Protein AF-A0A3D1A3W7-F1 (afdb_monomer_lite)

Structure (mmCIF, N/CA/C/O backbone):
data_AF-A0A3D1A3W7-F1
#
_entry.id   AF-A0A3D1A3W7-F1
#
loop_
_atom_site.group_PDB
_atom_site.id
_atom_site.type_symbol
_atom_site.label_atom_id
_atom_site.label_alt_id
_atom_site.label_comp_id
_atom_site.label_asym_id
_atom_site.label_entity_id
_atom_site.label_seq_id
_atom_site.pdbx_PDB_ins_code
_atom_site.Cartn_x
_atom_site.Cartn_y
_atom_site.Cartn_z
_atom_site.occupancy
_atom_site.B_iso_or_equiv
_atom_site.auth_seq_id
_atom_site.auth_comp_id
_atom_site.auth_asym_id
_atom_site.auth_atom_id
_atom_site.pdbx_PDB_model_num
ATOM 1 N N . MET A 1 1 ? -29.292 -8.487 38.617 1.00 45.62 1 MET A N 1
ATOM 2 C CA . MET A 1 1 ? -29.182 -8.178 37.173 1.00 45.62 1 MET A CA 1
ATOM 3 C C . MET A 1 1 ? -28.691 -6.746 37.045 1.00 45.62 1 MET A C 1
ATOM 5 O O . MET A 1 1 ? -29.175 -5.911 37.796 1.00 45.62 1 MET A O 1
ATOM 9 N N . ARG A 1 2 ? -27.687 -6.460 36.203 1.00 53.75 2 ARG A N 1
ATOM 10 C CA . ARG A 1 2 ? -27.307 -5.060 35.931 1.00 53.75 2 ARG A CA 1
ATOM 11 C C . ARG A 1 2 ? -28.446 -4.388 35.153 1.00 53.75 2 ARG A C 1
ATOM 13 O O . ARG A 1 2 ? -29.064 -5.085 34.349 1.00 53.75 2 ARG A O 1
ATOM 20 N N . PRO A 1 3 ? -28.736 -3.098 35.390 1.00 68.44 3 PRO A N 1
ATOM 21 C CA . PRO A 1 3 ? -29.755 -2.396 34.622 1.00 68.44 3 PRO A CA 1
ATOM 22 C C . PRO A 1 3 ? -29.398 -2.433 33.125 1.00 68.44 3 PRO A C 1
ATOM 24 O O . PRO A 1 3 ? -28.207 -2.368 32.791 1.00 68.44 3 PRO A O 1
ATOM 27 N N . PRO A 1 4 ? -30.391 -2.574 32.228 1.00 83.69 4 PRO A N 1
ATOM 28 C CA . PRO A 1 4 ? -30.160 -2.491 30.792 1.00 83.69 4 PRO A CA 1
ATOM 29 C C . PRO A 1 4 ? -29.521 -1.138 30.464 1.00 83.69 4 PRO A C 1
ATOM 31 O O . PRO A 1 4 ? -29.971 -0.103 30.952 1.00 83.69 4 PRO A O 1
ATOM 34 N N . PHE A 1 5 ? -28.453 -1.150 29.667 1.00 94.88 5 PHE A N 1
ATOM 35 C CA . PHE A 1 5 ? -27.706 0.052 29.291 1.00 94.88 5 PHE A CA 1
ATOM 36 C C . PHE A 1 5 ? -27.663 0.220 27.771 1.00 94.88 5 PHE A C 1
ATOM 38 O O . PHE A 1 5 ? -27.820 -0.753 27.030 1.00 94.88 5 PHE A O 1
ATOM 45 N N . VAL A 1 6 ? -27.420 1.445 27.316 1.00 97.31 6 VAL A N 1
ATOM 46 C CA . VAL A 1 6 ? -27.205 1.788 25.906 1.00 97.31 6 VAL A CA 1
ATOM 47 C C . VAL A 1 6 ? -25.708 1.948 25.663 1.00 97.31 6 VAL A C 1
ATOM 49 O O . VAL A 1 6 ? -25.030 2.659 26.403 1.00 97.31 6 VAL A O 1
ATOM 52 N N . LEU A 1 7 ? -25.183 1.281 24.636 1.00 97.88 7 LEU A N 1
ATOM 53 C CA . LEU A 1 7 ? -23.804 1.453 24.189 1.00 97.88 7 LEU A CA 1
ATOM 54 C C . LEU A 1 7 ? -23.763 2.481 23.057 1.00 97.88 7 LEU A C 1
ATOM 56 O O . LEU A 1 7 ? -24.290 2.225 21.980 1.00 97.88 7 LEU A O 1
ATOM 60 N N . LEU A 1 8 ? -23.121 3.620 23.284 1.00 98.19 8 LEU A N 1
ATOM 61 C CA . LEU A 1 8 ? -22.932 4.668 22.288 1.00 98.19 8 LEU A CA 1
ATOM 62 C C . LEU A 1 8 ? -21.545 4.546 21.647 1.00 98.19 8 LEU A C 1
ATOM 64 O O . LEU A 1 8 ? -20.527 4.555 22.338 1.00 98.19 8 LEU A O 1
ATOM 68 N N . VAL A 1 9 ? -21.517 4.418 20.324 1.00 97.56 9 VAL A N 1
ATOM 69 C CA . VAL A 1 9 ? -20.336 4.132 19.511 1.00 97.56 9 VAL A CA 1
ATOM 70 C C . VAL A 1 9 ? -19.989 5.339 18.645 1.00 97.56 9 VAL A C 1
ATOM 72 O O . VAL A 1 9 ? -20.822 5.807 17.866 1.00 97.56 9 VAL A O 1
ATOM 75 N N . ASN A 1 10 ? -18.740 5.797 18.750 1.00 94.69 10 ASN A N 1
ATOM 76 C CA . ASN A 1 10 ? -18.104 6.691 17.789 1.00 94.69 10 ASN A CA 1
ATOM 77 C C . ASN A 1 10 ? -17.223 5.861 16.834 1.00 94.69 10 ASN A C 1
ATOM 79 O O . ASN A 1 10 ? -16.144 5.424 17.250 1.00 94.69 10 ASN A O 1
ATOM 83 N N . PRO A 1 11 ? -17.671 5.597 15.594 1.00 93.19 11 PRO A N 1
ATOM 84 C CA . PRO A 1 11 ? -16.840 4.962 14.577 1.00 93.19 11 PRO A CA 1
ATOM 85 C C . PRO A 1 11 ? -15.696 5.892 14.150 1.00 93.19 11 PRO A C 1
ATOM 87 O O . PRO A 1 11 ? -15.826 7.117 14.220 1.00 93.19 11 PRO A O 1
ATOM 90 N N . ASP A 1 12 ? -14.598 5.308 13.676 1.00 86.12 12 ASP A N 1
ATOM 91 C CA . ASP A 1 12 ? -13.406 6.009 13.199 1.00 86.12 12 ASP A CA 1
ATOM 92 C C . ASP A 1 12 ? -13.745 6.935 12.015 1.00 86.12 12 ASP A C 1
ATOM 94 O O . ASP A 1 12 ? -14.153 6.498 10.936 1.00 86.12 12 ASP A O 1
ATOM 98 N N . ASP A 1 13 ? -13.571 8.237 12.231 1.00 76.12 13 ASP A N 1
ATOM 99 C CA . ASP A 1 13 ? -13.888 9.319 11.302 1.00 76.12 13 ASP A CA 1
ATOM 100 C C . ASP A 1 13 ? -12.657 9.881 10.574 1.00 76.12 13 ASP A C 1
ATOM 102 O O . ASP A 1 13 ? -12.803 10.669 9.637 1.00 76.12 13 ASP A O 1
ATOM 106 N N . SER A 1 14 ? -11.437 9.482 10.953 1.00 66.88 14 SER A N 1
ATOM 107 C CA . SER A 1 14 ? -10.219 10.149 10.494 1.00 66.88 14 SER A CA 1
ATOM 108 C C . SER A 1 14 ? -8.990 9.233 10.505 1.00 66.88 14 SER A C 1
ATOM 110 O O . SER A 1 14 ? -8.729 8.538 11.479 1.00 66.88 14 SER A O 1
ATOM 112 N N . PRO A 1 15 ? -8.128 9.279 9.469 1.00 51.25 15 PRO A N 1
ATOM 113 C CA . PRO A 1 15 ? -6.834 8.595 9.511 1.00 51.25 15 PRO A CA 1
ATOM 114 C C . PRO A 1 15 ? -5.845 9.231 10.510 1.00 51.25 15 PRO A C 1
ATOM 116 O O . PRO A 1 15 ? -4.759 8.688 10.725 1.00 51.25 15 PRO A O 1
ATOM 119 N N . TYR A 1 16 ? -6.186 10.386 11.090 1.00 53.81 16 TYR A N 1
ATOM 120 C CA . TYR A 1 16 ? -5.387 11.086 12.092 1.00 53.81 16 TYR A CA 1
ATOM 121 C C . TYR A 1 16 ? -5.948 10.849 13.496 1.00 53.81 16 TYR A C 1
ATOM 123 O O . TYR A 1 16 ? -7.168 10.831 13.651 1.00 53.81 16 TYR A O 1
ATOM 131 N N . PRO A 1 17 ? -5.094 10.763 14.532 1.00 53.38 17 PRO A N 1
ATOM 132 C CA . PRO A 1 17 ? -5.560 10.762 15.912 1.00 53.38 17 PRO A CA 1
ATOM 133 C C . PRO A 1 17 ? -6.207 12.121 16.208 1.00 53.38 17 PRO A C 1
ATOM 135 O O . PRO A 1 17 ? -5.521 13.121 16.406 1.00 53.38 17 PRO A O 1
ATOM 138 N N . TYR A 1 18 ? -7.535 12.181 16.150 1.00 58.88 18 TYR A N 1
ATOM 139 C CA . TYR A 1 18 ? -8.290 13.343 16.595 1.00 58.88 18 TYR A CA 1
ATOM 140 C C . TYR A 1 18 ? -8.572 13.183 18.089 1.00 58.88 18 TYR A C 1
ATOM 142 O O . TYR A 1 18 ? -9.146 12.181 18.510 1.00 58.88 18 TYR A O 1
ATOM 150 N N . GLU A 1 19 ? -8.126 14.149 18.889 1.00 64.81 19 GLU A N 1
ATOM 151 C CA . GLU A 1 19 ? -8.041 14.015 20.350 1.00 64.81 19 GLU A CA 1
ATOM 152 C C . GLU A 1 19 ? -9.227 14.648 21.100 1.00 64.81 19 GLU A C 1
ATOM 154 O O . GLU A 1 19 ? -9.263 14.582 22.326 1.00 64.81 19 GLU A O 1
ATOM 159 N N . SER A 1 20 ? -10.210 15.243 20.406 1.00 81.44 20 SER A N 1
ATOM 160 C CA . SER A 1 20 ? -11.393 15.810 21.074 1.00 81.44 20 SER A CA 1
ATOM 161 C C . SER A 1 20 ? -12.521 14.772 21.216 1.00 81.44 20 SER A C 1
ATOM 163 O O . SER A 1 20 ? -12.801 14.022 20.265 1.00 81.44 20 SER A O 1
ATOM 165 N N . PRO A 1 21 ? -13.222 14.738 22.364 1.00 89.38 21 PRO A N 1
ATOM 166 C CA . PRO A 1 21 ? -14.390 13.889 22.542 1.00 89.38 21 PRO A CA 1
ATOM 167 C C . PRO A 1 21 ? -15.551 14.245 21.599 1.00 89.38 21 PRO A C 1
ATOM 169 O O . PRO A 1 21 ? -15.756 15.426 21.306 1.00 89.38 21 PRO A O 1
ATOM 172 N N . PRO A 1 22 ? -16.333 13.253 21.129 1.00 90.75 22 PRO A N 1
ATOM 173 C CA . PRO A 1 22 ? -17.440 13.472 20.205 1.00 90.75 22 PRO A CA 1
ATOM 174 C C . PRO A 1 22 ? -18.627 14.120 20.933 1.00 90.75 22 PRO A C 1
ATOM 176 O O . PRO A 1 22 ? -19.439 13.426 21.547 1.00 90.75 22 PRO A O 1
ATOM 179 N N . LEU A 1 23 ? -18.737 15.453 20.843 1.00 93.62 23 LEU A N 1
ATOM 180 C CA . LEU A 1 23 ? -19.766 16.251 21.528 1.00 93.62 23 LEU A CA 1
ATOM 181 C C . LEU A 1 23 ? -21.175 15.674 21.345 1.00 93.62 23 LEU A C 1
ATOM 183 O O . LEU A 1 23 ? -21.872 15.459 22.331 1.00 93.62 23 LEU A O 1
ATOM 187 N N . GLY A 1 24 ? -21.574 15.384 20.102 1.00 91.94 24 GLY A N 1
ATOM 188 C CA . GLY A 1 24 ? -22.912 14.867 19.804 1.00 91.94 24 GLY A CA 1
ATOM 189 C C . GLY A 1 24 ? -23.211 13.543 20.514 1.00 91.94 24 GLY A C 1
ATOM 190 O O . GLY A 1 24 ? -24.288 13.372 21.074 1.00 91.94 24 GLY A O 1
ATOM 191 N N . LEU A 1 25 ? -22.239 12.628 20.581 1.00 93.69 25 LEU A N 1
ATOM 192 C CA . LEU A 1 25 ? -22.411 11.344 21.265 1.00 93.69 25 LEU A CA 1
ATOM 193 C C . LEU A 1 25 ? -22.562 11.523 22.784 1.00 93.69 25 LEU A C 1
ATOM 195 O O . LEU A 1 25 ? -23.358 10.837 23.421 1.00 93.69 25 LEU A O 1
ATOM 199 N N . PHE A 1 26 ? -21.803 12.448 23.369 1.00 95.38 26 PHE A N 1
ATOM 200 C CA . PHE A 1 26 ? -21.844 12.734 24.804 1.00 95.38 26 PHE A CA 1
ATOM 201 C C . PHE A 1 26 ? -23.084 13.536 25.212 1.00 95.38 26 PHE A C 1
ATOM 203 O O . PHE A 1 26 ? -23.627 13.313 26.295 1.00 95.38 26 PHE A O 1
ATOM 210 N N . ALA A 1 27 ? -23.588 14.399 24.326 1.00 95.00 27 ALA A N 1
ATOM 211 C CA . ALA A 1 27 ? -24.878 15.063 24.488 1.00 95.00 27 ALA A CA 1
ATOM 212 C C . ALA A 1 27 ? -26.022 14.035 24.525 1.00 95.00 27 ALA A C 1
ATOM 214 O O . ALA A 1 27 ? -26.826 14.056 25.457 1.00 95.00 27 ALA A O 1
ATOM 215 N N . LEU A 1 28 ? -26.033 13.073 23.589 1.00 95.44 28 LEU A N 1
ATOM 216 C CA . LEU A 1 28 ? -26.990 11.959 23.592 1.00 95.44 28 LEU A CA 1
ATOM 217 C C . LEU A 1 28 ? -26.920 11.153 24.891 1.00 95.44 28 LEU A C 1
ATOM 219 O O . LEU A 1 28 ? -27.946 10.880 25.511 1.00 95.44 28 LEU A O 1
ATOM 223 N N . GLY A 1 29 ? -25.715 10.776 25.317 1.00 96.00 29 GLY A N 1
ATOM 224 C CA . GLY A 1 29 ? -25.553 9.978 26.525 1.00 96.00 29 GLY A CA 1
ATOM 225 C C . GLY A 1 29 ? -25.975 10.725 27.790 1.00 96.00 29 GLY A C 1
ATOM 226 O O . GLY A 1 29 ? -26.711 10.163 28.594 1.00 96.00 29 GLY A O 1
ATOM 227 N N . SER A 1 30 ? -25.628 12.008 27.923 1.00 95.38 30 SER A N 1
ATOM 228 C CA . SER A 1 30 ? -26.079 12.837 29.051 1.00 95.38 30 SER A CA 1
ATOM 229 C C . SER A 1 30 ? -27.606 12.994 29.080 1.00 95.38 30 SER A C 1
ATOM 231 O O . SER A 1 30 ? -28.207 12.945 30.153 1.00 95.38 30 SER A O 1
ATOM 233 N N . ALA A 1 31 ? -28.257 13.136 27.919 1.00 94.94 31 ALA A N 1
ATOM 234 C CA . ALA A 1 31 ? -29.718 13.196 27.812 1.00 94.94 31 ALA A CA 1
ATOM 235 C C . ALA A 1 31 ? -30.400 11.871 28.195 1.00 94.94 31 ALA A C 1
ATOM 237 O O . ALA A 1 31 ? -31.436 11.871 28.863 1.00 94.94 31 ALA A O 1
ATOM 238 N N . LEU A 1 32 ? -29.811 10.731 27.824 1.00 95.25 32 LEU A N 1
ATOM 239 C CA . LEU A 1 32 ? -30.284 9.413 28.251 1.00 95.25 32 LEU A CA 1
ATOM 240 C C . LEU A 1 32 ? -30.136 9.223 29.767 1.00 95.25 32 LEU A C 1
ATOM 242 O O . LEU A 1 32 ? -31.083 8.791 30.425 1.00 95.25 32 LEU A O 1
ATOM 246 N N . GLU A 1 33 ? -28.986 9.594 30.333 1.00 95.12 33 GLU A N 1
ATOM 247 C CA . GLU A 1 33 ? -28.732 9.489 31.774 1.00 95.12 33 GLU A CA 1
ATOM 248 C C . GLU A 1 33 ? -29.672 10.378 32.595 1.00 95.12 33 GLU A C 1
ATOM 250 O O . GLU A 1 33 ? -30.198 9.927 33.614 1.00 95.12 33 GLU A O 1
ATOM 255 N N . ALA A 1 34 ? -29.957 11.600 32.128 1.00 92.50 34 ALA A N 1
ATOM 256 C CA . ALA A 1 34 ? -30.937 12.494 32.751 1.00 92.50 34 ALA A CA 1
ATOM 257 C C . ALA A 1 34 ? -32.353 11.885 32.799 1.00 92.50 34 ALA A C 1
ATOM 259 O O . ALA A 1 34 ? -33.122 12.176 33.711 1.00 92.50 34 ALA A O 1
ATOM 260 N N . ASN A 1 35 ? -32.669 10.987 31.861 1.00 89.75 35 ASN A N 1
ATOM 261 C CA . ASN A 1 35 ? -33.919 10.229 31.807 1.00 89.75 35 ASN A CA 1
ATOM 262 C C . ASN A 1 35 ? -33.842 8.860 32.517 1.00 89.75 35 ASN A C 1
ATOM 264 O O . ASN A 1 35 ? -34.727 8.022 32.344 1.00 89.75 35 ASN A O 1
ATOM 268 N N . GLY A 1 36 ? -32.789 8.606 33.303 1.00 90.81 36 GLY A N 1
ATOM 269 C CA . GLY A 1 36 ? -32.609 7.373 34.076 1.00 90.81 36 GLY A CA 1
ATOM 270 C C . GLY A 1 36 ? -32.085 6.171 33.279 1.00 90.81 36 GLY A C 1
ATOM 271 O O . GLY A 1 36 ? -32.013 5.068 33.823 1.00 90.81 36 GLY A O 1
ATOM 272 N N . GLN A 1 37 ? -31.700 6.350 32.011 1.00 93.12 37 GLN A N 1
ATOM 273 C CA . GLN A 1 37 ? -31.154 5.284 31.170 1.00 93.12 37 GLN A CA 1
ATOM 274 C C . GLN A 1 37 ? -29.634 5.180 31.359 1.00 93.12 37 GLN A C 1
ATOM 276 O O . GLN A 1 37 ? -28.900 6.139 31.140 1.00 93.12 37 GLN A O 1
ATOM 281 N N . ALA A 1 38 ? -29.134 3.999 31.733 1.00 94.69 38 ALA A N 1
ATOM 282 C CA . ALA A 1 38 ? -27.694 3.774 31.874 1.00 94.69 38 ALA A CA 1
ATOM 283 C C . ALA A 1 38 ? -26.984 3.799 30.507 1.00 94.69 38 ALA A C 1
ATOM 285 O O . ALA A 1 38 ? -27.501 3.232 29.538 1.00 94.69 38 ALA A O 1
ATOM 286 N N . VAL A 1 39 ? -25.784 4.392 30.447 1.00 96.62 39 VAL A N 1
ATOM 287 C CA . VAL A 1 39 ? -24.996 4.565 29.212 1.00 96.62 39 VAL A CA 1
ATOM 288 C C . VAL A 1 39 ? -23.550 4.076 29.377 1.00 96.62 39 VAL A C 1
ATOM 290 O O . VAL A 1 39 ? -22.914 4.244 30.420 1.00 96.62 39 VAL A O 1
ATOM 293 N N . GLU A 1 40 ? -23.016 3.481 28.312 1.00 96.69 40 GLU A N 1
ATOM 294 C CA . GLU A 1 40 ? -21.591 3.202 28.114 1.00 96.69 40 GLU A CA 1
ATOM 295 C C . GLU A 1 40 ? -21.132 3.802 26.781 1.00 96.69 40 GLU A C 1
ATOM 297 O O . GLU A 1 40 ? -21.890 3.811 25.814 1.00 96.69 40 GLU A O 1
ATOM 302 N N . TYR A 1 41 ? -19.878 4.245 26.705 1.00 96.56 41 TYR A N 1
ATOM 303 C CA . TYR A 1 41 ? -19.287 4.795 25.480 1.00 96.56 41 TYR A CA 1
ATOM 304 C C . TYR A 1 41 ? -18.225 3.861 24.908 1.00 96.56 41 TYR A C 1
ATOM 306 O O . TYR A 1 41 ? -17.514 3.190 25.660 1.00 96.56 41 TYR A O 1
ATOM 314 N N . PHE A 1 42 ? -18.083 3.850 23.590 1.00 95.06 42 PHE A N 1
ATOM 315 C CA . PHE A 1 42 ? -16.978 3.232 22.870 1.00 95.06 42 PHE A CA 1
ATOM 316 C C . PHE A 1 42 ? -16.545 4.160 21.733 1.00 95.06 42 PHE A C 1
ATOM 318 O O . PHE A 1 42 ? -17.370 4.576 20.926 1.00 95.06 42 PHE A O 1
ATOM 325 N N . ASP A 1 43 ? -15.259 4.484 21.669 1.00 92.06 43 ASP A N 1
ATOM 326 C CA . ASP A 1 43 ? -14.676 5.323 20.631 1.00 92.06 43 ASP A CA 1
ATOM 327 C C . ASP A 1 43 ? -13.572 4.553 19.908 1.00 92.06 43 ASP A C 1
ATOM 329 O O . ASP A 1 43 ? -12.490 4.319 20.452 1.00 92.06 43 ASP A O 1
ATOM 333 N N . GLU A 1 44 ? -13.842 4.147 18.668 1.00 89.19 44 GLU A N 1
ATOM 334 C CA . GLU A 1 44 ? -12.940 3.290 17.896 1.00 89.19 44 GLU A CA 1
ATOM 335 C C . GLU A 1 44 ? -11.550 3.913 17.692 1.00 89.19 44 GLU A C 1
ATOM 337 O O . GLU A 1 44 ? -10.561 3.194 17.527 1.00 89.19 44 GLU A O 1
ATOM 342 N N . ARG A 1 45 ? -11.440 5.246 17.764 1.00 82.75 45 ARG A N 1
ATOM 343 C CA . ARG A 1 45 ? -10.179 5.964 17.536 1.00 82.75 45 ARG A CA 1
ATOM 344 C C . ARG A 1 45 ? -9.096 5.562 18.543 1.00 82.75 45 ARG A C 1
ATOM 346 O O . ARG A 1 45 ? -7.908 5.615 18.214 1.00 82.75 45 ARG A O 1
ATOM 353 N N . PHE A 1 46 ? -9.470 5.135 19.753 1.00 81.06 46 PHE A N 1
ATOM 354 C CA . PHE A 1 46 ? -8.507 4.732 20.786 1.00 81.06 46 PHE A CA 1
ATOM 355 C C . PHE A 1 46 ? -8.937 3.563 21.678 1.00 81.06 46 PHE A C 1
ATOM 357 O O . PHE A 1 46 ? -8.065 2.941 22.296 1.00 81.06 46 PHE A O 1
ATOM 364 N N . ASP A 1 47 ? -10.223 3.227 21.769 1.00 85.19 47 ASP A N 1
ATOM 365 C CA . ASP A 1 47 ? -10.645 2.043 22.505 1.00 85.19 47 ASP A CA 1
ATOM 366 C C . ASP A 1 47 ? -10.234 0.758 21.795 1.00 85.19 47 ASP A C 1
ATOM 368 O O . ASP A 1 47 ? -10.217 0.644 20.569 1.00 85.19 47 ASP A O 1
ATOM 372 N N . SER A 1 48 ? -9.931 -0.270 22.588 1.00 83.19 48 SER A N 1
ATOM 373 C CA . SER A 1 48 ? -9.688 -1.589 22.028 1.00 83.19 48 SER A CA 1
ATOM 374 C C . SER A 1 48 ? -11.003 -2.222 21.584 1.00 83.19 48 SER A C 1
ATOM 376 O O . SER A 1 48 ? -12.009 -2.203 22.296 1.00 83.19 48 SER A O 1
ATOM 378 N N . LEU A 1 49 ? -10.977 -2.903 20.444 1.00 83.56 49 LEU A N 1
ATOM 379 C CA . LEU A 1 49 ? -12.119 -3.704 20.019 1.00 83.56 49 LEU A CA 1
ATOM 380 C C . LEU A 1 49 ? -12.399 -4.888 20.974 1.00 83.56 49 LEU A C 1
ATOM 382 O O . LEU A 1 49 ? -13.512 -5.405 21.037 1.00 83.56 49 LEU A O 1
ATOM 386 N N . GLU A 1 50 ? -11.424 -5.274 21.807 1.00 80.56 50 GLU A N 1
ATOM 387 C CA . GLU A 1 50 ? -11.650 -6.173 22.945 1.00 80.56 50 GLU A CA 1
ATOM 388 C C . GLU A 1 50 ? -12.646 -5.574 23.946 1.00 80.56 50 GLU A C 1
ATOM 390 O O . GLU A 1 50 ? -13.571 -6.267 24.379 1.00 80.56 50 GLU A O 1
ATOM 395 N N . ARG A 1 51 ? -12.497 -4.284 24.281 1.00 90.12 51 ARG A N 1
ATOM 396 C CA . ARG A 1 51 ? -13.455 -3.560 25.120 1.00 90.12 51 ARG A CA 1
ATOM 397 C C . ARG A 1 51 ? -14.818 -3.487 24.438 1.00 90.12 51 ARG A C 1
ATOM 399 O O . ARG A 1 51 ? -15.815 -3.731 25.112 1.00 90.12 51 ARG A O 1
ATOM 406 N N . PHE A 1 52 ? -14.862 -3.241 23.126 1.00 94.31 52 PHE A N 1
ATOM 407 C CA . PHE A 1 52 ? -16.109 -3.275 22.354 1.00 94.31 52 PHE A CA 1
ATOM 408 C C . PHE A 1 52 ? -16.823 -4.624 22.489 1.00 94.31 52 PHE A C 1
ATOM 410 O O . PHE A 1 52 ? -17.952 -4.683 22.970 1.00 94.31 52 PHE A O 1
ATOM 417 N N . GLY A 1 53 ? -16.132 -5.729 22.191 1.00 90.31 53 GLY A N 1
ATOM 418 C CA . GLY A 1 53 ? -16.679 -7.078 22.341 1.00 90.31 53 GLY A CA 1
ATOM 419 C C . GLY A 1 53 ? -17.078 -7.406 23.785 1.00 90.31 53 GLY A C 1
ATOM 420 O O . GLY A 1 53 ? -18.098 -8.050 24.017 1.00 90.31 53 GLY A O 1
ATOM 421 N N . ALA A 1 54 ? -16.321 -6.940 24.781 1.00 91.44 54 ALA A N 1
ATOM 422 C CA . ALA A 1 54 ? -16.664 -7.118 26.191 1.00 91.44 54 ALA A CA 1
ATOM 423 C C . ALA A 1 54 ? -17.914 -6.328 26.613 1.00 91.44 54 ALA A C 1
ATOM 425 O O . ALA A 1 54 ? -18.650 -6.792 27.483 1.00 91.44 54 ALA A O 1
ATOM 426 N N . LEU A 1 55 ? -18.161 -5.155 26.024 1.00 94.56 55 LEU A N 1
ATOM 427 C CA . LEU A 1 55 ? -19.391 -4.387 26.229 1.00 94.56 55 LEU A CA 1
ATOM 428 C C . LEU A 1 55 ? -20.578 -5.067 25.537 1.00 94.56 55 LEU A C 1
ATOM 430 O O . LEU A 1 55 ? -21.613 -5.241 26.172 1.00 94.56 55 LEU A O 1
ATOM 434 N N . LEU A 1 56 ? -20.405 -5.544 24.302 1.00 95.06 56 LEU A N 1
ATOM 435 C CA . LEU A 1 56 ? -21.443 -6.262 23.554 1.00 95.06 56 LEU A CA 1
ATOM 436 C C . LEU A 1 56 ? -21.880 -7.562 24.242 1.00 95.06 56 LEU A C 1
ATOM 438 O O . LEU A 1 56 ? -23.072 -7.818 24.363 1.00 95.06 56 LEU A O 1
ATOM 442 N N . ARG A 1 57 ? -20.944 -8.347 24.797 1.00 93.00 57 ARG A N 1
ATOM 443 C CA . ARG A 1 57 ? -21.271 -9.575 25.554 1.00 93.00 57 ARG A CA 1
ATOM 444 C C . ARG A 1 57 ? -22.099 -9.327 26.818 1.00 93.00 57 ARG A C 1
ATOM 446 O O . ARG A 1 57 ? -22.664 -10.270 27.361 1.00 93.00 57 ARG A O 1
ATOM 453 N N . LYS A 1 58 ? -22.178 -8.081 27.301 1.00 93.25 58 LYS A N 1
ATOM 454 C CA . LYS A 1 58 ? -23.080 -7.701 28.401 1.00 93.25 58 LYS A CA 1
ATOM 455 C C . LYS A 1 58 ? -24.520 -7.470 27.929 1.00 93.25 58 LYS A C 1
ATOM 457 O O . LYS A 1 58 ? -25.334 -7.086 28.760 1.00 93.25 58 LYS A O 1
ATOM 462 N N . ALA A 1 59 ? -24.810 -7.704 26.646 1.00 92.56 59 ALA A N 1
ATOM 463 C CA . ALA A 1 59 ? -26.119 -7.569 26.018 1.00 92.56 59 ALA A CA 1
ATOM 464 C C . ALA A 1 59 ? -26.761 -6.193 26.286 1.00 92.56 59 ALA A C 1
ATOM 466 O O . ALA A 1 59 ? -27.747 -6.113 27.022 1.00 92.56 59 ALA A O 1
ATOM 467 N N . PRO A 1 60 ? -26.196 -5.096 25.738 1.00 96.00 60 PRO A N 1
ATOM 468 C CA . PRO A 1 60 ? -26.819 -3.779 25.847 1.00 96.00 60 PRO A CA 1
ATOM 469 C C . PRO A 1 60 ? -28.239 -3.796 25.266 1.00 96.00 60 PRO A C 1
ATOM 471 O O . PRO A 1 60 ? -28.528 -4.560 24.343 1.00 96.00 60 PRO A O 1
ATOM 474 N N . LEU A 1 61 ? -29.112 -2.923 25.770 1.00 95.50 61 LEU A N 1
ATOM 475 C CA . LEU A 1 61 ? -30.462 -2.730 25.229 1.00 95.50 61 LEU A CA 1
ATOM 476 C C . LEU A 1 61 ? -30.393 -2.296 23.760 1.00 95.50 61 LEU A C 1
ATOM 478 O O . LEU A 1 61 ? -31.056 -2.865 22.895 1.00 95.50 61 LEU A O 1
ATOM 482 N N . ALA A 1 62 ? -29.529 -1.319 23.488 1.00 96.88 62 ALA A N 1
ATOM 483 C CA . ALA A 1 62 ? -29.270 -0.796 22.159 1.00 96.88 62 ALA A CA 1
ATOM 484 C C . ALA A 1 62 ? -27.785 -0.451 21.981 1.00 96.88 62 ALA A C 1
ATOM 486 O O . ALA A 1 62 ? -27.098 -0.090 22.942 1.00 96.88 62 ALA A O 1
ATOM 487 N N . VAL A 1 63 ? -27.306 -0.544 20.742 1.00 98.25 63 VAL A N 1
ATOM 488 C CA . VAL A 1 63 ? -25.986 -0.081 20.306 1.00 98.25 63 VAL A CA 1
ATOM 489 C C . VAL A 1 63 ? -26.195 1.044 19.294 1.00 98.25 63 VAL A C 1
ATOM 491 O O . VAL A 1 63 ? -26.624 0.795 18.168 1.00 98.25 63 VAL A O 1
ATOM 494 N N . GLY A 1 64 ? -25.943 2.280 19.720 1.00 97.81 64 GLY A N 1
ATOM 495 C CA . GLY A 1 64 ? -26.147 3.495 18.936 1.00 97.81 64 GLY A CA 1
ATOM 496 C C . GLY A 1 64 ? -24.869 3.953 18.243 1.00 97.81 64 GLY A C 1
ATOM 497 O O . GLY A 1 64 ? -23.877 4.212 18.914 1.00 97.81 64 GLY A O 1
ATOM 498 N N . PHE A 1 65 ? -24.893 4.094 16.922 1.00 97.81 65 PHE A N 1
ATOM 499 C CA . PHE A 1 65 ? -23.775 4.560 16.103 1.00 97.81 65 PHE A CA 1
ATOM 500 C C . PHE A 1 65 ? -24.025 5.995 15.634 1.00 97.81 65 PHE A C 1
ATOM 502 O O . PHE A 1 65 ? -25.048 6.267 15.003 1.00 97.81 65 PHE A O 1
ATOM 509 N N . SER A 1 66 ? -23.082 6.902 15.897 1.00 94.12 66 SER A N 1
ATOM 510 C CA . SER A 1 66 ? -23.071 8.240 15.290 1.00 94.12 66 SER A CA 1
ATOM 511 C C . SER A 1 66 ? -22.345 8.186 13.947 1.00 94.12 66 SER A C 1
ATOM 513 O O . SER A 1 66 ? -21.162 7.862 13.912 1.00 94.12 66 SER A O 1
ATOM 515 N N . VAL A 1 67 ? -23.036 8.476 12.842 1.00 94.50 67 VAL A N 1
ATOM 516 C CA . VAL A 1 67 ? -22.528 8.218 11.486 1.00 94.50 67 VAL A CA 1
ATOM 517 C C . VAL A 1 67 ? -22.584 9.464 10.596 1.00 94.50 67 VAL A C 1
ATOM 519 O O . VAL A 1 67 ? -23.649 10.021 10.309 1.00 94.50 67 VAL A O 1
ATOM 522 N N . LEU A 1 68 ? -21.414 9.858 10.096 1.00 90.06 68 LEU A N 1
ATOM 523 C CA . LEU A 1 68 ? -21.216 10.756 8.957 1.00 90.06 68 LEU A CA 1
ATOM 524 C C . LEU A 1 68 ? -20.897 9.954 7.682 1.00 90.06 68 LEU A C 1
ATOM 526 O O . LEU A 1 68 ? -20.657 8.750 7.735 1.00 90.06 68 LEU A O 1
ATOM 530 N N . GLY A 1 69 ? -20.904 10.620 6.523 1.00 86.94 69 GLY A N 1
ATOM 531 C CA . GLY A 1 69 ? -20.483 10.014 5.252 1.00 86.94 69 GLY A CA 1
ATOM 532 C C . GLY A 1 69 ? -18.987 9.656 5.218 1.00 86.94 69 GLY A C 1
ATOM 533 O O . GLY A 1 69 ? -18.242 9.915 6.164 1.00 86.94 69 GLY A O 1
ATOM 534 N N . GLY A 1 70 ? -18.524 9.067 4.112 1.00 86.44 70 GLY A N 1
ATOM 535 C CA . GLY A 1 70 ? -17.107 8.736 3.930 1.00 86.44 70 GLY A CA 1
ATOM 536 C C . GLY A 1 70 ? -16.600 7.650 4.892 1.00 86.44 70 GLY A C 1
ATOM 537 O O . GLY A 1 70 ? -17.242 6.617 5.091 1.00 86.44 70 GLY A O 1
ATOM 538 N N . ARG A 1 71 ? -15.432 7.879 5.503 1.00 83.38 71 ARG A N 1
ATOM 539 C CA . ARG A 1 71 ? -14.733 6.898 6.355 1.00 83.38 71 ARG A CA 1
ATOM 540 C C . ARG A 1 71 ? -15.559 6.411 7.548 1.00 83.38 71 ARG A C 1
ATOM 542 O O . ARG A 1 71 ? -15.579 5.209 7.808 1.00 83.38 71 ARG A O 1
ATOM 549 N N . GLN A 1 72 ? -16.268 7.313 8.225 1.00 89.12 72 GLN A N 1
ATOM 550 C CA . GLN A 1 72 ? -17.067 6.950 9.396 1.00 89.12 72 GLN A CA 1
ATOM 551 C C . GLN A 1 72 ? -18.212 5.998 9.028 1.00 89.12 72 GLN A C 1
ATOM 553 O O . GLN A 1 72 ? -18.510 5.069 9.777 1.00 89.12 72 GLN A O 1
ATOM 558 N N . LEU A 1 73 ? -18.795 6.162 7.834 1.00 92.81 73 LEU A N 1
ATOM 559 C CA . LEU A 1 73 ? -19.777 5.230 7.282 1.00 92.81 73 LEU A CA 1
ATOM 560 C C . LEU A 1 73 ? -19.167 3.846 7.022 1.00 92.81 73 LEU A C 1
ATOM 562 O O . LEU A 1 73 ? -19.802 2.841 7.338 1.00 92.81 73 LEU A O 1
ATOM 566 N N . ALA A 1 74 ? -17.944 3.775 6.481 1.00 89.69 74 ALA A N 1
ATOM 567 C CA . ALA A 1 74 ? -17.253 2.498 6.270 1.00 89.69 74 ALA A CA 1
ATOM 568 C C . ALA A 1 74 ? -17.066 1.736 7.590 1.00 89.69 74 ALA A C 1
ATOM 570 O O . ALA A 1 74 ? -17.415 0.560 7.669 1.00 89.69 74 ALA A O 1
ATOM 571 N N . SER A 1 75 ? -16.571 2.416 8.628 1.00 90.06 75 SER A N 1
ATOM 572 C CA . SER A 1 75 ? -16.399 1.806 9.948 1.00 90.06 75 SER A CA 1
ATOM 573 C C . SER A 1 75 ? -17.742 1.402 10.574 1.00 90.06 75 SER A C 1
ATOM 575 O O . SER A 1 75 ? -17.892 0.277 11.055 1.00 90.06 75 SER A O 1
ATOM 577 N N . ALA A 1 76 ? -18.759 2.268 10.513 1.00 95.12 76 ALA A N 1
ATOM 578 C CA . ALA A 1 76 ? -20.079 1.962 11.057 1.00 95.12 76 ALA A CA 1
ATOM 579 C C . ALA A 1 76 ? -20.674 0.684 10.440 1.00 95.12 76 ALA A C 1
ATOM 581 O O . ALA A 1 76 ? -21.258 -0.126 11.162 1.00 95.12 76 ALA A O 1
ATOM 582 N N . LEU A 1 77 ? -20.489 0.457 9.131 1.00 94.19 77 LEU A N 1
ATOM 583 C CA . LEU A 1 77 ? -20.900 -0.785 8.462 1.00 94.19 77 LEU A CA 1
ATOM 584 C C . LEU A 1 77 ? -20.219 -2.020 9.070 1.00 94.19 77 LEU A C 1
ATOM 586 O O . LEU A 1 77 ? -20.894 -3.011 9.340 1.00 94.19 77 LEU A O 1
ATOM 590 N N . GLU A 1 78 ? -18.907 -1.957 9.306 1.00 91.94 78 GLU A N 1
ATOM 591 C CA . GLU A 1 78 ? -18.125 -3.065 9.869 1.00 91.94 78 GLU A CA 1
ATOM 592 C C . GLU A 1 78 ? -18.494 -3.332 11.340 1.00 91.94 78 GLU A C 1
ATOM 594 O O . GLU A 1 78 ? -18.838 -4.460 11.708 1.00 91.94 78 GLU A O 1
ATOM 599 N N . LEU A 1 79 ? -18.491 -2.295 12.183 1.00 94.19 79 LEU A N 1
ATOM 600 C CA . LEU A 1 79 ? -18.758 -2.425 13.618 1.00 94.19 79 LEU A CA 1
ATOM 601 C C . LEU A 1 79 ? -20.209 -2.808 13.923 1.00 94.19 79 LEU A C 1
ATOM 603 O O . LEU A 1 79 ? -20.450 -3.580 14.852 1.00 94.19 79 LEU A O 1
ATOM 607 N N . SER A 1 80 ? -21.180 -2.292 13.166 1.00 96.25 80 SER A N 1
ATOM 608 C CA . SER A 1 80 ? -22.592 -2.639 13.371 1.00 96.25 80 SER A CA 1
ATOM 609 C C . SER A 1 80 ? -22.898 -4.084 12.981 1.00 96.25 80 SER A C 1
ATOM 611 O O . SER A 1 80 ? -23.651 -4.750 13.691 1.00 96.25 80 SER A O 1
ATOM 613 N N . ALA A 1 81 ? -22.270 -4.605 11.921 1.00 93.88 81 ALA A N 1
ATOM 614 C CA . ALA A 1 81 ? -22.369 -6.017 11.560 1.00 93.88 81 ALA A CA 1
ATOM 615 C C . ALA A 1 81 ? -21.782 -6.913 12.664 1.00 93.88 81 ALA A C 1
ATOM 617 O O . ALA A 1 81 ? -22.446 -7.848 13.114 1.00 93.88 81 ALA A O 1
ATOM 618 N N . ALA A 1 82 ? -20.594 -6.572 13.176 1.00 90.50 82 ALA A N 1
ATOM 619 C CA . ALA A 1 82 ? -19.976 -7.291 14.291 1.00 90.50 82 ALA A CA 1
ATOM 620 C C . ALA A 1 82 ? -20.815 -7.211 15.580 1.00 90.50 82 ALA A C 1
ATOM 622 O O . ALA A 1 82 ? -20.936 -8.193 16.312 1.00 90.50 82 ALA A O 1
ATOM 623 N N . ALA A 1 83 ? -21.432 -6.058 15.860 1.00 94.56 83 ALA A N 1
ATOM 624 C CA . ALA A 1 83 ? -22.340 -5.895 16.991 1.00 94.56 83 ALA A CA 1
ATOM 625 C C . ALA A 1 83 ? -23.577 -6.792 16.867 1.00 94.56 83 ALA A C 1
ATOM 627 O O . ALA A 1 83 ? -23.957 -7.431 17.849 1.00 94.56 83 ALA A O 1
ATOM 628 N N . LYS A 1 84 ? -24.161 -6.888 15.665 1.00 93.31 84 LYS A N 1
ATOM 629 C CA . LYS A 1 84 ? -25.313 -7.755 15.392 1.00 93.31 84 LYS A CA 1
ATOM 630 C C . LYS A 1 84 ? -24.970 -9.237 15.551 1.00 93.31 84 LYS A C 1
ATOM 632 O O . LYS A 1 84 ? -25.785 -9.994 16.066 1.00 93.31 84 LYS A O 1
ATOM 637 N N . GLU A 1 85 ? -23.767 -9.644 15.157 1.00 91.88 85 GLU A N 1
ATOM 638 C CA . GLU A 1 85 ? -23.290 -11.021 15.323 1.00 91.88 85 GLU A CA 1
ATOM 639 C C . GLU A 1 85 ? -23.026 -11.371 16.798 1.00 91.88 85 GLU A C 1
ATOM 641 O O . GLU A 1 85 ? -23.475 -12.406 17.289 1.00 91.88 85 GLU A O 1
ATOM 646 N N . LEU A 1 86 ? -22.325 -10.498 17.530 1.00 90.44 86 LEU A N 1
ATOM 647 C CA . LEU A 1 86 ? -21.905 -10.754 18.913 1.00 90.44 86 LEU A CA 1
ATOM 648 C C . LEU A 1 86 ? -23.012 -10.528 19.951 1.00 90.44 86 LEU A C 1
ATOM 650 O O . LEU A 1 86 ? -22.950 -11.101 21.041 1.00 90.44 86 LEU A O 1
ATOM 654 N N . SER A 1 87 ? -23.994 -9.679 19.647 1.00 94.12 87 SER A N 1
ATOM 655 C CA . SER A 1 87 ? -25.134 -9.380 20.516 1.00 94.12 87 SER A CA 1
ATOM 656 C C . SER A 1 87 ? -26.430 -9.282 19.699 1.00 94.12 87 SER A C 1
ATOM 658 O O . SER A 1 87 ? -27.003 -8.200 19.559 1.00 94.12 87 SER A O 1
ATOM 660 N N . PRO A 1 88 ? -26.951 -10.409 19.177 1.00 93.06 88 PRO A N 1
ATOM 661 C CA . PRO A 1 88 ? -28.084 -10.418 18.242 1.00 93.06 88 PRO A CA 1
ATOM 662 C C . PRO A 1 88 ? -29.400 -9.901 18.836 1.00 93.06 88 PRO A C 1
ATOM 664 O O . PRO A 1 88 ? -30.326 -9.586 18.092 1.00 93.06 88 PRO A O 1
ATOM 667 N N . ARG A 1 89 ? -29.494 -9.817 20.171 1.00 91.38 89 ARG A N 1
ATOM 668 C CA . ARG A 1 89 ? -30.660 -9.281 20.892 1.00 91.38 89 ARG A CA 1
ATOM 669 C C . ARG A 1 89 ? -30.621 -7.764 21.078 1.00 91.38 89 ARG A C 1
ATOM 671 O O . ARG A 1 89 ? -31.647 -7.189 21.419 1.00 91.38 89 ARG A O 1
ATOM 678 N N . SER A 1 90 ? -29.462 -7.133 20.908 1.00 95.44 90 SER A N 1
ATOM 679 C CA . SER A 1 90 ? -29.342 -5.681 21.024 1.00 95.44 90 SER A CA 1
ATOM 680 C C . SER A 1 90 ? -29.916 -5.011 19.781 1.00 95.44 90 SER A C 1
ATOM 682 O O . SER A 1 90 ? -29.618 -5.429 18.661 1.00 95.44 90 SER A O 1
ATOM 684 N N . ALA A 1 91 ? -30.694 -3.947 19.974 1.00 95.75 91 ALA A N 1
ATOM 685 C CA . ALA A 1 91 ? -31.142 -3.113 18.866 1.00 95.75 91 ALA A CA 1
ATOM 686 C C . ALA A 1 91 ? -29.958 -2.316 18.301 1.00 95.75 91 ALA A C 1
ATOM 688 O O . ALA A 1 91 ? -29.274 -1.604 19.040 1.00 95.75 91 ALA A O 1
ATOM 689 N N . ILE A 1 92 ? -29.707 -2.415 16.999 1.00 98.12 92 ILE A N 1
ATOM 690 C CA . ILE A 1 92 ? -28.686 -1.619 16.319 1.00 98.12 92 ILE A CA 1
ATOM 691 C C . ILE A 1 92 ? -29.331 -0.328 15.826 1.00 98.12 92 ILE A C 1
ATOM 693 O O . ILE A 1 92 ? -30.233 -0.354 14.989 1.00 98.12 92 ILE A O 1
ATOM 697 N N . VAL A 1 93 ? -28.865 0.809 16.336 1.00 98.25 93 VAL A N 1
ATOM 698 C CA . VAL A 1 93 ? -29.440 2.125 16.045 1.00 98.25 93 VAL A CA 1
ATOM 699 C C . VAL A 1 93 ? -28.391 2.985 15.360 1.00 98.25 93 VAL A C 1
ATOM 701 O O . VAL A 1 93 ? -27.279 3.117 15.860 1.00 98.25 93 VAL A O 1
ATOM 704 N N . TRP A 1 94 ? -28.716 3.574 14.217 1.00 98.25 94 TRP A N 1
ATOM 705 C CA . TRP A 1 94 ? -27.850 4.546 13.546 1.00 98.25 94 TRP A CA 1
ATOM 706 C C . TRP A 1 94 ? -28.444 5.949 13.659 1.00 98.25 94 TRP A C 1
ATOM 708 O O . TRP A 1 94 ? -29.649 6.133 13.519 1.00 98.25 94 TRP A O 1
ATOM 718 N N . GLY A 1 95 ? -27.603 6.951 13.889 1.00 95.75 95 GLY A N 1
ATOM 719 C CA . GLY A 1 95 ? -27.995 8.358 13.948 1.00 95.75 95 GLY A CA 1
ATOM 720 C C . GLY A 1 95 ? -26.907 9.266 13.383 1.00 95.75 95 GLY A C 1
ATOM 721 O O . GLY A 1 95 ? -25.836 8.805 12.990 1.00 95.75 95 GLY A O 1
ATOM 722 N N . GLY A 1 96 ? -27.180 10.565 13.330 1.00 93.38 96 GLY A N 1
ATOM 723 C CA . GLY A 1 96 ? -26.273 11.559 12.752 1.00 93.38 96 GLY A CA 1
ATOM 724 C C . GLY A 1 96 ? -26.684 12.005 11.349 1.00 93.38 96 GLY A C 1
ATOM 725 O O . GLY A 1 96 ? -27.746 11.637 10.835 1.00 93.38 96 GLY A O 1
ATOM 726 N N . VAL A 1 97 ? -25.848 12.845 10.737 1.00 91.75 97 VAL A N 1
ATOM 727 C CA . VAL A 1 97 ? -26.194 13.583 9.513 1.00 91.75 97 VAL A CA 1
ATOM 728 C C . VAL A 1 97 ? -26.500 12.642 8.352 1.00 91.75 97 VAL A C 1
ATOM 730 O O . VAL A 1 97 ? -27.519 12.817 7.688 1.00 91.75 97 VAL A O 1
ATOM 733 N N . PHE A 1 98 ? -25.664 11.625 8.117 1.00 92.88 98 PHE A N 1
ATOM 734 C CA . PHE A 1 98 ? -25.824 10.749 6.956 1.00 92.88 98 PHE A CA 1
ATOM 735 C C . PHE A 1 98 ? -27.074 9.847 7.060 1.00 92.88 98 PHE A C 1
ATOM 737 O O . PHE A 1 98 ? -27.911 9.905 6.151 1.00 92.88 98 PHE A O 1
ATOM 744 N N . PRO A 1 99 ? -27.302 9.090 8.159 1.00 94.38 99 PRO A N 1
ATOM 745 C CA . PRO A 1 99 ? -28.507 8.268 8.296 1.00 94.38 99 PRO A CA 1
ATOM 746 C C . PRO A 1 99 ? -29.807 9.065 8.252 1.00 94.38 99 PRO A C 1
ATOM 748 O O . PRO A 1 99 ? -30.793 8.592 7.698 1.00 94.38 99 PRO A O 1
ATOM 751 N N . SER A 1 100 ? -29.796 10.300 8.760 1.00 93.56 100 SER A N 1
ATOM 752 C CA . SER A 1 100 ? -30.971 11.174 8.752 1.00 93.56 100 SER A CA 1
ATOM 753 C C . SER A 1 100 ? -31.440 11.556 7.345 1.00 93.56 100 SER A C 1
ATOM 755 O O . SER A 1 100 ? -32.616 11.873 7.164 1.00 93.56 100 SER A O 1
ATOM 757 N N . ARG A 1 101 ? -30.533 11.566 6.361 1.00 90.75 101 ARG A N 1
ATOM 758 C CA . ARG A 1 101 ? -30.808 11.947 4.964 1.00 90.75 101 ARG A CA 1
ATOM 759 C C . ARG A 1 101 ? -31.176 10.750 4.101 1.00 90.75 101 ARG A C 1
ATOM 761 O O . ARG A 1 101 ? -31.976 10.870 3.185 1.00 90.75 101 ARG A O 1
ATOM 768 N N . LEU A 1 102 ? -30.597 9.587 4.392 1.00 92.56 102 LEU A N 1
ATOM 769 C CA . LEU A 1 102 ? -30.801 8.367 3.613 1.00 92.56 102 LEU A CA 1
ATOM 770 C C . LEU A 1 102 ? -31.294 7.191 4.480 1.00 92.56 102 LEU A C 1
ATOM 772 O O . LEU A 1 102 ? -30.735 6.094 4.378 1.00 92.56 102 LEU A O 1
ATOM 776 N N . PRO A 1 103 ? -32.355 7.351 5.301 1.00 94.75 103 PRO A N 1
ATOM 777 C CA . PRO A 1 103 ? -32.770 6.322 6.259 1.00 94.75 103 PRO A CA 1
ATOM 778 C C . PRO A 1 103 ? -33.158 5.010 5.568 1.00 94.75 103 PRO A C 1
ATOM 780 O O . PRO A 1 103 ? -32.810 3.929 6.037 1.00 94.75 103 PRO A O 1
ATOM 783 N N . ARG A 1 104 ? -33.802 5.092 4.394 1.00 94.69 104 ARG A N 1
ATOM 784 C CA . ARG A 1 104 ? -34.173 3.913 3.594 1.00 94.69 104 ARG A CA 1
ATOM 785 C C . ARG A 1 104 ? -32.952 3.142 3.090 1.00 94.69 104 ARG A C 1
ATOM 787 O O . ARG A 1 104 ? -32.932 1.919 3.195 1.00 94.69 104 ARG A O 1
ATOM 794 N N . GLN A 1 105 ? -31.928 3.833 2.576 1.00 93.31 105 GLN A N 1
ATOM 795 C CA . GLN A 1 105 ? -30.706 3.166 2.107 1.00 93.31 105 GLN A CA 1
ATOM 796 C C . GLN A 1 105 ? -29.902 2.584 3.272 1.00 93.31 105 GLN A C 1
ATOM 798 O O . GLN A 1 105 ? -29.349 1.495 3.140 1.00 93.31 105 GLN A O 1
ATOM 803 N N . VAL A 1 106 ? -29.865 3.275 4.418 1.00 95.75 106 VAL A N 1
ATOM 804 C CA . VAL A 1 106 ? -29.210 2.766 5.629 1.00 95.75 106 VAL A CA 1
ATOM 805 C C . VAL A 1 106 ? -29.869 1.475 6.102 1.00 95.75 106 VAL A C 1
ATOM 807 O O . VAL A 1 106 ? -29.174 0.473 6.260 1.00 95.75 106 VAL A O 1
ATOM 810 N N . LEU A 1 107 ? -31.194 1.461 6.259 1.00 95.75 107 LEU A N 1
ATOM 811 C CA . LEU A 1 107 ? -31.920 0.264 6.691 1.00 95.75 107 LEU A CA 1
ATOM 812 C C . LEU A 1 107 ? -31.775 -0.885 5.684 1.00 95.75 107 LEU A C 1
ATOM 814 O O . LEU A 1 107 ? -31.651 -2.038 6.088 1.00 95.75 107 LEU A O 1
ATOM 818 N N . ALA A 1 108 ? -31.734 -0.595 4.381 1.00 92.56 108 ALA A N 1
ATOM 819 C CA . ALA A 1 108 ? -31.553 -1.615 3.348 1.00 92.56 108 ALA A CA 1
ATOM 820 C C . ALA A 1 108 ? -30.122 -2.184 3.277 1.00 92.56 108 ALA A C 1
ATOM 822 O O . ALA A 1 108 ? -29.953 -3.369 3.002 1.00 92.56 108 ALA A O 1
ATOM 823 N N . GLY A 1 109 ? -29.097 -1.354 3.495 1.00 90.88 109 GLY A N 1
ATOM 824 C CA . GLY A 1 109 ? -27.699 -1.691 3.203 1.00 90.88 109 GLY A CA 1
ATOM 825 C C . GLY A 1 109 ? -26.795 -1.948 4.412 1.00 90.88 109 GLY A C 1
ATOM 826 O O . GLY A 1 109 ? -25.602 -2.177 4.212 1.00 90.88 109 GLY A O 1
ATOM 827 N N . SER A 1 110 ? -27.312 -1.870 5.642 1.00 93.75 110 SER A N 1
ATOM 828 C CA . SER A 1 110 ? -26.535 -2.028 6.882 1.00 93.75 110 SER A CA 1
ATOM 829 C C . SER A 1 110 ? -27.180 -3.017 7.863 1.00 93.75 110 SER A C 1
ATOM 831 O O . SER A 1 110 ? -28.266 -3.542 7.619 1.00 93.75 110 SER A O 1
ATOM 833 N N . ALA A 1 111 ? -26.512 -3.251 8.996 1.00 94.56 111 ALA A N 1
ATOM 834 C CA . ALA A 1 111 ? -27.045 -4.038 10.107 1.00 94.56 111 ALA A CA 1
ATOM 835 C C . ALA A 1 111 ? -27.979 -3.236 11.040 1.00 94.56 111 ALA A C 1
ATOM 837 O O . ALA A 1 111 ? -28.373 -3.755 12.082 1.00 94.56 111 ALA A O 1
ATOM 838 N N . ALA A 1 112 ? -28.306 -1.981 10.704 1.00 96.94 112 ALA A N 1
ATOM 839 C CA . ALA A 1 112 ? -29.189 -1.143 11.507 1.00 96.94 112 ALA A CA 1
ATOM 840 C C . ALA A 1 112 ? -30.621 -1.700 11.546 1.00 96.94 112 ALA A C 1
ATOM 842 O O . ALA A 1 112 ? -31.218 -2.005 10.512 1.00 96.94 112 ALA A O 1
ATOM 843 N N . ASP A 1 113 ? -31.175 -1.784 12.754 1.00 96.00 113 ASP A N 1
ATOM 844 C CA . ASP A 1 113 ? -32.586 -2.084 12.998 1.00 96.00 113 ASP A CA 1
ATOM 845 C C . ASP A 1 113 ? -33.420 -0.791 12.980 1.00 96.00 113 ASP A C 1
ATOM 847 O O . ASP A 1 113 ? -34.546 -0.773 12.479 1.00 96.00 113 ASP A O 1
ATOM 851 N N . PHE A 1 114 ? -32.830 0.302 13.479 1.00 97.75 114 PHE A N 1
ATOM 852 C CA . PHE A 1 114 ? -33.458 1.615 13.603 1.00 97.75 114 PHE A CA 1
ATOM 853 C C . PHE A 1 114 ? -32.535 2.730 13.103 1.00 97.75 114 PHE A C 1
ATOM 855 O O . PHE A 1 114 ? -31.311 2.661 13.244 1.00 97.75 114 PHE A O 1
ATOM 862 N N . VAL A 1 115 ? -33.133 3.798 12.581 1.00 98.19 115 VAL A N 1
ATOM 863 C CA . VAL A 1 115 ? -32.460 5.056 12.257 1.00 98.19 115 VAL A CA 1
ATOM 864 C C . VAL A 1 115 ? -33.146 6.203 12.990 1.00 98.19 115 VAL A C 1
ATOM 866 O O . VAL A 1 115 ? -34.348 6.412 12.841 1.00 98.19 115 VAL A O 1
ATOM 869 N N . VAL A 1 116 ? -32.369 6.967 13.756 1.00 96.94 116 VAL A N 1
ATOM 870 C CA . VAL A 1 116 ? -32.805 8.214 14.393 1.00 96.94 116 VAL A CA 1
ATOM 871 C C . VAL A 1 116 ? -32.487 9.374 13.450 1.00 96.94 116 VAL A C 1
ATOM 873 O O . VAL A 1 116 ? -31.324 9.633 13.136 1.00 96.94 116 VAL A O 1
ATOM 876 N N . CYS A 1 117 ? -33.533 10.046 12.971 1.00 94.31 117 CYS A N 1
ATOM 877 C CA . CYS A 1 117 ? -33.460 11.131 12.000 1.00 94.31 117 CYS A CA 1
ATOM 878 C C . CYS A 1 117 ? -33.549 12.503 12.685 1.00 94.31 117 CYS A C 1
ATOM 880 O O . CYS A 1 117 ? -34.593 12.856 13.230 1.00 94.31 117 CYS A O 1
ATOM 882 N N . GLY A 1 118 ? -32.498 13.314 12.549 1.00 92.38 118 GLY A N 1
ATOM 883 C CA . GLY A 1 118 ? -32.383 14.633 13.179 1.00 92.38 118 GLY A CA 1
ATOM 884 C C . GLY A 1 118 ? -31.635 14.585 14.513 1.00 92.38 118 GLY A C 1
ATOM 885 O O . GLY A 1 118 ? -30.748 13.752 14.704 1.00 92.38 118 GLY A O 1
ATOM 886 N N . GLU A 1 119 ? -31.973 15.503 15.418 1.00 93.44 119 GLU A N 1
ATOM 887 C CA . GLU A 1 119 ? -31.433 15.538 16.784 1.00 93.44 119 GLU A CA 1
ATOM 888 C C . GLU A 1 119 ? -32.005 14.376 17.603 1.00 93.44 119 GLU A C 1
ATOM 890 O O . GLU A 1 119 ? -33.214 14.148 17.614 1.00 93.44 119 GLU A O 1
ATOM 895 N N . GLY A 1 120 ? -31.127 13.591 18.227 1.00 93.69 120 GLY A N 1
ATOM 896 C CA . GLY A 1 120 ? -31.479 12.268 18.743 1.00 93.69 120 GLY A CA 1
ATOM 897 C C . GLY A 1 120 ? -31.743 12.198 20.243 1.00 93.69 120 GLY A C 1
ATOM 898 O O . GLY A 1 120 ? -32.111 11.130 20.721 1.00 93.69 120 GLY A O 1
ATOM 899 N N . GLU A 1 121 ? -31.539 13.285 20.990 1.00 93.31 121 GLU A N 1
ATOM 900 C CA . GLU A 1 121 ? -31.555 13.296 22.458 1.00 93.31 121 GLU A CA 1
ATOM 901 C C . GLU A 1 121 ? -32.888 12.801 23.040 1.00 93.31 121 GLU A C 1
ATOM 903 O O . GLU A 1 121 ? -32.891 11.986 23.963 1.00 93.31 121 GLU A O 1
ATOM 908 N N . GLU A 1 122 ? -34.017 13.233 22.473 1.00 91.81 122 GLU A N 1
ATOM 909 C CA . GLU A 1 122 ? -35.354 12.789 22.893 1.00 91.81 122 GLU A CA 1
ATOM 910 C C . GLU A 1 122 ? -35.760 11.473 22.214 1.00 91.81 122 GLU A C 1
ATOM 912 O O . GLU A 1 122 ? -36.180 10.525 22.883 1.00 91.81 122 GLU A O 1
ATOM 917 N N . VAL A 1 123 ? -35.564 11.385 20.893 1.00 94.62 123 VAL A N 1
ATOM 918 C CA . VAL A 1 123 ? -35.991 10.249 20.055 1.00 94.62 123 VAL A CA 1
ATOM 919 C C . VAL A 1 123 ? -35.341 8.940 20.503 1.00 94.62 123 VAL A C 1
ATOM 921 O O . VAL A 1 123 ? -35.998 7.902 20.573 1.00 94.62 123 VAL A O 1
ATOM 924 N N . LEU A 1 124 ? -34.050 8.971 20.851 1.00 94.75 124 LEU A N 1
ATOM 925 C CA . LEU A 1 124 ? -33.344 7.788 21.336 1.00 94.75 124 LEU A CA 1
ATOM 926 C C . LEU A 1 124 ? -33.874 7.340 22.706 1.00 94.75 124 LEU A C 1
ATOM 928 O O . LEU A 1 124 ? -33.957 6.140 22.962 1.00 94.75 124 LEU A O 1
ATOM 932 N N . GLY A 1 125 ? -34.272 8.281 23.567 1.00 93.06 125 GLY A N 1
ATOM 933 C CA . GLY A 1 125 ? -34.907 7.986 24.851 1.00 93.06 125 GLY A CA 1
ATOM 934 C C . GLY A 1 125 ? -36.292 7.352 24.691 1.00 93.06 125 GLY A C 1
ATOM 935 O O . GLY A 1 125 ? -36.592 6.358 25.353 1.00 93.06 125 GLY A O 1
ATOM 936 N N . GLU A 1 126 ? -37.117 7.877 23.781 1.00 94.25 126 GLU A N 1
ATOM 937 C CA . GLU A 1 126 ? -38.410 7.280 23.412 1.00 94.25 126 GLU A CA 1
ATOM 938 C C . GLU A 1 126 ? -38.244 5.866 22.854 1.00 94.25 126 GLU A C 1
ATOM 940 O O . GLU A 1 126 ? -38.931 4.947 23.302 1.00 94.25 126 GLU A O 1
ATOM 945 N N . LEU A 1 127 ? -37.272 5.668 21.958 1.00 95.75 127 LEU A N 1
ATOM 946 C CA . LEU A 1 127 ? -36.943 4.352 21.419 1.00 95.75 127 LEU A CA 1
ATOM 947 C C . LEU A 1 127 ? -36.509 3.382 22.525 1.00 95.75 127 LEU A C 1
ATOM 949 O O . LEU A 1 127 ? -36.984 2.251 22.555 1.00 95.75 127 LEU A O 1
ATOM 953 N N . CYS A 1 128 ? -35.655 3.803 23.462 1.00 93.88 128 CYS A N 1
ATOM 954 C CA . CYS A 1 128 ? -35.238 2.950 24.580 1.00 93.88 128 CYS A CA 1
ATOM 955 C C . CYS A 1 128 ? -36.426 2.532 25.459 1.00 93.88 128 CYS A C 1
ATOM 957 O O . CYS A 1 128 ? -36.519 1.364 25.840 1.00 93.88 128 CYS A O 1
ATOM 959 N N . ARG A 1 129 ? -37.367 3.449 25.734 1.00 92.25 129 ARG A N 1
ATOM 960 C CA . ARG A 1 129 ? -38.604 3.127 26.465 1.00 92.25 129 ARG A CA 1
ATOM 961 C C . ARG A 1 129 ? -39.465 2.125 25.701 1.00 92.25 129 ARG A C 1
ATOM 963 O O . ARG A 1 129 ? -39.885 1.137 26.294 1.00 92.25 129 ARG A O 1
ATOM 970 N N . ALA A 1 130 ? -39.664 2.333 24.400 1.00 93.81 130 ALA A N 1
ATOM 971 C CA . ALA A 1 130 ? -40.438 1.424 23.555 1.00 93.81 130 ALA A CA 1
ATOM 972 C C . ALA A 1 130 ? -39.795 0.031 23.441 1.00 93.81 130 ALA A C 1
ATOM 974 O O . ALA A 1 130 ? -40.493 -0.981 23.498 1.00 93.81 130 ALA A O 1
ATOM 975 N N . LEU A 1 131 ? -38.463 -0.043 23.336 1.00 92.44 131 LEU A N 1
ATOM 976 C CA . LEU A 1 131 ? -37.718 -1.307 23.356 1.00 92.44 131 LEU A CA 1
ATOM 977 C C . LEU A 1 131 ? -37.892 -2.052 24.687 1.00 92.44 131 LEU A C 1
ATOM 979 O O . LEU A 1 131 ? -37.969 -3.278 24.691 1.00 92.44 131 LEU A O 1
ATOM 983 N N . ALA A 1 132 ? -37.983 -1.329 25.806 1.00 87.06 132 ALA A N 1
ATOM 984 C CA . ALA A 1 132 ? -38.204 -1.918 27.123 1.00 87.06 132 ALA A CA 1
ATOM 985 C C . ALA A 1 132 ? -39.666 -2.348 27.369 1.00 87.06 132 ALA A C 1
ATOM 987 O O . ALA A 1 132 ? -39.890 -3.289 28.129 1.00 87.06 132 ALA A O 1
ATOM 988 N N . SER A 1 133 ? -40.651 -1.685 26.748 1.00 85.62 133 SER A N 1
ATOM 989 C CA . SER A 1 133 ? -42.089 -1.905 26.986 1.00 85.62 133 SER A CA 1
ATOM 990 C C . SER A 1 133 ? -42.806 -2.785 25.954 1.00 85.62 133 SER A C 1
ATOM 992 O O . SER A 1 133 ? -44.007 -3.004 26.089 1.00 85.62 133 SER A O 1
ATOM 994 N N . GLY A 1 134 ? -42.103 -3.319 24.950 1.00 78.19 134 GLY A N 1
ATOM 995 C CA . GLY A 1 134 ? -42.672 -4.283 23.998 1.00 78.19 134 GLY A CA 1
ATOM 996 C C . GLY A 1 134 ? -43.022 -3.744 22.605 1.00 78.19 134 GLY A C 1
ATOM 997 O O . GLY A 1 134 ? -43.673 -4.459 21.851 1.00 78.19 134 GLY A O 1
ATOM 998 N N . GLY A 1 135 ? -42.539 -2.554 22.224 1.00 73.62 135 GLY A N 1
ATOM 999 C CA . GLY A 1 135 ? -42.282 -2.240 20.811 1.00 73.62 135 GLY A CA 1
ATOM 1000 C C . GLY A 1 135 ? -43.343 -1.475 20.011 1.00 73.62 135 GLY A C 1
ATOM 1001 O O . GLY A 1 135 ? -43.523 -1.783 18.835 1.00 73.62 135 GLY A O 1
ATOM 1002 N N . ASP A 1 136 ? -43.993 -0.450 20.573 1.00 89.00 136 ASP A N 1
ATOM 1003 C CA . ASP A 1 136 ? -44.726 0.531 19.750 1.00 89.00 136 ASP A CA 1
ATOM 1004 C C . ASP A 1 136 ? -43.797 1.663 19.275 1.00 89.00 136 ASP A C 1
ATOM 1006 O O . ASP A 1 136 ? -43.324 2.481 20.066 1.00 89.00 136 ASP A O 1
ATOM 1010 N N . TYR A 1 137 ? -43.526 1.690 17.968 1.00 94.00 137 TYR A N 1
ATOM 1011 C CA . TYR A 1 137 ? -42.631 2.655 17.321 1.00 94.00 137 TYR A CA 1
ATOM 1012 C C . TYR A 1 137 ? -43.376 3.726 16.514 1.00 94.00 137 TYR A C 1
ATOM 1014 O O . TYR A 1 137 ? -42.775 4.728 16.122 1.00 94.00 137 TYR A O 1
ATOM 1022 N N . ALA A 1 138 ? -44.674 3.540 16.245 1.00 90.25 138 ALA A N 1
ATOM 1023 C CA . ALA A 1 138 ? -45.421 4.363 15.290 1.00 90.25 138 ALA A CA 1
ATOM 1024 C C . ALA A 1 138 ? -45.574 5.822 15.752 1.00 90.25 138 ALA A C 1
ATOM 1026 O O . ALA A 1 138 ? -45.590 6.734 14.928 1.00 90.25 138 ALA A O 1
ATOM 1027 N N . GLY A 1 139 ? -45.633 6.049 17.068 1.00 91.31 139 GLY A N 1
ATOM 1028 C CA . GLY A 1 139 ? -45.728 7.386 17.660 1.00 91.31 139 GLY A CA 1
ATOM 1029 C C . GLY A 1 139 ? -44.404 8.153 17.767 1.00 91.31 139 GLY A C 1
ATOM 1030 O O . GLY A 1 139 ? -44.428 9.355 18.032 1.00 91.31 139 GLY A O 1
ATOM 1031 N N . ILE A 1 140 ? -43.256 7.497 17.560 1.00 95.44 140 ILE A N 1
ATOM 1032 C CA . ILE A 1 140 ? -41.934 8.086 17.819 1.00 95.44 140 ILE A CA 1
ATOM 1033 C C . ILE A 1 140 ? -41.513 8.948 16.624 1.00 95.44 140 ILE A C 1
ATOM 1035 O O . ILE A 1 140 ? -41.093 8.440 15.578 1.00 95.44 140 ILE A O 1
ATOM 1039 N N . LYS A 1 141 ? -41.630 10.271 16.747 1.00 95.25 141 LYS A N 1
ATOM 1040 C CA . LYS A 1 141 ? -41.277 11.199 15.660 1.00 95.25 141 LYS A CA 1
ATOM 1041 C C . LYS A 1 141 ? -39.775 11.155 15.372 1.00 95.25 141 LYS A C 1
ATOM 1043 O O . LYS A 1 141 ? -38.957 11.103 16.279 1.00 95.25 141 LYS A O 1
ATOM 1048 N N . GLY A 1 142 ? -39.405 11.198 14.093 1.00 94.62 142 GLY A N 1
ATOM 1049 C CA . GLY A 1 142 ? -38.008 11.106 13.656 1.00 94.62 142 GLY A CA 1
ATOM 1050 C C . GLY A 1 142 ? -37.404 9.697 13.708 1.00 94.62 142 GLY A C 1
ATOM 1051 O O . GLY A 1 142 ? -36.217 9.552 13.434 1.00 94.62 142 GLY A O 1
ATOM 1052 N N . LEU A 1 143 ? -38.181 8.654 14.011 1.00 97.69 143 LEU A N 1
ATOM 1053 C CA . LEU A 1 143 ? -37.717 7.267 13.958 1.00 97.69 143 LEU A CA 1
ATOM 1054 C C . LEU A 1 143 ? -38.005 6.625 12.593 1.00 97.69 143 LEU A C 1
ATOM 1056 O O . LEU A 1 143 ? -39.094 6.763 12.038 1.00 97.69 143 LEU A O 1
ATOM 1060 N N . ALA A 1 144 ? -37.046 5.867 12.075 1.00 97.56 144 ALA A N 1
ATOM 1061 C CA . ALA A 1 144 ? -37.249 4.958 10.956 1.00 97.56 144 ALA A CA 1
ATOM 1062 C C . ALA A 1 144 ? -36.822 3.539 11.337 1.00 97.56 144 ALA A C 1
ATOM 1064 O O . ALA A 1 144 ? -35.832 3.353 12.041 1.00 97.56 144 ALA A O 1
ATOM 1065 N N . TRP A 1 145 ? -37.556 2.534 10.869 1.00 96.12 145 TRP A N 1
ATOM 1066 C CA . TRP A 1 145 ? -37.257 1.124 11.125 1.00 96.12 145 TRP A CA 1
ATOM 1067 C C . TRP A 1 145 ? -37.780 0.245 9.995 1.00 96.12 145 TRP A C 1
ATOM 1069 O O . TRP A 1 145 ? -38.527 0.688 9.118 1.00 96.12 145 TRP A O 1
ATOM 1079 N N . ARG A 1 146 ? -37.378 -1.023 10.018 1.00 90.69 146 ARG A N 1
ATOM 1080 C CA . ARG A 1 146 ? -37.856 -2.036 9.077 1.00 90.69 146 ARG A CA 1
ATOM 1081 C C . ARG A 1 146 ? -38.740 -3.055 9.791 1.00 90.69 146 ARG A C 1
ATOM 1083 O O . ARG A 1 146 ? -38.331 -3.611 10.806 1.00 90.69 146 ARG A O 1
ATOM 1090 N N . SER A 1 147 ? -39.909 -3.335 9.220 1.00 86.62 147 SER A N 1
ATOM 1091 C CA . SER A 1 147 ? -40.798 -4.431 9.616 1.00 86.62 147 SER A CA 1
ATOM 1092 C C . SER A 1 147 ? -40.938 -5.400 8.441 1.00 86.62 147 SER A C 1
ATOM 1094 O O . SER A 1 147 ? -41.598 -5.109 7.444 1.00 86.62 147 SER A O 1
ATOM 1096 N N . GLY A 1 148 ? -40.238 -6.537 8.497 1.00 83.69 148 GLY A N 1
ATOM 1097 C CA . GLY A 1 148 ? -40.148 -7.453 7.356 1.00 83.69 148 GLY A CA 1
ATOM 1098 C C . GLY A 1 148 ? -39.493 -6.788 6.138 1.00 83.69 148 GLY A C 1
ATOM 1099 O O . GLY A 1 148 ? -38.332 -6.387 6.206 1.00 83.69 148 GLY A O 1
ATOM 1100 N N . ALA A 1 149 ? -40.226 -6.682 5.027 1.00 83.56 149 ALA A N 1
ATOM 1101 C CA . ALA A 1 149 ? -39.765 -6.008 3.808 1.00 83.56 149 ALA A CA 1
ATOM 1102 C C . ALA A 1 149 ? -40.083 -4.499 3.783 1.00 83.56 149 ALA A C 1
ATOM 1104 O O . ALA A 1 149 ? -39.510 -3.768 2.973 1.00 83.56 149 ALA A O 1
ATOM 1105 N N . GLU A 1 150 ? -40.975 -4.021 4.653 1.00 90.12 150 GLU A N 1
ATOM 1106 C CA . GLU A 1 150 ? -41.416 -2.628 4.656 1.00 90.12 150 GLU A CA 1
ATOM 1107 C C . GLU A 1 150 ? -40.504 -1.750 5.515 1.00 90.12 150 GLU A C 1
ATOM 1109 O O . GLU A 1 150 ? -40.097 -2.117 6.619 1.00 90.12 150 GLU A O 1
ATOM 1114 N N . VAL A 1 151 ? -40.184 -0.562 4.998 1.00 93.31 151 VAL A N 1
ATOM 1115 C CA . VAL A 1 151 ? -39.443 0.474 5.725 1.00 93.31 151 VAL A CA 1
ATOM 1116 C C . VAL A 1 151 ? -40.404 1.588 6.114 1.00 93.31 151 VAL A C 1
ATOM 1118 O O . VAL A 1 151 ? -40.918 2.300 5.244 1.00 93.31 151 VAL A O 1
ATOM 1121 N N . HIS A 1 152 ? -40.584 1.762 7.420 1.00 94.81 152 HIS A N 1
ATOM 1122 C CA . HIS A 1 152 ? -41.351 2.846 8.016 1.00 94.81 152 HIS A CA 1
ATOM 1123 C C . HIS A 1 152 ? -40.414 4.013 8.325 1.00 94.81 152 HIS A C 1
ATOM 1125 O O . HIS A 1 152 ? -39.318 3.823 8.852 1.00 94.81 152 HIS A O 1
ATOM 1131 N N . VAL A 1 153 ? -40.835 5.226 7.975 1.00 95.81 153 VAL A N 1
ATOM 1132 C CA . VAL A 1 153 ? -40.105 6.465 8.261 1.00 95.81 153 VAL A CA 1
ATOM 1133 C C . VAL A 1 153 ? -41.110 7.449 8.833 1.00 95.81 153 VAL A C 1
ATOM 1135 O O . VAL A 1 153 ? -41.944 7.972 8.093 1.00 95.81 153 VAL A O 1
ATOM 1138 N N . ASN A 1 154 ? -41.049 7.683 10.140 1.00 95.44 154 ASN A N 1
ATOM 1139 C CA . ASN A 1 154 ? -41.930 8.641 10.791 1.00 95.44 154 ASN A CA 1
ATOM 1140 C C . ASN A 1 154 ? -41.503 10.077 10.449 1.00 95.44 154 ASN A C 1
ATOM 1142 O O . ASN A 1 154 ? -40.309 10.350 10.270 1.00 95.44 154 ASN A O 1
ATOM 1146 N N . PRO A 1 155 ? -42.455 11.025 10.380 1.00 91.88 155 PRO A N 1
ATOM 1147 C CA . PRO A 1 155 ? -42.132 12.431 10.185 1.00 91.88 155 PRO A CA 1
ATOM 1148 C C . PRO A 1 155 ? -41.249 12.945 11.325 1.00 91.88 155 PRO A C 1
ATOM 1150 O O . PRO A 1 155 ? -41.353 12.494 12.470 1.00 91.88 155 PRO A O 1
ATOM 1153 N N . ARG A 1 156 ? -40.382 13.913 11.019 1.00 89.56 156 ARG A N 1
ATOM 1154 C CA . ARG A 1 156 ? -39.523 14.541 12.029 1.00 89.56 156 ARG A CA 1
ATOM 1155 C C . ARG A 1 156 ? -40.348 15.369 13.011 1.00 89.56 156 ARG A C 1
ATOM 1157 O O . ARG A 1 156 ? -41.293 16.053 12.619 1.00 89.56 156 ARG A O 1
ATOM 1164 N N . GLY A 1 157 ? -39.975 15.294 14.285 1.00 86.19 157 GLY A N 1
ATOM 1165 C CA . GLY A 1 157 ? -40.504 16.163 15.333 1.00 86.19 157 GLY A CA 1
ATOM 1166 C C . GLY A 1 157 ? -39.854 17.545 15.310 1.00 86.19 157 GLY A C 1
ATOM 1167 O O . GLY A 1 157 ? -38.908 17.788 14.558 1.00 86.19 157 GLY A O 1
ATOM 1168 N N . ALA A 1 158 ? -40.359 18.445 16.154 1.00 86.81 158 ALA A N 1
ATOM 1169 C CA . ALA A 1 158 ? -39.623 19.659 16.479 1.00 86.81 158 ALA A CA 1
ATOM 1170 C C . ALA A 1 158 ? -38.355 19.267 17.258 1.00 86.81 158 ALA A C 1
ATOM 1172 O O . ALA A 1 158 ? -38.434 18.372 18.099 1.00 86.81 158 ALA A O 1
ATOM 1173 N N . PRO A 1 159 ? -37.198 19.888 16.984 1.00 86.50 159 PRO A N 1
ATOM 1174 C CA . PRO A 1 159 ? -35.993 19.592 17.739 1.00 86.50 159 PRO A CA 1
ATOM 1175 C C . PRO A 1 159 ? -36.131 20.083 19.193 1.00 86.50 159 PRO A C 1
ATOM 1177 O O . PRO A 1 159 ? -36.821 21.083 19.433 1.00 86.50 159 PRO A O 1
ATOM 1180 N N . PRO A 1 160 ? -35.463 19.427 20.159 1.00 85.94 160 PRO A N 1
ATOM 1181 C CA . PRO A 1 160 ? -35.579 19.767 21.574 1.00 85.94 160 PRO A CA 1
ATOM 1182 C C . PRO A 1 160 ? -35.126 21.208 21.861 1.00 85.94 160 PRO A C 1
ATOM 1184 O O . PRO A 1 160 ? -34.181 21.705 21.236 1.00 85.94 160 PRO A O 1
ATOM 1187 N N . PRO A 1 161 ? -35.735 21.918 22.825 1.00 90.38 161 PRO A N 1
ATOM 1188 C CA . PRO A 1 161 ? -35.212 23.201 23.280 1.00 90.38 161 PRO A CA 1
ATOM 1189 C C . PRO A 1 161 ? -33.796 23.041 23.851 1.00 90.38 161 PRO A C 1
ATOM 1191 O O . PRO A 1 161 ? -33.583 22.240 24.758 1.00 90.38 161 PRO A O 1
ATOM 1194 N N . LEU A 1 162 ? -32.831 23.843 23.383 1.00 92.75 162 LEU A N 1
ATOM 1195 C CA . LEU A 1 162 ? -31.441 23.756 23.867 1.00 92.75 162 LEU A CA 1
ATOM 1196 C C . LEU A 1 162 ? -31.314 24.031 25.373 1.00 92.75 162 LEU A C 1
ATOM 1198 O O . LEU A 1 162 ? -30.420 23.495 26.021 1.00 92.75 162 LEU A O 1
ATOM 1202 N N . GLU A 1 163 ? -32.222 24.832 25.938 1.00 93.19 163 GLU A N 1
ATOM 1203 C CA . GLU A 1 163 ? -32.275 25.112 27.379 1.00 93.19 163 GLU A CA 1
ATOM 1204 C C . GLU A 1 163 ? -32.511 23.843 28.212 1.00 93.19 163 GLU A C 1
ATOM 1206 O O . GLU A 1 163 ? -31.946 23.705 29.300 1.00 93.19 163 GLU A O 1
ATOM 1211 N N . ALA A 1 164 ? -33.313 22.911 27.684 1.00 90.69 164 ALA A N 1
ATOM 1212 C CA . ALA A 1 164 ? -33.707 21.679 28.361 1.00 90.69 164 ALA A CA 1
ATOM 1213 C C . ALA A 1 164 ? -32.635 20.580 28.282 1.00 90.69 164 ALA A C 1
ATOM 1215 O O . ALA A 1 164 ? -32.694 19.612 29.039 1.00 90.69 164 ALA A O 1
ATOM 1216 N N . LEU A 1 165 ? -31.649 20.719 27.390 1.00 93.19 165 LEU A N 1
ATOM 1217 C CA . LEU A 1 165 ? -30.599 19.720 27.236 1.00 93.19 165 LEU A CA 1
ATOM 1218 C C . LEU A 1 165 ? -29.599 19.786 28.405 1.00 93.19 165 LEU A C 1
ATOM 1220 O O . LEU A 1 165 ? -29.200 20.881 28.830 1.00 93.19 165 LEU A O 1
ATOM 1224 N N . PRO A 1 166 ? -29.176 18.632 28.950 1.00 94.38 166 PRO A N 1
ATOM 1225 C CA . PRO A 1 166 ? -28.168 18.594 29.998 1.00 94.38 166 PRO A CA 1
ATOM 1226 C C . PRO A 1 166 ? -26.784 18.942 29.447 1.00 94.38 166 PRO A C 1
ATOM 1228 O O . PRO A 1 166 ? -26.508 18.814 28.253 1.00 94.38 166 PRO A O 1
ATOM 1231 N N . PHE A 1 167 ? -25.880 19.334 30.344 1.00 95.62 167 PHE A N 1
ATOM 1232 C CA . PHE A 1 167 ? -24.489 19.571 29.981 1.00 95.62 167 PHE A CA 1
ATOM 1233 C C . PHE A 1 167 ? -23.836 18.268 29.456 1.00 95.62 167 PHE A C 1
ATOM 1235 O O . PHE A 1 167 ? -23.818 17.276 30.196 1.00 95.62 167 PHE A O 1
ATOM 1242 N N . PRO A 1 168 ? -23.264 18.250 28.232 1.00 94.50 168 PRO A N 1
ATOM 1243 C CA . PRO A 1 168 ? -22.817 17.018 27.563 1.00 94.50 168 PRO A CA 1
ATOM 1244 C C . PRO A 1 168 ? -21.714 16.231 28.277 1.00 94.50 168 PRO A C 1
ATOM 1246 O O . PRO A 1 168 ? -21.541 15.044 28.033 1.00 94.50 168 PRO A O 1
ATOM 1249 N N . TYR A 1 169 ? -20.944 16.876 29.153 1.00 95.44 169 TYR A N 1
ATOM 1250 C CA . TYR A 1 169 ? -19.815 16.258 29.854 1.00 95.44 169 TYR A CA 1
ATOM 1251 C C . TYR A 1 169 ? -20.145 15.901 31.305 1.00 95.44 169 TYR A C 1
ATOM 1253 O O . TYR A 1 169 ? -19.281 15.979 32.176 1.00 95.44 169 TYR A O 1
ATOM 1261 N N . SER A 1 170 ? -21.401 15.556 31.579 1.00 90.81 170 SER A N 1
ATOM 1262 C CA . SER A 1 170 ? -21.863 15.104 32.894 1.00 90.81 170 SER A CA 1
ATOM 1263 C C . SER A 1 170 ? -21.894 13.567 32.981 1.00 90.81 170 SER A C 1
ATOM 1265 O O . SER A 1 170 ? -21.492 12.875 32.044 1.00 90.81 170 SER A O 1
ATOM 1267 N N . GLY A 1 171 ? -22.271 13.015 34.140 1.00 90.69 171 GLY A N 1
ATOM 1268 C CA . GLY A 1 171 ? -22.493 11.573 34.308 1.00 90.69 171 GLY A CA 1
ATOM 1269 C C . GLY A 1 171 ? -21.317 10.689 33.870 1.00 90.69 171 GLY A C 1
ATOM 1270 O O . GLY A 1 171 ? -20.161 10.914 34.252 1.00 90.69 171 GLY A O 1
ATOM 1271 N N . ARG A 1 172 ? -21.603 9.663 33.058 1.00 92.12 172 ARG A N 1
ATOM 1272 C CA . ARG A 1 172 ? -20.583 8.733 32.541 1.00 92.12 172 ARG A CA 1
ATOM 1273 C C . ARG A 1 172 ? -19.634 9.393 31.547 1.00 92.12 172 ARG A C 1
ATOM 1275 O O . ARG A 1 172 ? -18.490 8.944 31.453 1.00 92.12 172 ARG A O 1
ATOM 1282 N N . ALA A 1 173 ? -20.052 10.455 30.853 1.00 93.25 173 ALA A N 1
ATOM 1283 C CA . ALA A 1 173 ? -19.176 11.188 29.938 1.00 93.25 173 ALA A CA 1
ATOM 1284 C C . ALA A 1 173 ? -18.023 11.856 30.700 1.00 93.25 173 ALA A C 1
ATOM 1286 O O . ALA A 1 173 ? -16.873 11.750 30.276 1.00 93.25 173 ALA A O 1
ATOM 1287 N N . ALA A 1 174 ? -18.299 12.444 31.872 1.00 90.88 174 ALA A N 1
ATOM 1288 C CA . ALA A 1 174 ? -17.283 13.067 32.726 1.00 90.88 174 ALA A CA 1
ATOM 1289 C C . ALA A 1 174 ? -16.154 12.090 33.097 1.00 90.88 174 ALA A C 1
ATOM 1291 O O . ALA A 1 174 ? -14.975 12.419 32.970 1.00 90.88 174 ALA A O 1
ATOM 1292 N N . ALA A 1 175 ? -16.515 10.866 33.499 1.00 88.06 175 ALA A N 1
ATOM 1293 C CA . ALA A 1 175 ? -15.557 9.806 33.818 1.00 88.06 175 ALA A CA 1
ATOM 1294 C C . ALA A 1 175 ? -14.784 9.324 32.577 1.00 88.06 175 ALA A C 1
ATOM 1296 O O . ALA A 1 175 ? -13.630 8.907 32.666 1.00 88.06 175 ALA A O 1
ATOM 1297 N N . TYR A 1 176 ? -15.408 9.390 31.401 1.00 89.88 176 TYR A N 1
ATOM 1298 C CA . TYR A 1 176 ? -14.783 8.993 30.145 1.00 89.88 176 TYR A CA 1
ATOM 1299 C C . TYR A 1 176 ? -13.710 9.976 29.662 1.00 89.88 176 TYR A C 1
ATOM 1301 O O . TYR A 1 176 ? -12.762 9.574 28.982 1.00 89.88 176 TYR A O 1
ATOM 1309 N N . LEU A 1 177 ? -13.805 11.253 30.053 1.00 91.19 177 LEU A N 1
ATOM 1310 C CA . LEU A 1 177 ? -12.806 12.276 29.726 1.00 91.19 177 LEU A CA 1
ATOM 1311 C C . LEU A 1 177 ? -11.402 11.942 30.251 1.00 91.19 177 LEU A C 1
ATOM 1313 O O . LEU A 1 177 ? -10.415 12.389 29.669 1.00 91.19 177 LEU A O 1
ATOM 1317 N N . ASP A 1 178 ? -11.274 11.107 31.284 1.00 86.31 178 ASP A N 1
ATOM 1318 C CA . ASP A 1 178 ? -9.969 10.654 31.785 1.00 86.31 178 ASP A CA 1
ATOM 1319 C C . ASP A 1 178 ? -9.197 9.792 30.779 1.00 86.31 178 ASP A C 1
ATOM 1321 O O . ASP A 1 178 ? -7.974 9.657 30.877 1.00 86.31 178 ASP A O 1
ATOM 1325 N N . LEU A 1 179 ? -9.880 9.174 29.812 1.00 83.56 179 LEU A N 1
ATOM 1326 C CA . LEU A 1 179 ? -9.212 8.508 28.694 1.00 83.56 179 LEU A CA 1
ATOM 1327 C C . LEU A 1 179 ? -8.620 9.543 27.735 1.00 83.56 179 LEU A C 1
ATOM 1329 O O . LEU A 1 179 ? -7.455 9.427 27.373 1.00 83.56 179 LEU A O 1
ATOM 1333 N N . TYR A 1 180 ? -9.364 10.604 27.426 1.00 85.50 180 TYR A N 1
ATOM 1334 C CA . TYR A 1 180 ? -8.895 11.700 26.575 1.00 85.50 180 TYR A CA 1
ATOM 1335 C C . TYR A 1 180 ? -7.724 12.470 27.188 1.00 85.50 180 TYR A C 1
ATOM 1337 O O . TYR A 1 180 ? -6.741 12.734 26.501 1.00 85.50 180 TYR A O 1
ATOM 1345 N N . ARG A 1 181 ? -7.753 12.725 28.503 1.00 85.44 181 ARG A N 1
ATOM 1346 C CA . ARG A 1 181 ? -6.624 13.340 29.230 1.00 85.44 181 ARG A CA 1
ATOM 1347 C C . ARG A 1 181 ? -5.326 12.535 29.129 1.00 85.44 181 ARG A C 1
ATOM 1349 O O . ARG A 1 181 ? -4.245 13.100 29.251 1.00 85.44 181 ARG A O 1
ATOM 1356 N N . ARG A 1 182 ? -5.416 11.216 28.929 1.00 82.19 182 ARG A N 1
ATOM 1357 C CA . ARG A 1 182 ? -4.246 10.341 28.745 1.00 82.19 182 ARG A CA 1
ATOM 1358 C C . ARG A 1 182 ? -3.688 10.370 27.323 1.00 82.19 182 ARG A C 1
ATOM 1360 O O . ARG A 1 182 ? -2.559 9.925 27.133 1.00 82.19 182 ARG A O 1
ATOM 1367 N N . LEU A 1 183 ? -4.458 10.856 26.350 1.00 75.88 183 LEU A N 1
ATOM 1368 C CA . LEU A 1 183 ? -4.030 10.971 24.954 1.00 75.88 183 LEU A CA 1
ATOM 1369 C C . LEU A 1 183 ? -3.296 12.290 24.691 1.00 75.88 183 LEU A C 1
ATOM 1371 O O . LEU A 1 183 ? -2.352 12.299 23.907 1.00 75.88 183 LEU A O 1
ATOM 1375 N N . GLY A 1 184 ? -3.672 13.365 25.386 1.00 80.31 184 GLY A N 1
ATOM 1376 C CA . GLY A 1 184 ? -3.065 14.680 25.216 1.00 80.31 184 GLY A CA 1
ATOM 1377 C C . GLY A 1 184 ? -3.767 15.770 26.033 1.00 80.31 184 GLY A C 1
ATOM 1378 O O . GLY A 1 184 ? -4.622 15.469 26.875 1.00 80.31 184 GLY A O 1
ATOM 1379 N N . PRO A 1 185 ? -3.408 17.050 25.812 1.00 84.19 185 PRO A N 1
ATOM 1380 C CA . PRO A 1 185 ? -4.119 18.183 26.393 1.00 84.19 185 PRO A CA 1
ATOM 1381 C C . PRO A 1 185 ? -5.608 18.127 26.035 1.00 84.19 185 PRO A C 1
ATOM 1383 O O . PRO A 1 185 ? -5.971 18.088 24.862 1.00 84.19 185 PRO A O 1
ATOM 1386 N N . LEU A 1 186 ? -6.474 18.134 27.049 1.00 88.75 186 LEU A N 1
ATOM 1387 C CA . LEU A 1 186 ? -7.911 17.957 26.856 1.00 88.75 186 LEU A CA 1
ATOM 1388 C C . LEU A 1 186 ? -8.506 19.106 26.024 1.00 88.75 186 LEU A C 1
ATOM 1390 O O . LEU A 1 186 ? -8.530 20.249 26.482 1.00 88.75 186 LEU A O 1
ATOM 1394 N N . ALA A 1 187 ? -9.019 18.791 24.835 1.00 90.50 187 ALA A N 1
ATOM 1395 C CA . ALA A 1 187 ? -9.793 19.706 24.000 1.00 90.50 187 ALA A CA 1
ATOM 1396 C C . ALA A 1 187 ? -11.270 19.294 24.015 1.00 90.50 187 ALA A C 1
ATOM 1398 O O . ALA A 1 187 ? -11.584 18.145 23.714 1.00 90.50 187 ALA A O 1
ATOM 1399 N N . LEU A 1 188 ? -12.175 20.204 24.379 1.00 94.12 188 LEU A N 1
ATOM 1400 C CA . LEU A 1 188 ? -13.611 19.921 24.486 1.00 94.12 188 LEU A CA 1
ATOM 1401 C C . LEU A 1 188 ? -14.404 20.694 23.438 1.00 94.12 188 LEU A C 1
ATOM 1403 O O . LEU A 1 188 ? -14.266 21.909 23.334 1.00 94.12 188 LEU A O 1
ATOM 1407 N N . GLY A 1 189 ? -15.278 20.002 22.708 1.00 94.31 189 GLY A N 1
ATOM 1408 C CA . GLY A 1 189 ? -16.292 20.657 21.885 1.00 94.31 189 GLY A CA 1
ATOM 1409 C C . GLY A 1 189 ? -17.372 21.301 22.755 1.00 94.31 189 GLY A C 1
ATOM 1410 O O . GLY A 1 189 ? -17.747 20.755 23.790 1.00 94.31 189 GLY A O 1
ATOM 1411 N N . TRP A 1 190 ? -17.897 22.444 22.358 1.00 95.31 190 TRP A N 1
ATOM 1412 C CA . TRP A 1 190 ? -19.015 23.105 23.020 1.00 95.31 190 TRP A CA 1
ATOM 1413 C C . TRP A 1 190 ? -19.826 23.880 21.985 1.00 95.31 190 TRP A C 1
ATOM 1415 O O . TRP A 1 190 ? -19.300 24.222 20.936 1.00 95.31 190 TRP A O 1
ATOM 1425 N N . GLU A 1 191 ? -21.097 24.145 22.252 1.00 94.75 191 GLU A N 1
ATOM 1426 C CA . GLU A 1 191 ? -21.962 24.867 21.317 1.00 94.75 191 GLU A CA 1
ATOM 1427 C C . GLU A 1 191 ? -22.802 25.908 22.063 1.00 94.75 191 GLU A C 1
ATOM 1429 O O . GLU A 1 191 ? -23.417 25.597 23.090 1.00 94.75 191 GLU A O 1
ATOM 1434 N N . ALA A 1 192 ? -22.847 27.138 21.545 1.00 95.50 192 ALA A N 1
ATOM 1435 C CA . ALA A 1 192 ? -23.771 28.176 22.010 1.00 95.50 192 ALA A CA 1
ATOM 1436 C C . ALA A 1 192 ? -25.112 28.123 21.258 1.00 95.50 192 ALA A C 1
ATOM 1438 O O . ALA A 1 192 ? -26.127 28.626 21.744 1.00 95.50 192 ALA A O 1
ATOM 1439 N N . SER A 1 193 ? -25.121 27.520 20.072 1.00 94.94 193 SER A N 1
ATOM 1440 C CA . SER A 1 193 ? -26.267 27.423 19.178 1.00 94.94 193 SER A CA 1
ATOM 1441 C C . SER A 1 193 ? -26.200 26.180 18.286 1.00 94.94 193 SER A C 1
ATOM 1443 O O . SER A 1 193 ? -25.122 25.645 18.039 1.00 94.94 193 SER A O 1
ATOM 1445 N N . ARG A 1 194 ? -27.364 25.736 17.795 1.00 93.56 194 ARG A N 1
ATOM 1446 C CA . ARG A 1 194 ? -27.500 24.694 16.763 1.00 93.56 194 ARG A CA 1
ATOM 1447 C C . ARG A 1 194 ? -28.270 25.228 15.566 1.00 93.56 194 ARG A C 1
ATOM 1449 O O . ARG A 1 194 ? -29.275 25.921 15.747 1.00 93.56 194 ARG A O 1
ATOM 1456 N N . GLY A 1 195 ? -27.841 24.845 14.365 1.00 90.69 195 GLY A N 1
ATOM 1457 C CA . GLY A 1 195 ? -28.363 25.378 13.111 1.00 90.69 195 GLY A CA 1
ATOM 1458 C C . GLY A 1 195 ? -27.735 26.722 12.742 1.00 90.69 195 GLY A C 1
ATOM 1459 O O . GLY A 1 195 ? -26.978 27.322 13.503 1.00 90.69 195 GLY A O 1
ATOM 1460 N N . CYS A 1 196 ? -28.073 27.220 11.555 1.00 89.25 196 CYS A N 1
ATOM 1461 C CA . CYS A 1 196 ? -27.535 28.464 11.013 1.00 89.25 196 CYS A CA 1
ATOM 1462 C C . CYS A 1 196 ? -28.663 29.296 10.384 1.00 89.25 196 CYS A C 1
ATOM 1464 O O . CYS A 1 196 ? -29.519 28.720 9.711 1.00 89.25 196 CYS A O 1
ATOM 1466 N N . PRO A 1 197 ? -28.686 30.636 10.549 1.00 88.00 197 PRO A N 1
ATOM 1467 C CA . PRO A 1 197 ? -29.661 31.486 9.859 1.00 88.00 197 PRO A CA 1
ATOM 1468 C C . PRO A 1 197 ? -29.395 31.598 8.347 1.00 88.00 197 PRO A C 1
ATOM 1470 O O . PRO A 1 197 ? -30.222 32.132 7.616 1.00 88.00 197 PRO A O 1
ATOM 1473 N N . SER A 1 198 ? -28.237 31.126 7.871 1.00 87.19 198 SER A N 1
ATOM 1474 C CA . SER A 1 198 ? -27.877 31.144 6.449 1.00 87.19 198 SER A CA 1
ATOM 1475 C C . SER A 1 198 ? -28.455 29.931 5.714 1.00 87.19 198 SER A C 1
ATOM 1477 O O . SER A 1 198 ? -28.568 28.849 6.284 1.00 87.19 198 SER A O 1
ATOM 1479 N N . SER A 1 199 ? -28.747 30.082 4.423 1.00 88.38 199 SER A N 1
ATOM 1480 C CA . SER A 1 199 ? -29.358 29.051 3.568 1.00 88.38 199 SER A CA 1
ATOM 1481 C C . SER A 1 199 ? -28.420 28.558 2.456 1.00 88.38 199 SER A C 1
ATOM 1483 O O . SER A 1 199 ? -28.869 28.224 1.359 1.00 88.38 199 SER A O 1
ATOM 1485 N N . CYS A 1 200 ? -27.111 28.503 2.734 1.00 91.94 200 CYS A N 1
ATOM 1486 C CA . CYS A 1 200 ? -26.081 28.131 1.762 1.00 91.94 200 CYS A CA 1
ATOM 1487 C C . CYS A 1 200 ? -26.427 26.824 1.023 1.00 91.94 200 CYS A C 1
ATOM 1489 O O . CYS A 1 200 ? -26.600 25.780 1.654 1.00 91.94 200 CYS A O 1
ATOM 1491 N N . GLY A 1 201 ? -26.449 26.849 -0.312 1.00 91.25 201 GLY A N 1
ATOM 1492 C CA . GLY A 1 201 ? -26.976 25.758 -1.140 1.00 91.25 201 GLY A CA 1
ATOM 1493 C C . GLY A 1 201 ? -26.198 24.435 -1.084 1.00 91.25 201 GLY A C 1
ATOM 1494 O O . GLY A 1 201 ? -26.722 23.402 -1.494 1.00 91.25 201 GLY A O 1
ATOM 1495 N N . PHE A 1 202 ? -24.963 24.444 -0.580 1.00 90.94 202 PHE A N 1
ATOM 1496 C CA . PHE A 1 202 ? -24.138 23.247 -0.359 1.00 90.94 202 PHE A CA 1
ATOM 1497 C C . PHE A 1 202 ? -24.229 22.691 1.072 1.00 90.94 202 PHE A C 1
ATOM 1499 O O . PHE A 1 202 ? -23.713 21.609 1.342 1.00 90.94 202 PHE A O 1
ATOM 1506 N N . CYS A 1 203 ? -24.807 23.441 2.014 1.00 90.50 203 CYS A N 1
ATOM 1507 C CA . CYS A 1 203 ? -24.718 23.134 3.437 1.00 90.50 203 CYS A CA 1
ATOM 1508 C C . CYS A 1 203 ? -25.850 22.204 3.889 1.00 90.50 203 CYS A C 1
ATOM 1510 O O . CYS A 1 203 ? -27.015 22.415 3.557 1.00 90.50 203 CYS A O 1
ATOM 1512 N N . TYR A 1 204 ? -25.522 21.199 4.704 1.00 89.88 204 TYR A N 1
ATOM 1513 C CA . TYR A 1 204 ? -26.514 20.279 5.267 1.00 89.88 204 TYR A CA 1
ATOM 1514 C C . TYR A 1 204 ? -27.221 20.831 6.515 1.00 89.88 204 TYR A C 1
ATOM 1516 O O . TYR A 1 204 ? -28.304 20.348 6.848 1.00 89.88 204 TYR A O 1
ATOM 1524 N N . SER A 1 205 ? -26.610 21.790 7.227 1.00 90.00 205 SER A N 1
ATOM 1525 C CA . SER A 1 205 ? -27.047 22.217 8.567 1.00 90.00 205 SER A CA 1
ATOM 1526 C C . SER A 1 205 ? -28.513 22.676 8.602 1.00 90.00 205 SER A C 1
ATOM 1528 O O . SER A 1 205 ? -29.270 22.100 9.389 1.00 90.00 205 SER A O 1
ATOM 1530 N N . PRO A 1 206 ? -28.988 23.575 7.710 1.00 85.19 206 PRO A N 1
ATOM 1531 C CA . PRO A 1 206 ? -30.393 23.995 7.712 1.00 85.19 206 PRO A CA 1
ATOM 1532 C C . PRO A 1 206 ? -31.368 22.831 7.506 1.00 85.19 206 PRO A C 1
ATOM 1534 O O . PRO A 1 206 ? -32.412 22.762 8.150 1.00 85.19 206 PRO A O 1
ATOM 1537 N N . ALA A 1 207 ? -31.007 21.866 6.655 1.00 83.12 207 ALA A N 1
ATOM 1538 C CA . ALA A 1 207 ? -31.821 20.680 6.415 1.00 83.12 207 ALA A CA 1
ATOM 1539 C C . ALA A 1 207 ? -31.805 19.699 7.603 1.00 83.12 207 ALA A C 1
ATOM 1541 O O . ALA A 1 207 ? -32.686 18.837 7.706 1.00 83.12 207 ALA A O 1
ATOM 1542 N N . PHE A 1 208 ? -30.777 19.733 8.458 1.00 89.06 208 PHE A N 1
ATOM 1543 C CA . PHE A 1 208 ? -30.610 18.832 9.602 1.00 89.06 208 PHE A CA 1
ATOM 1544 C C . PHE A 1 208 ? -31.175 19.420 10.903 1.00 89.06 208 PHE A C 1
ATOM 1546 O O . PHE A 1 208 ? -32.063 18.800 11.485 1.00 89.06 208 PHE A O 1
ATOM 1553 N N . HIS A 1 209 ? -30.704 20.601 11.317 1.00 88.56 209 HIS A N 1
ATOM 1554 C CA . HIS A 1 209 ? -31.067 21.261 12.578 1.00 88.56 209 HIS A CA 1
ATOM 1555 C C . HIS A 1 209 ? -32.316 22.152 12.481 1.00 88.56 209 HIS A C 1
ATOM 1557 O O . HIS A 1 209 ? -32.941 22.431 13.507 1.00 88.56 209 HIS A O 1
ATOM 1563 N N . GLY A 1 210 ? -32.679 22.609 11.276 1.00 86.06 210 GLY A N 1
ATOM 1564 C CA . GLY A 1 210 ? -33.692 23.649 11.084 1.00 86.06 210 GLY A CA 1
ATOM 1565 C C . GLY A 1 210 ? -33.164 25.061 11.398 1.00 86.06 210 GLY A C 1
ATOM 1566 O O . GLY A 1 210 ? -31.956 25.298 11.298 1.00 86.06 210 GLY A O 1
ATOM 1567 N N . PRO A 1 211 ? -34.051 26.016 11.753 1.00 84.94 211 PRO A N 1
ATOM 1568 C CA . PRO A 1 211 ? -33.663 27.376 12.127 1.00 84.94 211 PRO A CA 1
ATOM 1569 C C . PRO A 1 211 ? -32.689 27.409 13.308 1.00 84.94 211 PRO A C 1
ATOM 1571 O O . PRO A 1 211 ? -32.763 26.571 14.211 1.00 84.94 211 PRO A O 1
ATOM 1574 N N . ALA A 1 212 ? -31.815 28.419 13.325 1.00 90.25 212 ALA A N 1
ATOM 1575 C CA . ALA A 1 212 ? -30.853 28.600 14.404 1.00 90.25 212 ALA A CA 1
ATOM 1576 C C . ALA A 1 212 ? -31.556 28.776 15.760 1.00 90.25 212 ALA A C 1
ATOM 1578 O O . ALA A 1 212 ? -32.370 29.683 15.944 1.00 90.25 212 ALA A O 1
ATOM 1579 N N . ARG A 1 213 ? -31.205 27.922 16.722 1.00 93.31 213 ARG A N 1
ATOM 1580 C CA . ARG A 1 213 ? -31.592 28.041 18.134 1.00 93.31 213 ARG A CA 1
ATOM 1581 C C . ARG A 1 213 ? -30.356 28.415 18.932 1.00 93.31 213 ARG A C 1
ATOM 1583 O O . ARG A 1 213 ? -29.335 27.747 18.809 1.00 93.31 213 ARG A O 1
ATOM 1590 N N . ILE A 1 214 ? -30.446 29.463 19.745 1.00 94.06 214 ILE A N 1
ATOM 1591 C CA . ILE A 1 214 ? -29.317 30.001 20.515 1.00 94.06 214 ILE A CA 1
ATOM 1592 C C . ILE A 1 214 ? -29.636 29.868 22.002 1.00 94.06 214 ILE A C 1
ATOM 1594 O O . ILE A 1 214 ? -30.734 30.228 22.429 1.00 94.06 214 ILE A O 1
ATOM 1598 N N . LYS A 1 215 ? -28.676 29.367 22.783 1.00 95.38 215 LYS A N 1
ATOM 1599 C CA . LYS A 1 215 ? -28.780 29.267 24.240 1.00 95.38 215 LYS A CA 1
ATOM 1600 C C . LYS A 1 215 ? -28.903 30.652 24.880 1.00 95.38 215 LYS A C 1
ATOM 1602 O O . LYS A 1 215 ? -28.349 31.648 24.403 1.00 95.38 215 LYS A O 1
ATOM 1607 N N . SER A 1 216 ? -29.612 30.716 25.997 1.00 95.19 216 SER A N 1
ATOM 1608 C CA . SER A 1 216 ? -29.703 31.900 26.839 1.00 95.19 216 SER A CA 1
ATOM 1609 C C . SER A 1 216 ? -28.328 32.259 27.416 1.00 95.19 216 SER A C 1
ATOM 1611 O O . SER A 1 216 ? -27.475 31.397 27.641 1.00 95.19 216 SER A O 1
ATOM 1613 N N . ALA A 1 217 ? -28.100 33.543 27.709 1.00 94.06 217 ALA A N 1
ATOM 1614 C CA . ALA A 1 217 ? -26.860 33.978 28.359 1.00 94.06 217 ALA A CA 1
ATOM 1615 C C . ALA A 1 217 ? -26.646 33.281 29.719 1.00 94.06 217 ALA A C 1
ATOM 1617 O O . ALA A 1 217 ? -25.510 33.003 30.103 1.00 94.06 217 ALA A O 1
ATOM 1618 N N . ALA A 1 218 ? -27.738 32.956 30.423 1.00 94.44 218 ALA A N 1
ATOM 1619 C CA . ALA A 1 218 ? -27.706 32.202 31.671 1.00 94.44 218 ALA A CA 1
ATOM 1620 C C . ALA A 1 218 ? -27.173 30.776 31.457 1.00 94.44 218 ALA A C 1
ATOM 1622 O O . ALA A 1 218 ? -26.217 30.391 32.130 1.00 94.44 218 ALA A O 1
ATOM 1623 N N . LYS A 1 219 ? -27.712 30.038 30.475 1.00 95.06 219 LYS A N 1
ATOM 1624 C CA . LYS A 1 219 ? -27.252 28.688 30.121 1.00 95.06 219 LYS A CA 1
ATOM 1625 C C . LYS A 1 219 ? -25.800 28.683 29.637 1.00 95.06 219 LYS A C 1
ATOM 1627 O O . LYS A 1 219 ? -25.013 27.845 30.066 1.00 95.06 219 LYS A O 1
ATOM 1632 N N . ILE A 1 220 ? -25.412 29.656 28.806 1.00 95.62 220 ILE A N 1
ATOM 1633 C CA . ILE A 1 220 ? -24.021 29.825 28.347 1.00 95.62 220 ILE A CA 1
ATOM 1634 C C . ILE A 1 220 ? -23.074 30.004 29.541 1.00 95.62 220 ILE A C 1
ATOM 1636 O O . ILE A 1 220 ? -22.041 29.341 29.618 1.00 95.62 220 ILE A O 1
ATOM 1640 N N . LYS A 1 221 ? -23.432 30.866 30.499 1.00 94.56 221 LYS A N 1
ATOM 1641 C CA . LYS A 1 221 ? -22.633 31.103 31.708 1.00 94.56 221 LYS A CA 1
ATOM 1642 C C . LYS A 1 221 ? -22.557 29.866 32.608 1.00 94.56 221 LYS A C 1
ATOM 1644 O O . LYS A 1 221 ? -21.491 29.574 33.147 1.00 94.56 221 LYS A O 1
ATOM 1649 N N . GLU A 1 222 ? -23.667 29.151 32.772 1.00 95.19 222 GLU A N 1
ATOM 1650 C CA . GLU A 1 222 ? -23.739 27.904 33.539 1.00 95.19 222 GLU A CA 1
ATOM 1651 C C . GLU A 1 222 ? -22.803 26.835 32.956 1.00 95.19 222 GLU A C 1
ATOM 1653 O O . GLU A 1 222 ? -21.952 26.293 33.666 1.00 95.19 222 GLU A O 1
ATOM 1658 N N . GLU A 1 223 ? -22.904 26.571 31.652 1.00 95.38 223 GLU A N 1
ATOM 1659 C CA . GLU A 1 223 ? -22.080 25.569 30.976 1.00 95.38 223 GLU A CA 1
ATOM 1660 C C . GLU A 1 223 ? -20.606 25.984 30.904 1.00 95.38 223 GLU A C 1
ATOM 1662 O O . GLU A 1 223 ? -19.730 25.140 31.080 1.00 95.38 223 GLU A O 1
ATOM 1667 N N . ALA A 1 224 ? -20.304 27.275 30.729 1.00 95.00 224 ALA A N 1
ATOM 1668 C CA . ALA A 1 224 ? -18.933 27.781 30.793 1.00 95.00 224 ALA A CA 1
ATOM 1669 C C . ALA A 1 224 ? -18.305 27.561 32.179 1.00 95.00 224 ALA A C 1
ATOM 1671 O O . ALA A 1 224 ? -17.145 27.157 32.275 1.00 95.00 224 ALA A O 1
ATOM 1672 N N . ALA A 1 225 ? -19.069 27.751 33.261 1.00 94.88 225 ALA A N 1
ATOM 1673 C CA . ALA A 1 225 ? -18.606 27.431 34.609 1.00 94.88 225 ALA A CA 1
ATOM 1674 C C . ALA A 1 225 ? -18.384 25.918 34.797 1.00 94.88 225 ALA A C 1
ATOM 1676 O O . ALA A 1 225 ? -17.436 25.515 35.474 1.00 94.88 225 ALA A O 1
ATOM 1677 N N . ALA A 1 226 ? -19.216 25.070 34.183 1.00 94.56 226 ALA A N 1
ATOM 1678 C CA . ALA A 1 226 ? -19.009 23.623 34.177 1.00 94.56 226 ALA A CA 1
ATOM 1679 C C . ALA A 1 226 ? -17.749 23.223 33.384 1.00 94.56 226 ALA A C 1
ATOM 1681 O O . ALA A 1 226 ? -16.954 22.421 33.873 1.00 94.56 226 ALA A O 1
ATOM 1682 N N . LEU A 1 227 ? -17.510 23.833 32.218 1.00 95.00 227 LEU A N 1
ATOM 1683 C CA . LEU A 1 227 ? -16.285 23.653 31.432 1.00 95.00 227 LEU A CA 1
ATOM 1684 C C . LEU A 1 227 ? -15.043 24.073 32.224 1.00 95.00 227 LEU A C 1
ATOM 1686 O O . LEU A 1 227 ? -14.071 23.323 32.259 1.00 95.00 227 LEU A O 1
ATOM 1690 N N . ALA A 1 228 ? -15.093 25.210 32.923 1.00 94.12 228 ALA A N 1
ATOM 1691 C CA . ALA A 1 228 ? -13.996 25.683 33.769 1.00 94.12 228 ALA A CA 1
ATOM 1692 C C . ALA A 1 228 ? -13.595 24.640 34.828 1.00 94.12 228 ALA A C 1
ATOM 1694 O O . ALA A 1 228 ? -12.411 24.391 35.046 1.00 94.12 228 ALA A O 1
ATOM 1695 N N . ARG A 1 229 ? -14.578 23.964 35.442 1.00 93.31 229 ARG A N 1
ATOM 1696 C CA . ARG A 1 229 ? -14.337 22.889 36.426 1.00 93.31 229 ARG A CA 1
ATOM 1697 C C . ARG A 1 229 ? -13.687 21.646 35.814 1.00 93.31 229 ARG A C 1
ATOM 1699 O O . ARG A 1 229 ? -13.004 20.917 36.527 1.00 93.31 229 ARG A O 1
ATOM 1706 N N . LEU A 1 230 ? -13.893 21.387 34.521 1.00 92.56 230 LEU A N 1
ATOM 1707 C CA . LEU A 1 230 ? -13.265 20.265 33.813 1.00 92.56 230 LEU A CA 1
ATOM 1708 C C . LEU A 1 230 ? -11.808 20.542 33.411 1.00 92.56 230 LEU A C 1
ATOM 1710 O O . LEU A 1 230 ? -11.086 19.588 33.099 1.00 92.56 230 LEU A O 1
ATOM 1714 N N . GLY A 1 231 ? -11.393 21.814 33.425 1.00 91.81 231 GLY A N 1
ATOM 1715 C CA . GLY A 1 231 ? -10.037 22.272 33.122 1.00 91.81 231 GLY A CA 1
ATOM 1716 C C . GLY A 1 231 ? -9.521 21.891 31.727 1.00 91.81 231 GLY A C 1
ATOM 1717 O O . GLY A 1 231 ? -8.431 21.320 31.642 1.00 91.81 231 GLY A O 1
ATOM 1718 N N . PRO A 1 232 ? -10.269 22.129 30.630 1.00 92.69 232 PRO A N 1
ATOM 1719 C CA . PRO A 1 232 ? -9.770 21.852 29.289 1.00 92.69 232 PRO A CA 1
ATOM 1720 C C . PRO A 1 232 ? -8.611 22.787 28.926 1.00 92.69 232 PRO A C 1
ATOM 1722 O O . PRO A 1 232 ? -8.603 23.964 29.277 1.00 92.69 232 PRO A O 1
ATOM 1725 N N . ALA A 1 233 ? -7.649 22.281 28.158 1.00 90.38 233 ALA A N 1
ATOM 1726 C CA . ALA A 1 233 ? -6.605 23.106 27.555 1.00 90.38 233 ALA A CA 1
ATOM 1727 C C . ALA A 1 233 ? -7.160 23.969 26.409 1.00 90.38 233 ALA A C 1
ATOM 1729 O O . ALA A 1 233 ? -6.661 25.068 26.153 1.00 90.38 233 ALA A O 1
ATOM 1730 N N . ARG A 1 234 ? -8.188 23.463 25.714 1.00 92.31 234 ARG A N 1
ATOM 1731 C CA . ARG A 1 234 ? -8.841 24.136 24.591 1.00 92.31 234 ARG A CA 1
ATOM 1732 C C . ARG A 1 234 ? -10.346 23.863 24.553 1.00 92.31 234 ARG A C 1
ATOM 1734 O O . ARG A 1 234 ? -10.775 22.749 24.844 1.00 92.31 234 ARG A O 1
ATOM 1741 N N . ILE A 1 235 ? -11.128 24.858 24.142 1.00 95.38 235 ILE A N 1
ATOM 1742 C CA . ILE A 1 235 ? -12.557 24.714 23.838 1.00 95.38 235 ILE A CA 1
ATOM 1743 C C . ILE A 1 235 ? -12.780 24.958 22.340 1.00 95.38 235 ILE A C 1
ATOM 1745 O O . ILE A 1 235 ? -12.347 25.969 21.789 1.00 95.38 235 ILE A O 1
ATOM 1749 N N . ASP A 1 236 ? -13.452 24.035 21.668 1.00 94.31 236 ASP A N 1
ATOM 1750 C CA . ASP A 1 236 ? -13.873 24.183 20.277 1.00 94.31 236 ASP A CA 1
ATOM 1751 C C . ASP A 1 236 ? -15.358 24.554 20.256 1.00 94.31 236 ASP A C 1
ATOM 1753 O O . ASP A 1 236 ? -16.197 23.699 20.523 1.00 94.31 236 ASP A O 1
ATOM 1757 N N . ALA A 1 237 ? -15.691 25.818 19.975 1.00 95.31 237 ALA A N 1
ATOM 1758 C CA . ALA A 1 237 ? -17.076 26.237 19.777 1.00 95.31 237 ALA A CA 1
ATOM 1759 C C . ALA A 1 237 ? -17.546 25.752 18.394 1.00 95.31 237 ALA A C 1
ATOM 1761 O O . ALA A 1 237 ? -17.206 26.348 17.370 1.00 95.31 237 ALA A O 1
ATOM 1762 N N . VAL A 1 238 ? -18.259 24.625 18.368 1.00 93.19 238 VAL A N 1
ATOM 1763 C CA . VAL A 1 238 ? -18.627 23.884 17.149 1.00 93.19 238 VAL A CA 1
ATOM 1764 C C . VAL A 1 238 ? -19.932 24.356 16.509 1.00 93.19 238 VAL A C 1
ATOM 1766 O O . VAL A 1 238 ? -20.448 23.681 15.622 1.00 93.19 238 VAL A O 1
ATOM 1769 N N . ASP A 1 239 ? -20.457 25.506 16.933 1.00 94.25 239 ASP A N 1
ATOM 1770 C CA . ASP A 1 239 ? -21.570 26.185 16.277 1.00 94.25 239 ASP A CA 1
ATOM 1771 C C . ASP A 1 239 ? -21.365 26.255 14.749 1.00 94.25 239 ASP A C 1
ATOM 1773 O O . ASP A 1 239 ? -20.271 26.579 14.271 1.00 94.25 239 ASP A O 1
ATOM 1777 N N . ASP A 1 240 ? -22.430 26.038 13.969 1.00 91.69 240 ASP A N 1
ATOM 1778 C CA . ASP A 1 240 ? -22.403 26.263 12.513 1.00 91.69 240 ASP A CA 1
ATOM 1779 C C . ASP A 1 240 ? -22.039 27.724 12.177 1.00 91.69 240 ASP A C 1
ATOM 1781 O O . ASP A 1 240 ? -21.348 28.016 11.200 1.00 91.69 240 ASP A O 1
ATOM 1785 N N . LEU A 1 241 ? -22.510 28.646 13.018 1.00 93.06 241 LEU A N 1
ATOM 1786 C CA . LEU A 1 241 ? -22.138 30.053 13.070 1.00 93.06 241 LEU A CA 1
ATOM 1787 C C . LEU A 1 241 ? -22.187 30.474 14.538 1.00 93.06 241 LEU A C 1
ATOM 1789 O O . LEU A 1 241 ? -23.245 30.348 15.150 1.00 93.06 241 LEU A O 1
ATOM 1793 N N . LEU A 1 242 ? -21.076 30.974 15.093 1.00 95.81 242 LEU A N 1
ATOM 1794 C CA . LEU A 1 242 ? -20.959 31.306 16.517 1.00 95.81 242 LEU A CA 1
ATOM 1795 C C . LEU A 1 242 ? -22.177 32.087 17.032 1.00 95.81 242 LEU A C 1
ATOM 1797 O O . LEU A 1 242 ? -22.436 33.207 16.584 1.00 95.81 242 LEU A O 1
ATOM 1801 N N . ALA A 1 243 ? -22.913 31.484 17.973 1.00 91.75 243 ALA A N 1
ATOM 1802 C CA . ALA A 1 243 ? -24.121 32.049 18.573 1.00 91.75 243 ALA A CA 1
ATOM 1803 C C . ALA A 1 243 ? -25.145 32.579 17.542 1.00 91.75 243 ALA A C 1
ATOM 1805 O O . ALA A 1 243 ? -25.775 33.622 17.743 1.00 91.75 243 ALA A O 1
ATOM 1806 N N . GLY A 1 244 ? -25.268 31.896 16.400 1.00 90.44 244 GLY A N 1
ATOM 1807 C CA . GLY A 1 244 ? -26.130 32.279 15.282 1.00 90.44 244 GLY A CA 1
ATOM 1808 C C . GLY A 1 244 ? -25.790 33.627 14.634 1.00 90.44 244 GLY A C 1
ATOM 1809 O O . GLY A 1 244 ? -26.613 34.153 13.892 1.00 90.44 244 GLY A O 1
ATOM 1810 N N . GLY A 1 245 ? -24.620 34.212 14.913 1.00 91.44 245 GLY A N 1
ATOM 1811 C CA . GLY A 1 245 ? -24.216 35.533 14.418 1.00 91.44 245 GLY A CA 1
ATOM 1812 C C . GLY A 1 245 ? -24.783 36.715 15.214 1.00 91.44 245 GLY A C 1
ATOM 1813 O O . GLY A 1 245 ? -24.581 37.864 14.830 1.00 91.44 245 GLY A O 1
ATOM 1814 N N . SER A 1 246 ? -25.482 36.471 16.329 1.00 92.00 246 SER A N 1
ATOM 1815 C CA . SER A 1 246 ? -26.017 37.540 17.179 1.00 92.00 246 SER A CA 1
ATOM 1816 C C . SER A 1 246 ? -24.895 38.220 17.962 1.00 92.00 246 SER A C 1
ATOM 1818 O O . SER A 1 246 ? -24.278 37.592 18.821 1.00 92.00 246 SER A O 1
ATOM 1820 N N . ARG A 1 247 ? -24.659 39.520 17.727 1.00 92.69 247 ARG A N 1
ATOM 1821 C CA . ARG A 1 247 ? -23.608 40.268 18.439 1.00 92.69 247 ARG A CA 1
ATOM 1822 C C . ARG A 1 247 ? -23.772 40.204 19.958 1.00 92.69 247 ARG A C 1
ATOM 1824 O O . ARG A 1 247 ? -22.815 39.894 20.656 1.00 92.69 247 ARG A O 1
ATOM 1831 N N . GLU A 1 248 ? -24.988 40.418 20.456 1.00 92.94 248 GLU A N 1
ATOM 1832 C CA . GLU A 1 248 ? -25.297 40.337 21.889 1.00 92.94 248 GLU A CA 1
ATOM 1833 C C . GLU A 1 248 ? -24.938 38.958 22.473 1.00 92.94 248 GLU A C 1
ATOM 1835 O O . GLU A 1 248 ? -24.350 38.860 23.551 1.00 92.94 248 GLU A O 1
ATOM 1840 N N . ARG A 1 249 ? -25.262 37.871 21.759 1.00 94.00 249 ARG A N 1
ATOM 1841 C CA . ARG A 1 249 ? -24.967 36.510 22.228 1.00 94.00 249 ARG A CA 1
ATOM 1842 C C . ARG A 1 249 ? -23.493 36.150 22.078 1.00 94.00 249 ARG A C 1
ATOM 1844 O O . ARG A 1 249 ? -22.971 35.495 22.973 1.00 94.00 249 ARG A O 1
ATOM 1851 N N . ILE A 1 250 ? -22.803 36.618 21.038 1.00 96.69 250 ILE A N 1
ATOM 1852 C CA . ILE A 1 250 ? -21.345 36.466 20.925 1.00 96.69 250 ILE A CA 1
ATOM 1853 C C . ILE A 1 250 ? -20.655 37.156 22.108 1.00 96.69 250 ILE A C 1
ATOM 1855 O O . ILE A 1 250 ? -19.802 36.544 22.746 1.00 96.69 250 ILE A O 1
ATOM 1859 N N . SER A 1 251 ? -21.081 38.365 22.483 1.00 95.19 251 SER A N 1
ATOM 1860 C CA . SER A 1 251 ? -20.569 39.047 23.678 1.00 95.19 251 SER A CA 1
ATOM 1861 C C . SER A 1 251 ? -20.837 38.261 24.968 1.00 95.19 251 SER A C 1
ATOM 1863 O O . SER A 1 251 ? -19.967 38.175 25.839 1.00 95.19 251 SER A O 1
ATOM 1865 N N . ALA A 1 252 ? -21.998 37.606 25.087 1.00 94.31 252 ALA A N 1
ATOM 1866 C CA . ALA A 1 252 ? -22.280 36.707 26.209 1.00 94.31 252 ALA A CA 1
ATOM 1867 C C . ALA A 1 252 ? -21.339 35.485 26.235 1.00 94.31 252 ALA A C 1
ATOM 1869 O O . ALA A 1 252 ? -20.853 35.117 27.306 1.00 94.31 252 ALA A O 1
ATOM 1870 N N . VAL A 1 253 ? -21.031 34.892 25.074 1.00 96.69 253 VAL A N 1
ATOM 1871 C CA . VAL A 1 253 ? -20.033 33.813 24.947 1.00 96.69 253 VAL A CA 1
ATOM 1872 C C . VAL A 1 253 ? -18.647 34.303 25.361 1.00 96.69 253 VAL A C 1
ATOM 1874 O O . VAL A 1 253 ? -18.000 33.658 26.184 1.00 96.69 253 VAL A O 1
ATOM 1877 N N . CYS A 1 254 ? -18.211 35.460 24.857 1.00 96.25 254 CYS A N 1
ATOM 1878 C CA . CYS A 1 254 ? -16.936 36.079 25.215 1.00 96.25 254 CYS A CA 1
ATOM 1879 C C . CYS A 1 254 ? -16.820 36.292 26.729 1.00 96.25 254 CYS A C 1
ATOM 1881 O O . CYS A 1 254 ? -15.837 35.880 27.347 1.00 96.25 254 CYS A O 1
ATOM 1883 N N . SER A 1 255 ? -17.849 36.880 27.345 1.00 93.50 255 SER A N 1
ATOM 1884 C CA . SER A 1 255 ? -17.902 37.110 28.791 1.00 93.50 255 SER A CA 1
ATOM 1885 C C . SER A 1 255 ? -17.816 35.802 29.589 1.00 93.50 255 SER A C 1
ATOM 1887 O O . SER A 1 255 ? -17.056 35.714 30.555 1.00 93.50 255 SER A O 1
ATOM 1889 N N . ALA A 1 256 ? -18.546 34.768 29.164 1.00 93.19 256 ALA A N 1
ATOM 1890 C CA . ALA A 1 256 ? -18.604 33.486 29.857 1.00 93.19 256 ALA A CA 1
ATOM 1891 C C . ALA A 1 256 ? -17.306 32.671 29.720 1.00 93.19 256 ALA A C 1
ATOM 1893 O O . ALA A 1 256 ? -16.769 32.191 30.720 1.00 93.19 256 ALA A O 1
ATOM 1894 N N . LEU A 1 257 ? -16.766 32.540 28.503 1.00 94.12 257 LEU A N 1
ATOM 1895 C CA . LEU A 1 257 ? -15.571 31.732 28.238 1.00 94.12 257 LEU A CA 1
ATOM 1896 C C . LEU A 1 257 ? -14.277 32.390 28.725 1.00 94.12 257 LEU A C 1
ATOM 1898 O O . LEU A 1 257 ? -13.335 31.673 29.064 1.00 94.12 257 LEU A O 1
ATOM 1902 N N . LYS A 1 258 ? -14.240 33.721 28.877 1.00 90.50 258 LYS A N 1
ATOM 1903 C CA . LYS A 1 258 ? -13.113 34.418 29.521 1.00 90.50 258 LYS A CA 1
ATOM 1904 C C . LYS A 1 258 ? -12.821 33.866 30.923 1.00 90.50 258 LYS A C 1
ATOM 1906 O O . LYS A 1 258 ? -11.662 33.766 31.315 1.00 90.50 258 LYS A O 1
ATOM 1911 N N . GLY A 1 259 ? -13.863 33.467 31.659 1.00 80.12 259 GLY A N 1
ATOM 1912 C CA . GLY A 1 259 ? -13.749 32.853 32.985 1.00 80.12 259 GLY A CA 1
ATOM 1913 C C . GLY A 1 259 ? -13.353 31.370 32.982 1.00 80.12 259 GLY A C 1
ATOM 1914 O O . GLY A 1 259 ? -13.027 30.841 34.041 1.00 80.12 259 GLY A O 1
ATOM 1915 N N . ALA A 1 260 ? -13.359 30.696 31.826 1.00 82.50 260 ALA A N 1
ATOM 1916 C CA . ALA A 1 260 ? -13.044 29.269 31.724 1.00 82.50 260 ALA A CA 1
ATOM 1917 C C . ALA A 1 260 ? -11.536 28.965 31.719 1.00 82.50 260 ALA A C 1
ATOM 1919 O O . ALA A 1 260 ? -11.148 27.813 31.898 1.00 82.50 260 ALA A O 1
ATOM 1920 N N . GLY A 1 261 ? -10.682 29.978 31.518 1.00 81.62 261 GLY A N 1
ATOM 1921 C CA . GLY A 1 261 ? -9.222 29.831 31.573 1.00 81.62 261 GLY A CA 1
ATOM 1922 C C . GLY A 1 261 ? -8.608 28.994 30.442 1.00 81.62 261 GLY A C 1
ATOM 1923 O O . GLY A 1 261 ? -7.438 28.631 30.530 1.00 81.62 261 GLY A O 1
ATOM 1924 N N . ALA A 1 262 ? -9.370 28.700 29.384 1.00 90.00 262 ALA A N 1
ATOM 1925 C CA . ALA A 1 262 ? -8.943 27.902 28.237 1.00 90.00 262 ALA A CA 1
ATOM 1926 C C . ALA A 1 262 ? -8.866 28.754 26.962 1.00 90.00 262 ALA A C 1
ATOM 1928 O O . ALA A 1 262 ? -9.662 29.675 26.764 1.00 90.00 262 ALA A O 1
ATOM 1929 N N . ALA A 1 263 ? -7.935 28.425 26.062 1.00 93.69 263 ALA A N 1
ATOM 1930 C CA . ALA A 1 263 ? -7.970 28.977 24.710 1.00 93.69 263 ALA A CA 1
ATOM 1931 C C . ALA A 1 263 ? -9.179 28.406 23.965 1.00 93.69 263 ALA A C 1
ATOM 1933 O O . ALA A 1 263 ? -9.479 27.221 24.106 1.00 93.69 263 ALA A O 1
ATOM 1934 N N . TRP A 1 264 ? -9.852 29.204 23.142 1.00 95.56 264 TRP A N 1
ATOM 1935 C CA . TRP A 1 264 ? -10.985 28.693 22.375 1.00 95.56 264 TRP A CA 1
ATOM 1936 C C . TRP A 1 264 ? -10.963 29.087 20.903 1.00 95.56 264 TRP A C 1
ATOM 1938 O O . TRP A 1 264 ? -10.210 29.971 20.486 1.00 95.56 264 TRP A O 1
ATOM 1948 N N . SER A 1 265 ? -11.730 28.347 20.107 1.00 95.56 265 SER A N 1
ATOM 1949 C CA . SER A 1 265 ? -11.882 28.558 18.669 1.00 95.56 265 SER A CA 1
ATOM 1950 C C . SER A 1 265 ? -13.349 28.580 18.271 1.00 95.56 265 SER A C 1
ATOM 1952 O O . SER A 1 265 ? -14.171 28.025 18.998 1.00 95.56 265 SER A O 1
ATOM 1954 N N . ALA A 1 266 ? -13.673 29.218 17.147 1.00 96.62 266 ALA A N 1
ATOM 1955 C CA . ALA A 1 266 ? -15.045 29.308 16.656 1.00 96.62 266 ALA A CA 1
ATOM 1956 C C . ALA A 1 266 ? -15.136 29.472 15.134 1.00 96.62 266 ALA A C 1
ATOM 1958 O O . ALA A 1 266 ? -14.192 29.919 14.475 1.00 96.62 266 ALA A O 1
ATOM 1959 N N . ASN A 1 267 ? -16.317 29.172 14.595 1.00 95.44 267 ASN A N 1
ATOM 1960 C CA . ASN A 1 267 ? -16.690 29.484 13.219 1.00 95.44 267 ASN A CA 1
ATOM 1961 C C . ASN A 1 267 ? -17.372 30.857 13.164 1.00 95.44 267 ASN A C 1
ATOM 1963 O O . ASN A 1 267 ? -18.362 31.092 13.862 1.00 95.44 267 ASN A O 1
ATOM 1967 N N . LEU A 1 268 ? -16.872 31.757 12.317 1.00 95.00 268 LEU A N 1
ATOM 1968 C CA . LEU A 1 268 ? -17.452 33.082 12.115 1.00 95.00 268 LEU A CA 1
ATOM 1969 C C . LEU A 1 268 ? -17.613 33.374 10.622 1.00 95.00 268 LEU A C 1
ATOM 1971 O O . LEU A 1 268 ? -16.797 32.997 9.782 1.00 95.00 268 LEU A O 1
ATOM 1975 N N . ARG A 1 269 ? -18.687 34.079 10.288 1.00 93.25 269 ARG A N 1
ATOM 1976 C CA . ARG A 1 269 ? -18.907 34.632 8.956 1.00 93.25 269 ARG A CA 1
ATOM 1977 C C . ARG A 1 269 ? -18.020 35.859 8.743 1.00 93.25 269 ARG A C 1
ATOM 1979 O O . ARG A 1 269 ? -17.904 36.698 9.631 1.00 93.25 269 ARG A O 1
ATOM 1986 N N . ILE A 1 270 ? -17.370 35.951 7.583 1.00 93.81 270 ILE A N 1
ATOM 1987 C CA . ILE A 1 270 ? -16.369 36.998 7.333 1.00 93.81 270 ILE A CA 1
ATOM 1988 C C . ILE A 1 270 ? -16.980 38.405 7.331 1.00 93.81 270 ILE A C 1
ATOM 1990 O O . ILE A 1 270 ? -16.341 39.335 7.801 1.00 93.81 270 ILE A O 1
ATOM 1994 N N . ASP A 1 271 ? -18.231 38.549 6.894 1.00 93.44 271 ASP A N 1
ATOM 1995 C CA . ASP A 1 271 ? -18.982 39.810 6.890 1.00 93.44 271 ASP A CA 1
ATOM 1996 C C . ASP A 1 271 ? -19.305 40.338 8.299 1.00 93.44 271 ASP A C 1
ATOM 1998 O O . ASP A 1 271 ? -19.571 41.523 8.463 1.00 93.44 271 ASP A O 1
ATOM 2002 N N . LEU A 1 272 ? -19.221 39.490 9.330 1.00 94.38 272 LEU A N 1
ATOM 2003 C CA . LEU A 1 272 ? -19.378 39.901 10.729 1.00 94.38 272 LEU A CA 1
ATOM 2004 C C . LEU A 1 272 ? -18.053 40.341 11.371 1.00 94.38 272 LEU A C 1
ATOM 2006 O O . LEU A 1 272 ? -18.044 40.795 12.514 1.00 94.38 272 LEU A O 1
ATOM 2010 N N . ALA A 1 273 ? -16.920 40.158 10.686 1.00 94.44 273 ALA A N 1
ATOM 2011 C CA . ALA A 1 273 ? -15.611 40.472 11.237 1.00 94.44 273 ALA A CA 1
ATOM 2012 C C . ALA A 1 273 ? -15.362 41.986 11.204 1.00 94.44 273 ALA A C 1
ATOM 2014 O O . ALA A 1 273 ? -15.028 42.558 10.173 1.00 94.44 273 ALA A O 1
ATOM 2015 N N . GLU A 1 274 ? -15.456 42.628 12.364 1.00 94.44 274 GLU A N 1
ATOM 2016 C CA . GLU A 1 274 ? -15.096 44.034 12.557 1.00 94.44 274 GLU A CA 1
ATOM 2017 C C . GLU A 1 274 ? -14.064 44.186 13.689 1.00 94.44 274 GLU A C 1
ATOM 2019 O O . GLU A 1 274 ? -14.014 43.339 14.590 1.00 94.44 274 GLU A O 1
ATOM 2024 N N . PRO A 1 275 ? -13.247 45.260 13.707 1.00 94.38 275 PRO A N 1
ATOM 2025 C CA . PRO A 1 275 ? -12.156 45.403 14.674 1.00 94.38 275 PRO A CA 1
ATOM 2026 C C . PRO A 1 275 ? -12.593 45.269 16.139 1.00 94.38 275 PRO A C 1
ATOM 2028 O O . PRO A 1 275 ? -11.906 44.619 16.925 1.00 94.38 275 PRO A O 1
ATOM 2031 N N . GLY A 1 276 ? -13.756 45.828 16.500 1.00 94.06 276 GLY A N 1
ATOM 2032 C CA . GLY A 1 276 ? -14.294 45.755 17.861 1.00 94.06 276 GLY A CA 1
ATOM 2033 C C . GLY A 1 276 ? -14.680 44.336 18.282 1.00 94.06 276 GLY A C 1
ATOM 2034 O O . GLY A 1 276 ? -14.374 43.924 19.398 1.00 94.06 276 GLY A O 1
ATOM 2035 N N . LEU A 1 277 ? -15.312 43.562 17.391 1.00 95.19 277 LEU A N 1
ATOM 2036 C CA . LEU A 1 277 ? -15.641 42.156 17.654 1.00 95.19 277 LEU A CA 1
ATOM 2037 C C . LEU A 1 277 ? -14.385 41.299 17.799 1.00 95.19 277 LEU A C 1
ATOM 2039 O O . LEU A 1 277 ? -14.289 40.468 18.699 1.00 95.19 277 LEU A O 1
ATOM 2043 N N . LEU A 1 278 ? -13.418 41.497 16.903 1.00 96.12 278 LEU A N 1
ATOM 2044 C CA . LEU A 1 278 ? -12.175 40.733 16.897 1.00 96.12 278 LEU A CA 1
ATOM 2045 C C . LEU A 1 278 ? -11.362 40.982 18.173 1.00 96.12 278 LEU A C 1
ATOM 2047 O O . LEU A 1 278 ? -10.848 40.027 18.753 1.00 96.12 278 LEU A O 1
ATOM 2051 N N . ALA A 1 279 ? -11.294 42.235 18.636 1.00 94.38 279 ALA A N 1
ATOM 2052 C CA . ALA A 1 279 ? -10.657 42.584 19.903 1.00 94.38 279 ALA A CA 1
ATOM 2053 C C . ALA A 1 279 ? -11.357 41.905 21.093 1.00 94.38 279 ALA A C 1
ATOM 2055 O O . ALA A 1 279 ? -10.698 41.270 21.915 1.00 94.38 279 ALA A O 1
ATOM 2056 N N . GLU A 1 280 ? -12.691 41.956 21.143 1.00 95.38 280 GLU A N 1
ATOM 2057 C CA . GLU A 1 280 ? -13.487 41.309 22.192 1.00 95.38 280 GLU A CA 1
ATOM 2058 C C . GLU A 1 280 ? -13.259 39.786 22.240 1.00 95.38 280 GLU A C 1
ATOM 2060 O O . GLU A 1 280 ? -13.036 39.216 23.312 1.00 95.38 280 GLU A O 1
ATOM 2065 N N . LEU A 1 281 ? -13.239 39.125 21.077 1.00 96.00 281 LEU A N 1
ATOM 2066 C CA . LEU A 1 281 ? -12.929 37.699 20.948 1.00 96.00 281 LEU A CA 1
ATOM 2067 C C . LEU A 1 281 ? -11.510 37.381 21.451 1.00 96.00 281 LEU A C 1
ATOM 2069 O O . LEU A 1 281 ? -11.318 36.439 22.225 1.00 96.00 281 LEU A O 1
ATOM 2073 N N . GLU A 1 282 ? -10.502 38.160 21.045 1.00 94.62 282 GLU A N 1
ATOM 2074 C CA . GLU A 1 282 ? -9.114 37.972 21.488 1.00 94.62 282 GLU A CA 1
ATOM 2075 C C . GLU A 1 282 ? -8.960 38.144 23.007 1.00 94.62 282 GLU A C 1
ATOM 2077 O O . GLU A 1 282 ? -8.281 37.339 23.662 1.00 94.62 282 GLU A O 1
ATOM 2082 N N . GLU A 1 283 ? -9.592 39.163 23.586 1.00 93.50 283 GLU A N 1
ATOM 2083 C CA . GLU A 1 283 ? -9.585 39.420 25.029 1.00 93.50 283 GLU A CA 1
ATOM 2084 C C . GLU A 1 283 ? -10.288 38.322 25.829 1.00 93.50 283 GLU A C 1
ATOM 2086 O O . GLU A 1 283 ? -9.878 38.011 26.951 1.00 93.50 283 GLU A O 1
ATOM 2091 N N . ALA A 1 284 ? -11.315 37.705 25.246 1.00 94.44 284 ALA A N 1
ATOM 2092 C CA . ALA A 1 284 ? -12.028 36.575 25.824 1.00 94.44 284 ALA A CA 1
ATOM 2093 C C . ALA A 1 284 ? -11.270 35.241 25.722 1.00 94.44 284 ALA A C 1
ATOM 2095 O O . ALA A 1 284 ? -11.763 34.221 26.198 1.00 94.44 284 ALA A O 1
ATOM 2096 N N . GLY A 1 285 ? -10.084 35.218 25.105 1.00 94.44 285 GLY A N 1
ATOM 2097 C CA . GLY A 1 285 ? -9.277 34.003 24.967 1.00 94.44 285 GLY A CA 1
ATOM 2098 C C . GLY A 1 285 ? -9.504 33.227 23.669 1.00 94.44 285 GLY A C 1
ATOM 2099 O O . GLY A 1 285 ? -8.944 32.138 23.527 1.00 94.44 285 GLY A O 1
ATOM 2100 N N . CYS A 1 286 ? -10.247 33.777 22.700 1.00 96.44 286 CYS A N 1
ATOM 2101 C CA . CYS A 1 286 ? -10.322 33.194 21.364 1.00 96.44 286 CYS A CA 1
ATOM 2102 C C . CYS A 1 286 ? -8.945 33.298 20.699 1.00 96.44 286 CYS A C 1
ATOM 2104 O O . CYS A 1 286 ? -8.290 34.346 20.731 1.00 96.44 286 CYS A O 1
ATOM 2106 N N . ARG A 1 287 ? -8.462 32.195 20.132 1.00 94.56 287 ARG A N 1
ATOM 2107 C CA . ARG A 1 287 ? -7.145 32.113 19.477 1.00 94.56 287 ARG A CA 1
ATOM 2108 C C . ARG A 1 287 ? -7.230 31.651 18.033 1.00 94.56 287 ARG A C 1
ATOM 2110 O O . ARG A 1 287 ? -6.219 31.677 17.338 1.00 94.56 287 ARG A O 1
ATOM 2117 N N . GLU A 1 288 ? -8.402 31.241 17.566 1.00 94.31 288 GLU A N 1
ATOM 2118 C CA . GLU A 1 288 ? -8.575 30.691 16.229 1.00 94.31 288 GLU A CA 1
ATOM 2119 C C . GLU A 1 288 ? -9.991 30.934 15.711 1.00 94.31 288 GLU A C 1
ATOM 2121 O O . GLU A 1 288 ? -10.960 30.630 16.401 1.00 94.31 288 GLU A O 1
ATOM 2126 N N . LEU A 1 289 ? -10.097 31.451 14.487 1.00 96.12 289 LEU A N 1
ATOM 2127 C CA . LEU A 1 289 ? -11.368 31.635 13.790 1.00 96.12 289 LEU A CA 1
ATOM 2128 C C . LEU A 1 289 ? -11.344 30.959 12.424 1.00 96.12 289 LEU A C 1
ATOM 2130 O O . LEU A 1 289 ? -10.358 31.059 11.684 1.00 96.12 289 LEU A O 1
ATOM 2134 N N . TYR A 1 290 ? -12.452 30.301 12.100 1.00 95.31 290 TYR A N 1
ATOM 2135 C CA . TYR A 1 290 ? -12.699 29.675 10.810 1.00 95.31 290 TYR A CA 1
ATOM 2136 C C . TYR A 1 290 ? -13.724 30.480 10.010 1.00 95.31 290 TYR A C 1
ATOM 2138 O O . TYR A 1 290 ? -14.814 30.761 10.506 1.00 95.31 290 TYR A O 1
ATOM 2146 N N . PHE A 1 291 ? -13.385 30.808 8.765 1.00 95.25 291 PHE A N 1
ATOM 2147 C CA . PHE A 1 291 ? -14.196 31.613 7.857 1.00 95.25 291 PHE A CA 1
ATOM 2148 C C . PHE A 1 291 ? -14.444 30.862 6.547 1.00 95.25 291 PHE A C 1
ATOM 2150 O O . PHE A 1 291 ? -13.496 30.470 5.867 1.00 95.25 291 PHE A O 1
ATOM 2157 N N . GLY A 1 292 ? -15.705 30.707 6.141 1.00 92.50 292 GLY A N 1
ATOM 2158 C CA . GLY A 1 292 ? -16.053 30.203 4.806 1.00 92.50 292 GLY A CA 1
ATOM 2159 C C . GLY A 1 292 ? -16.314 31.349 3.831 1.00 92.50 292 GLY A C 1
ATOM 2160 O O . GLY A 1 292 ? -17.287 32.081 4.028 1.00 92.50 292 GLY A O 1
ATOM 2161 N N . LEU A 1 293 ? -15.498 31.493 2.781 1.00 91.69 293 LEU A N 1
ATOM 2162 C CA . LEU A 1 293 ? -15.659 32.543 1.760 1.00 91.69 293 LEU A CA 1
ATOM 2163 C C . LEU A 1 293 ? -16.289 32.010 0.471 1.00 91.69 293 LEU A C 1
ATOM 2165 O O . LEU A 1 293 ? -17.237 32.597 -0.037 1.00 91.69 293 LEU A O 1
ATOM 2169 N N . GLU A 1 294 ? -15.798 30.872 -0.014 1.00 91.19 294 GLU A N 1
ATOM 2170 C CA . GLU A 1 294 ? -16.185 30.185 -1.261 1.00 91.19 294 GLU A CA 1
ATOM 2171 C C . GLU A 1 294 ? -15.918 30.931 -2.578 1.00 91.19 294 GLU A C 1
ATOM 2173 O O . GLU A 1 294 ? -15.441 30.304 -3.518 1.00 91.19 294 GLU A O 1
ATOM 2178 N N . SER A 1 295 ? -16.193 32.235 -2.678 1.00 89.94 295 SER A N 1
ATOM 2179 C CA . SER A 1 295 ? -16.026 33.003 -3.921 1.00 89.94 295 SER A CA 1
ATOM 2180 C C . SER A 1 295 ? -15.793 34.496 -3.666 1.00 89.94 295 SER A C 1
ATOM 2182 O O . SER A 1 295 ? -16.199 35.029 -2.636 1.00 89.94 295 SER A O 1
ATOM 2184 N N . ASP A 1 296 ? -15.148 35.174 -4.617 1.00 88.38 296 ASP A N 1
ATOM 2185 C CA . ASP A 1 296 ? -14.985 36.633 -4.686 1.00 88.38 296 ASP A CA 1
ATOM 2186 C C . ASP A 1 296 ? -15.952 37.296 -5.690 1.00 88.38 296 ASP A C 1
ATOM 2188 O O . ASP A 1 296 ? -15.895 38.505 -5.905 1.00 88.38 296 ASP A O 1
ATOM 2192 N N . SER A 1 297 ? -16.866 36.523 -6.284 1.00 91.50 297 SER A N 1
ATOM 2193 C CA . SER A 1 297 ? -17.880 37.006 -7.227 1.00 91.50 297 SER A CA 1
ATOM 2194 C C . SER A 1 297 ? -19.253 37.135 -6.566 1.00 91.50 297 SER A C 1
ATOM 2196 O O . SER A 1 297 ? -19.797 36.141 -6.086 1.00 91.50 297 SER A O 1
ATOM 2198 N N . ASP A 1 298 ? -19.851 38.331 -6.616 1.00 93.81 298 ASP A N 1
ATOM 2199 C CA . ASP A 1 298 ? -21.215 38.585 -6.117 1.00 93.81 298 ASP A CA 1
ATOM 2200 C C . ASP A 1 298 ? -22.247 37.621 -6.719 1.00 93.81 298 ASP A C 1
ATOM 2202 O O . ASP A 1 298 ? -23.073 37.082 -5.988 1.00 93.81 298 ASP A O 1
ATOM 2206 N N . ALA A 1 299 ? -22.164 37.348 -8.025 1.00 92.75 299 ALA A N 1
ATOM 2207 C CA . ALA A 1 299 ? -23.087 36.440 -8.706 1.00 92.75 299 ALA A CA 1
ATOM 2208 C C . ALA A 1 299 ? -22.989 35.003 -8.166 1.00 92.75 299 ALA A C 1
ATOM 2210 O O . ALA A 1 299 ? -24.004 34.341 -7.955 1.00 92.75 299 ALA A O 1
ATOM 2211 N N . GLU A 1 300 ? -21.771 34.521 -7.898 1.00 91.06 300 GLU A N 1
ATOM 2212 C CA . GLU A 1 300 ? -21.576 33.193 -7.313 1.00 91.06 300 GLU A CA 1
ATOM 2213 C C . GLU A 1 300 ? -21.983 33.154 -5.836 1.00 91.06 300 GLU A C 1
ATOM 2215 O O . GLU A 1 300 ? -22.616 32.193 -5.410 1.00 91.06 300 GLU A O 1
ATOM 2220 N N . LEU A 1 301 ? -21.681 34.190 -5.048 1.00 93.00 301 LEU A N 1
ATOM 2221 C CA . LEU A 1 301 ? -22.104 34.275 -3.644 1.00 93.00 301 LEU A CA 1
ATOM 2222 C C . LEU A 1 301 ? -23.635 34.284 -3.503 1.00 93.00 301 LEU A C 1
ATOM 2224 O O . LEU A 1 301 ? -24.173 33.613 -2.615 1.00 93.00 301 LEU A O 1
ATOM 2228 N N . GLU A 1 302 ? -24.328 34.993 -4.397 1.00 92.88 302 GLU A N 1
ATOM 2229 C CA . GLU A 1 302 ? -25.789 35.010 -4.490 1.00 92.88 302 GLU A CA 1
ATOM 2230 C C . GLU A 1 302 ? -26.334 33.636 -4.894 1.00 92.88 302 GLU A C 1
ATOM 2232 O O . GLU A 1 302 ? -27.182 33.083 -4.193 1.00 92.88 302 GLU A O 1
ATOM 2237 N N . ARG A 1 303 ? -25.776 33.021 -5.947 1.00 91.44 303 ARG A N 1
ATOM 2238 C CA . ARG A 1 303 ? -26.145 31.666 -6.395 1.00 91.44 303 ARG A CA 1
ATOM 2239 C C . ARG A 1 303 ? -25.964 30.614 -5.299 1.00 91.44 303 ARG A C 1
ATOM 2241 O O . ARG A 1 303 ? -26.756 29.679 -5.199 1.00 91.44 303 ARG A O 1
ATOM 2248 N N . LEU A 1 304 ? -24.919 30.750 -4.484 1.00 91.88 304 LEU A N 1
ATOM 2249 C CA . LEU A 1 304 ? -24.644 29.859 -3.358 1.00 91.88 304 LEU A CA 1
ATOM 2250 C C . LEU A 1 304 ? -25.502 30.158 -2.125 1.00 91.88 304 LEU A C 1
ATOM 2252 O O . LEU A 1 304 ? -25.489 29.348 -1.201 1.00 91.88 304 LEU A O 1
ATOM 2256 N N . GLY A 1 305 ? -26.220 31.283 -2.071 1.00 91.19 305 GLY A N 1
ATOM 2257 C CA . GLY A 1 305 ? -27.007 31.680 -0.904 1.00 91.19 305 GLY A CA 1
ATOM 2258 C C . GLY A 1 305 ? -26.151 32.034 0.316 1.00 91.19 305 GLY A C 1
ATOM 2259 O O . GLY A 1 305 ? -26.560 31.776 1.448 1.00 91.19 305 GLY A O 1
ATOM 2260 N N . LYS A 1 306 ? -24.947 32.593 0.115 1.00 90.38 306 LYS A N 1
ATOM 2261 C CA . LYS A 1 306 ? -24.033 32.958 1.221 1.00 90.38 306 LYS A CA 1
ATOM 2262 C C . LYS A 1 306 ? -24.561 34.116 2.070 1.00 90.38 306 LYS A C 1
ATOM 2264 O O . LYS A 1 306 ? -24.213 34.213 3.244 1.00 90.38 306 LYS A O 1
ATOM 2269 N N . GLY A 1 307 ? -25.422 34.957 1.497 1.00 88.12 307 GLY A N 1
ATOM 2270 C CA . GLY A 1 307 ? -26.093 36.045 2.209 1.00 88.12 307 GLY A CA 1
ATOM 2271 C C . GLY A 1 307 ? -25.176 37.212 2.586 1.00 88.12 307 GLY A C 1
ATOM 2272 O O . GLY A 1 307 ? -25.470 37.884 3.568 1.00 88.12 307 GLY A O 1
ATOM 2273 N N . PHE A 1 308 ? -24.073 37.405 1.856 1.00 92.50 308 PHE A N 1
ATOM 2274 C CA . PHE A 1 308 ? -23.214 38.596 1.870 1.00 92.50 308 PHE A CA 1
ATOM 2275 C C . PHE A 1 308 ? -22.609 38.808 0.471 1.00 92.50 308 PHE A C 1
ATOM 2277 O O . PHE A 1 308 ? -22.564 37.872 -0.335 1.00 92.50 308 PHE A O 1
ATOM 2284 N N . ARG A 1 309 ? -22.133 40.022 0.188 1.00 93.88 309 ARG A N 1
ATOM 2285 C CA . ARG A 1 309 ? -21.452 40.420 -1.056 1.00 93.88 309 ARG A CA 1
ATOM 2286 C C . ARG A 1 309 ? -19.930 40.423 -0.908 1.00 93.88 309 ARG A C 1
ATOM 2288 O O . ARG A 1 309 ? -19.385 40.532 0.190 1.00 93.88 309 ARG A O 1
ATOM 2295 N N . SER A 1 310 ? -19.224 40.374 -2.033 1.00 92.94 310 SER A N 1
ATOM 2296 C CA . SER A 1 310 ? -17.755 40.407 -2.095 1.00 92.94 310 SER A CA 1
ATOM 2297 C C . SER A 1 310 ? -17.149 41.631 -1.391 1.00 92.94 310 SER A C 1
ATOM 2299 O O . SER A 1 310 ? -16.128 41.502 -0.716 1.00 92.94 310 SER A O 1
ATOM 2301 N N . GLY A 1 311 ? -17.799 42.799 -1.469 1.00 93.00 311 GLY A N 1
ATOM 2302 C CA . GLY A 1 311 ? -17.375 44.016 -0.764 1.00 93.00 311 GLY A CA 1
ATOM 2303 C C . GLY A 1 311 ? -17.426 43.897 0.765 1.00 93.00 311 GLY A C 1
ATOM 2304 O O . GLY A 1 311 ? -16.521 44.372 1.447 1.00 93.00 311 GLY A O 1
ATOM 2305 N N . GLU A 1 312 ? -18.430 43.205 1.308 1.00 94.81 312 GLU A N 1
ATOM 2306 C CA . GLU A 1 312 ? -18.555 42.945 2.751 1.00 94.81 312 GLU A CA 1
ATOM 2307 C C . GLU A 1 312 ? -17.491 41.944 3.215 1.00 94.81 312 GLU A C 1
ATOM 2309 O O . GLU A 1 312 ? -16.841 42.145 4.241 1.00 94.81 312 GLU A O 1
ATOM 2314 N N . ALA A 1 313 ? -17.227 40.911 2.409 1.00 94.19 313 ALA A N 1
ATOM 2315 C CA . ALA A 1 313 ? -16.122 39.992 2.660 1.00 94.19 313 ALA A CA 1
ATOM 2316 C C . ALA A 1 313 ? -14.761 40.707 2.633 1.00 94.19 313 ALA A C 1
ATOM 2318 O O . ALA A 1 313 ? -13.918 40.448 3.489 1.00 94.19 313 ALA A O 1
ATOM 2319 N N . ALA A 1 314 ? -14.550 41.634 1.693 1.00 93.25 314 ALA A N 1
ATOM 2320 C CA . ALA A 1 314 ? -13.331 42.435 1.617 1.00 93.25 314 ALA A CA 1
ATOM 2321 C C . ALA A 1 314 ? -13.153 43.338 2.850 1.00 93.25 314 ALA A C 1
ATOM 2323 O O . ALA A 1 314 ? -12.044 43.423 3.383 1.00 93.25 314 ALA A O 1
ATOM 2324 N N . ALA A 1 315 ? -14.231 43.960 3.341 1.00 94.38 315 ALA A N 1
ATOM 2325 C CA . ALA A 1 315 ? -14.207 44.745 4.575 1.00 94.38 315 ALA A CA 1
ATOM 2326 C C . ALA A 1 315 ? -13.838 43.880 5.794 1.00 94.38 315 ALA A C 1
ATOM 2328 O O . ALA A 1 315 ? -12.962 44.258 6.575 1.00 94.38 315 ALA A O 1
ATOM 2329 N N . GLY A 1 316 ? -14.423 42.684 5.907 1.00 94.56 316 GLY A N 1
ATOM 2330 C CA . GLY A 1 316 ? -14.090 41.728 6.963 1.00 94.56 316 GLY A CA 1
ATOM 2331 C C . GLY A 1 316 ? -12.638 41.247 6.910 1.00 94.56 316 GLY A C 1
ATOM 2332 O O . GLY A 1 316 ? -11.943 41.219 7.926 1.00 94.56 316 GLY A O 1
ATOM 2333 N N . LEU A 1 317 ? -12.129 40.938 5.713 1.00 94.25 317 LEU A N 1
ATOM 2334 C CA . LEU A 1 317 ? -10.718 40.589 5.508 1.00 94.25 317 LEU A CA 1
ATOM 2335 C C . LEU A 1 317 ? -9.784 41.738 5.914 1.00 94.25 317 LEU A C 1
ATOM 2337 O O . LEU A 1 317 ? -8.768 41.499 6.568 1.00 94.25 317 LEU A O 1
ATOM 2341 N N . ALA A 1 318 ? -10.134 42.986 5.589 1.00 93.12 318 ALA A N 1
ATOM 2342 C CA . ALA A 1 318 ? -9.368 44.154 6.016 1.00 93.12 318 ALA A CA 1
ATOM 2343 C C . ALA A 1 318 ? -9.358 44.301 7.550 1.00 93.12 318 ALA A C 1
ATOM 2345 O O . ALA A 1 318 ? -8.298 44.535 8.136 1.00 93.12 318 ALA A O 1
ATOM 2346 N N . ALA A 1 319 ? -10.499 44.079 8.213 1.00 93.81 319 ALA A N 1
ATOM 2347 C CA . ALA A 1 319 ? -10.605 44.114 9.672 1.00 93.81 319 ALA A CA 1
ATOM 2348 C C . ALA A 1 319 ? -9.716 43.065 10.358 1.00 93.81 319 ALA A C 1
ATOM 2350 O O . ALA A 1 319 ? -9.134 43.340 11.404 1.00 93.81 319 ALA A O 1
ATOM 2351 N N . LEU A 1 320 ? -9.502 41.893 9.749 1.00 92.50 320 LEU A N 1
ATOM 2352 C CA . LEU A 1 320 ? -8.569 40.892 10.284 1.00 92.50 320 LEU A CA 1
ATOM 2353 C C . LEU A 1 320 ? -7.123 41.400 10.386 1.00 92.50 320 LEU A C 1
ATOM 2355 O O . LEU A 1 320 ? -6.324 40.788 11.099 1.00 92.50 320 LEU A O 1
ATOM 2359 N N . GLY A 1 321 ? -6.757 42.485 9.695 1.00 83.81 321 GLY A N 1
ATOM 2360 C CA . GLY A 1 321 ? -5.456 43.140 9.828 1.00 83.81 321 GLY A CA 1
ATOM 2361 C C . GLY A 1 321 ? -5.197 43.717 11.224 1.00 83.81 321 GLY A C 1
ATOM 2362 O O . GLY A 1 321 ? -4.047 43.740 11.657 1.00 83.81 321 GLY A O 1
ATOM 2363 N N . SER A 1 322 ? -6.243 44.104 11.966 1.00 79.44 322 SER A N 1
ATOM 2364 C CA . SER A 1 322 ? -6.106 44.615 13.338 1.00 79.44 322 SER A CA 1
ATOM 2365 C C . SER A 1 322 ? -5.892 43.512 14.381 1.00 79.44 322 SER A C 1
ATOM 2367 O O . SER A 1 322 ? -5.588 43.813 15.532 1.00 79.44 322 SER A O 1
ATOM 2369 N N . SER A 1 323 ? -6.036 42.238 13.995 1.00 80.31 323 SER A N 1
ATOM 2370 C CA . SER A 1 323 ? -5.878 41.076 14.872 1.00 80.31 323 SER A CA 1
ATOM 2371 C C . SER A 1 323 ? -4.541 40.368 14.635 1.00 80.31 323 SER A C 1
ATOM 2373 O O . SER A 1 323 ? -4.283 39.800 13.563 1.00 80.31 323 SER A O 1
ATOM 2375 N N . GLY A 1 324 ? -3.700 40.373 15.673 1.00 77.75 324 GLY A N 1
ATOM 2376 C CA . GLY A 1 324 ? -2.389 39.720 15.680 1.00 77.75 324 GLY A CA 1
ATOM 2377 C C . GLY A 1 324 ? -2.341 38.397 16.448 1.00 77.75 324 GLY A C 1
ATOM 2378 O O . GLY A 1 324 ? -1.383 37.644 16.284 1.00 77.75 324 GLY A O 1
ATOM 2379 N N . ARG A 1 325 ? -3.344 38.097 17.289 1.00 84.88 325 ARG A N 1
ATOM 2380 C CA . ARG A 1 325 ? -3.350 36.906 18.160 1.00 84.88 325 ARG A CA 1
ATOM 2381 C C . ARG A 1 325 ? -4.254 35.787 17.644 1.00 84.88 325 ARG A C 1
ATOM 2383 O O . ARG A 1 325 ? -4.159 34.670 18.153 1.00 84.88 325 ARG A O 1
ATOM 2390 N N . LEU A 1 326 ? -5.100 36.058 16.648 1.00 91.19 326 LEU A N 1
ATOM 2391 C CA . LEU A 1 326 ? -5.966 35.051 16.033 1.00 91.19 326 LEU A CA 1
ATOM 2392 C C . LEU A 1 326 ? -5.257 34.293 14.914 1.00 91.19 326 LEU A C 1
ATOM 2394 O O . LEU A 1 326 ? -4.787 34.860 13.923 1.00 91.19 326 LEU A O 1
ATOM 2398 N N . ARG A 1 327 ? -5.289 32.969 15.028 1.00 90.81 327 ARG A N 1
ATOM 2399 C CA . ARG A 1 327 ? -5.064 32.061 13.912 1.00 90.81 327 ARG A CA 1
ATOM 2400 C C . ARG A 1 327 ? -6.266 32.125 12.973 1.00 90.81 327 ARG A C 1
ATOM 2402 O O . ARG A 1 327 ? -7.394 31.876 13.385 1.00 90.81 327 ARG A O 1
ATOM 2409 N N . LYS A 1 328 ? -6.015 32.450 11.709 1.00 92.56 328 LYS A N 1
ATOM 2410 C CA . LYS A 1 328 ? -7.049 32.621 10.680 1.00 92.56 328 LYS A CA 1
ATOM 2411 C C . LYS A 1 328 ? -7.100 31.362 9.826 1.00 92.56 328 LYS A C 1
ATOM 2413 O O . LYS A 1 328 ? -6.067 30.962 9.283 1.00 92.56 328 LYS A O 1
ATOM 2418 N N . ILE A 1 329 ? -8.268 30.737 9.728 1.00 93.19 329 ILE A N 1
ATOM 2419 C CA . ILE A 1 329 ? -8.515 29.632 8.803 1.00 93.19 329 ILE A CA 1
ATOM 2420 C C . ILE A 1 329 ? -9.562 30.077 7.795 1.00 93.19 329 ILE A C 1
ATOM 2422 O O . ILE A 1 329 ? -10.651 30.490 8.175 1.00 93.19 329 ILE A O 1
ATOM 2426 N N . PHE A 1 330 ? -9.236 29.968 6.516 1.00 94.62 330 PHE A N 1
ATOM 2427 C CA . PHE A 1 330 ? -10.149 30.258 5.423 1.00 94.62 330 PHE A CA 1
ATOM 2428 C C . PHE A 1 330 ? -10.521 28.973 4.693 1.00 94.62 330 PHE A C 1
ATOM 2430 O O . PHE A 1 330 ? -9.650 28.146 4.416 1.00 94.62 330 PHE A O 1
ATOM 2437 N N . SER A 1 331 ? -11.795 28.834 4.344 1.00 92.81 331 SER A N 1
ATOM 2438 C CA . SER A 1 331 ? -12.307 27.770 3.486 1.00 92.81 331 SER A CA 1
ATOM 2439 C C . SER A 1 331 ? -12.803 28.319 2.160 1.00 92.81 331 SER A C 1
ATOM 2441 O O . SER A 1 331 ? -13.443 29.377 2.109 1.00 92.81 331 SER A O 1
ATOM 2443 N N . VAL A 1 332 ? -12.490 27.581 1.099 1.00 94.88 332 VAL A N 1
ATOM 2444 C CA . VAL A 1 332 ? -12.948 27.827 -0.264 1.00 94.88 332 VAL A CA 1
ATOM 2445 C C . VAL A 1 332 ? -13.321 26.493 -0.901 1.00 94.88 332 VAL A C 1
ATOM 2447 O O . VAL A 1 332 ? -12.481 25.597 -0.982 1.00 94.88 332 VAL A O 1
ATOM 2450 N N . ILE A 1 333 ? -14.552 26.353 -1.382 1.00 94.62 333 ILE A N 1
ATOM 2451 C CA . ILE A 1 333 ? -14.989 25.170 -2.128 1.00 94.62 333 ILE A CA 1
ATOM 2452 C C . ILE A 1 333 ? -14.555 25.266 -3.600 1.00 94.62 333 ILE A C 1
ATOM 2454 O O . ILE A 1 333 ? -14.723 26.293 -4.249 1.00 94.62 333 ILE A O 1
ATOM 2458 N N . ALA A 1 334 ? -14.019 24.173 -4.139 1.00 94.19 334 ALA A N 1
ATOM 2459 C CA . ALA A 1 334 ? -13.644 24.005 -5.537 1.00 94.19 334 ALA A CA 1
ATOM 2460 C C . ALA A 1 334 ? -14.484 22.915 -6.213 1.00 94.19 334 ALA A C 1
ATOM 2462 O O . ALA A 1 334 ? -14.751 21.861 -5.628 1.00 94.19 334 ALA A O 1
ATOM 2463 N N . GLY A 1 335 ? -14.824 23.136 -7.480 1.00 92.44 335 GLY A N 1
ATOM 2464 C CA . GLY A 1 335 ? -15.589 22.205 -8.298 1.00 92.44 335 GLY A CA 1
ATOM 2465 C C . GLY A 1 335 ? -17.098 22.297 -8.073 1.00 92.44 335 GLY A C 1
ATOM 2466 O O . GLY A 1 335 ? -17.794 21.292 -8.183 1.00 92.44 335 GLY A O 1
ATOM 2467 N N . LEU A 1 336 ? -17.622 23.478 -7.750 1.00 92.50 336 LEU A N 1
ATOM 2468 C CA . LEU A 1 336 ? -19.066 23.684 -7.610 1.00 92.50 336 LEU A CA 1
ATOM 2469 C C . LEU A 1 336 ? -19.793 23.385 -8.939 1.00 92.50 336 LEU A C 1
ATOM 2471 O O . LEU A 1 336 ? -19.215 23.609 -10.008 1.00 92.50 336 LEU A O 1
ATOM 2475 N N . PRO A 1 337 ? -21.059 22.918 -8.917 1.00 89.88 337 PRO A N 1
ATOM 2476 C CA . PRO A 1 337 ? -21.838 22.736 -10.140 1.00 89.88 337 PRO A CA 1
ATOM 2477 C C . PRO A 1 337 ? -21.874 24.032 -10.960 1.00 89.88 337 PRO A C 1
ATOM 2479 O O . PRO A 1 337 ? -22.267 25.078 -10.432 1.00 89.88 337 PRO A O 1
ATOM 2482 N N . GLY A 1 338 ? -21.443 23.947 -12.223 1.00 85.75 338 GLY A N 1
ATOM 2483 C CA . GLY A 1 338 ? -21.298 25.079 -13.149 1.00 85.75 338 GLY A CA 1
ATOM 2484 C C . GLY A 1 338 ? -19.851 25.530 -13.401 1.00 85.75 338 GLY A C 1
ATOM 2485 O O . GLY A 1 338 ? -19.590 26.192 -14.405 1.00 85.75 338 GLY A O 1
ATOM 2486 N N . GLU A 1 339 ? -18.892 25.142 -12.556 1.00 90.12 339 GLU A N 1
ATOM 2487 C CA . GLU A 1 339 ? -17.472 25.425 -12.797 1.00 90.12 339 GLU A CA 1
ATOM 2488 C C . GLU A 1 339 ? -16.885 24.503 -13.876 1.00 90.12 339 GLU A C 1
ATOM 2490 O O . GLU A 1 339 ? -17.257 23.342 -13.982 1.00 90.12 339 GLU A O 1
ATOM 2495 N N . LYS A 1 340 ? -15.927 24.994 -14.673 1.00 89.06 340 LYS A N 1
ATOM 2496 C CA . LYS A 1 340 ? -15.217 24.169 -15.678 1.00 89.06 340 LYS A CA 1
ATOM 2497 C C . LYS A 1 340 ? -13.885 23.603 -15.170 1.00 89.06 340 LYS A C 1
ATOM 2499 O O . LYS A 1 340 ? -13.379 22.627 -15.718 1.00 89.06 340 LYS A O 1
ATOM 2504 N N . ASN A 1 341 ? -13.294 24.262 -14.176 1.00 90.25 341 ASN A N 1
ATOM 2505 C CA . ASN A 1 341 ? -12.009 23.941 -13.552 1.00 90.25 341 ASN A CA 1
ATOM 2506 C C . ASN A 1 341 ? -11.932 24.601 -12.165 1.00 90.25 341 ASN A C 1
ATOM 2508 O O . ASN A 1 341 ? -12.826 25.349 -11.774 1.00 90.25 341 ASN A O 1
ATOM 2512 N N . THR A 1 342 ? -10.835 24.383 -11.440 1.00 93.06 342 THR A N 1
ATOM 2513 C CA . THR A 1 342 ? -10.653 24.891 -10.065 1.00 93.06 342 THR A CA 1
ATOM 2514 C C . THR A 1 342 ? -10.052 26.299 -9.983 1.00 93.06 342 THR A C 1
ATOM 2516 O O . THR A 1 342 ? -9.671 26.760 -8.905 1.00 93.06 342 THR A O 1
ATOM 2519 N N . ALA A 1 343 ? -9.894 27.006 -11.107 1.00 92.62 343 ALA A N 1
ATOM 2520 C CA . ALA A 1 343 ? -9.079 28.217 -11.154 1.00 92.62 343 ALA A CA 1
ATOM 2521 C C . ALA A 1 343 ? -9.608 29.344 -10.257 1.00 92.62 343 ALA A C 1
ATOM 2523 O O . ALA A 1 343 ? -8.792 30.062 -9.684 1.00 92.62 343 ALA A O 1
ATOM 2524 N N . SER A 1 344 ? -10.931 29.482 -10.107 1.00 91.94 344 SER A N 1
ATOM 2525 C CA . SER A 1 344 ? -11.530 30.497 -9.229 1.00 91.94 344 SER A CA 1
ATOM 2526 C C . SER A 1 344 ? -11.121 30.278 -7.773 1.00 91.94 344 SER A C 1
ATOM 2528 O O . SER A 1 344 ? -10.427 31.112 -7.186 1.00 91.94 344 SER A O 1
ATOM 2530 N N . ALA A 1 345 ? -11.407 29.084 -7.247 1.00 94.31 345 ALA A N 1
ATOM 2531 C CA . ALA A 1 345 ? -11.055 28.700 -5.886 1.00 94.31 345 ALA A CA 1
ATOM 2532 C C . ALA A 1 345 ? -9.545 28.803 -5.608 1.00 94.31 345 ALA A C 1
ATOM 2534 O O . ALA A 1 345 ? -9.129 29.308 -4.564 1.00 94.31 345 ALA A O 1
ATOM 2535 N N . ARG A 1 346 ? -8.696 28.376 -6.557 1.00 94.44 346 ARG A N 1
ATOM 2536 C CA . ARG A 1 346 ? -7.233 28.475 -6.417 1.00 94.44 346 ARG A CA 1
ATOM 2537 C C . ARG A 1 346 ? -6.746 29.924 -6.367 1.00 94.44 346 ARG A C 1
ATOM 2539 O O . ARG A 1 346 ? -5.887 30.233 -5.542 1.00 94.44 346 ARG A O 1
ATOM 2546 N N . ARG A 1 347 ? -7.276 30.806 -7.226 1.00 94.38 347 ARG A N 1
ATOM 2547 C CA . ARG A 1 347 ? -6.911 32.233 -7.235 1.00 94.38 347 ARG A CA 1
ATOM 2548 C C . ARG A 1 347 ? -7.271 32.895 -5.912 1.00 94.38 347 ARG A C 1
ATOM 2550 O O . ARG A 1 347 ? -6.391 33.506 -5.308 1.00 94.38 347 ARG A O 1
ATOM 2557 N N . LEU A 1 348 ? -8.503 32.699 -5.438 1.00 94.44 348 LEU A N 1
ATOM 2558 C CA . LEU A 1 348 ? -8.948 33.222 -4.147 1.00 94.44 348 LEU A CA 1
ATOM 2559 C C . LEU A 1 348 ? -8.075 32.686 -3.006 1.00 94.44 348 LEU A C 1
ATOM 2561 O O . LEU A 1 348 ? -7.588 33.455 -2.181 1.00 94.44 348 LEU A O 1
ATOM 2565 N N . ALA A 1 349 ? -7.778 31.384 -3.002 1.00 94.56 349 ALA A N 1
ATOM 2566 C CA . ALA A 1 349 ? -6.927 30.788 -1.980 1.00 94.56 349 ALA A CA 1
ATOM 2567 C C . ALA A 1 349 ? -5.504 31.376 -1.960 1.00 94.56 349 ALA A C 1
ATOM 2569 O O . ALA A 1 349 ? -4.960 31.670 -0.894 1.00 94.56 349 ALA A O 1
ATOM 2570 N N . CYS A 1 350 ? -4.900 31.584 -3.134 1.00 93.19 350 CYS A N 1
ATOM 2571 C CA . CYS A 1 350 ? -3.601 32.242 -3.247 1.00 93.19 350 CYS A CA 1
ATOM 2572 C C . CYS A 1 350 ? -3.646 33.711 -2.806 1.00 93.19 350 CYS A C 1
ATOM 2574 O O . CYS A 1 350 ? -2.700 34.160 -2.159 1.00 93.19 350 CYS A O 1
ATOM 2576 N N . ALA A 1 351 ? -4.718 34.442 -3.123 1.00 93.06 351 ALA A N 1
ATOM 2577 C CA . ALA A 1 351 ? -4.906 35.825 -2.693 1.00 93.06 351 ALA A CA 1
ATOM 2578 C C . ALA A 1 351 ? -5.031 35.928 -1.165 1.00 93.06 351 ALA A C 1
ATOM 2580 O O . ALA A 1 351 ? -4.326 36.725 -0.551 1.00 93.06 351 ALA A O 1
ATOM 2581 N N . LEU A 1 352 ? -5.828 35.059 -0.535 1.00 92.75 352 LEU A N 1
ATOM 2582 C CA . LEU A 1 352 ? -5.973 34.992 0.924 1.00 92.75 352 LEU A CA 1
ATOM 2583 C C . LEU A 1 352 ? -4.647 34.672 1.619 1.00 92.75 352 LEU A C 1
ATOM 2585 O O . LEU A 1 352 ? -4.273 35.335 2.585 1.00 92.75 352 LEU A O 1
ATOM 2589 N N . ALA A 1 353 ? -3.903 33.689 1.104 1.00 90.25 353 ALA A N 1
ATOM 2590 C CA . ALA A 1 353 ? -2.598 33.324 1.651 1.00 90.25 353 ALA A CA 1
ATOM 2591 C C . ALA A 1 353 ? -1.555 34.449 1.507 1.00 90.25 353 ALA A C 1
ATOM 2593 O O . ALA A 1 353 ? -0.649 34.551 2.335 1.00 90.25 353 ALA A O 1
ATOM 2594 N N . ALA A 1 354 ? -1.665 35.275 0.461 1.00 90.00 354 ALA A N 1
ATOM 2595 C CA . ALA A 1 354 ? -0.804 36.435 0.252 1.00 90.00 354 ALA A CA 1
ATOM 2596 C C . ALA A 1 354 ? -1.186 37.614 1.164 1.00 90.00 354 ALA A C 1
ATOM 2598 O O . ALA A 1 354 ? -0.302 38.227 1.757 1.00 90.00 354 ALA A O 1
ATOM 2599 N N . ALA A 1 355 ? -2.484 37.902 1.303 1.00 89.81 355 ALA A N 1
ATOM 2600 C CA . ALA A 1 355 ? -3.002 38.993 2.130 1.00 89.81 355 ALA A CA 1
ATOM 2601 C C . ALA A 1 355 ? -2.852 38.725 3.637 1.00 89.81 355 ALA A C 1
ATOM 2603 O O . ALA A 1 355 ? -2.644 39.651 4.420 1.00 89.81 355 ALA A O 1
ATOM 2604 N N . HIS A 1 356 ? -2.905 37.455 4.050 1.00 88.94 356 HIS A N 1
ATOM 2605 C CA . HIS A 1 356 ? -2.772 37.046 5.447 1.00 88.94 356 HIS A CA 1
ATOM 2606 C C . HIS A 1 356 ? -1.664 35.996 5.625 1.00 88.94 356 HIS A C 1
ATOM 2608 O O . HIS A 1 356 ? -1.948 34.802 5.776 1.00 88.94 356 HIS A O 1
ATOM 2614 N N . PRO A 1 357 ? -0.384 36.414 5.653 1.00 83.94 357 PRO A N 1
ATOM 2615 C CA . PRO A 1 357 ? 0.730 35.505 5.888 1.00 83.94 357 PRO A CA 1
ATOM 2616 C C . PRO A 1 357 ? 0.563 34.726 7.199 1.00 83.94 357 PRO A C 1
ATOM 2618 O O . PRO A 1 357 ? 0.409 35.303 8.272 1.00 83.94 357 PRO A O 1
ATOM 2621 N N . GLY A 1 358 ? 0.617 33.396 7.118 1.00 79.69 358 GLY A N 1
ATOM 2622 C CA . GLY A 1 358 ? 0.427 32.509 8.272 1.00 79.69 358 GLY A CA 1
ATOM 2623 C C . GLY A 1 358 ? -1.011 32.031 8.489 1.00 79.69 358 GLY A C 1
ATOM 2624 O O . GLY A 1 358 ? -1.214 31.164 9.339 1.00 79.69 358 GLY A O 1
ATOM 2625 N N . ALA A 1 359 ? -1.980 32.523 7.709 1.00 87.44 359 ALA A N 1
ATOM 2626 C CA . ALA A 1 359 ? -3.313 31.937 7.658 1.00 87.44 359 ALA A CA 1
ATOM 2627 C C . ALA A 1 359 ? -3.285 30.532 7.035 1.00 87.44 359 ALA A C 1
ATOM 2629 O O . ALA A 1 359 ? -2.498 30.236 6.132 1.00 87.44 359 ALA A O 1
ATOM 2630 N N . GLU A 1 360 ? -4.170 29.666 7.519 1.00 89.25 360 GLU A N 1
ATOM 2631 C CA . GLU A 1 360 ? -4.430 28.361 6.923 1.00 89.25 360 GLU A CA 1
ATOM 2632 C C . GLU A 1 360 ? -5.525 28.529 5.867 1.00 89.25 360 GLU A C 1
ATOM 2634 O O . GLU A 1 360 ? -6.621 28.972 6.190 1.00 89.25 360 GLU A O 1
ATOM 2639 N N . VAL A 1 361 ? -5.254 28.177 4.611 1.00 91.88 361 VAL A N 1
ATOM 2640 C CA . VAL A 1 361 ? -6.260 28.238 3.541 1.00 91.88 361 VAL A CA 1
ATOM 2641 C C . VAL A 1 361 ? -6.572 26.826 3.068 1.00 91.88 361 VAL A C 1
ATOM 2643 O O . VAL A 1 361 ? -5.680 26.092 2.642 1.00 91.88 361 VAL A O 1
ATOM 2646 N N . GLN A 1 362 ? -7.835 26.432 3.170 1.00 90.44 362 GLN A N 1
ATOM 2647 C CA . GLN A 1 362 ? -8.330 25.114 2.801 1.00 90.44 362 GLN A CA 1
ATOM 2648 C C . GLN A 1 362 ? -9.133 25.230 1.510 1.00 90.44 362 GLN A C 1
ATOM 2650 O O . GLN A 1 362 ? -10.178 25.872 1.487 1.00 90.44 362 GLN A O 1
ATOM 2655 N N . VAL A 1 363 ? -8.652 24.593 0.443 1.00 93.19 363 VAL A N 1
ATOM 2656 C CA . VAL A 1 363 ? -9.431 24.466 -0.794 1.00 93.19 363 VAL A CA 1
ATOM 2657 C C . VAL A 1 363 ? -10.164 23.139 -0.744 1.00 93.19 363 VAL A C 1
ATOM 2659 O O . VAL A 1 363 ? -9.574 22.116 -1.044 1.00 93.19 363 VAL A O 1
ATOM 2662 N N . GLN A 1 364 ? -11.409 23.108 -0.298 1.00 91.50 364 GLN A N 1
ATOM 2663 C CA . GLN A 1 364 ? -12.168 21.866 -0.167 1.00 91.50 364 GLN A CA 1
ATOM 2664 C C . GLN A 1 364 ? -12.791 21.492 -1.509 1.00 91.50 364 GLN A C 1
ATOM 2666 O O . GLN A 1 364 ? -13.311 22.348 -2.211 1.00 91.50 364 GLN A O 1
ATOM 2671 N N . SER A 1 365 ? -12.763 20.221 -1.895 1.00 92.19 365 SER A N 1
ATOM 2672 C CA . SER A 1 365 ? -13.555 19.787 -3.048 1.00 92.19 365 SER A CA 1
ATOM 2673 C C . SER A 1 365 ? -15.037 19.759 -2.678 1.00 92.19 365 SER A C 1
ATOM 2675 O O . SER A 1 365 ? -15.395 19.399 -1.552 1.00 92.19 365 SER A O 1
ATOM 2677 N N . PHE A 1 366 ? -15.898 20.128 -3.625 1.00 93.00 366 PHE A N 1
ATOM 2678 C CA . PHE A 1 366 ? -17.338 19.995 -3.464 1.00 93.00 366 PHE A CA 1
ATOM 2679 C C . PHE A 1 366 ? -17.702 18.521 -3.243 1.00 93.00 366 PHE A C 1
ATOM 2681 O O . PHE A 1 366 ? -17.359 17.654 -4.050 1.00 93.00 366 PHE A O 1
ATOM 2688 N N . VAL A 1 367 ? -18.393 18.236 -2.141 1.00 90.69 367 VAL A N 1
ATOM 2689 C CA . VAL A 1 367 ? -18.955 16.914 -1.852 1.00 90.69 367 VAL A CA 1
ATOM 2690 C C . VAL A 1 367 ? -20.472 17.037 -1.984 1.00 90.69 367 VAL A C 1
ATOM 2692 O O . VAL A 1 367 ? -21.085 17.756 -1.194 1.00 90.69 367 VAL A O 1
ATOM 2695 N N . PRO A 1 368 ? -21.095 16.388 -2.979 1.00 88.19 368 PRO A N 1
ATOM 2696 C CA . PRO A 1 368 ? -22.529 16.505 -3.195 1.00 88.19 368 PRO A CA 1
ATOM 2697 C C . PRO A 1 368 ? -23.295 15.767 -2.091 1.00 88.19 368 PRO A C 1
ATOM 2699 O O . PRO A 1 368 ? -23.276 14.538 -2.013 1.00 88.19 368 PRO A O 1
ATOM 2702 N N . LEU A 1 369 ? -23.990 16.526 -1.242 1.00 87.94 369 LEU A N 1
ATOM 2703 C CA . LEU A 1 369 ? -24.775 15.992 -0.129 1.00 87.94 369 LEU A CA 1
ATOM 2704 C C . LEU A 1 369 ? -26.262 15.892 -0.507 1.00 87.94 369 LEU A C 1
ATOM 2706 O O . LEU A 1 369 ? -26.834 16.907 -0.914 1.00 87.94 369 LEU A O 1
ATOM 2710 N N . PRO A 1 370 ? -26.912 14.722 -0.357 1.00 87.44 370 PRO A N 1
ATOM 2711 C CA . PRO A 1 370 ? -28.342 14.565 -0.614 1.00 87.44 370 PRO A CA 1
ATOM 2712 C C . PRO A 1 370 ? -29.202 15.582 0.137 1.00 87.44 370 PRO A C 1
ATOM 2714 O O . PRO A 1 370 ? -28.885 15.965 1.262 1.00 87.44 370 PRO A O 1
ATOM 2717 N N . GLU A 1 371 ? -30.316 15.973 -0.484 1.00 81.81 371 GLU A N 1
ATOM 2718 C CA . GLU A 1 371 ? -31.295 16.928 0.065 1.00 81.81 371 GLU A CA 1
ATOM 2719 C C . GLU A 1 371 ? -30.753 18.354 0.297 1.00 81.81 371 GLU A C 1
ATOM 2721 O O . GLU A 1 371 ? -31.432 19.176 0.909 1.00 81.81 371 GLU A O 1
ATOM 2726 N N . THR A 1 372 ? -29.562 18.684 -0.221 1.00 89.12 372 THR A N 1
ATOM 2727 C CA . THR A 1 372 ? -29.083 20.076 -0.303 1.00 89.12 372 THR A CA 1
ATOM 2728 C C . THR A 1 372 ? -29.520 20.736 -1.618 1.00 89.12 372 THR A C 1
ATOM 2730 O O . THR A 1 372 ? -29.641 20.040 -2.633 1.00 89.12 372 THR A O 1
ATOM 2733 N N . PRO A 1 373 ? -29.730 22.067 -1.657 1.00 89.06 373 PRO A N 1
ATOM 2734 C CA . PRO A 1 373 ? -30.161 22.761 -2.875 1.00 89.06 373 PRO A CA 1
ATOM 2735 C C . PRO A 1 373 ? -29.278 22.513 -4.110 1.00 89.06 373 PRO A C 1
ATOM 2737 O O . PRO A 1 373 ? -29.795 22.357 -5.216 1.00 89.06 373 PRO A O 1
ATOM 2740 N N . LEU A 1 374 ? -27.953 22.414 -3.946 1.00 91.56 374 LEU A N 1
ATOM 2741 C CA . LEU A 1 374 ? -27.035 22.165 -5.065 1.00 91.56 374 LEU A CA 1
ATOM 2742 C C . LEU A 1 374 ? -26.987 20.700 -5.520 1.00 91.56 374 LEU A C 1
ATOM 2744 O O . LEU A 1 374 ? -26.466 20.426 -6.602 1.00 91.56 374 LEU A O 1
ATOM 2748 N N . TYR A 1 375 ? -27.531 19.756 -4.747 1.00 90.69 375 TYR A N 1
ATOM 2749 C CA . TYR A 1 375 ? -27.498 18.335 -5.097 1.00 90.69 375 TYR A CA 1
ATOM 2750 C C . TYR A 1 375 ? -28.263 18.037 -6.388 1.00 90.69 375 TYR A C 1
ATOM 2752 O O . TYR A 1 375 ? -27.743 17.360 -7.272 1.00 90.69 375 TYR A O 1
ATOM 2760 N N . ALA A 1 376 ? -29.470 18.589 -6.534 1.00 87.81 376 ALA A N 1
ATOM 2761 C CA . ALA A 1 376 ? -30.278 18.402 -7.738 1.00 87.81 376 ALA A CA 1
ATOM 2762 C C . ALA A 1 376 ? -29.572 18.958 -8.987 1.00 87.81 376 ALA A C 1
ATOM 2764 O O . ALA A 1 376 ? -29.540 18.300 -10.027 1.00 87.81 376 ALA A O 1
ATOM 2765 N N . GLY A 1 377 ? -28.935 20.128 -8.862 1.00 87.88 377 GLY A N 1
ATOM 2766 C CA . GLY A 1 377 ? -28.126 20.718 -9.929 1.00 87.88 377 GLY A CA 1
ATOM 2767 C C . GLY A 1 377 ? -26.902 19.871 -10.287 1.00 87.88 377 GLY A C 1
ATOM 2768 O O . GLY A 1 377 ? -26.586 19.721 -11.463 1.00 87.88 377 GLY A O 1
ATOM 2769 N N . ALA A 1 378 ? -26.249 19.257 -9.297 1.00 91.06 378 ALA A N 1
ATOM 2770 C CA . ALA A 1 378 ? -25.136 18.340 -9.530 1.00 91.06 378 ALA A CA 1
ATOM 2771 C C . ALA A 1 378 ? -25.573 17.088 -10.310 1.00 91.06 378 ALA A C 1
ATOM 2773 O O . ALA A 1 378 ? -24.894 16.690 -11.256 1.00 91.06 378 ALA A O 1
ATOM 2774 N N . VAL A 1 379 ? -26.719 16.493 -9.955 1.00 91.88 379 VAL A N 1
ATOM 2775 C CA . VAL A 1 379 ? -27.291 15.340 -10.676 1.00 91.88 379 VAL A CA 1
ATOM 2776 C C . VAL A 1 379 ? -27.652 15.717 -12.112 1.00 91.88 379 VAL A C 1
ATOM 2778 O O . VAL A 1 379 ? -27.283 15.003 -13.042 1.00 91.88 379 VAL A O 1
ATOM 2781 N N . ALA A 1 380 ? -28.286 16.875 -12.316 1.00 89.38 380 ALA A N 1
ATOM 2782 C CA . ALA A 1 380 ? -28.582 17.389 -13.654 1.00 89.38 380 ALA A CA 1
ATOM 2783 C C . ALA A 1 380 ? -27.311 17.640 -14.491 1.00 89.38 380 ALA A C 1
ATOM 2785 O O . ALA A 1 380 ? -27.327 17.463 -15.706 1.00 89.38 380 ALA A O 1
ATOM 2786 N N . ALA A 1 381 ? -26.197 17.996 -13.845 1.00 88.94 381 ALA A N 1
ATOM 2787 C CA . ALA A 1 381 ? -24.888 18.183 -14.469 1.00 88.94 381 ALA A CA 1
ATOM 2788 C C . ALA A 1 381 ? -24.093 16.872 -14.671 1.00 88.94 381 ALA A C 1
ATOM 2790 O O . ALA A 1 381 ? -22.904 16.916 -14.987 1.00 88.94 381 ALA A O 1
ATOM 2791 N N . GLY A 1 382 ? -24.727 15.708 -14.495 1.00 89.38 382 GLY A N 1
ATOM 2792 C CA . GLY A 1 382 ? -24.144 14.398 -14.789 1.00 89.38 382 GLY A CA 1
ATOM 2793 C C . GLY A 1 382 ? -23.568 13.650 -13.586 1.00 89.38 382 GLY A C 1
ATOM 2794 O O . GLY A 1 382 ? -22.971 12.590 -13.778 1.00 89.38 382 GLY A O 1
ATOM 2795 N N . LEU A 1 383 ? -23.728 14.152 -12.352 1.00 89.88 383 LEU A N 1
ATOM 2796 C CA . LEU A 1 383 ? -23.395 13.372 -11.156 1.00 89.88 383 LEU A CA 1
ATOM 2797 C C . LEU A 1 383 ? -24.296 12.140 -11.088 1.00 89.88 383 LEU A C 1
ATOM 2799 O O . LEU A 1 383 ? -25.516 12.264 -11.022 1.00 89.88 383 LEU A O 1
ATOM 2803 N N . VAL A 1 384 ? -23.685 10.960 -11.024 1.00 89.75 384 VAL A N 1
ATOM 2804 C CA . VAL A 1 384 ? -24.396 9.708 -10.759 1.00 89.75 384 VAL A CA 1
ATOM 2805 C C . VAL A 1 384 ? -24.488 9.517 -9.242 1.00 89.75 384 VAL A C 1
ATOM 2807 O O . VAL A 1 384 ? -23.447 9.354 -8.599 1.00 89.75 384 VAL A O 1
ATOM 2810 N N . PRO A 1 385 ? -25.694 9.544 -8.641 1.00 86.88 385 PRO A N 1
ATOM 2811 C CA . PRO A 1 385 ? -25.862 9.262 -7.223 1.00 86.88 385 PRO A CA 1
ATOM 2812 C C . PRO A 1 385 ? -25.342 7.865 -6.868 1.00 86.88 385 PRO A C 1
ATOM 2814 O O . PRO A 1 385 ? -25.691 6.903 -7.556 1.00 86.88 385 PRO A O 1
ATOM 2817 N N . PRO A 1 386 ? -24.566 7.722 -5.782 1.00 89.00 386 PRO A N 1
ATOM 2818 C CA . PRO A 1 386 ? -24.203 6.413 -5.266 1.00 89.00 386 PRO A CA 1
ATOM 2819 C C . PRO A 1 386 ? -25.442 5.557 -4.961 1.00 89.00 386 PRO A C 1
ATOM 2821 O O . PRO A 1 386 ? -26.401 6.009 -4.327 1.00 89.00 386 PRO A O 1
ATOM 2824 N N . SER A 1 387 ? -25.407 4.306 -5.410 1.00 85.12 387 SER A N 1
ATOM 2825 C CA . SER A 1 387 ? -26.516 3.349 -5.313 1.00 85.12 387 SER A CA 1
ATOM 2826 C C . SER A 1 387 ? -26.530 2.576 -3.991 1.00 85.12 387 SER A C 1
ATOM 2828 O O . SER A 1 387 ? -27.568 2.061 -3.577 1.00 85.12 387 SER A O 1
ATOM 2830 N N . GLY A 1 388 ? -25.388 2.513 -3.298 1.00 89.62 388 GLY A N 1
ATOM 2831 C CA . GLY A 1 388 ? -25.239 1.768 -2.051 1.00 89.62 388 GLY A CA 1
ATOM 2832 C C . GLY A 1 388 ? -24.274 2.406 -1.055 1.00 89.62 388 GLY A C 1
ATOM 2833 O O . GLY A 1 388 ? -23.421 3.225 -1.395 1.00 89.62 388 GLY A O 1
ATOM 2834 N N . LEU A 1 389 ? -24.373 1.981 0.208 1.00 91.81 389 LEU A N 1
ATOM 2835 C CA . LEU A 1 389 ? -23.616 2.561 1.327 1.00 91.81 389 LEU A CA 1
ATOM 2836 C C . LEU A 1 389 ? -22.093 2.449 1.161 1.00 91.81 389 LEU A C 1
ATOM 2838 O O . LEU A 1 389 ? -21.362 3.326 1.606 1.00 91.81 389 LEU A O 1
ATOM 2842 N N . LYS A 1 390 ? -21.600 1.407 0.479 1.00 87.56 390 LYS A N 1
ATOM 2843 C CA . LYS A 1 390 ? -20.163 1.246 0.186 1.00 87.56 390 LYS A CA 1
ATOM 2844 C C . LYS A 1 390 ? -19.630 2.308 -0.777 1.00 87.56 390 LYS A C 1
ATOM 2846 O O . LYS A 1 390 ? -18.459 2.662 -0.689 1.00 87.56 390 LYS A O 1
ATOM 2851 N N . GLU A 1 391 ? -20.458 2.789 -1.699 1.00 88.25 391 GLU A N 1
ATOM 2852 C CA . GLU A 1 391 ? -20.087 3.860 -2.627 1.00 88.25 391 GLU A CA 1
ATOM 2853 C C . GLU A 1 391 ? -20.128 5.211 -1.911 1.00 88.25 391 GLU A C 1
ATOM 2855 O O . GLU A 1 391 ? -19.166 5.971 -1.994 1.00 88.25 391 GLU A O 1
ATOM 2860 N N . TRP A 1 392 ? -21.161 5.452 -1.096 1.00 89.56 392 TRP A N 1
ATOM 2861 C CA . TRP A 1 392 ? -21.217 6.609 -0.194 1.00 89.56 392 TRP A CA 1
ATOM 2862 C C . TRP A 1 392 ? -20.026 6.674 0.767 1.00 89.56 392 TRP A C 1
ATOM 2864 O O . TRP A 1 392 ? -19.518 7.755 1.051 1.00 89.56 392 TRP A O 1
ATOM 2874 N N . ALA A 1 393 ? -19.542 5.524 1.238 1.00 87.62 393 ALA A N 1
ATOM 2875 C CA . ALA A 1 393 ? -18.392 5.446 2.133 1.00 87.62 393 ALA A CA 1
ATOM 2876 C C . ALA A 1 393 ? -17.061 5.819 1.454 1.00 87.62 393 ALA A C 1
ATOM 2878 O O . ALA A 1 393 ? -16.080 6.113 2.133 1.00 87.62 393 ALA A O 1
ATOM 2879 N N . ARG A 1 394 ? -17.012 5.815 0.115 1.00 83.75 394 ARG A N 1
ATOM 2880 C CA . ARG A 1 394 ? -15.846 6.255 -0.667 1.00 83.75 394 ARG A CA 1
ATOM 2881 C C . ARG A 1 394 ? -15.913 7.729 -1.049 1.00 83.75 394 ARG A C 1
ATOM 2883 O O . ARG A 1 394 ? -14.899 8.258 -1.484 1.00 83.75 394 ARG A O 1
ATOM 2890 N N . LEU A 1 395 ? -17.077 8.365 -0.924 1.00 84.94 395 LEU A N 1
ATOM 2891 C CA . LEU A 1 395 ? -17.278 9.753 -1.311 1.00 84.94 395 LEU A CA 1
ATOM 2892 C C . LEU A 1 395 ? -16.811 10.678 -0.179 1.00 84.94 395 LEU A C 1
ATOM 2894 O O . LEU A 1 395 ? -17.445 10.776 0.870 1.00 84.94 395 LEU A O 1
ATOM 2898 N N . ASP A 1 396 ? -15.685 11.347 -0.400 1.00 83.12 396 ASP A N 1
ATOM 2899 C CA . ASP A 1 396 ? -15.078 12.316 0.513 1.00 83.12 396 ASP A CA 1
ATOM 2900 C C . ASP A 1 396 ? -14.332 13.402 -0.281 1.00 83.12 396 ASP A C 1
ATOM 2902 O O . ASP A 1 396 ? -14.343 13.414 -1.516 1.00 83.12 396 ASP A O 1
ATOM 2906 N N . HIS A 1 397 ? -13.636 14.314 0.405 1.00 83.00 397 HIS A N 1
ATOM 2907 C CA . HIS A 1 397 ? -12.895 15.370 -0.286 1.00 83.00 397 HIS A CA 1
ATOM 2908 C C . HIS A 1 397 ? -11.759 14.845 -1.199 1.00 83.00 397 HIS A C 1
ATOM 2910 O O . HIS A 1 397 ? -11.346 15.528 -2.146 1.00 83.00 397 HIS A O 1
ATOM 2916 N N . PHE A 1 398 ? -11.251 13.632 -0.966 1.00 77.50 398 PHE A N 1
ATOM 2917 C CA . PHE A 1 398 ? -10.198 13.008 -1.772 1.00 77.50 398 PHE A CA 1
ATOM 2918 C C . PHE A 1 398 ? -10.741 12.271 -3.000 1.00 77.50 398 PHE A C 1
ATOM 2920 O O . PHE A 1 398 ? -10.000 12.097 -3.971 1.00 77.50 398 PHE A O 1
ATOM 2927 N N . ASN A 1 399 ? -11.996 11.827 -2.961 1.00 78.38 399 ASN A N 1
ATOM 2928 C CA . ASN A 1 399 ? -12.612 10.984 -3.980 1.00 78.38 399 ASN A CA 1
ATOM 2929 C C . ASN A 1 399 ? -14.034 11.463 -4.313 1.00 78.38 399 ASN A C 1
ATOM 2931 O O . ASN A 1 399 ? -14.980 10.678 -4.295 1.00 78.38 399 ASN A O 1
ATOM 2935 N N . SER A 1 400 ? -14.175 12.751 -4.635 1.00 83.25 400 SER A N 1
ATOM 2936 C CA . SER A 1 400 ? -15.423 13.322 -5.149 1.00 83.25 400 SER A CA 1
ATOM 2937 C C . SER A 1 400 ? -15.335 13.433 -6.675 1.00 83.25 400 SER A C 1
ATOM 2939 O O . SER A 1 400 ? -14.583 14.277 -7.165 1.00 83.25 400 SER A O 1
ATOM 2941 N N . PRO A 1 401 ? -16.012 12.562 -7.450 1.00 78.94 401 PRO A N 1
ATOM 2942 C CA . PRO A 1 401 ? -16.022 12.660 -8.903 1.00 78.94 401 PRO A CA 1
ATOM 2943 C C . PRO A 1 401 ? -16.954 13.797 -9.330 1.00 78.94 401 PRO A C 1
ATOM 2945 O O . PRO A 1 401 ? -18.164 13.727 -9.118 1.00 78.94 401 PRO A O 1
ATOM 2948 N N . LEU A 1 402 ? -16.389 14.844 -9.932 1.00 90.94 402 LEU A N 1
ATOM 2949 C CA . LEU A 1 402 ? -17.122 16.038 -10.360 1.00 90.94 402 LEU A CA 1
ATOM 2950 C C . LEU A 1 402 ? -17.178 16.084 -11.897 1.00 90.94 402 LEU A C 1
ATOM 2952 O O . LEU A 1 402 ? -16.274 16.634 -12.525 1.00 90.94 402 LEU A O 1
ATOM 2956 N N . PRO A 1 403 ? -18.194 15.467 -12.528 1.00 90.62 403 PRO A N 1
ATOM 2957 C CA . PRO A 1 403 ? -18.186 15.151 -13.962 1.00 90.62 403 PRO A CA 1
ATOM 2958 C C . PRO A 1 403 ? -18.271 16.367 -14.890 1.00 90.62 403 PRO A C 1
ATOM 2960 O O . PRO A 1 403 ? -17.954 16.252 -16.069 1.00 90.62 403 PRO A O 1
ATOM 2963 N N . TRP A 1 404 ? -18.678 17.530 -14.381 1.00 92.75 404 TRP A N 1
ATOM 2964 C CA . TRP A 1 404 ? -18.705 18.782 -15.142 1.00 92.75 404 TRP A CA 1
ATOM 2965 C C . TRP A 1 404 ? -17.329 19.456 -15.267 1.00 92.75 404 TRP A C 1
ATOM 2967 O O . TRP A 1 404 ? -17.183 20.409 -16.034 1.00 92.75 404 TRP A O 1
ATOM 2977 N N . LEU A 1 405 ? -16.316 18.980 -14.535 1.00 91.75 405 LEU A N 1
ATOM 2978 C CA . LEU A 1 405 ? -14.937 19.440 -14.686 1.00 91.75 405 LEU A CA 1
ATOM 2979 C C . LEU A 1 405 ? -14.244 18.720 -15.845 1.00 91.75 405 LEU A C 1
ATOM 2981 O O . LEU A 1 405 ? -14.479 17.538 -16.087 1.00 91.75 405 LEU A O 1
ATOM 2985 N N . ALA A 1 406 ? -13.321 19.415 -16.516 1.00 87.94 406 ALA A N 1
ATOM 2986 C CA . ALA A 1 406 ? -12.502 18.812 -17.573 1.00 87.94 406 ALA A CA 1
ATOM 2987 C C . ALA A 1 406 ? -11.645 17.635 -17.057 1.00 87.94 406 ALA A C 1
ATOM 2989 O O . ALA A 1 406 ? -11.484 16.629 -17.744 1.00 87.94 406 ALA A O 1
ATOM 2990 N N . ASP A 1 407 ? -11.119 17.755 -15.836 1.00 88.12 407 ASP A N 1
ATOM 2991 C CA . ASP A 1 407 ? -10.553 16.655 -15.054 1.00 88.12 407 ASP A CA 1
ATOM 2992 C C . ASP A 1 407 ? -11.454 16.430 -13.826 1.00 88.12 407 ASP A C 1
ATOM 2994 O O . ASP A 1 407 ? -11.432 17.250 -12.902 1.00 88.12 407 ASP A O 1
ATOM 2998 N N . PRO A 1 408 ? -12.235 15.331 -13.771 1.00 85.94 408 PRO A N 1
ATOM 2999 C CA . PRO A 1 408 ? -13.193 15.084 -12.690 1.00 85.94 408 PRO A CA 1
ATOM 3000 C C . PRO A 1 408 ? -12.591 15.023 -11.282 1.00 85.94 408 PRO A C 1
ATOM 3002 O O . PRO A 1 408 ? -13.331 15.085 -10.302 1.00 85.94 408 PRO A O 1
ATOM 3005 N N . LEU A 1 409 ? -11.265 14.880 -11.164 1.00 85.94 409 LEU A N 1
ATOM 3006 C CA . LEU A 1 409 ? -10.546 14.826 -9.891 1.00 85.94 409 LEU A CA 1
ATOM 3007 C C . LEU A 1 409 ? -9.769 16.112 -9.582 1.00 85.94 409 LEU A C 1
ATOM 3009 O O . LEU A 1 409 ? -9.087 16.167 -8.556 1.00 85.94 409 LEU A O 1
ATOM 3013 N N . GLU A 1 410 ? -9.847 17.144 -10.425 1.00 90.06 410 GLU A N 1
ATOM 3014 C CA . GLU A 1 410 ? -9.073 18.381 -10.265 1.00 90.06 410 GLU A CA 1
ATOM 3015 C C . GLU A 1 410 ? -9.312 19.032 -8.893 1.00 90.06 410 GLU A C 1
ATOM 3017 O O . GLU A 1 410 ? -8.359 19.427 -8.222 1.00 90.06 410 GLU A O 1
ATOM 3022 N N . ALA A 1 411 ? -10.562 19.065 -8.418 1.00 90.69 411 ALA A N 1
ATOM 3023 C CA . ALA A 1 411 ? -10.908 19.604 -7.101 1.00 90.69 411 ALA A CA 1
ATOM 3024 C C . ALA A 1 411 ? -10.272 18.806 -5.950 1.00 90.69 411 ALA A C 1
ATOM 3026 O O . ALA A 1 411 ? -9.721 19.392 -5.018 1.00 90.69 411 ALA A O 1
ATOM 3027 N N . SER A 1 412 ? -10.274 17.472 -6.025 1.00 88.12 412 SER A N 1
ATOM 3028 C CA . SER A 1 412 ? -9.597 16.622 -5.036 1.00 88.12 412 SER A CA 1
ATOM 3029 C C . SER A 1 412 ? -8.076 16.801 -5.064 1.00 88.12 412 SER A C 1
ATOM 3031 O O . SER A 1 412 ? -7.431 16.785 -4.012 1.00 88.12 412 SER A O 1
ATOM 3033 N N . LYS A 1 413 ? -7.486 17.018 -6.248 1.00 88.94 413 LYS A N 1
ATOM 3034 C CA . LYS A 1 413 ? -6.056 17.336 -6.390 1.00 88.94 413 LYS A CA 1
ATOM 3035 C C . LYS A 1 413 ? -5.732 18.714 -5.804 1.00 88.94 413 LYS A C 1
ATOM 3037 O O . LYS A 1 413 ? -4.730 18.845 -5.100 1.00 88.94 413 LYS A O 1
ATOM 3042 N N . ALA A 1 414 ? -6.594 19.709 -6.021 1.00 90.44 414 ALA A N 1
ATOM 3043 C CA . ALA A 1 414 ? -6.474 21.042 -5.433 1.00 90.44 414 ALA A CA 1
ATOM 3044 C C . ALA A 1 414 ? -6.582 21.004 -3.900 1.00 90.44 414 ALA A C 1
ATOM 3046 O O . ALA A 1 414 ? -5.769 21.634 -3.223 1.00 90.44 414 ALA A O 1
ATOM 3047 N N . TYR A 1 415 ? -7.496 20.202 -3.344 1.00 89.00 415 TYR A N 1
ATOM 3048 C CA . TYR A 1 415 ? -7.616 19.998 -1.898 1.00 89.00 415 TYR A CA 1
ATOM 3049 C C . TYR A 1 415 ? -6.328 19.490 -1.266 1.00 89.00 415 TYR A C 1
ATOM 3051 O O . TYR A 1 415 ? -5.768 20.117 -0.363 1.00 89.00 415 TYR A O 1
ATOM 3059 N N . LEU A 1 416 ? -5.794 18.409 -1.812 1.00 83.44 416 LEU A N 1
ATOM 3060 C CA . LEU A 1 416 ? -4.523 17.832 -1.397 1.00 83.44 416 LEU A CA 1
ATOM 3061 C C . LEU A 1 416 ? -3.336 18.797 -1.590 1.00 83.44 416 LEU A C 1
ATOM 3063 O O . LEU A 1 416 ? -2.484 18.915 -0.713 1.00 83.44 416 LEU A O 1
ATOM 3067 N N . SER A 1 417 ? -3.272 19.532 -2.704 1.00 87.25 417 SER A N 1
ATOM 3068 C CA . SER A 1 417 ? -2.213 20.526 -2.929 1.00 87.25 417 SER A CA 1
ATOM 3069 C C . SER A 1 417 ? -2.305 21.709 -1.963 1.00 87.25 417 SER A C 1
ATOM 3071 O O . SER A 1 417 ? -1.268 22.187 -1.501 1.00 87.25 417 SER A O 1
ATOM 3073 N N . SER A 1 418 ? -3.516 22.139 -1.589 1.00 87.88 418 SER A N 1
ATOM 3074 C CA . SER A 1 418 ? -3.732 23.180 -0.575 1.00 87.88 418 SER A CA 1
ATOM 3075 C C . SER A 1 418 ? -3.215 22.750 0.803 1.00 87.88 418 SER A C 1
ATOM 3077 O O . SER A 1 418 ? -2.661 23.572 1.536 1.00 87.88 418 SER A O 1
ATOM 3079 N N . PHE A 1 419 ? -3.281 21.446 1.116 1.00 81.94 419 PHE A N 1
ATOM 3080 C CA . PHE A 1 419 ? -2.722 20.889 2.346 1.00 81.94 419 PHE A CA 1
ATOM 3081 C C . PHE A 1 419 ? -1.221 21.157 2.458 1.00 81.94 419 PHE A C 1
ATOM 3083 O O . PHE A 1 419 ? -0.756 21.724 3.446 1.00 81.94 419 PHE A O 1
ATOM 3090 N N . PHE A 1 420 ? -0.457 20.840 1.417 1.00 79.94 420 PHE A N 1
ATOM 3091 C CA . PHE A 1 420 ? 0.977 21.119 1.420 1.00 79.94 420 PHE A CA 1
ATOM 3092 C C . PHE A 1 420 ? 1.286 22.613 1.284 1.00 79.94 420 PHE A C 1
ATOM 3094 O O . PHE A 1 420 ? 2.198 23.110 1.941 1.00 79.94 420 PHE A O 1
ATOM 3101 N N . ALA A 1 421 ? 0.526 23.345 0.469 1.00 84.25 421 ALA A N 1
ATOM 3102 C CA . ALA A 1 421 ? 0.784 24.754 0.192 1.00 84.25 421 ALA A CA 1
ATOM 3103 C C . ALA A 1 421 ? 0.593 25.646 1.429 1.00 84.25 421 ALA A C 1
ATOM 3105 O O . ALA A 1 421 ? 1.452 26.475 1.746 1.00 84.25 421 ALA A O 1
ATOM 3106 N N . PHE A 1 422 ? -0.523 25.458 2.136 1.00 84.56 422 PHE A N 1
ATOM 3107 C CA . PHE A 1 422 ? -0.994 26.393 3.158 1.00 84.56 422 PHE A CA 1
ATOM 3108 C C . PHE A 1 422 ? -1.048 25.782 4.562 1.00 84.56 422 PHE A C 1
ATOM 3110 O O . PHE A 1 422 ? -1.051 26.523 5.541 1.00 84.56 422 PHE A O 1
ATOM 3117 N N . ARG A 1 423 ? -1.017 24.446 4.694 1.00 74.62 423 ARG A N 1
ATOM 3118 C CA . ARG A 1 423 ? -1.172 23.749 5.986 1.00 74.62 423 ARG A CA 1
ATOM 3119 C C . ARG A 1 423 ? 0.128 23.122 6.510 1.00 74.62 423 ARG A C 1
ATOM 3121 O O . ARG A 1 423 ? 0.117 22.477 7.551 1.00 74.62 423 ARG A O 1
ATOM 3128 N N . TRP A 1 424 ? 1.282 23.346 5.875 1.00 64.31 424 TRP A N 1
ATOM 3129 C CA . TRP A 1 424 ? 2.559 22.712 6.268 1.00 64.31 424 TRP A CA 1
ATOM 3130 C C . TRP A 1 424 ? 3.088 23.094 7.672 1.00 64.31 424 TRP A C 1
ATOM 3132 O O . TRP A 1 424 ? 3.934 22.391 8.218 1.00 64.31 424 TRP A O 1
ATOM 3142 N N . ARG A 1 425 ? 2.615 24.205 8.261 1.00 58.97 425 ARG A N 1
ATOM 3143 C CA . ARG A 1 425 ? 2.953 24.658 9.632 1.00 58.97 425 ARG A CA 1
ATOM 3144 C C . ARG A 1 425 ? 1.957 24.194 10.705 1.00 58.97 425 ARG A C 1
ATOM 3146 O O . ARG A 1 425 ? 2.055 24.627 11.848 1.00 58.97 425 ARG A O 1
ATOM 3153 N N . THR A 1 426 ? 0.969 23.384 10.341 1.00 55.44 426 THR A N 1
ATOM 3154 C CA . THR A 1 426 ? -0.144 23.033 11.235 1.00 55.44 426 THR A CA 1
ATOM 3155 C C . THR A 1 426 ? 0.207 21.912 12.215 1.00 55.44 426 THR A C 1
ATOM 3157 O O . THR A 1 426 ? 1.237 21.249 12.096 1.00 55.44 426 THR A O 1
ATOM 3160 N N . ARG A 1 427 ? -0.709 21.673 13.166 1.00 49.81 427 ARG A N 1
ATOM 3161 C CA . ARG A 1 427 ? -0.668 20.622 14.200 1.00 49.81 427 ARG A CA 1
ATOM 3162 C C . ARG A 1 427 ? -0.356 19.200 13.703 1.00 49.81 427 ARG A C 1
ATOM 3164 O O . ARG A 1 427 ? -0.063 18.341 14.521 1.00 49.81 427 ARG A O 1
ATOM 3171 N N . TYR A 1 428 ? -0.439 18.945 12.396 1.00 49.62 428 TYR A N 1
ATOM 3172 C CA . TYR A 1 428 ? -0.231 17.623 11.799 1.00 49.62 428 TYR A CA 1
ATOM 3173 C C . TYR A 1 428 ? 1.245 17.285 11.525 1.00 49.62 428 TYR A C 1
ATOM 3175 O O . TYR A 1 428 ? 1.552 16.116 11.324 1.00 49.62 428 TYR A O 1
ATOM 3183 N N . LEU A 1 429 ? 2.146 18.277 11.505 1.00 52.97 429 LEU A N 1
ATOM 3184 C CA . LEU A 1 429 ? 3.591 18.093 11.295 1.00 52.97 429 LEU A CA 1
ATOM 3185 C C . LEU A 1 429 ? 4.348 18.708 12.480 1.00 52.97 429 LEU A C 1
ATOM 3187 O O . LEU A 1 429 ? 4.772 19.869 12.451 1.00 52.97 429 LEU A O 1
ATOM 3191 N N . SER A 1 430 ? 4.455 17.948 13.569 1.00 43.78 430 SER A N 1
ATOM 3192 C CA . SER A 1 430 ? 5.007 18.436 14.839 1.00 43.78 430 SER A CA 1
ATOM 3193 C C . SER A 1 430 ? 6.535 18.305 14.905 1.00 43.78 430 SER A C 1
ATOM 3195 O O . SER A 1 430 ? 7.187 19.082 15.612 1.00 43.78 430 SER A O 1
ATOM 3197 N N . GLY A 1 431 ? 7.130 17.397 14.119 1.00 50.84 431 GLY A N 1
ATOM 3198 C CA . GLY A 1 431 ? 8.568 17.124 14.112 1.00 50.84 431 GLY A CA 1
ATOM 3199 C C . GLY A 1 431 ? 9.397 18.062 13.226 1.00 50.84 431 GLY A C 1
ATOM 3200 O O . GLY A 1 431 ? 9.010 18.423 12.118 1.00 50.84 431 GLY A O 1
ATOM 3201 N N . MET A 1 432 ? 10.610 18.420 13.668 1.00 43.78 432 MET A N 1
ATOM 3202 C CA . MET A 1 432 ? 11.563 19.198 12.853 1.00 43.78 432 MET A CA 1
ATOM 3203 C C . MET A 1 432 ? 11.940 18.473 11.545 1.00 43.78 432 MET A C 1
ATOM 3205 O O . MET A 1 432 ? 12.029 19.112 10.501 1.00 43.78 432 MET A O 1
ATOM 3209 N N . VAL A 1 433 ? 12.079 17.143 11.588 1.00 46.22 433 VAL A N 1
ATOM 3210 C CA . VAL A 1 433 ? 12.367 16.290 10.419 1.00 46.22 433 VAL A CA 1
ATOM 3211 C C . VAL A 1 433 ? 11.177 16.230 9.456 1.00 46.22 433 VAL A C 1
ATOM 3213 O O . VAL A 1 433 ? 11.358 16.346 8.247 1.00 46.22 433 VAL A O 1
ATOM 3216 N N . GLU A 1 434 ? 9.955 16.126 9.982 1.00 54.94 434 GLU A N 1
ATOM 3217 C CA . GLU A 1 434 ? 8.720 16.149 9.184 1.00 54.94 434 GLU A CA 1
ATOM 3218 C C . GLU A 1 434 ? 8.553 17.494 8.470 1.00 54.94 434 GLU A C 1
ATOM 3220 O O . GLU A 1 434 ? 8.240 17.542 7.282 1.00 54.94 434 GLU A O 1
ATOM 3225 N N . ARG A 1 435 ? 8.853 18.597 9.168 1.00 58.50 435 ARG A N 1
ATOM 3226 C CA . ARG A 1 435 ? 8.848 19.947 8.592 1.00 58.50 435 ARG A CA 1
ATOM 3227 C C . ARG A 1 435 ? 9.926 20.137 7.522 1.00 58.50 435 ARG A C 1
ATOM 3229 O O . ARG A 1 435 ? 9.653 20.791 6.518 1.00 58.50 435 ARG A O 1
ATOM 3236 N N . ALA A 1 436 ? 11.115 19.560 7.705 1.00 57.81 436 ALA A N 1
ATOM 3237 C CA . ALA A 1 436 ? 12.186 19.600 6.709 1.00 57.81 436 ALA A CA 1
ATOM 3238 C C . ALA A 1 436 ? 11.832 18.782 5.451 1.00 57.81 436 ALA A C 1
ATOM 3240 O O . ALA A 1 436 ? 11.992 19.273 4.335 1.00 57.81 436 ALA A O 1
ATOM 3241 N N . GLY A 1 437 ? 11.269 17.579 5.620 1.00 59.25 437 GLY A N 1
ATOM 3242 C CA . GLY A 1 437 ? 10.813 16.726 4.515 1.00 59.25 437 GLY A CA 1
ATOM 3243 C C . GLY A 1 437 ? 9.572 17.251 3.782 1.00 59.25 437 GLY A C 1
ATOM 3244 O O . GLY A 1 437 ? 9.390 16.970 2.600 1.00 59.25 437 GLY A O 1
ATOM 3245 N N . ALA A 1 438 ? 8.735 18.055 4.444 1.00 64.38 438 ALA A N 1
ATOM 3246 C CA . ALA A 1 438 ? 7.549 18.668 3.843 1.00 64.38 438 ALA A CA 1
ATOM 3247 C C . ALA A 1 438 ? 7.848 19.949 3.044 1.00 64.38 438 ALA A C 1
ATOM 3249 O O . ALA A 1 438 ? 6.991 20.405 2.286 1.00 64.38 438 ALA A O 1
ATOM 3250 N N . TRP A 1 439 ? 9.040 20.544 3.176 1.00 68.62 439 TRP A N 1
ATOM 3251 C CA . TRP A 1 439 ? 9.383 21.795 2.489 1.00 68.62 439 TRP A CA 1
ATOM 3252 C C . TRP A 1 439 ? 9.372 21.681 0.949 1.00 68.62 439 TRP A C 1
ATOM 3254 O O . TRP A 1 439 ? 8.746 22.534 0.312 1.00 68.62 439 TRP A O 1
ATOM 3264 N N . PRO A 1 440 ? 9.935 20.624 0.323 1.00 76.75 440 PRO A N 1
ATOM 3265 C CA . PRO A 1 440 ? 9.799 20.412 -1.121 1.00 76.75 440 PRO A CA 1
ATOM 3266 C C . PRO A 1 440 ? 8.335 20.263 -1.559 1.00 76.75 440 PRO A C 1
ATOM 3268 O O . PRO A 1 440 ? 7.923 20.840 -2.566 1.00 76.75 440 PRO A O 1
ATOM 3271 N N . LEU A 1 441 ? 7.523 19.553 -0.766 1.00 77.88 441 LEU A N 1
ATOM 3272 C CA . LEU A 1 441 ? 6.097 19.347 -1.039 1.00 77.88 441 LEU A CA 1
ATOM 3273 C C . LEU A 1 441 ? 5.292 20.641 -0.909 1.00 77.88 441 LEU A C 1
ATOM 3275 O O . LEU A 1 441 ? 4.375 20.869 -1.692 1.00 77.88 441 LEU A O 1
ATOM 3279 N N . LYS A 1 442 ? 5.655 21.521 0.029 1.00 82.94 442 LYS A N 1
ATOM 3280 C CA . LYS A 1 442 ? 5.067 22.859 0.150 1.00 82.94 442 LYS A CA 1
ATOM 3281 C C . LYS A 1 442 ? 5.337 23.692 -1.098 1.00 82.94 442 LYS A C 1
ATOM 3283 O O . LYS A 1 442 ? 4.409 24.294 -1.635 1.00 82.94 442 LYS A O 1
ATOM 3288 N N . THR A 1 443 ? 6.589 23.742 -1.552 1.00 83.44 443 THR A N 1
ATOM 3289 C CA . THR A 1 443 ? 6.974 24.506 -2.748 1.00 83.44 443 THR A CA 1
ATOM 3290 C C . THR A 1 443 ? 6.239 23.987 -3.981 1.00 83.44 443 THR A C 1
ATOM 3292 O O . THR A 1 443 ? 5.660 24.777 -4.727 1.00 83.44 443 THR A O 1
ATOM 3295 N N . LEU A 1 444 ? 6.173 22.663 -4.141 1.00 85.62 444 LEU A N 1
ATOM 3296 C CA . LEU A 1 444 ? 5.413 22.019 -5.209 1.00 85.62 444 LEU A CA 1
ATOM 3297 C C . LEU A 1 444 ? 3.908 22.317 -5.104 1.00 85.62 444 LEU A C 1
ATOM 3299 O O . LEU A 1 444 ? 3.287 22.697 -6.094 1.00 85.62 444 LEU A O 1
ATOM 3303 N N . GLY A 1 445 ? 3.331 22.212 -3.904 1.00 87.38 445 GLY A N 1
ATOM 3304 C CA . GLY A 1 445 ? 1.931 22.530 -3.632 1.00 87.38 445 GLY A CA 1
ATOM 3305 C C . GLY A 1 445 ? 1.592 23.972 -4.000 1.00 87.38 445 GLY A C 1
ATOM 3306 O O . GLY A 1 445 ? 0.652 24.202 -4.754 1.00 87.38 445 GLY A O 1
ATOM 3307 N N . LEU A 1 446 ? 2.392 24.947 -3.554 1.00 88.00 446 LEU A N 1
ATOM 3308 C CA . LEU A 1 446 ? 2.226 26.360 -3.914 1.00 88.00 446 LEU A CA 1
ATOM 3309 C C . LEU A 1 446 ? 2.343 26.588 -5.422 1.00 88.00 446 LEU A C 1
ATOM 3311 O O . LEU A 1 446 ? 1.554 27.345 -5.986 1.00 88.00 446 LEU A O 1
ATOM 3315 N N . TRP A 1 447 ? 3.308 25.937 -6.075 1.00 89.75 447 TRP A N 1
ATOM 3316 C CA . TRP A 1 447 ? 3.459 26.021 -7.522 1.00 89.75 447 TRP A CA 1
ATOM 3317 C C . TRP A 1 447 ? 2.209 25.508 -8.238 1.00 89.75 447 TRP A C 1
ATOM 3319 O O . TRP A 1 447 ? 1.702 26.218 -9.099 1.00 89.75 447 TRP A O 1
ATOM 3329 N N . ARG A 1 448 ? 1.639 24.363 -7.837 1.00 89.75 448 ARG A N 1
ATOM 3330 C CA . ARG A 1 448 ? 0.377 23.858 -8.409 1.00 89.75 448 ARG A CA 1
ATOM 3331 C C . ARG A 1 448 ? -0.809 24.763 -8.127 1.00 89.75 448 ARG A C 1
ATOM 3333 O O . ARG A 1 448 ? -1.605 25.023 -9.025 1.00 89.75 448 ARG A O 1
ATOM 3340 N N . MET A 1 449 ? -0.915 25.281 -6.903 1.00 91.00 449 MET A N 1
ATOM 3341 C CA . MET A 1 449 ? -1.976 26.220 -6.541 1.00 91.00 449 MET A CA 1
ATOM 3342 C C . MET A 1 449 ? -1.903 27.509 -7.362 1.00 91.00 449 MET A C 1
ATOM 3344 O O . MET A 1 449 ? -2.945 28.102 -7.602 1.00 91.00 449 MET A O 1
ATOM 3348 N N . LYS A 1 450 ? -0.732 27.890 -7.889 1.00 90.44 450 LYS A N 1
ATOM 3349 C CA . LYS A 1 450 ? -0.589 28.995 -8.849 1.00 90.44 450 LYS A CA 1
ATOM 3350 C C . LYS A 1 450 ? -0.805 28.544 -10.299 1.00 90.44 450 LYS A C 1
ATOM 3352 O O . LYS A 1 450 ? -1.706 29.051 -10.961 1.00 90.44 450 LYS A O 1
ATOM 3357 N N . SER A 1 451 ? -0.063 27.547 -10.776 1.00 88.50 451 SER A N 1
ATOM 3358 C CA . SER A 1 451 ? -0.024 27.133 -12.189 1.00 88.50 451 SER A CA 1
ATOM 3359 C C . SER A 1 451 ? -1.277 26.403 -12.675 1.00 88.50 451 SER A C 1
ATOM 3361 O O . SER A 1 451 ? -1.621 26.501 -13.846 1.00 88.50 451 SER A O 1
ATOM 3363 N N . GLY A 1 452 ? -1.967 25.670 -11.799 1.00 85.88 452 GLY A N 1
ATOM 3364 C CA . GLY A 1 452 ? -3.079 24.789 -12.170 1.00 85.88 452 GLY A CA 1
ATOM 3365 C C . GLY A 1 452 ? -2.626 23.490 -12.825 1.00 85.88 452 GLY A C 1
ATOM 3366 O O . GLY A 1 452 ? -3.447 22.737 -13.335 1.00 85.88 452 GLY A O 1
ATOM 3367 N N . PHE A 1 453 ? -1.320 23.211 -12.825 1.00 85.62 453 PHE A N 1
ATOM 3368 C CA . PHE A 1 453 ? -0.786 22.005 -13.432 1.00 85.62 453 PHE A CA 1
ATOM 3369 C C . PHE A 1 453 ? -0.899 20.813 -12.478 1.00 85.62 453 PHE A C 1
ATOM 3371 O O . PHE A 1 453 ? -0.205 20.749 -11.460 1.00 85.62 453 PHE A O 1
ATOM 3378 N N . PHE A 1 454 ? -1.710 19.822 -12.850 1.00 84.25 454 PHE A N 1
ATOM 3379 C CA . PHE A 1 454 ? -1.916 18.578 -12.097 1.00 84.25 454 PHE A CA 1
ATOM 3380 C C . PHE A 1 454 ? -1.533 17.300 -12.879 1.00 84.25 454 PHE A C 1
ATOM 3382 O O . PHE A 1 454 ? -1.865 16.198 -12.447 1.00 84.25 454 PHE A O 1
ATOM 3389 N N . GLY A 1 455 ? -0.815 17.420 -14.006 1.00 73.38 455 GLY A N 1
ATOM 3390 C CA . GLY A 1 455 ? -0.522 16.301 -14.922 1.00 73.38 455 GLY A CA 1
ATOM 3391 C C . GLY A 1 455 ? 0.460 15.232 -14.408 1.00 73.38 455 GLY A C 1
ATOM 3392 O O . GLY A 1 455 ? 0.428 14.103 -14.879 1.00 73.38 455 GLY A O 1
ATOM 3393 N N . LEU A 1 456 ? 1.302 15.550 -13.416 1.00 69.31 456 LEU A N 1
ATOM 3394 C CA . LEU A 1 456 ? 2.279 14.628 -12.804 1.00 69.31 456 LEU A CA 1
ATOM 3395 C C . LEU A 1 456 ? 2.066 14.538 -11.288 1.00 69.31 456 LEU A C 1
ATOM 3397 O O . LEU A 1 456 ? 2.838 15.108 -10.527 1.00 69.31 456 LEU A O 1
ATOM 3401 N N . TYR A 1 457 ? 0.985 13.898 -10.839 1.00 70.56 457 TYR A N 1
ATOM 3402 C CA . TYR A 1 457 ? 0.487 13.981 -9.456 1.00 70.56 457 TYR A CA 1
ATOM 3403 C C . TYR A 1 457 ? 1.012 12.878 -8.508 1.00 70.56 457 TYR A C 1
ATOM 3405 O O . TYR A 1 457 ? 0.246 12.194 -7.824 1.00 70.56 457 TYR A O 1
ATOM 3413 N N . ALA A 1 458 ? 2.332 12.673 -8.484 1.00 64.25 458 ALA A N 1
ATOM 3414 C CA . ALA A 1 458 ? 2.970 11.594 -7.721 1.00 64.25 458 ALA A CA 1
ATOM 3415 C C . ALA A 1 458 ? 2.873 11.784 -6.195 1.00 64.25 458 ALA A C 1
ATOM 3417 O O . ALA A 1 458 ? 2.715 10.815 -5.457 1.00 64.25 458 ALA A O 1
ATOM 3418 N N . GLU A 1 459 ? 2.894 13.022 -5.700 1.00 63.72 459 GLU A N 1
ATOM 3419 C CA . GLU A 1 459 ? 2.740 13.318 -4.273 1.00 63.72 459 GLU A CA 1
ATOM 3420 C C . GLU A 1 459 ? 1.353 12.939 -3.739 1.00 63.72 459 GLU A C 1
ATOM 3422 O O . GLU A 1 459 ? 1.221 12.523 -2.590 1.00 63.72 459 GLU A O 1
ATOM 3427 N N . GLY A 1 460 ? 0.322 13.008 -4.587 1.00 59.88 460 GLY A N 1
ATOM 3428 C CA . GLY A 1 460 ? -1.014 12.532 -4.250 1.00 59.88 460 GLY A CA 1
ATOM 3429 C C . GLY A 1 460 ? -1.080 11.014 -4.157 1.00 59.88 460 GLY A C 1
ATOM 3430 O O . GLY A 1 460 ? -1.775 10.495 -3.289 1.00 59.88 460 GLY A O 1
ATOM 3431 N N . LEU A 1 461 ? -0.325 10.298 -4.999 1.00 63.00 461 LEU A N 1
ATOM 3432 C CA . LEU A 1 461 ? -0.160 8.846 -4.886 1.00 63.00 461 LEU A CA 1
ATOM 3433 C C . LEU A 1 461 ? 0.598 8.477 -3.609 1.00 63.00 461 LEU A C 1
ATOM 3435 O O . LEU A 1 461 ? 0.179 7.556 -2.919 1.00 63.00 461 LEU A O 1
ATOM 3439 N N . LEU A 1 462 ? 1.650 9.221 -3.251 1.00 59.12 462 LEU A N 1
ATOM 3440 C CA . LEU A 1 462 ? 2.384 9.025 -1.998 1.00 59.12 462 LEU A CA 1
ATOM 3441 C C . LEU A 1 462 ? 1.508 9.291 -0.774 1.00 59.12 462 LEU A C 1
ATOM 3443 O O . LEU A 1 462 ? 1.539 8.505 0.166 1.00 59.12 462 LEU A O 1
ATOM 3447 N N . LEU A 1 463 ? 0.698 10.353 -0.782 1.00 59.50 463 LEU A N 1
ATOM 3448 C CA . LEU A 1 463 ? -0.192 10.658 0.337 1.00 59.50 463 LEU A CA 1
ATOM 3449 C C . LEU A 1 463 ? -1.351 9.653 0.420 1.00 59.50 463 LEU A C 1
ATOM 3451 O O . LEU A 1 463 ? -1.668 9.185 1.507 1.00 59.50 463 LEU A O 1
ATOM 3455 N N . ARG A 1 464 ? -1.931 9.240 -0.717 1.00 58.94 464 ARG A N 1
ATOM 3456 C CA . ARG A 1 464 ? -2.913 8.143 -0.770 1.00 58.94 464 ARG A CA 1
ATOM 3457 C C . ARG A 1 464 ? -2.308 6.826 -0.297 1.00 58.94 464 ARG A C 1
ATOM 3459 O O . ARG A 1 464 ? -2.967 6.112 0.441 1.00 58.94 464 ARG A O 1
ATOM 3466 N N . ALA A 1 465 ? -1.066 6.518 -0.664 1.00 54.22 465 ALA A N 1
ATOM 3467 C CA . ALA A 1 465 ? -0.350 5.339 -0.189 1.00 54.22 465 ALA A CA 1
ATOM 3468 C C . ALA A 1 465 ? -0.024 5.439 1.306 1.00 54.22 465 ALA A C 1
ATOM 3470 O O . ALA A 1 465 ? -0.148 4.449 2.014 1.00 54.22 465 ALA A O 1
ATOM 3471 N N . ALA A 1 466 ? 0.330 6.623 1.811 1.00 54.97 466 ALA A N 1
ATOM 3472 C CA . ALA A 1 466 ? 0.550 6.868 3.232 1.00 54.97 466 ALA A CA 1
ATOM 3473 C C . ALA A 1 466 ? -0.753 6.734 4.035 1.00 54.97 466 ALA A C 1
ATOM 3475 O O . ALA A 1 466 ? -0.752 6.097 5.085 1.00 54.97 466 ALA A O 1
ATOM 3476 N N . PHE A 1 467 ? -1.873 7.250 3.522 1.00 53.09 467 PHE A N 1
ATOM 3477 C CA . PHE A 1 467 ? -3.196 7.059 4.114 1.00 53.09 467 PHE A CA 1
ATOM 3478 C C . PHE A 1 467 ? -3.659 5.613 4.026 1.00 53.09 467 PHE A C 1
ATOM 3480 O O . PHE A 1 467 ? -4.119 5.081 5.024 1.00 53.09 467 PHE A O 1
ATOM 3487 N N . ALA A 1 468 ? -3.466 4.946 2.889 1.00 51.78 468 ALA A N 1
ATOM 3488 C CA . ALA A 1 468 ? -3.752 3.527 2.730 1.00 51.78 468 ALA A CA 1
ATOM 3489 C C . ALA A 1 468 ? -2.849 2.673 3.626 1.00 51.78 468 ALA A C 1
ATOM 3491 O O . ALA A 1 468 ? -3.286 1.637 4.102 1.00 51.78 468 ALA A O 1
ATOM 3492 N N . ALA A 1 469 ? -1.617 3.100 3.911 1.00 48.12 469 ALA A N 1
ATOM 3493 C CA . ALA A 1 469 ? -0.726 2.452 4.866 1.00 48.12 469 ALA A CA 1
ATOM 3494 C C . ALA A 1 469 ? -1.137 2.732 6.319 1.00 48.12 469 ALA A C 1
ATOM 3496 O O . ALA A 1 469 ? -1.023 1.841 7.155 1.00 48.12 469 ALA A O 1
ATOM 3497 N N . ALA A 1 470 ? -1.642 3.928 6.636 1.00 46.31 470 ALA A N 1
ATOM 3498 C CA . ALA A 1 470 ? -2.216 4.261 7.940 1.00 46.31 470 ALA A CA 1
ATOM 3499 C C . ALA A 1 470 ? -3.538 3.510 8.185 1.00 46.31 470 ALA A C 1
ATOM 3501 O O . ALA A 1 470 ? -3.743 2.957 9.262 1.00 46.31 470 ALA A O 1
ATOM 3502 N N . GLU A 1 471 ? -4.381 3.396 7.159 1.00 45.28 471 GLU A N 1
ATOM 3503 C CA . GLU A 1 471 ? -5.600 2.588 7.129 1.00 45.28 471 GLU A CA 1
ATOM 3504 C C . GLU A 1 471 ? -5.279 1.097 7.152 1.00 45.28 471 GLU A C 1
ATOM 3506 O O . GLU A 1 471 ? -5.899 0.345 7.887 1.00 45.28 471 GLU A O 1
ATOM 3511 N N . ALA A 1 472 ? -4.259 0.642 6.425 1.00 43.06 472 ALA A N 1
ATOM 3512 C CA . ALA A 1 472 ? -3.762 -0.718 6.549 1.00 43.06 472 ALA A CA 1
ATOM 3513 C C . ALA A 1 472 ? -3.181 -0.936 7.942 1.00 43.06 472 ALA A C 1
ATOM 3515 O O . ALA A 1 472 ? -3.328 -2.019 8.469 1.00 43.06 472 ALA A O 1
ATOM 3516 N N . ARG A 1 473 ? -2.578 0.060 8.597 1.00 43.19 473 ARG A N 1
ATOM 3517 C CA . ARG A 1 473 ? -2.099 -0.041 9.983 1.00 43.19 473 ARG A CA 1
ATOM 3518 C C . ARG A 1 473 ? -3.257 -0.119 10.984 1.00 43.19 473 ARG A C 1
ATOM 3520 O O . ARG A 1 473 ? -3.135 -0.885 11.940 1.00 43.19 473 ARG A O 1
ATOM 3527 N N . SER A 1 474 ? -4.364 0.600 10.774 1.00 39.34 474 SER A N 1
ATOM 3528 C CA . SER A 1 474 ? -5.581 0.475 11.593 1.00 39.34 474 SER A CA 1
ATOM 3529 C C . SER A 1 474 ? -6.315 -0.845 11.313 1.00 39.34 474 SER A C 1
ATOM 3531 O O . SER A 1 474 ? -6.611 -1.589 12.243 1.00 39.34 474 SER A O 1
ATOM 3533 N N . ARG A 1 475 ? -6.458 -1.249 10.047 1.00 39.97 475 ARG A N 1
ATOM 3534 C CA . ARG A 1 475 ? -6.996 -2.559 9.636 1.00 39.97 475 ARG A CA 1
ATOM 3535 C C . ARG A 1 475 ? -6.080 -3.736 9.958 1.00 39.97 475 ARG A C 1
ATOM 3537 O O . ARG A 1 475 ? -6.552 -4.845 10.142 1.00 39.97 475 ARG A O 1
ATOM 3544 N N . LEU A 1 476 ? -4.771 -3.544 10.082 1.00 37.28 476 LEU A N 1
ATOM 3545 C CA . LEU A 1 476 ? -3.846 -4.561 10.585 1.00 37.28 476 LEU A CA 1
ATOM 3546 C C . LEU A 1 476 ? -3.970 -4.695 12.102 1.00 37.28 476 LEU A C 1
ATOM 3548 O O . LEU A 1 476 ? -3.665 -5.769 12.602 1.00 37.28 476 LEU A O 1
ATOM 3552 N N . ARG A 1 477 ? -4.460 -3.682 12.840 1.00 38.34 477 ARG A N 1
ATOM 3553 C CA . ARG A 1 477 ? -4.936 -3.886 14.223 1.00 38.34 477 ARG A CA 1
ATOM 3554 C C . ARG A 1 477 ? -6.213 -4.735 14.239 1.00 38.34 477 ARG A C 1
ATOM 3556 O O . ARG A 1 477 ? -6.315 -5.609 15.091 1.00 38.34 477 ARG A O 1
ATOM 3563 N N . PHE A 1 478 ? -7.110 -4.548 13.266 1.00 33.12 478 PHE A N 1
ATOM 3564 C CA . PHE A 1 478 ? -8.304 -5.382 13.062 1.00 33.12 478 PHE A CA 1
ATOM 3565 C C . PHE A 1 478 ? -7.955 -6.834 12.662 1.00 33.12 478 PHE A C 1
ATOM 3567 O O . PHE A 1 478 ? -8.414 -7.780 13.287 1.00 33.12 478 PHE A O 1
ATOM 3574 N N . LEU A 1 479 ? -7.037 -7.051 11.716 1.00 32.03 479 LEU A N 1
ATOM 3575 C CA . LEU A 1 479 ? -6.566 -8.390 11.321 1.00 32.03 479 LEU A CA 1
ATOM 3576 C C . LEU A 1 479 ? -5.642 -9.032 12.368 1.00 32.03 479 LEU A C 1
ATOM 3578 O O . LEU A 1 479 ? -5.590 -10.254 12.481 1.00 32.03 479 LEU A O 1
ATOM 3582 N N . ALA A 1 480 ? -4.919 -8.236 13.163 1.00 32.44 480 ALA A N 1
ATOM 3583 C CA . ALA A 1 480 ? -4.186 -8.738 14.325 1.00 32.44 480 ALA A CA 1
ATOM 3584 C C . ALA A 1 480 ? -5.121 -9.153 15.473 1.00 32.44 480 ALA A C 1
ATOM 3586 O O . ALA A 1 480 ? -4.679 -9.901 16.342 1.00 32.44 480 ALA A O 1
ATOM 3587 N N . TRP A 1 481 ? -6.388 -8.717 15.472 1.00 34.28 481 TRP A N 1
ATOM 3588 C CA . TRP A 1 481 ? -7.404 -9.151 16.432 1.00 34.28 481 TRP A CA 1
ATOM 3589 C C . TRP A 1 481 ? -7.983 -10.537 16.110 1.00 34.28 481 TRP A C 1
ATOM 3591 O O . TRP A 1 481 ? -8.346 -11.254 17.041 1.00 34.28 481 TRP A O 1
ATOM 3601 N N . GLU A 1 482 ? -7.908 -11.037 14.870 1.00 32.06 482 GLU A N 1
ATOM 3602 C CA . GLU A 1 482 ? -8.228 -12.457 14.609 1.00 32.06 482 GLU A CA 1
ATOM 3603 C C . GLU A 1 482 ? -7.332 -13.440 15.401 1.00 32.06 482 GLU A C 1
ATOM 3605 O O . GLU A 1 482 ? -7.562 -14.651 15.386 1.00 32.06 482 GLU A O 1
ATOM 3610 N N . ARG A 1 483 ? -6.324 -12.954 16.149 1.00 30.44 483 ARG A N 1
ATOM 3611 C CA . ARG A 1 483 ? -5.643 -13.726 17.194 1.00 30.44 483 ARG A CA 1
ATOM 3612 C C . ARG A 1 483 ? -5.534 -12.935 18.509 1.00 30.44 483 ARG A C 1
ATOM 3614 O O . ARG A 1 483 ? -4.786 -11.960 18.569 1.00 30.44 483 ARG A O 1
ATOM 3621 N N . PRO A 1 484 ? -6.200 -13.363 19.595 1.00 28.38 484 PRO A N 1
ATOM 3622 C CA . PRO A 1 484 ? -6.122 -12.673 20.879 1.00 28.38 484 PRO A CA 1
ATOM 3623 C C . PRO A 1 484 ? -4.675 -12.648 21.412 1.00 28.38 484 PRO A C 1
ATOM 3625 O O . PRO A 1 484 ? -4.033 -13.694 21.512 1.00 28.38 484 PRO A O 1
ATOM 3628 N N . GLY A 1 485 ? -4.158 -11.454 21.753 1.00 36.41 485 GLY A N 1
ATOM 3629 C CA . GLY A 1 485 ? -2.916 -11.281 22.536 1.00 36.41 485 GLY A CA 1
ATOM 3630 C C . GLY A 1 485 ? -1.803 -10.360 21.991 1.00 36.41 485 GLY A C 1
ATOM 3631 O O . GLY A 1 485 ? -0.726 -10.303 22.587 1.00 36.41 485 GLY A O 1
ATOM 3632 N N . GLY A 1 486 ? -1.985 -9.627 20.888 1.00 31.61 486 GLY A N 1
ATOM 3633 C CA . GLY A 1 486 ? -0.905 -8.828 20.282 1.00 31.61 486 GLY A CA 1
ATOM 3634 C C . GLY A 1 486 ? -0.821 -7.359 20.727 1.00 31.61 486 GLY A C 1
ATOM 3635 O O . GLY A 1 486 ? -1.377 -6.496 20.056 1.00 31.61 486 GLY A O 1
ATOM 3636 N N . LYS A 1 487 ? -0.042 -7.023 21.771 1.00 33.84 487 LYS A N 1
ATOM 3637 C CA . LYS A 1 487 ? 0.466 -5.638 21.958 1.00 33.84 487 LYS A CA 1
ATOM 3638 C C . LYS A 1 487 ? 1.234 -5.205 20.698 1.00 33.84 487 LYS A C 1
ATOM 3640 O O . LYS A 1 487 ? 1.933 -6.038 20.116 1.00 33.84 487 LYS A O 1
ATOM 3645 N N . LEU A 1 488 ? 1.150 -3.928 20.293 1.00 37.38 488 LEU A N 1
ATOM 3646 C CA . LEU A 1 488 ? 1.912 -3.387 19.156 1.00 37.38 488 LEU A CA 1
ATOM 3647 C C . LEU A 1 488 ? 3.409 -3.533 19.457 1.00 37.38 488 LEU A C 1
ATOM 3649 O O . LEU A 1 488 ? 3.998 -2.792 20.238 1.00 37.38 488 LEU A O 1
ATOM 3653 N N . ASN A 1 489 ? 3.986 -4.596 18.917 1.00 44.75 489 ASN A N 1
ATOM 3654 C CA . ASN A 1 489 ? 5.280 -5.088 19.336 1.00 44.75 489 ASN A CA 1
ATOM 3655 C C . ASN A 1 489 ? 6.347 -4.421 18.473 1.00 44.75 489 ASN A C 1
ATOM 3657 O O . ASN A 1 489 ? 6.286 -4.542 17.248 1.00 44.75 489 ASN A O 1
ATOM 3661 N N . LEU A 1 490 ? 7.356 -3.786 19.080 1.00 44.50 490 LEU A N 1
ATOM 3662 C CA . LEU A 1 490 ? 8.548 -3.308 18.361 1.00 44.50 490 LEU A CA 1
ATOM 3663 C C . LEU A 1 490 ? 9.140 -4.425 17.471 1.00 44.50 490 LEU A C 1
ATOM 3665 O O . LEU A 1 490 ? 9.652 -4.160 16.386 1.00 44.50 490 LEU A O 1
ATOM 3669 N N . LYS A 1 491 ? 8.951 -5.692 17.884 1.00 48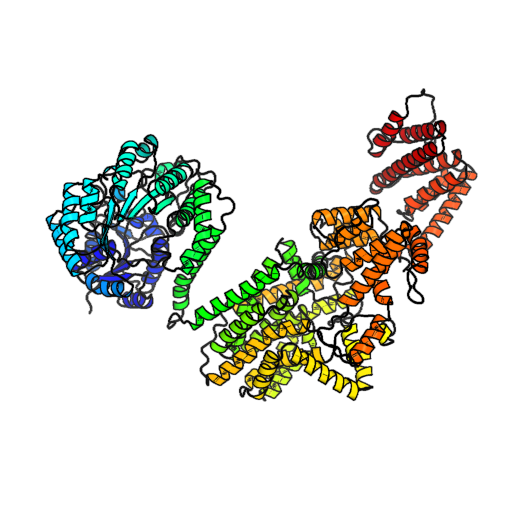.94 491 LYS A N 1
ATOM 3670 C CA . LYS A 1 491 ? 9.286 -6.918 17.138 1.00 48.94 491 LYS A CA 1
ATOM 3671 C C . LYS A 1 491 ? 8.639 -7.037 15.750 1.00 48.94 491 LYS A C 1
ATOM 3673 O O . LYS A 1 491 ? 9.163 -7.785 14.934 1.00 48.94 491 LYS A O 1
ATOM 3678 N N . ASN A 1 492 ? 7.528 -6.347 15.486 1.00 52.09 492 ASN A N 1
ATOM 3679 C CA . ASN A 1 492 ? 6.818 -6.377 14.201 1.00 52.09 492 ASN A CA 1
ATOM 3680 C C . ASN A 1 492 ? 7.110 -5.140 13.336 1.00 52.09 492 ASN A C 1
ATOM 3682 O O . ASN A 1 492 ? 7.020 -5.228 12.117 1.00 52.09 492 ASN A O 1
ATOM 3686 N N . LEU A 1 493 ? 7.475 -4.007 13.949 1.00 56.22 493 LEU A N 1
ATOM 3687 C CA . LEU A 1 493 ? 7.753 -2.756 13.235 1.00 56.22 493 LEU A CA 1
ATOM 3688 C C . LEU A 1 493 ? 9.210 -2.671 12.757 1.00 56.22 493 LEU A C 1
ATOM 3690 O O . LEU A 1 493 ? 9.471 -2.258 11.632 1.00 56.22 493 LEU A O 1
ATOM 3694 N N . LEU A 1 494 ? 10.159 -3.104 13.594 1.00 65.25 494 LEU A N 1
ATOM 3695 C CA . LEU A 1 494 ? 11.588 -3.074 13.277 1.00 65.25 494 LEU A CA 1
ATOM 3696 C C . LEU A 1 494 ? 11.942 -3.885 12.010 1.00 65.25 494 LEU A C 1
ATOM 3698 O O . LEU A 1 494 ? 12.660 -3.350 11.169 1.00 65.25 494 LEU A O 1
ATOM 3702 N N . PRO A 1 495 ? 11.400 -5.102 11.782 1.00 67.56 495 PRO A N 1
ATOM 3703 C CA . PRO A 1 495 ? 11.600 -5.818 10.520 1.00 67.56 495 PRO A CA 1
ATOM 3704 C C . PRO A 1 495 ? 11.143 -5.035 9.283 1.00 67.56 495 PRO A C 1
ATOM 3706 O O . PRO A 1 495 ? 11.801 -5.102 8.253 1.00 67.56 495 PRO A O 1
ATOM 3709 N N . LEU A 1 496 ? 10.046 -4.272 9.376 1.00 65.62 496 LEU A N 1
ATOM 3710 C CA . LEU A 1 496 ? 9.525 -3.489 8.250 1.00 65.62 496 LEU A CA 1
ATOM 3711 C C . LEU A 1 496 ? 10.443 -2.312 7.904 1.00 65.62 496 LEU A C 1
ATOM 3713 O O . LEU A 1 496 ? 10.701 -2.068 6.730 1.00 65.62 496 LEU A O 1
ATOM 3717 N N . VAL A 1 497 ? 10.981 -1.621 8.913 1.00 67.19 497 VAL A N 1
ATOM 3718 C CA . VAL A 1 497 ? 11.941 -0.520 8.714 1.00 67.19 497 VAL A CA 1
ATOM 3719 C C . VAL A 1 497 ? 13.247 -1.036 8.108 1.00 67.19 497 VAL A C 1
ATOM 3721 O O . VAL A 1 497 ? 13.762 -0.449 7.160 1.00 67.19 497 VAL A O 1
ATOM 3724 N N . LEU A 1 498 ? 13.760 -2.164 8.607 1.00 70.12 498 LEU A N 1
ATOM 3725 C CA . LEU A 1 498 ? 14.974 -2.788 8.073 1.00 70.12 498 LEU A CA 1
ATOM 3726 C C . LEU A 1 498 ? 14.775 -3.285 6.636 1.00 70.12 498 LEU A C 1
ATOM 3728 O O . LEU A 1 498 ? 15.643 -3.074 5.791 1.00 70.12 498 LEU A O 1
ATOM 3732 N N . ALA A 1 499 ? 13.615 -3.880 6.337 1.00 72.00 499 ALA A N 1
ATOM 3733 C CA . ALA A 1 499 ? 13.261 -4.282 4.980 1.00 72.00 499 ALA A CA 1
ATOM 3734 C C . ALA A 1 499 ? 13.164 -3.072 4.037 1.00 72.00 499 ALA A C 1
ATOM 3736 O O . ALA A 1 499 ? 13.677 -3.136 2.923 1.00 72.00 499 ALA A O 1
ATOM 3737 N N . ALA A 1 500 ? 12.575 -1.957 4.483 1.00 68.12 500 ALA A N 1
ATOM 3738 C CA . ALA A 1 500 ? 12.522 -0.722 3.704 1.00 68.12 500 ALA A CA 1
ATOM 3739 C C . ALA A 1 500 ? 13.926 -0.152 3.432 1.00 68.12 500 ALA A C 1
ATOM 3741 O O . ALA A 1 500 ? 14.210 0.241 2.303 1.00 68.12 500 ALA A O 1
ATOM 3742 N N . GLY A 1 501 ? 14.825 -0.176 4.424 1.00 67.75 501 GLY A N 1
ATOM 3743 C CA . GLY A 1 501 ? 16.221 0.245 4.261 1.00 67.75 501 GLY A CA 1
ATOM 3744 C C . GLY A 1 501 ? 17.009 -0.624 3.273 1.00 67.75 501 GLY A C 1
ATOM 3745 O O . GLY A 1 501 ? 17.722 -0.094 2.423 1.00 67.75 501 GLY A O 1
ATOM 3746 N N . ALA A 1 502 ? 16.838 -1.950 3.327 1.00 71.12 502 ALA A N 1
ATOM 3747 C CA . ALA A 1 502 ? 17.428 -2.871 2.353 1.00 71.12 502 ALA A CA 1
ATOM 3748 C C . ALA A 1 502 ? 16.859 -2.657 0.937 1.00 71.12 502 ALA A C 1
ATOM 3750 O O . ALA A 1 502 ? 17.609 -2.673 -0.037 1.00 71.12 502 ALA A O 1
ATOM 3751 N N . CYS A 1 503 ? 15.547 -2.411 0.817 1.00 76.31 503 CYS A N 1
ATOM 3752 C CA . CYS A 1 503 ? 14.908 -2.119 -0.469 1.00 76.31 503 CYS A CA 1
ATOM 3753 C C . CYS A 1 503 ? 15.404 -0.803 -1.075 1.00 76.31 503 CYS A C 1
ATOM 3755 O O . CYS A 1 503 ? 15.713 -0.759 -2.262 1.00 76.31 503 CYS A O 1
ATOM 3757 N N . ALA A 1 504 ? 15.522 0.253 -0.268 1.00 71.56 504 ALA A N 1
ATOM 3758 C CA . ALA A 1 504 ? 16.028 1.544 -0.720 1.00 71.56 504 ALA A CA 1
ATOM 3759 C C . ALA A 1 504 ? 17.487 1.454 -1.201 1.00 71.56 504 ALA A C 1
ATOM 3761 O O . ALA A 1 504 ? 17.802 1.965 -2.274 1.00 71.56 504 ALA A O 1
ATOM 3762 N N . GLY A 1 505 ? 18.355 0.758 -0.455 1.00 68.00 505 GLY A N 1
ATOM 3763 C CA . GLY A 1 505 ? 19.758 0.556 -0.836 1.00 68.00 505 GLY A CA 1
ATOM 3764 C C . GLY A 1 505 ? 19.916 -0.181 -2.171 1.00 68.00 505 GLY A C 1
ATOM 3765 O O . GLY A 1 505 ? 20.654 0.278 -3.042 1.00 68.00 505 GLY A O 1
ATOM 3766 N N . ALA A 1 506 ? 19.167 -1.270 -2.369 1.00 68.69 506 ALA A N 1
ATOM 3767 C CA . ALA A 1 506 ? 19.187 -2.032 -3.619 1.00 68.69 506 ALA A CA 1
ATOM 3768 C C . ALA A 1 506 ? 18.646 -1.221 -4.813 1.00 68.69 506 ALA A C 1
ATOM 3770 O O . ALA A 1 506 ? 19.251 -1.217 -5.885 1.00 68.69 506 ALA A O 1
ATOM 3771 N N . LEU A 1 507 ? 17.544 -0.481 -4.628 1.00 73.38 507 LEU A N 1
ATOM 3772 C CA . LEU A 1 507 ? 16.952 0.351 -5.684 1.00 73.38 507 LEU A CA 1
ATOM 3773 C C . LEU A 1 507 ? 17.883 1.480 -6.138 1.00 73.38 507 LEU A C 1
ATOM 3775 O O . LEU A 1 507 ? 17.996 1.723 -7.337 1.00 73.38 507 LEU A O 1
ATOM 3779 N N . LEU A 1 508 ? 18.584 2.133 -5.206 1.00 68.81 508 LEU A N 1
ATOM 3780 C CA . LEU A 1 508 ? 19.562 3.175 -5.534 1.00 68.81 508 LEU A CA 1
ATOM 3781 C C . LEU A 1 508 ? 20.738 2.636 -6.365 1.00 68.81 508 LEU A C 1
ATOM 3783 O O . LEU A 1 508 ? 21.295 3.369 -7.176 1.00 68.81 508 LEU A O 1
ATOM 3787 N N . ARG A 1 509 ? 21.108 1.359 -6.199 1.00 68.31 509 ARG A N 1
ATOM 3788 C CA . ARG A 1 509 ? 22.216 0.723 -6.939 1.00 68.31 509 ARG A CA 1
ATOM 3789 C C . ARG A 1 509 ? 21.803 0.147 -8.280 1.00 68.31 509 ARG A C 1
ATOM 3791 O O . ARG A 1 509 ? 22.575 0.218 -9.230 1.00 68.31 509 ARG A O 1
ATOM 3798 N N . ALA A 1 510 ? 20.578 -0.361 -8.378 1.00 63.88 510 ALA A N 1
ATOM 3799 C CA . ALA A 1 510 ? 20.001 -0.804 -9.644 1.00 63.88 510 ALA A CA 1
ATOM 3800 C C . ALA A 1 510 ? 19.834 0.342 -10.665 1.00 63.88 510 ALA A C 1
ATOM 3802 O O . ALA A 1 510 ? 19.591 0.085 -11.839 1.00 63.88 510 ALA A O 1
ATOM 3803 N N . TRP A 1 511 ? 19.986 1.601 -10.238 1.00 61.19 511 TRP A N 1
ATOM 3804 C CA . TRP A 1 511 ? 20.048 2.783 -11.104 1.00 61.19 511 TRP A CA 1
ATOM 3805 C C . TRP A 1 511 ? 21.394 2.970 -11.837 1.00 61.19 511 TRP A C 1
ATOM 3807 O O . TRP A 1 511 ? 21.515 3.883 -12.651 1.00 61.19 511 TRP A O 1
ATOM 3817 N N . GLY A 1 512 ? 22.408 2.136 -11.573 1.00 55.75 512 GLY A N 1
ATOM 3818 C CA . GLY A 1 512 ? 23.730 2.241 -12.199 1.00 55.75 512 GLY A CA 1
ATOM 3819 C C . GLY A 1 512 ? 23.788 1.727 -13.657 1.00 55.75 512 GLY A C 1
ATOM 3820 O O . GLY A 1 512 ? 23.232 0.663 -13.947 1.00 55.75 512 GLY A O 1
ATOM 3821 N N . PRO A 1 513 ? 24.512 2.415 -14.570 1.00 46.38 513 PRO A N 1
ATOM 3822 C CA . PRO A 1 513 ? 24.540 2.118 -16.012 1.00 46.38 513 PRO A CA 1
ATOM 3823 C C . PRO A 1 513 ? 25.201 0.781 -16.407 1.00 46.38 513 PRO A C 1
ATOM 3825 O O . PRO A 1 513 ? 24.966 0.293 -17.507 1.00 46.38 513 PRO A O 1
ATOM 3828 N N . SER A 1 514 ? 25.987 0.149 -15.529 1.00 48.44 514 SER A N 1
ATOM 3829 C CA . SER A 1 514 ? 26.747 -1.080 -15.821 1.00 48.44 514 SER A CA 1
ATOM 3830 C C . SER A 1 514 ? 25.935 -2.386 -15.747 1.00 48.44 514 SER A C 1
ATOM 3832 O O . SER A 1 514 ? 26.403 -3.425 -16.208 1.00 48.44 514 SER A O 1
ATOM 3834 N N . SER A 1 515 ? 24.717 -2.357 -15.196 1.00 51.06 515 SER A N 1
ATOM 3835 C CA . SER A 1 515 ? 23.913 -3.563 -14.922 1.00 51.06 515 SER A CA 1
ATOM 3836 C C . SER A 1 515 ? 23.000 -4.009 -16.077 1.00 51.06 515 SER A C 1
ATOM 3838 O O . SER A 1 515 ? 22.502 -5.131 -16.069 1.00 51.06 515 SER A O 1
ATOM 3840 N N . SER A 1 516 ? 22.778 -3.168 -17.090 1.00 54.22 516 SER A N 1
ATOM 3841 C CA . SER A 1 516 ? 21.769 -3.396 -18.136 1.00 54.22 516 SER A CA 1
ATOM 3842 C C . SER A 1 516 ? 22.228 -4.335 -19.262 1.00 54.22 516 SER A C 1
ATOM 3844 O O . SER A 1 516 ? 21.438 -5.150 -19.735 1.00 54.22 516 SER A O 1
ATOM 3846 N N . ALA A 1 517 ? 23.498 -4.282 -19.676 1.00 51.69 517 ALA A N 1
ATOM 3847 C CA . ALA A 1 517 ? 23.986 -5.000 -20.861 1.00 51.69 517 ALA A CA 1
ATOM 3848 C C . ALA A 1 517 ? 23.992 -6.539 -20.707 1.00 51.69 517 ALA A C 1
ATOM 3850 O O . ALA A 1 517 ? 23.592 -7.258 -21.624 1.00 51.69 517 ALA A O 1
ATOM 3851 N N . SER A 1 518 ? 24.385 -7.064 -19.541 1.00 56.53 518 SER A N 1
ATOM 3852 C CA . SER A 1 518 ? 24.378 -8.514 -19.263 1.00 56.53 518 SER A CA 1
ATOM 3853 C C . SER A 1 518 ? 22.958 -9.086 -19.155 1.00 56.53 518 SER A C 1
ATOM 3855 O O . SER A 1 518 ? 22.707 -10.229 -19.544 1.00 56.53 518 SER A O 1
ATOM 3857 N N . LEU A 1 519 ? 22.014 -8.272 -18.676 1.00 65.06 519 LEU A N 1
ATOM 3858 C CA . LEU A 1 519 ? 20.599 -8.614 -18.567 1.00 65.06 519 LEU A CA 1
ATOM 3859 C C . LEU A 1 519 ? 19.953 -8.772 -19.947 1.00 65.06 519 LEU A C 1
ATOM 3861 O O . LEU A 1 519 ? 19.211 -9.729 -20.164 1.00 65.06 519 LEU A O 1
ATOM 3865 N N . PHE A 1 520 ? 20.283 -7.906 -20.908 1.00 65.06 520 PHE A N 1
ATOM 3866 C CA . PHE A 1 520 ? 19.780 -8.033 -22.279 1.00 65.06 520 PHE A CA 1
ATOM 3867 C C . PHE A 1 520 ? 20.223 -9.333 -22.957 1.00 65.06 520 PHE A C 1
ATOM 3869 O O . PHE A 1 520 ? 19.398 -9.999 -23.580 1.00 65.06 520 PHE A O 1
ATOM 3876 N N . GLY A 1 521 ? 21.484 -9.746 -22.788 1.00 65.25 521 GLY A N 1
ATOM 3877 C CA . GLY A 1 521 ? 21.976 -11.008 -23.353 1.00 65.25 521 GLY A CA 1
ATOM 3878 C C . GLY A 1 521 ? 21.201 -12.235 -22.854 1.00 65.25 521 GLY A C 1
ATOM 3879 O O . GLY A 1 521 ? 20.871 -13.127 -23.636 1.00 65.25 521 GLY A O 1
ATOM 3880 N N . LYS A 1 522 ? 20.833 -12.256 -21.568 1.00 70.88 522 LYS A N 1
ATOM 3881 C CA . LYS A 1 522 ? 20.047 -13.348 -20.964 1.00 70.88 522 LYS A CA 1
ATOM 3882 C C . LYS A 1 522 ? 18.567 -13.274 -21.329 1.00 70.88 522 LYS A C 1
ATOM 3884 O O . LYS A 1 522 ? 17.950 -14.301 -21.606 1.00 70.88 522 LYS A O 1
ATOM 3889 N N . ALA A 1 523 ? 18.007 -12.066 -21.405 1.00 74.12 523 ALA A N 1
ATOM 3890 C CA . ALA A 1 523 ? 16.656 -11.848 -21.914 1.00 74.12 523 ALA A CA 1
ATOM 3891 C C . ALA A 1 523 ? 16.527 -12.268 -23.386 1.00 74.12 523 ALA A C 1
ATOM 3893 O O . ALA A 1 523 ? 15.486 -12.770 -23.799 1.00 74.12 523 ALA A O 1
ATOM 3894 N N . ALA A 1 524 ? 17.584 -12.136 -24.188 1.00 73.00 524 ALA A N 1
ATOM 3895 C CA . ALA A 1 524 ? 17.548 -12.561 -25.579 1.00 73.00 524 ALA A CA 1
ATOM 3896 C C . ALA A 1 524 ? 17.238 -14.054 -25.713 1.00 73.00 524 ALA A C 1
ATOM 3898 O O . ALA A 1 524 ? 16.352 -14.444 -26.470 1.00 73.00 524 ALA A O 1
ATOM 3899 N N . GLN A 1 525 ? 17.914 -14.889 -24.924 1.00 76.44 525 GLN A N 1
ATOM 3900 C CA . GLN A 1 525 ? 17.732 -16.342 -24.930 1.00 76.44 525 GLN A CA 1
ATOM 3901 C C . GLN A 1 525 ? 16.295 -16.748 -24.578 1.00 76.44 525 GLN A C 1
ATOM 3903 O O . GLN A 1 525 ? 15.720 -17.622 -25.230 1.00 76.44 525 GLN A O 1
ATOM 3908 N N . GLY A 1 526 ? 15.696 -16.079 -23.589 1.00 80.06 526 GLY A N 1
ATOM 3909 C CA . GLY A 1 526 ? 14.301 -16.300 -23.220 1.00 80.06 526 GLY A CA 1
ATOM 3910 C C . GLY A 1 526 ? 13.317 -15.884 -24.320 1.00 80.06 526 GLY A C 1
ATOM 3911 O O . GLY A 1 526 ? 12.353 -16.611 -24.560 1.00 80.06 526 GLY A O 1
ATOM 3912 N N . SER A 1 527 ? 13.587 -14.802 -25.064 1.00 83.12 527 SER A N 1
ATOM 3913 C CA . SER A 1 527 ? 12.745 -14.368 -26.190 1.00 83.12 527 SER A CA 1
ATOM 3914 C C . SER A 1 527 ? 12.718 -15.406 -27.316 1.00 83.12 527 SER A C 1
ATOM 3916 O O . SER A 1 527 ? 11.647 -15.702 -27.846 1.00 83.12 527 SER A O 1
ATOM 3918 N N . PHE A 1 528 ? 13.854 -16.037 -27.645 1.00 80.69 528 PHE A N 1
ATOM 3919 C CA . PHE A 1 528 ? 13.886 -17.127 -28.635 1.00 80.69 528 PHE A CA 1
ATOM 3920 C C . PHE A 1 528 ? 13.035 -18.322 -28.197 1.00 80.69 528 PHE A C 1
ATOM 3922 O O . PHE A 1 528 ? 12.295 -18.893 -29.001 1.00 80.69 528 PHE A O 1
ATOM 3929 N N . LEU A 1 529 ? 13.110 -18.682 -26.914 1.00 80.88 529 LEU A N 1
ATOM 3930 C CA . LEU A 1 529 ? 12.367 -19.808 -26.360 1.00 80.88 529 LEU A CA 1
ATOM 3931 C C . LEU A 1 529 ? 10.861 -19.511 -26.336 1.00 80.88 529 LEU A C 1
ATOM 3933 O O . LEU A 1 529 ? 10.054 -20.376 -26.684 1.00 80.88 529 LEU A O 1
ATOM 3937 N N . LEU A 1 530 ? 10.474 -18.286 -25.969 1.00 84.69 530 LEU A N 1
ATOM 3938 C CA . LEU A 1 530 ? 9.086 -17.824 -25.989 1.00 84.69 530 LEU A CA 1
ATOM 3939 C C . LEU A 1 530 ? 8.518 -17.837 -27.410 1.00 84.69 530 LEU A C 1
ATOM 3941 O O . LEU A 1 530 ? 7.451 -18.413 -27.625 1.00 84.69 530 LEU A O 1
ATOM 3945 N N . ALA A 1 531 ? 9.260 -17.300 -28.378 1.00 83.19 531 ALA A N 1
ATOM 3946 C CA . ALA A 1 531 ? 8.848 -17.226 -29.778 1.00 83.19 531 ALA A CA 1
ATOM 3947 C C . ALA A 1 531 ? 8.959 -18.565 -30.536 1.00 83.19 531 ALA A C 1
ATOM 3949 O O . ALA A 1 531 ? 8.454 -18.677 -31.649 1.00 83.19 531 ALA A O 1
ATOM 3950 N N . GLY A 1 532 ? 9.596 -19.590 -29.953 1.00 84.25 532 GLY A N 1
ATOM 3951 C CA . GLY A 1 532 ? 9.804 -20.883 -30.615 1.00 84.25 532 GLY A CA 1
ATOM 3952 C C . GLY A 1 532 ? 10.770 -20.799 -31.798 1.00 84.25 532 GLY A C 1
ATOM 3953 O O . GLY A 1 532 ? 10.628 -21.542 -32.762 1.00 84.25 532 GLY A O 1
ATOM 3954 N N . LEU A 1 533 ? 11.724 -19.871 -31.746 1.00 84.19 533 LEU A N 1
ATOM 3955 C CA . LEU A 1 533 ? 12.678 -19.625 -32.821 1.00 84.19 533 LEU A CA 1
ATOM 3956 C C . LEU A 1 533 ? 13.942 -20.469 -32.621 1.00 84.19 533 LEU A C 1
ATOM 3958 O O . LEU A 1 533 ? 14.475 -20.476 -31.511 1.00 84.19 533 LEU A O 1
ATOM 3962 N N . PRO A 1 534 ? 14.477 -21.113 -33.676 1.00 78.38 534 PRO A N 1
ATOM 3963 C CA . PRO A 1 534 ? 15.658 -21.958 -33.560 1.00 78.38 534 PRO A CA 1
ATOM 3964 C C . PRO A 1 534 ? 16.880 -21.140 -33.125 1.00 78.38 534 PRO A C 1
ATOM 3966 O O . PRO A 1 534 ? 17.362 -20.259 -33.838 1.00 78.38 534 PRO A O 1
ATOM 3969 N N . TYR A 1 535 ? 17.402 -21.433 -31.941 1.00 75.19 535 TYR A N 1
ATOM 3970 C CA . TYR A 1 535 ? 18.603 -20.814 -31.396 1.00 75.19 535 TYR A CA 1
ATOM 3971 C C . TYR A 1 535 ? 19.501 -21.870 -30.750 1.00 75.19 535 TYR A C 1
ATOM 3973 O O . TYR A 1 535 ? 19.086 -22.584 -29.839 1.00 75.19 535 TYR A O 1
ATOM 3981 N N . GLU A 1 536 ? 20.750 -21.945 -31.214 1.00 64.44 536 GLU A N 1
ATOM 3982 C CA . GLU A 1 536 ? 21.743 -22.924 -30.749 1.00 64.44 536 GLU A CA 1
ATOM 3983 C C . GLU A 1 536 ? 22.083 -22.753 -29.258 1.00 64.44 536 GLU A C 1
ATOM 3985 O O . GLU A 1 536 ? 22.418 -23.722 -28.589 1.00 64.44 536 GLU A O 1
ATOM 3990 N N . GLY A 1 537 ? 21.948 -21.544 -28.700 1.00 62.97 537 GLY A N 1
ATOM 3991 C CA . GLY A 1 537 ? 22.304 -21.254 -27.306 1.00 62.97 537 GLY A CA 1
ATOM 3992 C C . GLY A 1 537 ? 21.229 -21.579 -26.255 1.00 62.97 537 GLY A C 1
ATOM 3993 O O . GLY A 1 537 ? 21.538 -21.574 -25.067 1.00 62.97 537 GLY A O 1
ATOM 3994 N N . ILE A 1 538 ? 19.983 -21.892 -26.647 1.00 64.56 538 ILE A N 1
ATOM 3995 C CA . ILE A 1 538 ? 18.849 -22.100 -25.710 1.00 64.56 538 ILE A CA 1
ATOM 3996 C C . ILE A 1 538 ? 19.087 -23.299 -24.782 1.00 64.56 538 ILE A C 1
ATOM 3998 O O . ILE A 1 538 ? 18.578 -23.356 -23.667 1.00 64.56 538 ILE A O 1
ATOM 4002 N N . THR A 1 539 ? 19.882 -24.261 -25.242 1.00 56.31 539 THR A N 1
ATOM 4003 C CA . THR A 1 539 ? 20.165 -25.518 -24.544 1.00 56.31 539 THR A CA 1
ATOM 4004 C C . THR A 1 539 ? 21.240 -25.403 -23.458 1.00 56.31 539 THR A C 1
ATOM 4006 O O . THR A 1 539 ? 21.568 -26.402 -22.821 1.00 56.31 539 THR A O 1
ATOM 4009 N N . TYR A 1 540 ? 21.839 -24.222 -23.270 1.00 55.91 540 TYR A N 1
ATOM 4010 C CA . TYR A 1 540 ? 23.042 -24.057 -22.448 1.00 55.91 540 TYR A CA 1
ATOM 4011 C C . TYR A 1 540 ? 22.821 -23.152 -21.223 1.00 55.91 540 TYR A C 1
ATOM 4013 O O . TYR A 1 540 ? 23.330 -23.447 -20.143 1.00 55.91 540 TYR A O 1
ATOM 4021 N N . GLU A 1 541 ? 22.012 -22.101 -21.307 1.00 56.12 541 GLU A N 1
ATOM 4022 C CA . GLU A 1 541 ? 21.899 -21.123 -20.220 1.00 56.12 541 GLU A CA 1
ATOM 4023 C C . GLU A 1 541 ? 20.509 -21.123 -19.569 1.00 56.12 541 GLU A C 1
ATOM 4025 O O . GLU A 1 541 ? 19.500 -20.768 -20.164 1.00 56.12 541 GLU A O 1
ATOM 4030 N N . MET A 1 542 ? 20.498 -21.583 -18.316 1.00 60.88 542 MET A N 1
ATOM 4031 C CA . MET A 1 542 ? 19.540 -21.303 -17.235 1.00 60.88 542 MET A CA 1
ATOM 4032 C C . MET A 1 542 ? 18.258 -20.556 -17.647 1.00 60.88 542 MET A C 1
ATOM 4034 O O . MET A 1 542 ? 18.139 -19.333 -17.511 1.00 60.88 542 MET A O 1
ATOM 4038 N N . PRO A 1 543 ? 17.259 -21.309 -18.115 1.00 65.88 543 PRO A N 1
ATOM 4039 C CA . PRO A 1 543 ? 16.169 -20.774 -18.914 1.00 65.88 543 PRO A CA 1
ATOM 4040 C C . PRO A 1 543 ? 15.132 -20.024 -18.090 1.00 65.88 543 PRO A C 1
ATOM 4042 O O . PRO A 1 543 ? 14.422 -19.184 -18.632 1.00 65.88 543 PRO A O 1
ATOM 4045 N N . LEU A 1 544 ? 15.035 -20.301 -16.786 1.00 80.25 544 LEU A N 1
ATOM 4046 C CA . LEU A 1 544 ? 14.032 -19.671 -15.933 1.00 80.25 544 LEU A CA 1
ATOM 4047 C C . LEU A 1 544 ? 14.305 -18.172 -15.758 1.00 80.25 544 LEU A C 1
ATOM 4049 O O . LEU A 1 544 ? 13.384 -17.371 -15.887 1.00 80.25 544 LEU A O 1
ATOM 4053 N N . PHE A 1 545 ? 15.560 -17.782 -15.504 1.00 80.75 545 PHE A N 1
ATOM 4054 C CA . PHE A 1 545 ? 15.915 -16.368 -15.348 1.00 80.75 545 PHE A CA 1
ATOM 4055 C C . PHE A 1 545 ? 15.769 -15.606 -16.665 1.00 80.75 545 PHE A C 1
ATOM 4057 O O . PHE A 1 545 ? 15.101 -14.575 -16.691 1.00 80.75 545 PHE A O 1
ATOM 4064 N N . GLY A 1 546 ? 16.327 -16.145 -17.756 1.00 79.75 546 GLY A N 1
ATOM 4065 C CA . GLY A 1 546 ? 16.227 -15.534 -19.082 1.00 79.75 546 GLY A CA 1
ATOM 4066 C C . GLY A 1 546 ? 14.776 -15.346 -19.520 1.00 79.75 546 GLY A C 1
ATOM 4067 O O . GLY A 1 546 ? 14.393 -14.240 -19.869 1.00 79.75 546 GLY A O 1
ATOM 4068 N N . LEU A 1 547 ? 13.940 -16.385 -19.410 1.00 81.44 547 LEU A N 1
ATOM 4069 C CA . LEU A 1 547 ? 12.527 -16.351 -19.808 1.00 81.44 547 LEU A CA 1
ATOM 4070 C C . LEU A 1 547 ? 11.695 -15.367 -18.987 1.00 81.44 547 LEU A C 1
ATOM 4072 O O . LEU A 1 547 ? 10.865 -14.653 -19.548 1.00 81.44 547 LEU A O 1
ATOM 4076 N N . LEU A 1 548 ? 11.906 -15.319 -17.670 1.00 80.44 548 LEU A N 1
ATOM 4077 C CA . LEU A 1 548 ? 11.206 -14.361 -16.816 1.00 80.44 548 LEU A CA 1
ATOM 4078 C C . LEU A 1 548 ? 11.631 -12.930 -17.132 1.00 80.44 548 LEU A C 1
ATOM 4080 O O . LEU A 1 548 ? 10.780 -12.047 -17.206 1.00 80.44 548 LEU A O 1
ATOM 4084 N N . LEU A 1 549 ? 12.919 -12.707 -17.384 1.00 78.62 549 LEU A N 1
ATOM 4085 C CA . LEU A 1 549 ? 13.430 -11.402 -17.776 1.00 78.62 549 LEU A CA 1
ATOM 4086 C C . LEU A 1 549 ? 12.881 -10.964 -19.143 1.00 78.62 549 LEU A C 1
ATOM 4088 O O . LEU A 1 549 ? 12.445 -9.822 -19.271 1.00 78.62 549 LEU A O 1
ATOM 4092 N N . SER A 1 550 ? 12.806 -11.871 -20.125 1.00 79.62 550 SER A N 1
ATOM 4093 C CA . SER A 1 550 ? 12.160 -11.609 -21.419 1.00 79.62 550 SER A CA 1
ATOM 4094 C C . SER A 1 550 ? 10.700 -11.231 -21.242 1.00 79.62 550 SER A C 1
ATOM 4096 O O . SER A 1 550 ? 10.282 -10.205 -21.757 1.00 79.62 550 SER A O 1
ATOM 4098 N N . ALA A 1 551 ? 9.933 -12.011 -20.473 1.00 77.38 551 ALA A N 1
ATOM 4099 C CA . ALA A 1 551 ? 8.516 -11.739 -20.243 1.00 77.38 551 ALA A CA 1
ATOM 4100 C C . ALA A 1 551 ? 8.298 -10.361 -19.602 1.00 77.38 551 ALA A C 1
ATOM 4102 O O . ALA A 1 551 ? 7.392 -9.626 -19.985 1.00 77.38 551 ALA A O 1
ATOM 4103 N N . VAL A 1 552 ? 9.155 -9.986 -18.653 1.00 74.19 552 VAL A N 1
ATOM 4104 C CA . VAL A 1 552 ? 9.089 -8.692 -17.972 1.00 74.19 552 VAL A CA 1
ATOM 4105 C C . VAL A 1 552 ? 9.466 -7.539 -18.908 1.00 74.19 552 VAL A C 1
ATOM 4107 O O . VAL A 1 552 ? 8.762 -6.529 -18.937 1.00 74.19 552 VAL A O 1
ATOM 4110 N N . PHE A 1 553 ? 10.505 -7.695 -19.731 1.00 73.12 553 PHE A N 1
ATOM 4111 C CA . PHE A 1 553 ? 10.865 -6.701 -20.747 1.00 73.12 553 PHE A CA 1
ATOM 4112 C C . PHE A 1 553 ? 9.811 -6.579 -21.853 1.00 73.12 553 PHE A C 1
ATOM 4114 O O . PHE A 1 553 ? 9.521 -5.464 -22.281 1.00 73.12 553 PHE A O 1
ATOM 4121 N N . SER A 1 554 ? 9.164 -7.675 -22.258 1.00 70.38 554 SER A N 1
ATOM 4122 C CA . SER A 1 554 ? 8.036 -7.645 -23.201 1.00 70.38 554 SER A CA 1
ATOM 4123 C C . SER A 1 554 ? 6.822 -6.882 -22.657 1.00 70.38 554 SER A C 1
ATOM 4125 O O . SER A 1 554 ? 6.022 -6.380 -23.439 1.00 70.38 554 SER A O 1
ATOM 4127 N N . LEU A 1 555 ? 6.686 -6.755 -21.331 1.00 70.88 555 LEU A N 1
ATOM 4128 C CA . LEU A 1 555 ? 5.664 -5.926 -20.679 1.00 70.88 555 LEU A CA 1
ATOM 4129 C C . LEU A 1 555 ? 6.081 -4.448 -20.535 1.00 70.88 555 LEU A C 1
ATOM 4131 O O . LEU A 1 555 ? 5.361 -3.669 -19.913 1.00 70.88 555 LEU A O 1
ATOM 4135 N N . GLY A 1 556 ? 7.240 -4.053 -21.074 1.00 65.94 556 GLY A N 1
ATOM 4136 C CA . GLY A 1 556 ? 7.760 -2.685 -20.994 1.00 65.94 556 GLY A CA 1
ATOM 4137 C C . GLY A 1 556 ? 8.282 -2.291 -19.609 1.00 65.94 556 GLY A C 1
ATOM 4138 O O . GLY A 1 556 ? 8.473 -1.107 -19.332 1.00 65.94 556 GLY A O 1
ATOM 4139 N N . LEU A 1 557 ? 8.502 -3.260 -18.714 1.00 67.88 557 LEU A N 1
ATOM 4140 C CA . LEU A 1 557 ? 9.008 -3.002 -17.369 1.00 67.88 557 LEU A CA 1
ATOM 4141 C C . LEU A 1 557 ? 10.531 -2.836 -17.390 1.00 67.88 557 LEU A C 1
ATOM 4143 O O . LEU A 1 557 ? 11.254 -3.626 -17.992 1.00 67.88 557 LEU A O 1
ATOM 4147 N N . SER A 1 558 ? 11.031 -1.813 -16.698 1.00 69.06 558 SER A N 1
ATOM 4148 C CA . SER A 1 558 ? 12.470 -1.563 -16.589 1.00 69.06 558 SER A CA 1
ATOM 4149 C C . SER A 1 558 ? 13.153 -2.551 -15.626 1.00 69.06 558 SER A C 1
ATOM 4151 O O . SER A 1 558 ? 12.499 -3.073 -14.717 1.00 69.06 558 SER A O 1
ATOM 4153 N N . PRO A 1 559 ? 14.482 -2.763 -15.731 1.00 64.81 559 PRO A N 1
ATOM 4154 C CA . PRO A 1 559 ? 15.258 -3.518 -14.738 1.00 64.81 559 PRO A CA 1
ATOM 4155 C C . PRO A 1 559 ? 15.010 -3.058 -13.291 1.00 64.81 559 PRO A C 1
ATOM 4157 O O . PRO A 1 559 ? 14.936 -3.874 -12.376 1.00 64.81 559 PRO A O 1
ATOM 4160 N N . LEU A 1 560 ? 14.780 -1.755 -13.089 1.00 69.75 560 LEU A N 1
ATOM 4161 C CA . LEU A 1 560 ? 14.439 -1.179 -11.789 1.00 69.75 560 LEU A CA 1
ATOM 4162 C C . LEU A 1 560 ? 13.099 -1.691 -11.245 1.00 69.75 560 LEU A C 1
ATOM 4164 O O . LEU A 1 560 ? 12.983 -1.945 -10.048 1.00 69.75 560 LEU A O 1
ATOM 4168 N N . ALA A 1 561 ? 12.095 -1.862 -12.109 1.00 71.38 561 ALA A N 1
ATOM 4169 C CA . ALA A 1 561 ? 10.809 -2.432 -11.718 1.00 71.38 561 ALA A CA 1
ATOM 4170 C C . ALA A 1 561 ? 10.962 -3.896 -11.278 1.00 71.38 561 ALA A C 1
ATOM 4172 O O . ALA A 1 561 ? 10.324 -4.320 -10.316 1.00 71.38 561 ALA A O 1
ATOM 4173 N N . VAL A 1 562 ? 11.862 -4.650 -11.919 1.00 73.75 562 VAL A N 1
ATOM 4174 C CA . VAL A 1 562 ? 12.179 -6.035 -11.526 1.00 73.75 562 VAL A CA 1
ATOM 4175 C C . VAL A 1 562 ? 12.808 -6.068 -10.139 1.00 73.75 562 VAL A C 1
ATOM 4177 O O . VAL A 1 562 ? 12.352 -6.814 -9.274 1.00 73.75 562 VAL A O 1
ATOM 4180 N N . THR A 1 563 ? 13.792 -5.202 -9.887 1.00 76.69 563 THR A N 1
ATOM 4181 C CA . THR A 1 563 ? 14.416 -5.048 -8.566 1.00 76.69 563 THR A CA 1
ATOM 4182 C C . THR A 1 563 ? 13.396 -4.636 -7.501 1.00 76.69 563 THR A C 1
ATOM 4184 O O . THR A 1 563 ? 13.390 -5.194 -6.404 1.00 76.69 563 THR A O 1
ATOM 4187 N N . ALA A 1 564 ? 12.485 -3.713 -7.827 1.00 75.19 564 ALA A N 1
ATOM 4188 C CA . ALA A 1 564 ? 11.430 -3.259 -6.919 1.00 75.19 564 ALA A CA 1
ATOM 4189 C C . ALA A 1 564 ? 10.466 -4.383 -6.503 1.00 75.19 564 ALA A C 1
ATOM 4191 O O . ALA A 1 564 ? 9.923 -4.342 -5.400 1.00 75.19 564 ALA A O 1
ATOM 4192 N N . LEU A 1 565 ? 10.272 -5.390 -7.361 1.00 79.31 565 LEU A N 1
ATOM 4193 C CA . LEU A 1 565 ? 9.438 -6.561 -7.081 1.00 79.31 565 LEU A CA 1
ATOM 4194 C C . LEU A 1 565 ? 10.211 -7.677 -6.362 1.00 79.31 565 LEU A C 1
ATOM 4196 O O . LEU A 1 565 ? 9.677 -8.309 -5.449 1.00 79.31 565 LEU A O 1
ATOM 4200 N N . LEU A 1 566 ? 11.468 -7.913 -6.748 1.00 85.00 566 LEU A N 1
ATOM 4201 C CA . LEU A 1 566 ? 12.309 -8.986 -6.213 1.00 85.00 566 LEU A CA 1
ATOM 4202 C C . LEU A 1 566 ? 12.778 -8.703 -4.777 1.00 85.00 566 LEU A C 1
ATOM 4204 O O . LEU A 1 566 ? 12.751 -9.591 -3.920 1.00 85.00 566 LEU A O 1
ATOM 4208 N N . GLN A 1 567 ? 13.189 -7.465 -4.494 1.00 85.88 567 GLN A N 1
ATOM 4209 C CA . GLN A 1 567 ? 13.840 -7.120 -3.229 1.00 85.88 567 GLN A CA 1
ATOM 4210 C C . GLN A 1 567 ? 12.932 -7.277 -1.993 1.00 85.88 567 GLN A C 1
ATOM 4212 O O . GLN A 1 567 ? 13.390 -7.829 -0.988 1.00 85.88 567 GLN A O 1
ATOM 4217 N N . PRO A 1 568 ? 11.638 -6.895 -2.023 1.00 86.50 568 PRO A N 1
ATOM 4218 C CA . PRO A 1 568 ? 10.729 -7.170 -0.911 1.00 86.50 568 PRO A CA 1
ATOM 4219 C C . PRO A 1 568 ? 10.599 -8.667 -0.606 1.00 86.50 568 PRO A C 1
ATOM 4221 O O . PRO A 1 568 ? 10.535 -9.057 0.563 1.00 86.50 568 PRO A O 1
ATOM 4224 N N . ALA A 1 569 ? 10.601 -9.513 -1.641 1.00 88.19 569 ALA A N 1
ATOM 4225 C CA . ALA A 1 569 ? 10.510 -10.959 -1.487 1.00 88.19 569 ALA A CA 1
ATOM 4226 C C . ALA A 1 569 ? 11.794 -11.550 -0.876 1.00 88.19 569 ALA A C 1
ATOM 4228 O O . ALA A 1 569 ? 11.707 -12.383 0.028 1.00 88.19 569 ALA A O 1
ATOM 4229 N N . LEU A 1 570 ? 12.972 -11.062 -1.285 1.00 90.75 570 LEU A N 1
ATOM 4230 C CA . LEU A 1 570 ? 14.264 -11.392 -0.667 1.00 90.75 570 LEU A CA 1
ATOM 4231 C C . LEU A 1 570 ? 14.313 -11.014 0.818 1.00 90.75 570 LEU A C 1
ATOM 4233 O O . LEU A 1 570 ? 14.670 -11.844 1.658 1.00 90.75 570 LEU A O 1
ATOM 4237 N N . CYS A 1 571 ? 13.902 -9.791 1.164 1.00 90.62 571 CYS A N 1
ATOM 4238 C CA . CYS A 1 571 ? 13.825 -9.335 2.553 1.00 90.62 571 CYS A CA 1
ATOM 4239 C C . CYS A 1 571 ? 12.885 -10.227 3.373 1.00 90.62 571 CYS A C 1
ATOM 4241 O O . CYS A 1 571 ? 13.238 -10.697 4.458 1.00 90.62 571 CYS A O 1
ATOM 4243 N N . TRP A 1 572 ? 11.696 -10.515 2.841 1.00 89.62 572 TRP A N 1
ATOM 4244 C CA . TRP A 1 572 ? 10.719 -11.348 3.530 1.00 89.62 572 TRP A CA 1
ATOM 4245 C C . TRP A 1 572 ? 11.229 -12.776 3.754 1.00 89.62 572 TRP A C 1
ATOM 4247 O O . TRP A 1 572 ? 11.131 -13.288 4.871 1.00 89.62 572 TRP A O 1
ATOM 4257 N N . LEU A 1 573 ? 11.822 -13.403 2.735 1.00 92.19 573 LEU A N 1
ATOM 4258 C CA . LEU A 1 573 ? 12.403 -14.738 2.862 1.00 92.19 573 LEU A CA 1
ATOM 4259 C C . LEU A 1 573 ? 13.592 -14.750 3.834 1.00 92.19 573 LEU A C 1
ATOM 4261 O O . LEU A 1 573 ? 13.724 -15.685 4.618 1.00 92.19 573 LEU A O 1
ATOM 4265 N N . THR A 1 574 ? 14.405 -13.690 3.865 1.00 93.19 574 THR A N 1
ATOM 4266 C CA . THR A 1 574 ? 15.554 -13.577 4.784 1.00 93.19 574 THR A CA 1
ATOM 4267 C C . THR A 1 574 ? 15.067 -13.527 6.226 1.00 93.19 574 THR A C 1
ATOM 4269 O O . THR A 1 574 ? 15.543 -14.267 7.092 1.00 93.19 574 THR A O 1
ATOM 4272 N N . TYR A 1 575 ? 14.045 -12.707 6.476 1.00 89.88 575 TYR A N 1
ATOM 4273 C CA . TYR A 1 575 ? 13.368 -12.648 7.763 1.00 89.88 575 TYR A CA 1
ATOM 4274 C C . TYR A 1 575 ? 12.753 -13.995 8.150 1.00 89.88 575 TYR A C 1
ATOM 4276 O O . TYR A 1 575 ? 12.918 -14.447 9.285 1.00 89.88 575 TYR A O 1
ATOM 4284 N N . ALA A 1 576 ? 12.042 -14.640 7.221 1.00 88.50 576 ALA A N 1
ATOM 4285 C CA . ALA A 1 576 ? 11.365 -15.909 7.452 1.00 88.50 576 ALA A CA 1
ATOM 4286 C C . ALA A 1 576 ? 12.363 -17.027 7.784 1.00 88.50 576 ALA A C 1
ATOM 4288 O O . ALA A 1 576 ? 12.186 -17.706 8.796 1.00 88.50 576 ALA A O 1
ATOM 4289 N N . ALA A 1 577 ? 13.436 -17.171 7.004 1.00 91.06 577 ALA A N 1
ATOM 4290 C CA . ALA A 1 577 ? 14.502 -18.139 7.243 1.00 91.06 577 ALA A CA 1
ATOM 4291 C C . ALA A 1 577 ? 15.177 -17.905 8.604 1.00 91.06 577 ALA A C 1
ATOM 4293 O O . ALA A 1 577 ? 15.248 -18.823 9.424 1.00 91.06 577 ALA A O 1
ATOM 4294 N N . GLY A 1 578 ? 15.578 -16.663 8.905 1.00 90.19 578 GLY A N 1
ATOM 4295 C CA . GLY A 1 578 ? 16.184 -16.323 10.197 1.00 90.19 578 GLY A CA 1
ATOM 4296 C C . GLY A 1 578 ? 15.233 -16.580 11.369 1.00 90.19 578 GLY A C 1
ATOM 4297 O O . GLY A 1 578 ? 15.646 -17.044 12.434 1.00 90.19 578 GLY A O 1
ATOM 4298 N N . ARG A 1 579 ? 13.929 -16.362 11.161 1.00 85.69 579 ARG A N 1
ATOM 4299 C CA . ARG A 1 579 ? 12.894 -16.640 12.160 1.00 85.69 579 ARG A CA 1
ATOM 4300 C C . ARG A 1 579 ? 12.652 -18.127 12.375 1.00 85.69 579 ARG A C 1
ATOM 4302 O O . ARG A 1 579 ? 12.432 -18.538 13.516 1.00 85.69 579 ARG A O 1
ATOM 4309 N N . LEU A 1 580 ? 12.694 -18.931 11.317 1.00 85.31 580 LEU A N 1
ATOM 4310 C CA . LEU A 1 580 ? 12.585 -20.385 11.415 1.00 85.31 580 LEU A CA 1
ATOM 4311 C C . LEU A 1 580 ? 13.802 -20.994 12.119 1.00 85.31 580 LEU A C 1
ATOM 4313 O O . LEU A 1 580 ? 13.621 -21.946 12.884 1.00 85.31 580 LEU A O 1
ATOM 4317 N N . ALA A 1 581 ? 14.989 -20.416 11.912 1.00 86.75 581 ALA A N 1
ATOM 4318 C CA . ALA A 1 581 ? 16.239 -20.845 12.529 1.00 86.75 581 ALA A CA 1
ATOM 4319 C C . ALA A 1 581 ? 16.376 -20.422 14.007 1.00 86.75 581 ALA A C 1
ATOM 4321 O O . ALA A 1 581 ? 16.752 -21.249 14.833 1.00 86.75 581 ALA A O 1
ATOM 4322 N N . GLY A 1 582 ? 16.037 -19.172 14.351 1.00 80.81 582 GLY A N 1
ATOM 4323 C CA . GLY A 1 582 ? 16.355 -18.568 15.658 1.00 80.81 582 GLY A CA 1
ATOM 4324 C C . GLY A 1 582 ? 15.245 -17.775 16.342 1.00 80.81 582 GLY A C 1
ATOM 4325 O O . GLY A 1 582 ? 15.502 -17.053 17.304 1.00 80.81 582 GLY A O 1
ATOM 4326 N N . GLY A 1 583 ? 14.010 -17.837 15.842 1.00 81.25 583 GLY A N 1
ATOM 4327 C CA . GLY A 1 583 ? 12.912 -17.003 16.329 1.00 81.25 583 GLY A CA 1
ATOM 4328 C C . GLY A 1 583 ? 13.023 -15.538 15.887 1.00 81.25 583 GLY A C 1
ATOM 4329 O O . GLY A 1 583 ? 13.769 -15.184 14.981 1.00 81.25 583 GLY A O 1
ATOM 4330 N N . TRP A 1 584 ? 12.233 -14.653 16.497 1.00 77.25 584 TRP A N 1
ATOM 4331 C CA . TRP A 1 584 ? 12.086 -13.274 16.007 1.00 77.25 584 TRP A CA 1
ATOM 4332 C C . TRP A 1 584 ? 13.407 -12.482 15.975 1.00 77.25 584 TRP A C 1
ATOM 4334 O O . TRP A 1 584 ? 13.602 -11.709 15.045 1.00 77.25 584 TRP A O 1
ATOM 4344 N N . LEU A 1 585 ? 14.315 -12.699 16.938 1.00 80.12 585 LEU A N 1
ATOM 4345 C CA . LEU A 1 585 ? 15.636 -12.056 16.964 1.00 80.12 585 LEU A CA 1
ATOM 4346 C C . LEU A 1 585 ? 16.519 -12.526 15.808 1.00 80.12 585 LEU A C 1
ATOM 4348 O O . LEU A 1 585 ? 17.168 -11.696 15.179 1.00 80.12 585 LEU A O 1
ATOM 4352 N N . GLY A 1 586 ? 16.471 -13.818 15.474 1.00 85.44 586 GLY A N 1
ATOM 4353 C CA . GLY A 1 586 ? 17.159 -14.361 14.304 1.00 85.44 586 GLY A CA 1
ATOM 4354 C C . GLY A 1 586 ? 16.659 -13.739 13.001 1.00 85.44 586 GLY A C 1
ATOM 4355 O O . GLY A 1 586 ? 17.458 -13.310 12.177 1.00 85.44 586 GLY A O 1
ATOM 4356 N N . GLY A 1 587 ? 15.337 -13.609 12.842 1.00 87.31 587 GLY A N 1
ATOM 4357 C CA . GLY A 1 587 ? 14.738 -12.974 11.661 1.00 87.31 587 GLY A CA 1
ATOM 4358 C C . GLY A 1 587 ? 15.088 -11.490 11.533 1.00 87.31 587 GLY A C 1
ATOM 4359 O O . GLY A 1 587 ? 15.502 -11.036 10.468 1.00 87.31 587 GLY A O 1
ATOM 4360 N N . THR A 1 588 ? 14.950 -10.721 12.615 1.00 85.62 588 THR A N 1
ATOM 4361 C CA . THR A 1 588 ? 15.266 -9.284 12.610 1.00 85.62 588 THR A CA 1
ATOM 4362 C C . THR A 1 588 ? 16.763 -9.032 12.430 1.00 85.62 588 THR A C 1
ATOM 4364 O O . THR A 1 588 ? 17.137 -8.137 11.679 1.00 85.62 588 THR A O 1
ATOM 4367 N N . GLY A 1 589 ? 17.618 -9.833 13.073 1.00 85.69 589 GLY A N 1
ATOM 4368 C CA . GLY A 1 589 ? 19.065 -9.766 12.888 1.00 85.69 589 GLY A CA 1
ATOM 4369 C C . GLY A 1 589 ? 19.459 -10.045 11.439 1.00 85.69 589 GLY A C 1
ATOM 4370 O O . GLY A 1 589 ? 20.203 -9.262 10.857 1.00 85.69 589 GLY A O 1
ATOM 4371 N N . ALA A 1 590 ? 18.907 -11.105 10.835 1.00 90.44 590 ALA A N 1
ATOM 4372 C CA . ALA A 1 590 ? 19.139 -11.451 9.430 1.00 90.44 590 ALA A CA 1
ATOM 4373 C C . ALA A 1 590 ? 18.791 -10.296 8.482 1.00 90.44 590 ALA A C 1
ATOM 4375 O O . ALA A 1 590 ? 19.586 -9.956 7.610 1.00 90.44 590 ALA A O 1
ATOM 4376 N N . LEU A 1 591 ? 17.645 -9.642 8.701 1.00 89.44 591 LEU A N 1
ATOM 4377 C CA . LEU A 1 591 ? 17.253 -8.453 7.942 1.00 89.44 591 LEU A CA 1
ATOM 4378 C C . LEU A 1 591 ? 18.191 -7.264 8.150 1.00 89.44 591 LEU A C 1
ATOM 4380 O O . LEU A 1 591 ? 18.505 -6.571 7.188 1.00 89.44 591 LEU A O 1
ATOM 4384 N N . ALA A 1 592 ? 18.624 -7.007 9.385 1.00 86.19 592 ALA A N 1
ATOM 4385 C CA . ALA A 1 592 ? 19.544 -5.910 9.672 1.00 86.19 592 ALA A CA 1
ATOM 4386 C C . ALA A 1 592 ? 20.885 -6.116 8.962 1.00 86.19 592 ALA A C 1
ATOM 4388 O O . ALA A 1 592 ? 21.405 -5.199 8.333 1.00 86.19 592 ALA A O 1
ATOM 4389 N N . ALA A 1 593 ? 21.415 -7.336 9.012 1.00 86.94 593 ALA A N 1
ATOM 4390 C CA . ALA A 1 593 ? 22.660 -7.669 8.344 1.00 86.94 593 ALA A CA 1
ATOM 4391 C C . ALA A 1 593 ? 22.524 -7.649 6.817 1.00 86.94 593 ALA A C 1
ATOM 4393 O O . ALA A 1 593 ? 23.446 -7.194 6.146 1.00 86.94 593 ALA A O 1
ATOM 4394 N N . LEU A 1 594 ? 21.370 -8.053 6.270 1.00 88.25 594 LEU A N 1
ATOM 4395 C CA . LEU A 1 594 ? 21.088 -7.895 4.844 1.00 88.25 594 LEU A CA 1
ATOM 4396 C C . LEU A 1 594 ? 21.042 -6.414 4.451 1.00 88.25 594 LEU A C 1
ATOM 4398 O O . LEU A 1 594 ? 21.660 -6.032 3.467 1.00 88.25 594 LEU A O 1
ATOM 4402 N N . ALA A 1 595 ? 20.371 -5.565 5.234 1.00 82.00 595 ALA A N 1
ATOM 4403 C CA . ALA A 1 595 ? 20.343 -4.128 4.981 1.00 82.00 595 ALA A CA 1
ATOM 4404 C C . ALA A 1 595 ? 21.754 -3.517 5.009 1.00 82.00 595 ALA A C 1
ATOM 4406 O O . ALA A 1 595 ? 22.078 -2.698 4.155 1.00 82.00 595 ALA A O 1
ATOM 4407 N N . LEU A 1 596 ? 22.614 -3.927 5.945 1.00 82.19 596 LEU A N 1
ATOM 4408 C CA . LEU A 1 596 ? 24.013 -3.486 5.986 1.00 82.19 596 LEU A CA 1
ATOM 4409 C C . LEU A 1 596 ? 24.814 -3.995 4.782 1.00 82.19 596 LEU A C 1
ATOM 4411 O O . LEU A 1 596 ? 25.555 -3.223 4.177 1.00 82.19 596 LEU A O 1
ATOM 4415 N N . TYR A 1 597 ? 24.640 -5.265 4.412 1.00 81.38 597 TYR A N 1
ATOM 4416 C CA . TYR A 1 597 ? 25.281 -5.869 3.247 1.00 81.38 597 TYR A CA 1
ATOM 4417 C C . TYR A 1 597 ? 24.916 -5.121 1.962 1.00 81.38 597 TYR A C 1
ATOM 4419 O O . TYR A 1 597 ? 25.804 -4.638 1.261 1.00 81.38 597 TYR A O 1
ATOM 4427 N N . GLU A 1 598 ? 23.624 -4.907 1.718 1.00 78.50 598 GLU A N 1
ATOM 4428 C CA . GLU A 1 598 ? 23.128 -4.167 0.556 1.00 78.50 598 GLU A CA 1
ATOM 4429 C C . GLU A 1 598 ? 23.617 -2.710 0.541 1.00 78.50 598 GLU A C 1
ATOM 4431 O O . GLU A 1 598 ? 23.804 -2.146 -0.530 1.00 78.50 598 GLU A O 1
ATOM 4436 N N . ASN A 1 599 ? 23.918 -2.109 1.700 1.00 72.38 599 ASN A N 1
ATOM 4437 C CA . ASN A 1 599 ? 24.430 -0.737 1.808 1.00 72.38 599 ASN A CA 1
ATOM 4438 C C . ASN A 1 599 ? 25.971 -0.617 1.863 1.00 72.38 599 ASN A C 1
ATOM 4440 O O . ASN A 1 599 ? 26.492 0.493 1.797 1.00 72.38 599 ASN A O 1
ATOM 4444 N N . SER A 1 600 ? 26.726 -1.719 1.873 1.00 70.50 600 SER A N 1
ATOM 4445 C CA . SER A 1 600 ? 28.191 -1.735 2.088 1.00 70.50 600 SER A CA 1
ATOM 4446 C C . SER A 1 600 ? 29.081 -1.292 0.912 1.00 70.50 600 SER A C 1
ATOM 4448 O O . SER A 1 600 ? 30.282 -1.117 1.091 1.00 70.50 600 SER A O 1
ATOM 4450 N N . GLY A 1 601 ? 28.523 -1.098 -0.285 1.00 57.97 601 GLY A N 1
ATOM 4451 C CA . GLY A 1 601 ? 29.245 -0.576 -1.458 1.00 57.97 601 GLY A CA 1
ATOM 4452 C C . GLY A 1 601 ? 29.521 -1.625 -2.537 1.00 57.97 601 GLY A C 1
ATOM 4453 O O . GLY A 1 601 ? 30.090 -1.296 -3.570 1.00 57.97 601 GLY A O 1
ATOM 4454 N N . ALA A 1 602 ? 29.096 -2.874 -2.330 1.00 58.16 602 ALA A N 1
ATOM 4455 C CA . ALA A 1 602 ? 29.142 -3.915 -3.349 1.00 58.16 602 ALA A CA 1
ATOM 4456 C C . ALA A 1 602 ? 28.258 -3.560 -4.564 1.00 58.16 602 ALA A C 1
ATOM 4458 O O . ALA A 1 602 ? 27.126 -3.087 -4.395 1.00 58.16 602 ALA A O 1
ATOM 4459 N N . GLU A 1 603 ? 28.768 -3.808 -5.775 1.00 60.56 603 GLU A N 1
ATOM 4460 C CA . GLU A 1 603 ? 27.990 -3.748 -7.019 1.00 60.56 603 GLU A CA 1
ATOM 4461 C C . GLU A 1 603 ? 26.781 -4.685 -6.917 1.00 60.56 603 GLU A C 1
ATOM 4463 O O . GLU A 1 603 ? 26.925 -5.859 -6.563 1.00 60.56 603 GLU A O 1
ATOM 4468 N N . TYR A 1 604 ? 25.588 -4.149 -7.190 1.00 68.94 604 TYR A N 1
ATOM 4469 C CA . TYR A 1 604 ? 24.351 -4.921 -7.177 1.00 68.94 604 TYR A CA 1
ATOM 4470 C C . TYR A 1 604 ? 24.222 -5.691 -8.492 1.00 68.94 604 TYR A C 1
ATOM 4472 O O . TYR A 1 604 ? 24.036 -5.094 -9.552 1.00 68.94 604 TYR A O 1
ATOM 4480 N N . ASP A 1 605 ? 24.315 -7.016 -8.414 1.00 75.19 605 ASP A N 1
ATOM 4481 C CA . ASP A 1 605 ? 24.120 -7.917 -9.546 1.00 75.19 605 ASP A CA 1
ATOM 4482 C C . ASP A 1 605 ? 22.730 -8.565 -9.442 1.00 75.19 605 ASP A C 1
ATOM 4484 O O . ASP A 1 605 ? 22.484 -9.432 -8.595 1.00 75.19 605 ASP A O 1
ATOM 4488 N N . LEU A 1 606 ? 21.811 -8.128 -10.311 1.00 77.38 606 LEU A N 1
ATOM 4489 C CA . LEU A 1 606 ? 20.422 -8.593 -10.330 1.00 77.38 606 LEU A CA 1
ATOM 4490 C C . LEU A 1 606 ? 20.323 -10.106 -10.571 1.00 77.38 606 LEU A C 1
ATOM 4492 O O . LEU A 1 606 ? 19.434 -10.750 -10.017 1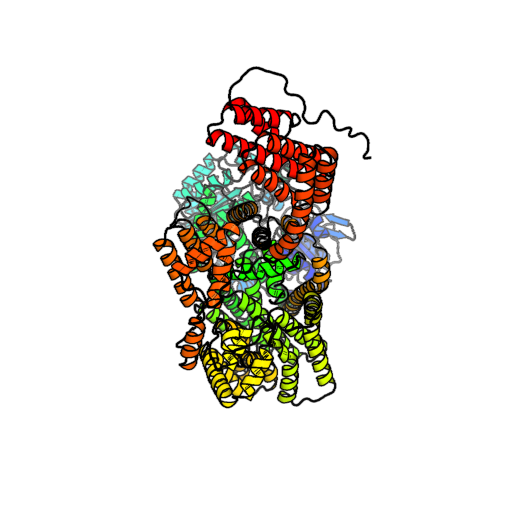.00 77.38 606 LEU A O 1
ATOM 4496 N N . GLU A 1 607 ? 21.233 -10.695 -11.349 1.00 79.62 607 GLU A N 1
ATOM 4497 C CA . GLU A 1 607 ? 21.244 -12.140 -11.575 1.00 79.62 607 GLU A CA 1
ATOM 4498 C C . GLU A 1 607 ? 21.587 -12.894 -10.287 1.00 79.62 607 GLU A C 1
ATOM 4500 O O . GLU A 1 607 ? 20.936 -13.887 -9.949 1.00 79.62 607 GLU A O 1
ATOM 4505 N N . GLN A 1 608 ? 22.586 -12.422 -9.537 1.00 83.69 608 GLN A N 1
ATOM 4506 C CA . GLN A 1 608 ? 22.961 -13.057 -8.270 1.00 83.69 608 GLN A CA 1
ATOM 4507 C C . GLN A 1 608 ? 21.877 -12.862 -7.208 1.00 83.69 608 GLN A C 1
ATOM 4509 O O . GLN A 1 608 ? 21.619 -13.793 -6.446 1.00 83.69 608 GLN A O 1
ATOM 4514 N N . ALA A 1 609 ? 21.205 -11.707 -7.177 1.00 85.12 609 ALA A N 1
ATOM 4515 C CA . ALA A 1 609 ? 20.058 -11.469 -6.300 1.00 85.12 609 ALA A CA 1
ATOM 4516 C C . ALA A 1 609 ? 18.878 -12.393 -6.652 1.00 85.12 609 ALA A C 1
ATOM 4518 O O . ALA A 1 609 ? 18.261 -12.995 -5.770 1.00 85.12 609 ALA A O 1
ATOM 4519 N N . PHE A 1 610 ? 18.604 -12.578 -7.946 1.00 86.69 610 PHE A N 1
ATOM 4520 C CA . PHE A 1 610 ? 17.571 -13.488 -8.436 1.00 86.69 610 PHE A CA 1
ATOM 4521 C C . PHE A 1 610 ? 17.880 -14.942 -8.079 1.00 86.69 610 PHE A C 1
ATOM 4523 O O . PHE A 1 610 ? 17.013 -15.675 -7.605 1.00 86.69 610 PHE A O 1
ATOM 4530 N N . TYR A 1 611 ? 19.134 -15.363 -8.227 1.00 87.69 611 TYR A N 1
ATOM 4531 C CA . TYR A 1 611 ? 19.541 -16.695 -7.804 1.00 87.69 611 TYR A CA 1
ATOM 4532 C C . TYR A 1 611 ? 19.510 -16.856 -6.275 1.00 87.69 611 TYR A C 1
ATOM 4534 O O . TYR A 1 611 ? 19.018 -17.865 -5.760 1.00 87.69 611 TYR A O 1
ATOM 4542 N N . GLY A 1 612 ? 19.945 -15.826 -5.543 1.00 91.38 612 GLY A N 1
ATOM 4543 C CA . GLY A 1 612 ? 19.828 -15.727 -4.091 1.00 91.38 612 GLY A CA 1
ATOM 4544 C C . GLY A 1 612 ? 18.389 -15.913 -3.612 1.00 91.38 612 GLY A C 1
ATOM 4545 O O . GLY A 1 612 ? 18.171 -16.615 -2.627 1.00 91.38 612 GLY A O 1
ATOM 4546 N N . PHE A 1 613 ? 17.400 -15.394 -4.347 1.00 93.38 613 PHE A N 1
ATOM 4547 C CA . PHE A 1 613 ? 15.980 -15.578 -4.043 1.00 93.38 613 PHE A CA 1
ATOM 4548 C C . PHE A 1 613 ? 15.561 -17.053 -4.053 1.00 93.38 613 PHE A C 1
ATOM 4550 O O . PHE A 1 613 ? 14.951 -17.511 -3.085 1.00 93.38 613 PHE A O 1
ATOM 4557 N N . PHE A 1 614 ? 15.921 -17.829 -5.082 1.00 93.44 614 PHE A N 1
ATOM 4558 C CA . PHE A 1 614 ? 15.555 -19.253 -5.133 1.00 93.44 614 PHE A CA 1
ATOM 4559 C C . PHE A 1 614 ? 16.310 -20.092 -4.108 1.00 93.44 614 PHE A C 1
ATOM 4561 O O . PHE A 1 614 ? 15.712 -20.973 -3.491 1.00 93.44 614 PHE A O 1
ATOM 4568 N N . LEU A 1 615 ? 17.595 -19.806 -3.883 1.00 94.19 615 LEU A N 1
ATOM 4569 C CA . LEU A 1 615 ? 18.372 -20.474 -2.836 1.00 94.19 615 LEU A CA 1
ATOM 4570 C C . LEU A 1 615 ? 17.785 -20.217 -1.448 1.00 94.19 615 LEU A C 1
ATOM 4572 O O . LEU A 1 615 ? 17.696 -21.123 -0.621 1.00 94.19 615 LEU A O 1
ATOM 4576 N N . LEU A 1 616 ? 17.349 -18.987 -1.199 1.00 94.94 616 LEU A N 1
ATOM 4577 C CA . LEU A 1 616 ? 16.746 -18.588 0.059 1.00 94.94 616 LEU A CA 1
ATOM 4578 C C . LEU A 1 616 ? 15.324 -19.139 0.234 1.00 94.94 616 LEU A C 1
ATOM 4580 O O . LEU A 1 616 ? 14.951 -19.524 1.344 1.00 94.94 616 LEU A O 1
ATOM 4584 N N . LEU A 1 617 ? 14.542 -19.241 -0.845 1.00 95.00 617 LEU A N 1
ATOM 4585 C CA . LEU A 1 617 ? 13.266 -19.958 -0.853 1.00 95.00 617 LEU A CA 1
ATOM 4586 C C . LEU A 1 617 ? 13.472 -21.438 -0.508 1.00 95.00 617 LEU A C 1
ATOM 4588 O O . LEU A 1 617 ? 12.787 -21.950 0.381 1.00 95.00 617 LEU A O 1
ATOM 4592 N N . ALA A 1 618 ? 14.450 -22.094 -1.142 1.00 94.81 618 ALA A N 1
ATOM 4593 C CA . ALA A 1 618 ? 14.808 -23.477 -0.845 1.00 94.81 618 ALA A CA 1
ATOM 4594 C C . ALA A 1 618 ? 15.244 -23.634 0.618 1.00 94.81 618 ALA A C 1
ATOM 4596 O O . ALA A 1 618 ? 14.696 -24.468 1.334 1.00 94.81 618 ALA A O 1
ATOM 4597 N N . LEU A 1 619 ? 16.137 -22.770 1.114 1.00 95.31 619 LEU A N 1
ATOM 4598 C CA . LEU A 1 619 ? 16.552 -22.762 2.519 1.00 95.31 619 LEU A CA 1
ATOM 4599 C C . LEU A 1 619 ? 15.358 -22.615 3.475 1.00 95.31 619 LEU A C 1
ATOM 4601 O O . LEU A 1 619 ? 15.262 -23.338 4.467 1.00 95.31 619 LEU A O 1
ATOM 4605 N N . THR A 1 620 ? 14.444 -21.688 3.183 1.00 93.56 620 THR A N 1
ATOM 4606 C CA . THR A 1 620 ? 13.268 -21.410 4.019 1.00 93.56 620 THR A CA 1
ATOM 4607 C C . THR A 1 620 ? 12.349 -22.629 4.090 1.00 93.56 620 THR A C 1
ATOM 4609 O O . THR A 1 620 ? 11.865 -22.969 5.168 1.00 93.56 620 THR A O 1
ATOM 4612 N N . LEU A 1 621 ? 12.142 -23.325 2.969 1.00 92.69 621 LEU A N 1
ATOM 4613 C CA . LEU A 1 621 ? 11.334 -24.545 2.916 1.00 92.69 621 LEU A CA 1
ATOM 4614 C C . LEU A 1 621 ? 12.029 -25.745 3.566 1.00 92.69 621 LEU A C 1
ATOM 4616 O O . LEU A 1 621 ? 11.358 -26.508 4.254 1.00 92.69 621 LEU A O 1
ATOM 4620 N N . LEU A 1 622 ? 13.354 -25.879 3.455 1.00 92.25 622 LEU A N 1
ATOM 4621 C CA . LEU A 1 622 ? 14.121 -26.888 4.202 1.00 92.25 622 LEU A CA 1
ATOM 4622 C C . LEU A 1 622 ? 14.028 -26.651 5.724 1.00 92.25 622 LEU A C 1
ATOM 4624 O O . LEU A 1 622 ? 13.928 -27.599 6.506 1.00 92.25 622 LEU A O 1
ATOM 4628 N N . LEU A 1 623 ? 14.019 -25.384 6.156 1.00 89.50 623 LEU A N 1
ATOM 4629 C CA . LEU A 1 623 ? 13.823 -24.993 7.557 1.00 89.50 623 LEU A CA 1
ATOM 4630 C C . LEU A 1 623 ? 12.372 -25.181 8.045 1.00 89.50 623 LEU A C 1
ATOM 4632 O O . LEU A 1 623 ? 12.171 -25.469 9.226 1.00 89.50 623 LEU A O 1
ATOM 4636 N N . ASP A 1 624 ? 11.361 -25.026 7.183 1.00 86.50 624 ASP A N 1
ATOM 4637 C CA . ASP A 1 624 ? 9.954 -25.313 7.520 1.00 86.50 624 ASP A CA 1
ATOM 4638 C C . ASP A 1 624 ? 9.675 -26.826 7.540 1.00 86.50 624 ASP A C 1
ATOM 4640 O O . ASP A 1 624 ? 8.979 -27.315 8.435 1.00 86.50 624 ASP A O 1
ATOM 4644 N N . GLU A 1 625 ? 10.292 -27.593 6.633 1.00 84.00 625 GLU A N 1
ATOM 4645 C CA . GLU A 1 625 ? 10.201 -29.056 6.592 1.00 84.00 625 GLU A CA 1
ATOM 4646 C C . GLU A 1 625 ? 10.661 -29.682 7.914 1.00 84.00 625 GLU A C 1
ATOM 4648 O O . GLU A 1 625 ? 9.992 -30.584 8.424 1.00 84.00 625 GLU A O 1
ATOM 4653 N N . ARG A 1 626 ? 11.726 -29.148 8.535 1.00 79.25 626 ARG A N 1
ATOM 4654 C CA . ARG A 1 626 ? 12.167 -29.522 9.895 1.00 79.25 626 ARG A CA 1
ATOM 4655 C C . ARG A 1 626 ? 11.003 -29.551 10.894 1.00 79.25 626 ARG A C 1
ATOM 4657 O O . ARG A 1 626 ? 10.973 -30.417 11.761 1.00 79.25 626 ARG A O 1
ATOM 4664 N N . ARG A 1 627 ? 10.053 -28.615 10.790 1.00 73.69 627 ARG A N 1
ATOM 4665 C CA . ARG A 1 627 ? 8.946 -28.456 11.748 1.00 73.69 627 ARG A CA 1
ATOM 4666 C C . ARG A 1 627 ? 7.742 -29.333 11.427 1.00 73.69 627 ARG A C 1
ATOM 4668 O O . ARG A 1 627 ? 7.131 -29.867 12.344 1.00 73.69 627 ARG A O 1
ATOM 4675 N N . ARG A 1 628 ? 7.369 -29.435 10.147 1.00 74.06 628 ARG A N 1
ATOM 4676 C CA . ARG A 1 628 ? 6.127 -30.109 9.717 1.00 74.06 628 ARG A CA 1
ATOM 4677 C C . ARG A 1 628 ? 6.334 -31.577 9.348 1.00 74.06 628 ARG A C 1
ATOM 4679 O O . ARG A 1 628 ? 5.379 -32.341 9.425 1.00 74.06 628 ARG A O 1
ATOM 4686 N N . SER A 1 629 ? 7.557 -31.959 8.966 1.00 74.56 629 SER A N 1
ATOM 4687 C CA . SER A 1 629 ? 8.009 -33.329 8.673 1.00 74.56 629 SER A CA 1
ATOM 4688 C C . SER A 1 629 ? 6.974 -34.218 7.957 1.00 74.56 629 SER A C 1
ATOM 4690 O O . SER A 1 629 ? 6.812 -35.394 8.289 1.00 74.56 629 SER A O 1
ATOM 4692 N N . SER A 1 630 ? 6.284 -33.683 6.945 1.00 87.38 630 SER A N 1
ATOM 4693 C CA . SER A 1 630 ? 5.250 -34.379 6.171 1.00 87.38 630 SER A CA 1
ATOM 4694 C C . SER A 1 630 ? 5.726 -34.731 4.757 1.00 87.38 630 SER A C 1
ATOM 4696 O O . SER A 1 630 ? 6.713 -34.186 4.259 1.00 87.38 630 SER A O 1
ATOM 4698 N N . ALA A 1 631 ? 5.011 -35.640 4.087 1.00 89.38 631 ALA A N 1
ATOM 4699 C CA . ALA A 1 631 ? 5.250 -35.947 2.674 1.00 89.38 631 ALA A CA 1
ATOM 4700 C C . ALA A 1 631 ? 5.098 -34.694 1.793 1.00 89.38 631 ALA A C 1
ATOM 4702 O O . ALA A 1 631 ? 5.933 -34.439 0.932 1.00 89.38 631 ALA A O 1
ATOM 4703 N N . ALA A 1 632 ? 4.089 -33.863 2.073 1.00 88.31 632 ALA A N 1
ATOM 4704 C CA . ALA A 1 632 ? 3.865 -32.611 1.358 1.00 88.31 632 ALA A CA 1
ATOM 4705 C C . ALA A 1 632 ? 5.030 -31.625 1.533 1.00 88.31 632 ALA A C 1
ATOM 4707 O O . ALA A 1 632 ? 5.480 -31.043 0.551 1.00 88.31 632 ALA A O 1
ATOM 4708 N N . SER A 1 633 ? 5.569 -31.471 2.751 1.00 88.31 633 SER A N 1
ATOM 4709 C CA . SER A 1 633 ? 6.722 -30.587 2.964 1.00 88.31 633 SER A CA 1
ATOM 4710 C C . SER A 1 633 ? 7.986 -31.091 2.265 1.00 88.31 633 SER A C 1
ATOM 4712 O O . SER A 1 633 ? 8.730 -30.266 1.752 1.00 88.31 633 SER A O 1
ATOM 4714 N N . ALA A 1 634 ? 8.191 -32.414 2.184 1.00 91.19 634 ALA A N 1
ATOM 4715 C CA . ALA A 1 634 ? 9.309 -33.012 1.448 1.00 91.19 634 ALA A CA 1
ATOM 4716 C C . ALA A 1 634 ? 9.184 -32.805 -0.073 1.00 91.19 634 ALA A C 1
ATOM 4718 O O . ALA A 1 634 ? 10.167 -32.525 -0.753 1.00 91.19 634 ALA A O 1
ATOM 4719 N N . VAL A 1 635 ? 7.966 -32.888 -0.620 1.00 94.44 635 VAL A N 1
ATOM 4720 C CA . VAL A 1 635 ? 7.713 -32.561 -2.032 1.00 94.44 635 VAL A CA 1
ATOM 4721 C C . VAL A 1 635 ? 7.933 -31.070 -2.292 1.00 94.44 635 VAL A C 1
ATOM 4723 O O . VAL A 1 635 ? 8.583 -30.718 -3.269 1.00 94.44 635 VAL A O 1
ATOM 4726 N N . MET A 1 636 ? 7.441 -30.182 -1.423 1.00 93.38 636 MET A N 1
ATOM 4727 C CA . MET A 1 636 ? 7.621 -28.733 -1.580 1.00 93.38 636 MET A CA 1
ATOM 4728 C C . MET A 1 636 ? 9.092 -28.312 -1.510 1.00 93.38 636 MET A C 1
ATOM 4730 O O . MET A 1 636 ? 9.540 -27.529 -2.349 1.00 93.38 636 MET A O 1
ATOM 4734 N N . SER A 1 637 ? 9.851 -28.825 -0.537 1.00 92.81 637 SER A N 1
ATOM 4735 C CA . SER A 1 637 ? 11.285 -28.547 -0.435 1.00 92.81 637 SER A CA 1
ATOM 4736 C C . SER A 1 637 ? 12.039 -29.132 -1.634 1.00 92.81 637 SER A C 1
ATOM 4738 O O . SER A 1 637 ? 12.852 -28.425 -2.228 1.00 92.81 637 SER A O 1
ATOM 4740 N N . GLY A 1 638 ? 11.694 -30.346 -2.077 1.00 94.88 638 GLY A N 1
ATOM 4741 C CA . GLY A 1 638 ? 12.246 -30.962 -3.287 1.00 94.88 638 GLY A CA 1
ATOM 4742 C C . GLY A 1 638 ? 11.998 -30.112 -4.532 1.00 94.88 638 GLY A C 1
ATOM 4743 O O . GLY A 1 638 ? 12.947 -29.719 -5.207 1.00 94.88 638 GLY A O 1
ATOM 4744 N N . LEU A 1 639 ? 10.743 -29.723 -4.782 1.00 95.56 639 LEU A N 1
ATOM 4745 C CA . LEU A 1 639 ? 10.376 -28.823 -5.879 1.00 95.56 639 LEU A CA 1
ATOM 4746 C C . LEU A 1 639 ? 11.135 -27.497 -5.796 1.00 95.56 639 LEU A C 1
ATOM 4748 O O . LEU A 1 639 ? 11.630 -27.032 -6.812 1.00 95.56 639 LEU A O 1
ATOM 4752 N N . SER A 1 640 ? 11.283 -26.896 -4.612 1.00 94.94 640 SER A N 1
ATOM 4753 C CA . SER A 1 640 ? 12.019 -25.631 -4.472 1.00 94.94 640 SER A CA 1
ATOM 4754 C C . SER A 1 640 ? 13.501 -25.746 -4.838 1.00 94.94 640 SER A C 1
ATOM 4756 O O . SER A 1 640 ? 14.042 -24.851 -5.488 1.00 94.94 640 SER A O 1
ATOM 4758 N N . VAL A 1 641 ? 14.137 -26.876 -4.508 1.00 94.25 641 VAL A N 1
ATOM 4759 C CA . VAL A 1 641 ? 15.495 -27.189 -4.963 1.00 94.25 641 VAL A CA 1
ATOM 4760 C C . VAL A 1 641 ? 15.498 -27.379 -6.483 1.00 94.25 641 VAL A C 1
ATOM 4762 O O . VAL A 1 641 ? 16.338 -26.790 -7.157 1.00 94.25 641 VAL A O 1
ATOM 4765 N N . GLY A 1 642 ? 14.525 -28.093 -7.052 1.00 92.44 642 GLY A N 1
ATOM 4766 C CA . GLY A 1 642 ? 14.372 -28.224 -8.506 1.00 92.44 642 GLY A CA 1
ATOM 4767 C C . GLY A 1 642 ? 14.208 -26.877 -9.228 1.00 92.44 642 GLY A C 1
ATOM 4768 O O . GLY A 1 642 ? 14.869 -26.629 -10.233 1.00 92.44 642 GLY A O 1
ATOM 4769 N N . ILE A 1 643 ? 13.410 -25.954 -8.682 1.00 92.25 643 ILE A N 1
ATOM 4770 C CA . ILE A 1 643 ? 13.254 -24.590 -9.215 1.00 92.25 643 ILE A CA 1
ATOM 4771 C C . ILE A 1 643 ? 14.593 -23.847 -9.167 1.00 92.25 643 ILE A C 1
ATOM 4773 O O . ILE A 1 643 ? 14.982 -23.204 -10.141 1.00 92.25 643 ILE A O 1
ATOM 4777 N N . SER A 1 644 ? 15.336 -23.959 -8.061 1.00 90.44 644 SER A N 1
ATOM 4778 C CA . SER A 1 644 ? 16.662 -23.345 -7.978 1.00 90.44 644 SER A CA 1
ATOM 4779 C C . SER A 1 644 ? 17.639 -23.926 -9.005 1.00 90.44 644 SER A C 1
ATOM 4781 O O . SER A 1 644 ? 18.441 -23.162 -9.523 1.00 90.44 644 SER A O 1
ATOM 4783 N N . MET A 1 645 ? 17.512 -25.210 -9.379 1.00 87.75 645 MET A N 1
ATOM 4784 C CA . MET A 1 645 ? 18.299 -25.837 -10.452 1.00 87.75 645 MET A CA 1
ATOM 4785 C C . MET A 1 645 ? 17.980 -25.281 -11.845 1.00 87.75 645 MET A C 1
ATOM 4787 O O . MET A 1 645 ? 18.878 -25.148 -12.676 1.00 87.75 645 MET A O 1
ATOM 4791 N N . LEU A 1 646 ? 16.715 -24.919 -12.088 1.00 84.25 646 LEU A N 1
ATOM 4792 C CA . LEU A 1 646 ? 16.284 -24.233 -13.312 1.00 84.25 646 LEU A CA 1
ATOM 4793 C C . LEU A 1 646 ? 16.823 -22.801 -13.403 1.00 84.25 646 LEU A C 1
ATOM 4795 O O . LEU A 1 646 ? 17.026 -22.287 -14.505 1.00 84.25 646 LEU A O 1
ATOM 4799 N N . ALA A 1 647 ? 17.037 -22.161 -12.249 1.00 81.25 647 ALA A N 1
ATOM 4800 C CA . ALA A 1 647 ? 17.683 -20.860 -12.156 1.00 81.25 647 ALA A CA 1
ATOM 4801 C C . ALA A 1 647 ? 19.208 -20.976 -12.279 1.00 81.25 647 ALA A C 1
ATOM 4803 O O . ALA A 1 647 ? 19.777 -20.222 -13.053 1.00 81.25 647 ALA A O 1
ATOM 4804 N N . ARG A 1 648 ? 19.859 -21.910 -11.563 1.00 79.44 648 ARG A N 1
ATOM 4805 C CA . ARG A 1 648 ? 21.253 -22.334 -11.764 1.00 79.44 648 ARG A CA 1
ATOM 4806 C C . ARG A 1 648 ? 21.510 -23.792 -11.360 1.00 79.44 648 ARG A C 1
ATOM 4808 O O . ARG A 1 648 ? 21.020 -24.255 -10.344 1.00 79.44 648 ARG A O 1
ATOM 4815 N N . VAL A 1 649 ? 22.429 -24.475 -12.047 1.00 74.19 649 VAL A N 1
ATOM 4816 C CA . VAL A 1 649 ? 22.723 -25.916 -11.897 1.00 74.19 649 VAL A CA 1
ATOM 4817 C C . VAL A 1 649 ? 23.513 -26.353 -10.639 1.00 74.19 649 VAL A C 1
ATOM 4819 O O . VAL A 1 649 ? 23.503 -27.554 -10.370 1.00 74.19 649 VAL A O 1
ATOM 4822 N N . PRO A 1 650 ? 24.196 -25.520 -9.814 1.00 76.19 650 PRO A N 1
ATOM 4823 C CA . PRO A 1 650 ? 25.217 -26.052 -8.906 1.00 76.19 650 PRO A CA 1
ATOM 4824 C C . PRO A 1 650 ? 24.650 -26.932 -7.790 1.00 76.19 650 PRO A C 1
ATOM 4826 O O . PRO A 1 650 ? 25.427 -27.622 -7.149 1.00 76.19 650 PRO A O 1
ATOM 4829 N N . LEU A 1 651 ? 23.328 -26.958 -7.581 1.00 87.69 651 LEU A N 1
ATOM 4830 C CA . LEU A 1 651 ? 22.656 -27.859 -6.645 1.00 87.69 651 LEU A CA 1
ATOM 4831 C C . LEU A 1 651 ? 22.381 -29.263 -7.189 1.00 87.69 651 LEU A C 1
ATOM 4833 O O . LEU A 1 651 ? 21.759 -30.044 -6.482 1.00 87.69 651 LEU A O 1
ATOM 4837 N N . PHE A 1 652 ? 22.851 -29.627 -8.383 1.00 87.88 652 PHE A N 1
ATOM 4838 C CA . PHE A 1 652 ? 22.517 -30.904 -9.020 1.00 87.88 652 PHE A CA 1
ATOM 4839 C C . PHE A 1 652 ? 22.693 -32.141 -8.117 1.00 87.88 652 PHE A C 1
ATOM 4841 O O . PHE A 1 652 ? 21.805 -32.978 -8.084 1.00 87.88 652 PHE A O 1
ATOM 4848 N N . LEU A 1 653 ? 23.773 -32.246 -7.327 1.00 90.69 653 LEU A N 1
ATOM 4849 C CA . LEU A 1 653 ? 23.985 -33.380 -6.401 1.00 90.69 653 LEU A CA 1
ATOM 4850 C C . LEU A 1 653 ? 23.397 -33.147 -4.997 1.00 90.69 653 LEU A C 1
ATOM 4852 O O . LEU A 1 653 ? 23.400 -34.054 -4.162 1.00 90.69 653 LEU A O 1
ATOM 4856 N N . PHE A 1 654 ? 22.881 -31.951 -4.712 1.00 93.75 654 PHE A N 1
ATOM 4857 C CA . PHE A 1 654 ? 22.310 -31.607 -3.412 1.00 93.75 654 PHE A CA 1
ATOM 4858 C C . PHE A 1 654 ? 21.122 -32.504 -3.016 1.00 93.75 654 PHE A C 1
ATOM 4860 O O . PHE A 1 654 ? 21.076 -32.911 -1.854 1.00 93.75 654 PHE A O 1
ATOM 4867 N N . PRO A 1 655 ? 20.210 -32.912 -3.929 1.00 94.25 655 PRO A N 1
ATOM 4868 C CA . PRO A 1 655 ? 19.137 -33.847 -3.607 1.00 94.25 655 PRO A CA 1
ATOM 4869 C C . PRO A 1 655 ? 19.590 -35.206 -3.071 1.00 94.25 655 PRO A C 1
ATOM 4871 O O . PRO A 1 655 ? 18.840 -35.845 -2.341 1.00 94.25 655 PRO A O 1
ATOM 4874 N N . LEU A 1 656 ? 20.809 -35.640 -3.409 1.00 92.81 656 LEU A N 1
ATOM 4875 C CA . LEU A 1 656 ? 21.423 -36.862 -2.879 1.00 92.81 656 LEU A CA 1
ATOM 4876 C C . LEU A 1 656 ? 22.129 -36.593 -1.544 1.00 92.81 656 LEU A C 1
ATOM 4878 O O . LEU A 1 656 ? 22.064 -37.400 -0.617 1.00 92.81 656 LEU A O 1
ATOM 4882 N N . PHE A 1 657 ? 22.781 -35.435 -1.438 1.00 92.06 657 PHE A N 1
ATOM 4883 C CA . PHE A 1 657 ? 23.538 -35.025 -0.260 1.00 92.06 657 PHE A CA 1
ATOM 4884 C C . PHE A 1 657 ? 22.643 -34.698 0.945 1.00 92.06 657 PHE A C 1
ATOM 4886 O O . PHE A 1 657 ? 22.917 -35.136 2.062 1.00 92.06 657 PHE A O 1
ATOM 4893 N N . TYR A 1 658 ? 21.551 -33.959 0.737 1.00 92.88 658 TYR A N 1
ATOM 4894 C CA . TYR A 1 658 ? 20.692 -33.472 1.817 1.00 92.88 658 TYR A CA 1
ATOM 4895 C C . TYR A 1 658 ? 20.049 -34.599 2.648 1.00 92.88 658 TYR A C 1
ATOM 4897 O O . TYR A 1 658 ? 20.182 -34.565 3.877 1.00 92.88 658 TYR A O 1
ATOM 4905 N N . PRO A 1 659 ? 19.410 -35.632 2.053 1.00 90.31 659 PRO A N 1
ATOM 4906 C CA . PRO A 1 659 ? 18.854 -36.741 2.823 1.00 90.31 659 PRO A CA 1
ATOM 4907 C C . PRO A 1 659 ? 19.916 -37.521 3.601 1.00 90.31 659 PRO A C 1
ATOM 4909 O O . PRO A 1 659 ? 19.646 -37.940 4.726 1.00 90.31 659 PRO A O 1
ATOM 4912 N N . LEU A 1 660 ? 21.126 -37.668 3.046 1.00 89.56 660 LEU A N 1
ATOM 4913 C CA . LEU A 1 660 ? 22.251 -38.317 3.723 1.00 89.56 660 LEU A CA 1
ATOM 4914 C C . LEU A 1 660 ? 22.687 -37.522 4.958 1.00 89.56 660 LEU A C 1
ATOM 4916 O O . LEU A 1 660 ? 22.752 -38.076 6.055 1.00 89.56 660 LEU A O 1
ATOM 4920 N N . VAL A 1 661 ? 22.925 -36.214 4.812 1.00 89.56 661 VAL A N 1
ATOM 4921 C CA . VAL A 1 661 ? 23.284 -35.344 5.945 1.00 89.56 661 VAL A CA 1
ATOM 4922 C C . VAL A 1 661 ? 22.178 -35.340 6.993 1.00 89.56 661 VAL A C 1
ATOM 4924 O O . VAL A 1 661 ? 22.462 -35.400 8.187 1.00 89.56 661 VAL A O 1
ATOM 4927 N N . ARG A 1 662 ? 20.911 -35.328 6.569 1.00 87.94 662 ARG A N 1
ATOM 4928 C CA . ARG A 1 662 ? 19.764 -35.413 7.474 1.00 87.94 662 ARG A CA 1
ATOM 4929 C C . ARG A 1 662 ? 19.734 -36.728 8.251 1.00 87.94 662 ARG A C 1
ATOM 4931 O O . ARG A 1 662 ? 19.567 -36.688 9.468 1.00 87.94 662 ARG A O 1
ATOM 4938 N N . ALA A 1 663 ? 19.926 -37.862 7.581 1.00 85.75 663 ALA A N 1
ATOM 4939 C CA . ALA A 1 663 ? 19.968 -39.174 8.221 1.00 85.75 663 ALA A CA 1
ATOM 4940 C C . ALA A 1 663 ? 21.123 -39.276 9.234 1.00 85.75 663 ALA A C 1
ATOM 4942 O O . ALA A 1 663 ? 20.918 -39.719 10.365 1.00 85.75 663 ALA A O 1
ATOM 4943 N N . LEU A 1 664 ? 22.312 -38.781 8.874 1.00 86.00 664 LEU A N 1
ATOM 4944 C CA . LEU A 1 664 ? 23.488 -38.768 9.750 1.00 86.00 664 LEU A CA 1
ATOM 4945 C C . LEU A 1 664 ? 23.321 -37.824 10.951 1.00 86.00 664 LEU A C 1
ATOM 4947 O O . LEU A 1 664 ? 23.649 -38.196 12.079 1.00 86.00 664 LEU A O 1
ATOM 4951 N N . ALA A 1 665 ? 22.800 -36.615 10.728 1.00 85.62 665 ALA A N 1
ATOM 4952 C CA . ALA A 1 665 ? 22.638 -35.602 11.768 1.00 85.62 665 ALA A CA 1
ATOM 4953 C C . ALA A 1 665 ? 21.566 -35.983 12.798 1.00 85.62 665 ALA A C 1
ATOM 4955 O O . ALA A 1 665 ? 21.758 -35.753 13.995 1.00 85.62 665 ALA A O 1
ATOM 4956 N N . LEU A 1 666 ? 20.451 -36.561 12.336 1.00 83.25 666 LEU A N 1
ATOM 4957 C CA . LEU A 1 666 ? 19.300 -36.900 13.179 1.00 83.25 666 LEU A CA 1
ATOM 4958 C C . LEU A 1 666 ? 19.334 -38.339 13.713 1.00 83.25 666 LEU A C 1
ATOM 4960 O O . LEU A 1 666 ? 18.620 -38.636 14.663 1.00 83.25 666 LEU A O 1
ATOM 4964 N N . LYS A 1 667 ? 20.168 -39.223 13.146 1.00 82.81 667 LYS A N 1
ATOM 4965 C CA . LYS A 1 667 ? 20.216 -40.665 13.464 1.00 82.81 667 LYS A CA 1
ATOM 4966 C C . LYS A 1 667 ? 18.860 -41.381 13.315 1.00 82.81 667 LYS A C 1
ATOM 4968 O O . LYS A 1 667 ? 18.610 -42.384 13.978 1.00 82.81 667 LYS A O 1
ATOM 4973 N N . GLU A 1 668 ? 17.991 -40.890 12.436 1.00 73.62 668 GLU A N 1
ATOM 4974 C CA . GLU A 1 668 ? 16.659 -41.454 12.196 1.00 73.62 668 GLU A CA 1
ATOM 4975 C C . GLU A 1 668 ? 16.636 -42.299 10.916 1.00 73.62 668 GLU A C 1
ATOM 4977 O O . GLU A 1 668 ? 16.669 -41.766 9.807 1.00 73.62 668 GLU A O 1
ATOM 4982 N N . TYR A 1 669 ? 16.506 -43.620 11.066 1.00 75.81 669 TYR A N 1
ATOM 4983 C CA . TYR A 1 669 ? 16.421 -44.571 9.953 1.00 75.81 669 TYR A CA 1
ATOM 4984 C C . TYR A 1 669 ? 15.087 -45.326 10.006 1.00 75.81 669 TYR A C 1
ATOM 4986 O O . TYR A 1 669 ? 14.995 -46.433 10.527 1.00 75.81 669 TYR A O 1
ATOM 4994 N N . SER A 1 670 ? 14.021 -44.704 9.496 1.00 83.69 670 SER A N 1
ATOM 4995 C CA . SER A 1 670 ? 12.679 -45.298 9.420 1.00 83.69 670 SER A CA 1
ATOM 4996 C C . SER A 1 670 ? 12.177 -45.370 7.973 1.00 83.69 670 SER A C 1
ATOM 4998 O O . SER A 1 670 ? 12.611 -44.601 7.110 1.00 83.69 670 SER A O 1
ATOM 5000 N N . ARG A 1 671 ? 11.207 -46.259 7.698 1.00 83.75 671 ARG A N 1
ATOM 5001 C CA . ARG A 1 671 ? 10.555 -46.359 6.374 1.00 83.75 671 ARG A CA 1
ATOM 5002 C C . ARG A 1 671 ? 9.938 -45.029 5.926 1.00 83.75 671 ARG A C 1
ATOM 5004 O O . ARG A 1 671 ? 10.017 -44.686 4.751 1.00 83.75 671 ARG A O 1
ATOM 5011 N N . SER A 1 672 ? 9.367 -44.257 6.852 1.00 83.62 672 SER A N 1
ATOM 5012 C CA . SER A 1 672 ? 8.795 -42.941 6.546 1.00 83.62 672 SER A CA 1
ATOM 5013 C C . SER A 1 672 ? 9.867 -41.904 6.197 1.00 83.62 672 SER A C 1
ATOM 5015 O O . SER A 1 672 ? 9.643 -41.063 5.329 1.00 83.62 672 SER A O 1
ATOM 5017 N N . THR A 1 673 ? 11.052 -41.971 6.808 1.00 83.62 673 THR A N 1
ATOM 5018 C CA . THR A 1 673 ? 12.193 -41.118 6.442 1.00 83.62 673 THR A CA 1
ATOM 5019 C C . THR A 1 673 ? 12.739 -41.462 5.057 1.00 83.62 673 THR A C 1
ATOM 5021 O O . THR A 1 673 ? 12.963 -40.546 4.268 1.00 83.62 673 THR A O 1
ATOM 5024 N N . LEU A 1 674 ? 12.852 -42.749 4.716 1.00 88.00 674 LEU A N 1
ATOM 5025 C CA . LEU A 1 674 ? 13.246 -43.186 3.370 1.00 88.00 674 LEU A CA 1
ATOM 5026 C C . LEU A 1 674 ? 12.233 -42.758 2.301 1.00 88.00 674 LEU A C 1
ATOM 5028 O O . LEU A 1 674 ? 12.626 -42.234 1.263 1.00 88.00 674 LEU A O 1
ATOM 5032 N N . LEU A 1 675 ? 10.931 -42.905 2.572 1.00 90.38 675 LEU A N 1
ATOM 5033 C CA . LEU A 1 675 ? 9.884 -42.457 1.652 1.00 90.38 675 LEU A CA 1
ATOM 5034 C C . LEU A 1 675 ? 9.936 -40.938 1.426 1.00 90.38 675 LEU A C 1
ATOM 5036 O O . LEU A 1 675 ? 9.856 -40.483 0.291 1.00 90.38 675 LEU A O 1
ATOM 5040 N N . ARG A 1 676 ? 10.108 -40.140 2.488 1.00 90.75 676 ARG A N 1
ATOM 5041 C CA . ARG A 1 676 ? 10.255 -38.678 2.367 1.00 90.75 676 ARG A CA 1
ATOM 5042 C C . ARG A 1 676 ? 11.508 -38.292 1.582 1.00 90.75 676 ARG A C 1
ATOM 5044 O O . ARG A 1 676 ? 11.429 -37.392 0.755 1.00 90.75 676 ARG A O 1
ATOM 5051 N N . ALA A 1 677 ? 12.626 -38.985 1.796 1.00 91.25 677 ALA A N 1
ATOM 5052 C CA . ALA A 1 677 ? 13.842 -38.789 1.010 1.00 91.25 677 ALA A CA 1
ATOM 5053 C C . ALA A 1 677 ? 13.613 -39.098 -0.479 1.00 91.25 677 ALA A C 1
ATOM 5055 O O . ALA A 1 677 ? 14.021 -38.313 -1.331 1.00 91.25 677 ALA A O 1
ATOM 5056 N N . ALA A 1 678 ? 12.903 -40.187 -0.793 1.00 93.44 678 ALA A N 1
ATOM 5057 C CA . ALA A 1 678 ? 12.547 -40.542 -2.165 1.00 93.44 678 ALA A CA 1
ATOM 5058 C C . ALA A 1 678 ? 11.606 -39.510 -2.812 1.00 93.44 678 ALA A C 1
ATOM 5060 O O . ALA A 1 678 ? 11.828 -39.115 -3.954 1.00 93.44 678 ALA A O 1
ATOM 5061 N N . LEU A 1 679 ? 10.595 -39.026 -2.081 1.00 94.94 679 LEU A N 1
ATOM 5062 C CA . LEU A 1 679 ? 9.680 -37.983 -2.558 1.00 94.94 679 LEU A CA 1
ATOM 5063 C C . LEU A 1 679 ? 10.402 -36.657 -2.821 1.00 94.94 679 LEU A C 1
ATOM 5065 O O . LEU A 1 679 ? 10.173 -36.037 -3.855 1.00 94.94 679 LEU A O 1
ATOM 5069 N N . PHE A 1 680 ? 11.289 -36.245 -1.914 1.00 94.81 680 PHE A N 1
ATOM 5070 C CA . PHE A 1 680 ? 12.133 -35.063 -2.083 1.00 94.81 680 PHE A CA 1
ATOM 5071 C C . PHE A 1 680 ? 13.018 -35.178 -3.332 1.00 94.81 680 PHE A C 1
ATOM 5073 O O . PHE A 1 680 ? 13.055 -34.262 -4.153 1.00 94.81 680 PHE A O 1
ATOM 5080 N N . LEU A 1 681 ? 13.680 -36.328 -3.503 1.00 94.69 681 LEU A N 1
ATOM 5081 C CA . LEU A 1 681 ? 14.544 -36.620 -4.646 1.00 94.69 681 LEU A CA 1
ATOM 5082 C C . LEU A 1 681 ? 13.772 -36.580 -5.972 1.00 94.69 681 LEU A C 1
ATOM 5084 O O . LEU A 1 681 ? 14.191 -35.907 -6.914 1.00 94.69 681 LEU A O 1
ATOM 5088 N N . ALA A 1 682 ? 12.632 -37.272 -6.032 1.00 94.94 682 ALA A N 1
ATOM 5089 C CA . ALA A 1 682 ? 11.779 -37.317 -7.214 1.00 94.94 682 ALA A CA 1
ATOM 5090 C C . ALA A 1 682 ? 11.259 -35.920 -7.579 1.00 94.94 682 ALA A C 1
ATOM 5092 O O . ALA A 1 682 ? 11.334 -35.513 -8.737 1.00 94.94 682 ALA A O 1
ATOM 5093 N N . ALA A 1 683 ? 10.792 -35.159 -6.586 1.00 94.69 683 ALA A N 1
ATOM 5094 C CA . ALA A 1 683 ? 10.297 -33.802 -6.774 1.00 94.69 683 ALA A CA 1
ATOM 5095 C C . ALA A 1 683 ? 11.380 -32.836 -7.288 1.00 94.69 683 ALA A C 1
ATOM 5097 O O . ALA A 1 683 ? 11.100 -32.028 -8.172 1.00 94.69 683 ALA A O 1
ATOM 5098 N N . ALA A 1 684 ? 12.613 -32.933 -6.779 1.00 92.94 684 ALA A N 1
ATOM 5099 C CA . ALA A 1 684 ? 13.715 -32.071 -7.206 1.00 92.94 684 ALA A CA 1
ATOM 5100 C C . ALA A 1 684 ? 14.091 -32.274 -8.680 1.00 92.94 684 ALA A C 1
ATOM 5102 O O . ALA A 1 684 ? 14.277 -31.296 -9.404 1.00 92.94 684 ALA A O 1
ATOM 5103 N N . TYR A 1 685 ? 14.160 -33.523 -9.147 1.00 92.19 685 TYR A N 1
ATOM 5104 C CA . TYR A 1 685 ? 14.557 -33.816 -10.528 1.00 92.19 685 TYR A CA 1
ATOM 5105 C C . TYR A 1 685 ? 13.412 -33.764 -11.543 1.00 92.19 685 TYR A C 1
ATOM 5107 O O . TYR A 1 685 ? 13.677 -33.556 -12.727 1.00 92.19 685 TYR A O 1
ATOM 5115 N N . ALA A 1 686 ? 12.150 -33.899 -11.119 1.00 91.25 686 ALA A N 1
ATOM 5116 C CA . ALA A 1 686 ? 10.999 -33.880 -12.027 1.00 91.25 686 ALA A CA 1
ATOM 5117 C C . ALA A 1 686 ? 10.952 -32.617 -12.909 1.00 91.25 686 ALA A C 1
ATOM 5119 O O . ALA A 1 686 ? 10.654 -32.701 -14.099 1.00 91.25 686 ALA A O 1
ATOM 5120 N N . LEU A 1 687 ? 11.313 -31.456 -12.350 1.00 87.12 687 LEU A N 1
ATOM 5121 C CA . LEU A 1 687 ? 11.323 -30.175 -13.067 1.00 87.12 687 LEU A CA 1
ATOM 5122 C C . LEU A 1 687 ? 12.426 -30.066 -14.137 1.00 87.12 687 LEU A C 1
ATOM 5124 O O . LEU A 1 687 ? 12.335 -29.209 -15.014 1.00 87.12 687 LEU A O 1
ATOM 5128 N N . LEU A 1 688 ? 13.448 -30.928 -14.099 1.00 86.06 688 LEU A N 1
ATOM 5129 C CA . LEU A 1 688 ? 14.544 -30.934 -15.075 1.00 86.06 688 LEU A CA 1
ATOM 5130 C C . LEU A 1 688 ? 14.266 -31.817 -16.299 1.00 86.06 688 LEU A C 1
ATOM 5132 O O . LEU A 1 688 ? 14.929 -31.656 -17.324 1.00 86.06 688 LEU A O 1
ATOM 5136 N N . LEU A 1 689 ? 13.289 -32.728 -16.230 1.00 87.56 689 LEU A N 1
ATOM 5137 C CA . LEU A 1 689 ? 12.990 -33.667 -17.321 1.00 87.56 689 LEU A CA 1
ATOM 5138 C C . LEU A 1 689 ? 12.674 -32.976 -18.663 1.00 87.56 689 LEU A C 1
ATOM 5140 O O . LEU A 1 689 ? 13.241 -33.396 -19.675 1.00 87.56 689 LEU A O 1
ATOM 5144 N N . PRO A 1 690 ? 11.865 -31.896 -18.714 1.00 88.25 690 PRO A N 1
ATOM 5145 C CA . PRO A 1 690 ? 11.594 -31.178 -19.964 1.00 88.25 690 PRO A CA 1
ATOM 5146 C C . PRO A 1 690 ? 12.850 -30.599 -20.623 1.00 88.25 690 PRO A C 1
ATOM 5148 O O . PRO A 1 690 ? 12.943 -30.548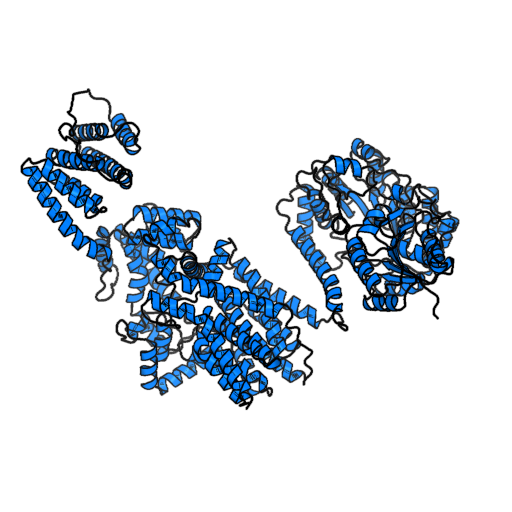 -21.846 1.00 88.25 690 PRO A O 1
ATOM 5151 N N . TRP A 1 691 ? 13.842 -30.210 -19.821 1.00 82.00 691 TRP A N 1
ATOM 5152 C CA . TRP A 1 691 ? 15.119 -29.688 -20.309 1.00 82.00 691 TRP A CA 1
ATOM 5153 C C . TRP A 1 691 ? 16.030 -30.788 -20.835 1.00 82.00 691 TRP A C 1
ATOM 5155 O O . TRP A 1 691 ? 16.659 -30.617 -21.877 1.00 82.00 691 TRP A O 1
ATOM 5165 N N . GLY A 1 692 ? 16.045 -31.944 -20.170 1.00 81.81 692 GLY A N 1
ATOM 5166 C CA . GLY A 1 692 ? 16.704 -33.134 -20.701 1.00 81.81 692 GLY A CA 1
ATOM 5167 C C . GLY A 1 692 ? 16.123 -33.553 -22.055 1.00 81.81 692 GLY A C 1
ATOM 5168 O O . GLY A 1 692 ? 16.877 -33.858 -22.977 1.00 81.81 692 GLY A O 1
ATOM 5169 N N . PHE A 1 693 ? 14.795 -33.491 -22.207 1.00 84.69 693 PHE A N 1
ATOM 5170 C CA . PHE A 1 693 ? 14.113 -33.768 -23.474 1.00 84.69 693 PHE A CA 1
ATOM 5171 C C . PHE A 1 693 ? 14.430 -32.736 -24.564 1.00 84.69 693 PHE A C 1
ATOM 5173 O O . PHE A 1 693 ? 14.702 -33.111 -25.707 1.00 84.69 693 PHE A O 1
ATOM 5180 N N . LEU A 1 694 ? 14.439 -31.445 -24.217 1.00 83.12 694 LEU A N 1
ATOM 5181 C CA . LEU A 1 694 ? 14.867 -30.384 -25.126 1.00 83.12 694 LEU A CA 1
ATOM 5182 C C . LEU A 1 694 ? 16.289 -30.641 -25.640 1.00 83.12 694 LEU A C 1
ATOM 5184 O O . LEU A 1 694 ? 16.525 -30.579 -26.844 1.00 83.12 694 LEU A O 1
ATOM 5188 N N . ASN A 1 695 ? 17.220 -30.963 -24.739 1.00 77.38 695 ASN A N 1
ATOM 5189 C CA . ASN A 1 695 ? 18.614 -31.232 -25.085 1.00 77.38 695 ASN A CA 1
ATOM 5190 C C . ASN A 1 695 ? 18.757 -32.481 -25.962 1.00 77.38 695 ASN A C 1
ATOM 5192 O O . ASN A 1 695 ? 19.468 -32.433 -26.966 1.00 77.38 695 ASN A O 1
ATOM 5196 N N . LEU A 1 696 ? 18.019 -33.549 -25.647 1.00 81.81 696 LEU A N 1
ATOM 5197 C CA . LEU A 1 696 ? 17.966 -34.759 -26.466 1.00 81.81 696 LEU A CA 1
ATOM 5198 C C . LEU A 1 696 ? 17.459 -34.460 -27.880 1.00 81.81 696 LEU A C 1
ATOM 5200 O O . LEU A 1 696 ? 18.051 -34.915 -28.852 1.00 81.81 696 LEU A O 1
ATOM 5204 N N . SER A 1 697 ? 16.405 -33.654 -28.001 1.00 79.38 697 SER A N 1
ATOM 5205 C CA . SER A 1 697 ? 15.819 -33.298 -29.298 1.00 79.38 697 SER A CA 1
ATOM 5206 C C . SER A 1 697 ? 16.723 -32.373 -30.115 1.00 79.38 697 SER A C 1
ATOM 5208 O O . SER A 1 697 ? 16.798 -32.502 -31.332 1.00 79.38 697 SER A O 1
ATOM 5210 N N . ALA A 1 698 ? 17.403 -31.431 -29.459 1.00 71.81 698 ALA A N 1
ATOM 5211 C CA . ALA A 1 698 ? 18.233 -30.435 -30.128 1.00 71.81 698 ALA A CA 1
ATOM 5212 C C . ALA A 1 698 ? 19.637 -30.950 -30.492 1.00 71.81 698 ALA A C 1
ATOM 5214 O O . ALA A 1 698 ? 20.209 -30.482 -31.471 1.00 71.81 698 ALA A O 1
ATOM 5215 N N . LYS A 1 699 ? 20.206 -31.878 -29.708 1.00 68.88 699 LYS A N 1
ATOM 5216 C CA . LYS A 1 699 ? 21.601 -32.341 -29.858 1.00 68.88 699 LYS A CA 1
ATOM 5217 C C . LYS A 1 699 ? 21.757 -33.842 -30.089 1.00 68.88 699 LYS A C 1
ATOM 5219 O O . LYS A 1 699 ? 22.877 -34.302 -30.271 1.00 68.88 699 LYS A O 1
ATOM 5224 N N . GLY A 1 700 ? 20.676 -34.615 -30.019 1.00 74.00 700 GLY A N 1
ATOM 5225 C CA . GLY A 1 700 ? 20.741 -36.078 -30.062 1.00 74.00 700 GLY A CA 1
ATOM 5226 C C . GLY A 1 700 ? 21.272 -36.721 -28.775 1.00 74.00 700 GLY A C 1
ATOM 5227 O O . GLY A 1 700 ? 21.417 -37.938 -28.724 1.00 74.00 700 GLY A O 1
ATOM 5228 N N . GLU A 1 701 ? 21.528 -35.940 -27.718 1.00 74.38 701 GLU A N 1
ATOM 5229 C CA . GLU A 1 701 ? 22.039 -36.431 -26.435 1.00 74.38 701 GLU A CA 1
ATOM 5230 C C . GLU A 1 701 ? 21.197 -35.933 -25.258 1.00 74.38 701 GLU A C 1
ATOM 5232 O O . GLU A 1 701 ? 20.972 -34.731 -25.090 1.00 74.38 701 GLU A O 1
ATOM 5237 N N . PHE A 1 702 ? 20.782 -36.849 -24.381 1.00 79.88 702 PHE A N 1
ATOM 5238 C CA . PHE A 1 702 ? 20.117 -36.482 -23.135 1.00 79.88 702 PHE A CA 1
ATOM 5239 C C . PHE A 1 702 ? 21.148 -35.933 -22.141 1.00 79.88 702 PHE A C 1
ATOM 5241 O O . PHE A 1 702 ? 21.992 -36.669 -21.629 1.00 79.88 702 PHE A O 1
ATOM 5248 N N . SER A 1 703 ? 21.070 -34.634 -21.846 1.00 73.00 703 SER A N 1
ATOM 5249 C CA . SER A 1 703 ? 21.865 -33.993 -20.796 1.00 73.00 703 SER A CA 1
ATOM 5250 C C . SER A 1 703 ? 21.005 -33.033 -19.987 1.00 73.00 703 SER A C 1
ATOM 5252 O O . SER A 1 703 ? 20.224 -32.273 -20.548 1.00 73.00 703 SER A O 1
ATOM 5254 N N . ILE A 1 704 ? 21.173 -33.038 -18.669 1.00 72.50 704 ILE A N 1
ATOM 5255 C CA . ILE A 1 704 ? 20.528 -32.102 -17.728 1.00 72.50 704 ILE A CA 1
ATOM 5256 C C . ILE A 1 704 ? 21.536 -31.141 -17.081 1.00 72.50 704 ILE A C 1
ATOM 5258 O O . ILE A 1 704 ? 21.159 -30.271 -16.302 1.00 72.50 704 ILE A O 1
ATOM 5262 N N . VAL A 1 705 ? 22.819 -31.287 -17.429 1.00 66.25 705 VAL A N 1
ATOM 5263 C CA . VAL A 1 705 ? 23.930 -30.438 -16.988 1.00 66.25 705 VAL A CA 1
ATOM 5264 C C . VAL A 1 705 ? 24.538 -29.760 -18.214 1.00 66.25 705 VAL A C 1
ATOM 5266 O O . VAL A 1 705 ? 24.602 -30.350 -19.298 1.00 66.25 705 VAL A O 1
ATOM 5269 N N . ASN A 1 706 ? 24.982 -28.516 -18.056 1.00 61.69 706 ASN A N 1
ATOM 5270 C CA . ASN A 1 706 ? 25.702 -27.816 -19.111 1.00 61.69 706 ASN A CA 1
ATOM 5271 C C . ASN A 1 706 ? 27.131 -28.380 -19.231 1.00 61.69 706 ASN A C 1
ATOM 5273 O O . ASN A 1 706 ? 27.914 -28.261 -18.290 1.00 61.69 706 ASN A O 1
ATOM 5277 N N . LYS A 1 707 ? 27.451 -29.009 -20.371 1.00 56.69 707 LYS A N 1
ATOM 5278 C CA . LYS A 1 707 ? 28.763 -29.627 -20.639 1.00 56.69 707 LYS A CA 1
ATOM 5279 C C . LYS A 1 707 ? 29.851 -28.612 -21.039 1.00 56.69 707 LYS A C 1
ATOM 5281 O O . LYS A 1 707 ? 31.022 -28.876 -20.788 1.00 56.69 707 LYS A O 1
ATOM 5286 N N . ASP A 1 708 ? 29.480 -27.452 -21.593 1.00 55.50 708 ASP A N 1
ATOM 5287 C CA . ASP A 1 708 ? 30.421 -26.574 -22.311 1.00 55.50 708 ASP A CA 1
ATOM 5288 C C . ASP A 1 708 ? 30.665 -25.211 -21.637 1.00 55.50 708 ASP A C 1
ATOM 5290 O O . ASP A 1 708 ? 31.775 -24.694 -21.706 1.00 55.50 708 ASP A O 1
ATOM 5294 N N . SER A 1 709 ? 29.696 -24.623 -20.919 1.00 53.72 709 SER A N 1
ATOM 5295 C CA . SER A 1 709 ? 29.864 -23.259 -20.363 1.00 53.72 709 SER A CA 1
ATOM 5296 C C . SER A 1 709 ? 30.816 -23.162 -19.169 1.00 53.72 709 SER A C 1
ATOM 5298 O O . SER A 1 709 ? 31.199 -22.065 -18.774 1.00 53.72 709 SER A O 1
ATOM 5300 N N . ALA A 1 710 ? 31.137 -24.292 -18.536 1.00 55.81 710 ALA A N 1
ATOM 5301 C CA . ALA A 1 710 ? 31.994 -24.354 -17.354 1.00 55.81 710 ALA A CA 1
ATOM 5302 C C . ALA A 1 710 ? 33.379 -24.940 -17.659 1.00 55.81 710 ALA A C 1
ATOM 5304 O O . ALA A 1 710 ? 34.158 -25.144 -16.727 1.00 55.81 710 ALA A O 1
ATOM 5305 N N . SER A 1 711 ? 33.699 -25.213 -18.932 1.00 68.62 711 SER A N 1
ATOM 5306 C CA . SER A 1 711 ? 34.946 -25.886 -19.310 1.00 68.62 711 SER A CA 1
ATOM 5307 C C . SER A 1 711 ? 36.171 -25.154 -18.776 1.00 68.62 711 SER A C 1
ATOM 5309 O O . SER A 1 711 ? 37.045 -25.792 -18.202 1.00 68.62 711 SER A O 1
ATOM 5311 N N . ASP A 1 712 ? 36.197 -23.823 -18.868 1.00 74.69 712 ASP A N 1
ATOM 5312 C CA . ASP A 1 712 ? 37.339 -23.019 -18.426 1.00 74.69 712 ASP A CA 1
ATOM 5313 C C . ASP A 1 712 ? 37.586 -23.164 -16.923 1.00 74.69 712 ASP A C 1
ATOM 5315 O O . ASP A 1 712 ? 38.719 -23.406 -16.505 1.00 74.69 712 ASP A O 1
ATOM 5319 N N . ASN A 1 713 ? 36.528 -23.128 -16.110 1.00 79.75 713 ASN A N 1
ATOM 5320 C CA . ASN A 1 713 ? 36.649 -23.251 -14.658 1.00 79.75 713 ASN A CA 1
ATOM 5321 C C . ASN A 1 713 ? 37.006 -24.664 -14.200 1.00 79.75 713 ASN A C 1
ATOM 5323 O O . ASN A 1 713 ? 37.788 -24.861 -13.265 1.00 79.75 713 ASN A O 1
ATOM 5327 N N . VAL A 1 714 ? 36.447 -25.657 -14.887 1.00 84.38 714 VAL A N 1
ATOM 5328 C CA . VAL A 1 714 ? 36.732 -27.071 -14.649 1.00 84.38 714 VAL A CA 1
ATOM 5329 C C . VAL A 1 714 ? 38.187 -27.386 -15.004 1.00 84.38 714 VAL A C 1
ATOM 5331 O O . VAL A 1 714 ? 38.902 -27.981 -14.199 1.00 84.38 714 VAL A O 1
ATOM 5334 N N . ILE A 1 715 ? 38.652 -26.941 -16.173 1.00 86.25 715 ILE A N 1
ATOM 5335 C CA . ILE A 1 715 ? 39.998 -27.216 -16.685 1.00 86.25 715 ILE A CA 1
ATOM 5336 C C . ILE A 1 715 ? 41.058 -26.464 -15.879 1.00 86.25 715 ILE A C 1
ATOM 5338 O O . ILE A 1 715 ? 42.011 -27.070 -15.393 1.00 86.25 715 ILE A O 1
ATOM 5342 N N . THR A 1 716 ? 40.904 -25.152 -15.690 1.00 85.44 716 THR A N 1
ATOM 5343 C CA . THR A 1 716 ? 41.881 -24.351 -14.930 1.00 85.44 716 THR A CA 1
ATOM 5344 C C . THR A 1 716 ? 41.920 -24.772 -13.460 1.00 85.44 716 THR A C 1
ATOM 5346 O O . THR A 1 716 ? 43.002 -24.872 -12.875 1.00 85.44 716 THR A O 1
ATOM 5349 N N . GLY A 1 717 ? 40.767 -25.142 -12.891 1.00 87.56 717 GLY A N 1
ATOM 5350 C CA . GLY A 1 717 ? 40.672 -25.795 -11.590 1.00 87.56 717 GLY A CA 1
ATOM 5351 C C . GLY A 1 717 ? 41.429 -27.129 -11.540 1.00 87.56 717 GLY A C 1
ATOM 5352 O O . GLY A 1 717 ? 42.232 -27.340 -10.631 1.00 87.56 717 GLY A O 1
ATOM 5353 N N . ALA A 1 718 ? 41.257 -28.021 -12.518 1.00 88.88 718 ALA A N 1
ATOM 5354 C CA . ALA A 1 718 ? 42.022 -29.273 -12.588 1.00 88.88 718 ALA A CA 1
ATOM 5355 C C . ALA A 1 718 ? 43.542 -29.026 -12.651 1.00 88.88 718 ALA A C 1
ATOM 5357 O O . ALA A 1 718 ? 44.319 -29.737 -12.017 1.00 88.88 718 ALA A O 1
ATOM 5358 N N . LEU A 1 719 ? 43.968 -27.966 -13.347 1.00 87.25 719 LEU A N 1
ATOM 5359 C CA . LEU A 1 719 ? 45.373 -27.558 -13.465 1.00 87.25 719 LEU A CA 1
ATOM 5360 C C . LEU A 1 719 ? 45.936 -26.871 -12.203 1.00 87.25 719 LEU A C 1
ATOM 5362 O O . LEU A 1 719 ? 47.123 -26.525 -12.164 1.00 87.25 719 LEU A O 1
ATOM 5366 N N . GLY A 1 720 ? 45.126 -26.716 -11.152 1.00 84.19 720 GLY A N 1
ATOM 5367 C CA . GLY A 1 720 ? 45.538 -26.181 -9.854 1.00 84.19 720 GLY A CA 1
ATOM 5368 C C . GLY A 1 720 ? 45.436 -24.661 -9.731 1.00 84.19 720 GLY A C 1
ATOM 5369 O O . GLY A 1 720 ? 45.983 -24.105 -8.778 1.00 84.19 720 GLY A O 1
ATOM 5370 N N . SER A 1 721 ? 44.746 -23.995 -10.662 1.00 86.06 721 SER A N 1
ATOM 5371 C CA . SER A 1 721 ? 44.445 -22.569 -10.543 1.00 86.06 721 SER A CA 1
ATOM 5372 C C . SER A 1 721 ? 43.454 -22.318 -9.407 1.00 86.06 721 SER A C 1
ATOM 5374 O O . SER A 1 721 ? 42.574 -23.144 -9.128 1.00 86.06 721 SER A O 1
ATOM 5376 N N . VAL A 1 722 ? 43.629 -21.194 -8.716 1.00 85.69 722 VAL A N 1
ATOM 5377 C CA . VAL A 1 722 ? 42.694 -20.729 -7.690 1.00 85.69 722 VAL A CA 1
ATOM 5378 C C . VAL A 1 722 ? 41.609 -19.877 -8.331 1.00 85.69 722 VAL A C 1
ATOM 5380 O O . VAL A 1 722 ? 40.434 -20.098 -8.058 1.00 85.69 722 VAL A O 1
ATOM 5383 N N . TYR A 1 723 ? 41.984 -18.947 -9.204 1.00 80.94 723 TYR A N 1
ATOM 5384 C CA . TYR A 1 723 ? 41.065 -17.986 -9.811 1.00 80.94 723 TYR A CA 1
ATOM 5385 C C . TYR A 1 723 ? 40.496 -18.494 -11.132 1.00 80.94 723 TYR A C 1
ATOM 5387 O O . TYR A 1 723 ? 41.145 -19.246 -11.852 1.00 80.94 723 TYR A O 1
ATOM 5395 N N . SER A 1 724 ? 39.278 -18.068 -11.465 1.00 76.81 724 SER A N 1
ATOM 5396 C CA . SER A 1 724 ? 38.748 -18.236 -12.819 1.00 76.81 724 SER A CA 1
ATOM 5397 C C . SER A 1 724 ? 39.646 -17.501 -13.815 1.00 76.81 724 SER A C 1
ATOM 5399 O O . SER A 1 724 ? 39.831 -16.288 -13.708 1.00 76.81 724 SER A O 1
ATOM 5401 N N . LEU A 1 725 ? 40.213 -18.235 -14.771 1.00 74.31 725 LEU A N 1
ATOM 5402 C CA . LEU A 1 725 ? 41.036 -17.680 -15.840 1.00 74.31 725 LEU A CA 1
ATOM 5403 C C . LEU A 1 725 ? 40.315 -17.895 -17.172 1.00 74.31 725 LEU A C 1
ATOM 5405 O O . LEU A 1 725 ? 40.106 -19.032 -17.591 1.00 74.31 725 LEU A O 1
ATOM 5409 N N . GLU A 1 726 ? 39.939 -16.800 -17.831 1.00 65.25 726 GLU A N 1
ATOM 5410 C CA . GLU A 1 726 ? 39.310 -16.840 -19.153 1.00 65.25 726 GLU A CA 1
ATOM 5411 C C . GLU A 1 726 ? 40.383 -16.843 -20.257 1.00 65.25 726 GLU A C 1
ATOM 5413 O O . GLU A 1 726 ? 41.370 -16.106 -20.200 1.00 65.25 726 GLU A O 1
ATOM 5418 N N . GLY A 1 727 ? 40.209 -17.702 -21.262 1.00 67.50 727 GLY A N 1
ATOM 5419 C CA . GLY A 1 727 ? 41.159 -17.915 -22.360 1.00 67.50 727 GLY A CA 1
ATOM 5420 C C . GLY A 1 727 ? 40.901 -19.253 -23.057 1.00 67.50 727 GLY A C 1
ATOM 5421 O O . GLY A 1 727 ? 39.888 -19.889 -22.788 1.00 67.50 727 GLY A O 1
ATOM 5422 N N . ASP A 1 728 ? 41.770 -19.710 -23.957 1.00 70.25 728 ASP A N 1
ATOM 5423 C CA . ASP A 1 728 ? 41.596 -21.031 -24.589 1.00 70.25 728 ASP A CA 1
ATOM 5424 C C . ASP A 1 728 ? 42.091 -22.160 -23.663 1.00 70.25 728 ASP A C 1
ATOM 5426 O O . ASP A 1 728 ? 43.137 -22.783 -23.858 1.00 70.25 728 ASP A O 1
ATOM 5430 N N . SER A 1 729 ? 41.339 -22.398 -22.584 1.00 75.69 729 SER A N 1
ATOM 5431 C CA . SER A 1 729 ? 41.686 -23.397 -21.567 1.00 75.69 729 SER A CA 1
ATOM 5432 C C . SER A 1 729 ? 41.773 -24.813 -22.147 1.00 75.69 729 SER A C 1
ATOM 5434 O O . SER A 1 729 ? 42.585 -25.620 -21.691 1.00 75.69 729 SER A O 1
ATOM 5436 N N . ARG A 1 730 ? 40.983 -25.108 -23.188 1.00 77.69 730 ARG A N 1
ATOM 5437 C CA . ARG A 1 730 ? 40.977 -26.402 -23.875 1.00 77.69 730 ARG A CA 1
ATOM 5438 C C . ARG A 1 730 ? 42.273 -26.625 -24.640 1.00 77.69 730 ARG A C 1
ATOM 5440 O O . ARG A 1 730 ? 42.871 -27.690 -24.482 1.00 77.69 730 ARG A O 1
ATOM 5447 N N . ALA A 1 731 ? 42.742 -25.626 -25.390 1.00 74.44 731 ALA A N 1
ATOM 5448 C CA . ALA A 1 731 ? 44.044 -25.686 -26.050 1.00 74.44 731 ALA A CA 1
ATOM 5449 C C . ALA A 1 731 ? 45.189 -25.777 -25.032 1.00 74.44 731 ALA A C 1
ATOM 5451 O O . ALA A 1 731 ? 46.106 -26.577 -25.205 1.00 74.44 731 ALA A O 1
ATOM 5452 N N . LEU A 1 732 ? 45.122 -25.012 -23.935 1.00 78.31 732 LEU A N 1
ATOM 5453 C CA . LEU A 1 732 ? 46.098 -25.099 -22.843 1.00 78.31 732 LEU A CA 1
ATOM 5454 C C . LEU A 1 732 ? 46.180 -26.511 -22.232 1.00 78.31 732 LEU A C 1
ATOM 5456 O O . LEU A 1 732 ? 47.273 -26.962 -21.886 1.00 78.31 732 LEU A O 1
ATOM 5460 N N . ALA A 1 733 ? 45.041 -27.192 -22.092 1.00 81.00 733 ALA A N 1
ATOM 5461 C CA . ALA A 1 733 ? 44.942 -28.552 -21.565 1.00 81.00 733 ALA A CA 1
ATOM 5462 C C . ALA A 1 733 ? 45.230 -29.654 -22.598 1.00 81.00 733 ALA A C 1
ATOM 5464 O O . ALA A 1 733 ? 45.285 -30.824 -22.224 1.00 81.00 733 ALA A O 1
ATOM 5465 N N . GLY A 1 734 ? 45.409 -29.301 -23.876 1.00 80.75 734 GLY A N 1
ATOM 5466 C CA . GLY A 1 734 ? 45.620 -30.263 -24.959 1.00 80.75 734 GLY A CA 1
ATOM 5467 C C . GLY A 1 734 ? 44.396 -31.131 -25.264 1.00 80.75 734 GLY A C 1
ATOM 5468 O O . GLY A 1 734 ? 44.558 -32.262 -25.714 1.00 80.75 734 GLY A O 1
ATOM 5469 N N . LEU A 1 735 ? 43.181 -30.637 -24.998 1.00 81.19 735 LEU A N 1
ATOM 5470 C CA . LEU A 1 735 ? 41.945 -31.386 -25.236 1.00 81.19 735 LEU A CA 1
ATOM 5471 C C . LEU A 1 735 ? 41.609 -31.452 -26.725 1.00 81.19 735 LEU A C 1
ATOM 5473 O O . LEU A 1 735 ? 41.532 -30.419 -27.395 1.00 81.19 735 LEU A O 1
ATOM 5477 N N . ALA A 1 736 ? 41.317 -32.653 -27.225 1.00 74.56 736 ALA A N 1
ATOM 5478 C CA . ALA A 1 736 ? 40.849 -32.818 -28.597 1.00 74.56 736 ALA A CA 1
ATOM 5479 C C . ALA A 1 736 ? 39.452 -32.178 -28.804 1.00 74.56 736 ALA A C 1
ATOM 5481 O O . ALA A 1 736 ? 38.676 -32.025 -27.845 1.00 74.56 736 ALA A O 1
ATOM 5482 N N . PRO A 1 737 ? 39.081 -31.809 -30.049 1.00 64.88 737 PRO A N 1
ATOM 5483 C CA . PRO A 1 737 ? 37.719 -31.382 -30.370 1.00 64.88 737 PRO A CA 1
ATOM 5484 C C . PRO A 1 737 ? 36.699 -32.455 -29.951 1.00 64.88 737 PRO A C 1
ATOM 5486 O O . PRO A 1 737 ? 36.790 -33.599 -30.385 1.00 64.88 737 PRO A O 1
ATOM 5489 N N . GLY A 1 738 ? 35.750 -32.095 -29.080 1.00 65.81 738 GLY A N 1
ATOM 5490 C CA . GLY A 1 738 ? 34.733 -33.016 -28.549 1.00 65.81 738 GLY A CA 1
ATOM 5491 C C . GLY A 1 738 ? 35.131 -33.820 -27.301 1.00 65.81 738 GLY A C 1
ATOM 5492 O O . GLY A 1 738 ? 34.290 -34.532 -26.757 1.00 65.81 738 GLY A O 1
ATOM 5493 N N . GLU A 1 739 ? 36.368 -33.708 -26.796 1.00 73.62 739 GLU A N 1
ATOM 5494 C CA . GLU A 1 739 ? 36.749 -34.344 -25.523 1.00 73.62 739 GLU A CA 1
ATOM 5495 C C . GLU A 1 739 ? 36.067 -33.648 -24.328 1.00 73.62 739 GLU A C 1
ATOM 5497 O O . GLU A 1 739 ? 36.027 -32.414 -24.237 1.00 73.62 739 GLU A O 1
ATOM 5502 N N . ASP A 1 740 ? 35.518 -34.445 -23.409 1.00 76.50 740 ASP A N 1
ATOM 5503 C CA . ASP A 1 740 ? 34.721 -33.980 -22.272 1.00 76.50 740 ASP A CA 1
ATOM 5504 C C . ASP A 1 740 ? 35.600 -33.407 -21.140 1.00 76.50 740 ASP A C 1
ATOM 5506 O O . ASP A 1 740 ? 36.514 -34.067 -20.633 1.00 76.50 740 ASP A O 1
ATOM 5510 N N . ALA A 1 741 ? 35.309 -32.170 -20.723 1.00 81.50 741 ALA A N 1
ATOM 5511 C CA . ALA A 1 741 ? 36.087 -31.454 -19.708 1.00 81.50 741 ALA A CA 1
ATOM 5512 C C . ALA A 1 741 ? 35.961 -32.069 -18.300 1.00 81.50 741 ALA A C 1
ATOM 5514 O O . ALA A 1 741 ? 36.895 -31.976 -17.503 1.00 81.50 741 ALA A O 1
ATOM 5515 N N . ILE A 1 742 ? 34.838 -32.725 -17.987 1.00 81.75 742 ILE A N 1
ATOM 5516 C CA . ILE A 1 742 ? 34.624 -33.401 -16.701 1.00 81.75 742 ILE A CA 1
ATOM 5517 C C . ILE A 1 742 ? 35.468 -34.678 -16.635 1.00 81.75 742 ILE A C 1
ATOM 5519 O O . ILE A 1 742 ? 36.112 -34.947 -15.620 1.00 81.75 742 ILE A O 1
ATOM 5523 N N . ARG A 1 743 ? 35.539 -35.443 -17.729 1.00 83.44 743 ARG A N 1
ATOM 5524 C CA . ARG A 1 743 ? 36.428 -36.607 -17.847 1.00 83.44 743 ARG A CA 1
ATOM 5525 C C . ARG A 1 743 ? 37.892 -36.200 -17.695 1.00 83.44 743 ARG A C 1
ATOM 5527 O O . ARG A 1 743 ? 38.620 -36.856 -16.951 1.00 83.44 743 ARG A O 1
ATOM 5534 N N . PHE A 1 744 ? 38.303 -35.115 -18.353 1.00 87.88 744 PHE A N 1
ATOM 5535 C CA . PHE A 1 744 ? 39.632 -34.528 -18.172 1.00 87.88 744 PHE A CA 1
ATOM 5536 C C . PHE A 1 744 ? 39.900 -34.181 -16.710 1.00 87.88 744 PHE A C 1
ATOM 5538 O O . PHE A 1 744 ? 40.911 -34.607 -16.163 1.00 87.88 744 PHE A O 1
ATOM 5545 N N . PHE A 1 745 ? 38.969 -33.479 -16.062 1.00 89.25 745 PHE A N 1
ATOM 5546 C CA . PHE A 1 745 ? 39.083 -33.113 -14.656 1.00 89.25 745 PHE A CA 1
ATOM 5547 C C . PHE A 1 745 ? 39.335 -34.332 -13.766 1.00 89.25 745 PHE A C 1
ATOM 5549 O O . PHE A 1 745 ? 40.322 -34.350 -13.035 1.00 89.25 745 PHE A O 1
ATOM 5556 N N . PHE A 1 746 ? 38.507 -35.378 -13.858 1.00 88.75 746 PHE A N 1
ATOM 5557 C CA . PHE A 1 746 ? 38.691 -36.573 -13.029 1.00 88.75 746 PHE A CA 1
ATOM 5558 C C . PHE A 1 746 ? 40.022 -37.272 -13.310 1.00 88.75 746 PHE A C 1
ATOM 5560 O O . PHE A 1 746 ? 40.710 -37.651 -12.364 1.00 88.75 746 PHE A O 1
ATOM 5567 N N . ARG A 1 747 ? 40.417 -37.391 -14.585 1.00 90.62 747 ARG A N 1
ATOM 5568 C CA . ARG A 1 747 ? 41.720 -37.948 -14.977 1.00 90.62 747 ARG A CA 1
ATOM 5569 C C . ARG A 1 747 ? 42.868 -37.159 -14.339 1.00 90.62 747 ARG A C 1
ATOM 5571 O O . ARG A 1 747 ? 43.674 -37.736 -13.618 1.00 90.62 747 ARG A O 1
ATOM 5578 N N . THR A 1 748 ? 42.899 -35.842 -14.522 1.00 90.31 748 THR A N 1
ATOM 5579 C CA . THR A 1 748 ? 43.970 -34.971 -14.016 1.00 90.31 748 THR A CA 1
ATOM 5580 C C . THR A 1 748 ? 44.028 -34.927 -12.487 1.00 90.31 748 THR A C 1
ATOM 5582 O O . THR A 1 748 ? 45.116 -34.929 -11.914 1.00 90.31 748 THR A O 1
ATOM 5585 N N . VAL A 1 749 ? 42.878 -34.927 -11.806 1.00 91.25 749 VAL A N 1
ATOM 5586 C CA . VAL A 1 749 ? 42.820 -34.972 -10.335 1.00 91.25 749 VAL A CA 1
ATOM 5587 C C . VAL A 1 749 ? 43.369 -36.295 -9.798 1.00 91.25 749 VAL A C 1
ATOM 5589 O O . VAL A 1 749 ? 44.108 -36.285 -8.814 1.00 91.25 749 VAL A O 1
ATOM 5592 N N . LEU A 1 750 ? 43.051 -37.421 -10.445 1.00 93.00 750 LEU A N 1
ATOM 5593 C CA . LEU A 1 750 ? 43.568 -38.740 -10.066 1.00 93.00 750 LEU A CA 1
ATOM 5594 C C . LEU A 1 750 ? 45.066 -38.891 -10.363 1.00 93.00 750 LEU A C 1
ATOM 5596 O O . LEU A 1 750 ? 45.771 -39.543 -9.598 1.00 93.00 750 LEU A O 1
ATOM 5600 N N . GLU A 1 751 ? 45.562 -38.264 -11.430 1.00 93.94 751 GLU A N 1
ATOM 5601 C CA . GLU A 1 751 ? 46.991 -38.233 -11.768 1.00 93.94 751 GLU A CA 1
ATOM 5602 C C . GLU A 1 751 ? 47.812 -37.378 -10.789 1.00 93.94 751 GLU A C 1
ATOM 5604 O O . GLU A 1 751 ? 48.989 -37.660 -10.562 1.00 93.94 751 GLU A O 1
ATOM 5609 N N . ARG A 1 752 ? 47.222 -36.317 -10.215 1.00 90.50 752 ARG A N 1
ATOM 5610 C CA . ARG A 1 752 ? 47.923 -35.348 -9.348 1.00 90.50 752 ARG A CA 1
ATOM 5611 C C . ARG A 1 752 ? 47.121 -34.974 -8.088 1.00 90.50 752 ARG A C 1
ATOM 5613 O O . ARG A 1 752 ? 46.803 -33.798 -7.880 1.00 90.50 752 ARG A O 1
ATOM 5620 N N . PRO A 1 753 ? 46.832 -35.934 -7.193 1.00 91.38 753 PRO A N 1
ATOM 5621 C CA . PRO A 1 753 ? 45.926 -35.710 -6.067 1.00 91.38 753 PRO A CA 1
ATOM 5622 C C . PRO A 1 753 ? 46.461 -34.697 -5.044 1.00 91.38 753 PRO A C 1
ATOM 5624 O O . PRO A 1 753 ? 45.690 -33.899 -4.514 1.00 91.38 753 PRO A O 1
ATOM 5627 N N . ALA A 1 754 ? 47.774 -34.679 -4.786 1.00 89.62 754 ALA A N 1
ATOM 5628 C CA . ALA A 1 754 ? 48.391 -33.751 -3.832 1.00 89.62 754 ALA A CA 1
ATOM 5629 C C . ALA A 1 754 ? 48.348 -32.290 -4.320 1.00 89.62 754 ALA A C 1
ATOM 5631 O O . ALA A 1 754 ? 47.983 -31.390 -3.561 1.00 89.62 754 ALA A O 1
ATOM 5632 N N . ASP A 1 755 ? 48.654 -32.062 -5.601 1.00 85.88 755 ASP A N 1
ATOM 5633 C CA . ASP A 1 755 ? 48.568 -30.744 -6.242 1.00 85.88 755 ASP A CA 1
ATOM 5634 C C . ASP A 1 755 ? 47.143 -30.198 -6.197 1.00 85.88 755 ASP A C 1
ATOM 5636 O O . ASP A 1 755 ? 46.921 -29.029 -5.868 1.00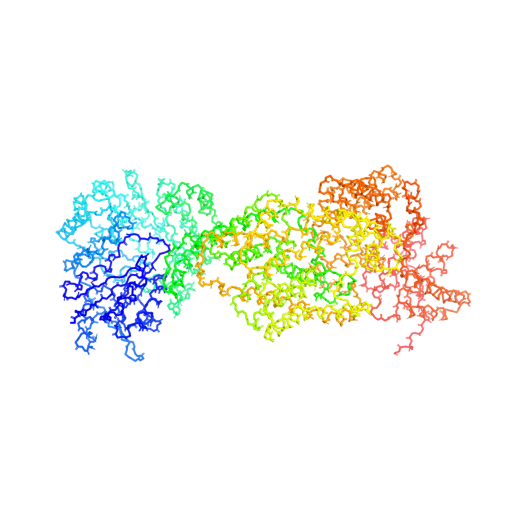 85.88 755 ASP A O 1
ATOM 5640 N N . TYR A 1 756 ? 46.172 -31.056 -6.516 1.00 90.38 756 TYR A N 1
ATOM 5641 C CA . TYR A 1 756 ? 44.770 -30.685 -6.484 1.00 90.38 756 TYR A CA 1
ATOM 5642 C C . TYR A 1 756 ? 44.293 -30.402 -5.055 1.00 90.38 756 TYR A C 1
ATOM 5644 O O . TYR A 1 756 ? 43.624 -29.396 -4.834 1.00 90.38 756 TYR A O 1
ATOM 5652 N N . ALA A 1 757 ? 44.687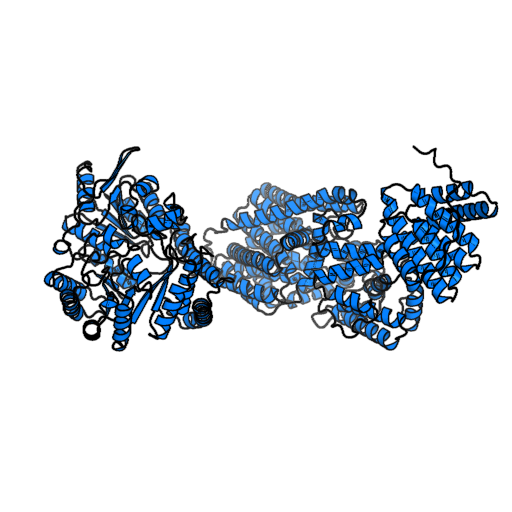 -31.212 -4.066 1.00 90.12 757 ALA A N 1
ATOM 5653 C CA . ALA A 1 757 ? 44.367 -30.967 -2.659 1.00 90.12 757 ALA A CA 1
ATOM 5654 C C . ALA A 1 757 ? 44.937 -29.627 -2.158 1.00 90.12 757 ALA A C 1
ATOM 5656 O O . ALA A 1 757 ? 44.238 -28.869 -1.482 1.00 90.12 757 ALA A O 1
ATOM 5657 N N . ALA A 1 758 ? 46.173 -29.286 -2.538 1.00 89.19 758 ALA A N 1
ATOM 5658 C CA . ALA A 1 758 ? 46.769 -27.986 -2.231 1.00 89.19 758 ALA A CA 1
ATOM 5659 C C . ALA A 1 758 ? 46.021 -26.830 -2.923 1.00 89.19 758 ALA A C 1
ATOM 5661 O O . ALA A 1 758 ? 45.780 -25.789 -2.307 1.00 89.19 758 ALA A O 1
ATOM 5662 N N . GLY A 1 759 ? 45.619 -27.012 -4.185 1.00 89.31 759 GLY A N 1
ATOM 5663 C CA . GLY A 1 759 ? 44.781 -26.060 -4.917 1.00 89.31 759 GLY A CA 1
ATOM 5664 C C . GLY A 1 759 ? 43.418 -25.851 -4.254 1.00 89.31 759 GLY A C 1
ATOM 5665 O O . GLY A 1 759 ? 43.010 -24.712 -4.035 1.00 89.31 759 GLY A O 1
ATOM 5666 N N . LEU A 1 760 ? 42.755 -26.935 -3.852 1.00 91.75 760 LEU A N 1
ATOM 5667 C CA . LEU A 1 760 ? 41.485 -26.916 -3.129 1.00 91.75 760 LEU A CA 1
ATOM 5668 C C . LEU A 1 760 ? 41.607 -26.163 -1.797 1.00 91.75 760 LEU A C 1
ATOM 5670 O O . LEU A 1 760 ? 40.767 -25.318 -1.500 1.00 91.75 760 LEU A O 1
ATOM 5674 N N . ALA A 1 761 ? 42.669 -26.403 -1.022 1.00 90.88 761 ALA A N 1
ATOM 5675 C CA . ALA A 1 761 ? 42.914 -25.682 0.228 1.00 90.88 761 ALA A CA 1
ATOM 5676 C C . ALA A 1 761 ? 43.074 -24.169 -0.002 1.00 90.88 761 ALA A C 1
ATOM 5678 O O . ALA A 1 761 ? 42.469 -23.367 0.712 1.00 90.88 761 ALA A O 1
ATOM 5679 N N . ARG A 1 762 ? 43.820 -23.765 -1.042 1.00 90.50 762 ARG A N 1
ATOM 5680 C CA . ARG A 1 762 ? 43.948 -22.348 -1.427 1.00 90.50 762 ARG A CA 1
ATOM 5681 C C . ARG A 1 762 ? 42.623 -21.752 -1.890 1.00 90.50 762 ARG A C 1
ATOM 5683 O O . ARG A 1 762 ? 42.335 -20.612 -1.551 1.00 90.50 762 ARG A O 1
ATOM 5690 N N . ARG A 1 763 ? 41.791 -22.507 -2.613 1.00 91.31 763 ARG A N 1
ATOM 5691 C CA . ARG A 1 763 ? 40.453 -22.054 -3.026 1.00 91.31 763 ARG A CA 1
ATOM 5692 C C . ARG A 1 763 ? 39.513 -21.880 -1.847 1.00 91.31 763 ARG A C 1
ATOM 5694 O O . ARG A 1 763 ? 38.839 -20.862 -1.776 1.00 91.31 763 ARG A O 1
ATOM 5701 N N . LEU A 1 764 ? 39.506 -22.809 -0.895 1.00 91.31 764 LEU A N 1
ATOM 5702 C CA . LEU A 1 764 ? 38.733 -22.666 0.342 1.00 91.31 764 LEU A CA 1
ATOM 5703 C C . LEU A 1 764 ? 39.180 -21.436 1.142 1.00 91.31 764 LEU A C 1
ATOM 5705 O O . LEU A 1 764 ? 38.337 -20.673 1.614 1.00 91.31 764 LEU A O 1
ATOM 5709 N N . TRP A 1 765 ? 40.492 -21.203 1.230 1.00 89.81 765 TRP A N 1
ATOM 5710 C CA . TRP A 1 765 ? 41.040 -19.989 1.831 1.00 89.81 765 TRP A CA 1
ATOM 5711 C C . TRP A 1 765 ? 40.608 -18.727 1.073 1.00 89.81 765 TRP A C 1
ATOM 5713 O O . TRP A 1 765 ? 40.140 -17.768 1.678 1.00 89.81 765 TRP A O 1
ATOM 5723 N N . GLN A 1 766 ? 40.675 -18.741 -0.257 1.00 88.00 766 GLN A N 1
ATOM 5724 C CA . GLN A 1 766 ? 40.264 -17.611 -1.086 1.00 88.00 766 GLN A CA 1
ATOM 5725 C C . GLN A 1 766 ? 38.763 -17.309 -0.962 1.00 88.00 766 GLN A C 1
ATOM 5727 O O . GLN A 1 766 ? 38.378 -16.145 -0.876 1.00 88.00 766 GLN A O 1
ATOM 5732 N N . ILE A 1 767 ? 37.914 -18.340 -0.903 1.00 89.06 767 ILE A N 1
ATOM 5733 C CA . ILE A 1 767 ? 36.470 -18.196 -0.673 1.00 89.06 767 ILE A CA 1
ATOM 5734 C C . ILE A 1 767 ? 36.213 -17.545 0.685 1.00 89.06 767 ILE A C 1
ATOM 5736 O O . ILE A 1 767 ? 35.411 -16.616 0.779 1.00 89.06 767 ILE A O 1
ATOM 5740 N N . PHE A 1 768 ? 36.924 -17.989 1.725 1.00 89.44 768 PHE A N 1
ATOM 5741 C CA . PHE A 1 768 ? 36.856 -17.371 3.046 1.00 89.44 768 PHE A CA 1
ATOM 5742 C C . PHE A 1 768 ? 37.221 -15.879 2.985 1.00 89.44 768 PHE A C 1
ATOM 5744 O O . PHE A 1 768 ? 36.507 -15.051 3.551 1.00 89.44 768 PHE A O 1
ATOM 5751 N N . LEU A 1 769 ? 38.272 -15.518 2.240 1.00 86.94 769 LEU A N 1
ATOM 5752 C CA . LEU A 1 769 ? 38.716 -14.130 2.079 1.00 86.94 769 LEU A CA 1
ATOM 5753 C C . LEU A 1 769 ? 37.728 -13.232 1.323 1.00 86.94 769 LEU A C 1
ATOM 5755 O O . LEU A 1 769 ? 37.805 -12.015 1.480 1.00 86.94 769 LEU A O 1
ATOM 5759 N N . PHE A 1 770 ? 36.783 -13.779 0.549 1.00 84.06 770 PHE A N 1
ATOM 5760 C CA . PHE A 1 770 ? 35.749 -12.950 -0.078 1.00 84.06 770 PHE A CA 1
ATOM 5761 C C . PHE A 1 770 ? 34.862 -12.260 0.963 1.00 84.06 770 PHE A C 1
ATOM 5763 O O . PHE A 1 770 ? 34.472 -11.112 0.760 1.00 84.06 770 PHE A O 1
ATOM 5770 N N . GLN A 1 771 ? 34.539 -12.942 2.070 1.00 84.94 771 GLN A N 1
ATOM 5771 C CA . GLN A 1 771 ? 33.705 -12.413 3.156 1.00 84.94 771 GLN A CA 1
ATOM 5772 C C . GLN A 1 771 ? 34.127 -13.002 4.519 1.00 84.94 771 GLN A C 1
ATOM 5774 O O . GLN A 1 771 ? 33.373 -13.779 5.118 1.00 84.94 771 GLN A O 1
ATOM 5779 N N . PRO A 1 772 ? 35.307 -12.632 5.053 1.00 87.62 772 PRO A N 1
ATOM 5780 C CA . PRO A 1 772 ? 35.924 -13.319 6.193 1.00 87.62 772 PRO A CA 1
ATOM 5781 C C . PRO A 1 772 ? 35.072 -13.254 7.464 1.00 87.62 772 PRO A C 1
ATOM 5783 O O . PRO A 1 772 ? 35.017 -14.219 8.222 1.00 87.62 772 PRO A O 1
ATOM 5786 N N . LEU A 1 773 ? 34.342 -12.154 7.676 1.00 87.38 773 LEU A N 1
ATOM 5787 C CA . LEU A 1 773 ? 33.428 -12.015 8.813 1.00 87.38 773 LEU A CA 1
ATOM 5788 C C . LEU A 1 773 ? 32.225 -12.963 8.711 1.00 87.38 773 LEU A C 1
ATOM 5790 O O . LEU A 1 773 ? 31.872 -13.607 9.696 1.00 87.38 773 LEU A O 1
ATOM 5794 N N . LEU A 1 774 ? 31.610 -13.079 7.528 1.00 89.50 774 LEU A N 1
ATOM 5795 C CA . LEU A 1 774 ? 30.446 -13.945 7.327 1.00 89.50 774 LEU A CA 1
ATOM 5796 C C . LEU A 1 774 ? 30.838 -15.422 7.417 1.00 89.50 774 LEU A C 1
ATOM 5798 O O . LEU A 1 774 ? 30.192 -16.186 8.135 1.00 89.50 774 LEU A O 1
ATOM 5802 N N . PHE A 1 775 ? 31.908 -15.818 6.723 1.00 90.19 775 PHE A N 1
ATOM 5803 C CA . PHE A 1 775 ? 32.413 -17.189 6.762 1.00 90.19 775 PHE A CA 1
ATOM 5804 C C . PHE A 1 775 ? 32.955 -17.561 8.142 1.00 90.19 775 PHE A C 1
ATOM 5806 O O . PHE A 1 775 ? 32.660 -18.650 8.630 1.00 90.19 775 PHE A O 1
ATOM 5813 N N . GLY A 1 776 ? 33.678 -16.658 8.807 1.00 90.62 776 GLY A N 1
ATOM 5814 C CA . GLY A 1 776 ? 34.152 -16.860 10.175 1.00 90.62 776 GLY A CA 1
ATOM 5815 C C . GLY A 1 776 ? 33.000 -17.071 11.155 1.00 90.62 776 GLY A C 1
ATOM 5816 O O . GLY A 1 776 ? 32.997 -18.051 11.900 1.00 90.62 776 GLY A O 1
ATOM 5817 N N . ALA A 1 777 ? 31.975 -16.215 11.101 1.00 89.81 777 ALA A N 1
ATOM 5818 C CA . ALA A 1 777 ? 30.783 -16.362 11.932 1.00 89.81 777 ALA A CA 1
ATOM 5819 C C . ALA A 1 777 ? 30.016 -17.658 11.622 1.00 89.81 777 ALA A C 1
ATOM 5821 O O . ALA A 1 777 ? 29.542 -18.330 12.536 1.00 89.81 777 ALA A O 1
ATOM 5822 N N . PHE A 1 778 ? 29.927 -18.045 10.350 1.00 92.94 778 PHE A N 1
ATOM 5823 C CA . PHE A 1 778 ? 29.297 -19.294 9.935 1.00 92.94 778 PHE A CA 1
ATOM 5824 C C . PHE A 1 778 ? 30.032 -20.535 10.424 1.00 92.94 778 PHE A C 1
ATOM 5826 O O . PHE A 1 778 ? 29.385 -21.428 10.962 1.00 92.94 778 PHE A O 1
ATOM 5833 N N . LEU A 1 779 ? 31.359 -20.588 10.295 1.00 91.12 779 LEU A N 1
ATOM 5834 C CA . LEU A 1 779 ? 32.157 -21.694 10.823 1.00 91.12 779 LEU A CA 1
ATOM 5835 C C . LEU A 1 779 ? 32.034 -21.767 12.346 1.00 91.12 779 LEU A C 1
ATOM 5837 O O . LEU A 1 779 ? 31.755 -22.838 12.880 1.00 91.12 779 LEU A O 1
ATOM 5841 N N . ALA A 1 780 ? 32.150 -20.632 13.042 1.00 88.00 780 ALA A N 1
ATOM 5842 C CA . ALA A 1 780 ? 31.967 -20.576 14.490 1.00 88.00 780 ALA A CA 1
ATOM 5843 C C . ALA A 1 780 ? 30.595 -21.128 14.898 1.00 88.00 780 ALA A C 1
ATOM 5845 O O . ALA A 1 780 ? 30.508 -21.991 15.765 1.00 88.00 780 ALA A O 1
ATOM 5846 N N . VAL A 1 781 ? 29.524 -20.704 14.226 1.00 89.19 781 VAL A N 1
ATOM 5847 C CA . VAL A 1 781 ? 28.176 -21.230 14.460 1.00 89.19 781 VAL A CA 1
ATOM 5848 C C . VAL A 1 781 ? 28.085 -22.722 14.140 1.00 89.19 781 VAL A C 1
ATOM 5850 O O . VAL A 1 781 ? 27.505 -23.461 14.926 1.00 89.19 781 VAL A O 1
ATOM 5853 N N . LEU A 1 782 ? 28.656 -23.190 13.031 1.00 87.38 782 LEU A N 1
ATOM 5854 C CA . LEU A 1 782 ? 28.606 -24.596 12.632 1.00 87.38 782 LEU A CA 1
ATOM 5855 C C . LEU A 1 782 ? 29.243 -25.518 13.688 1.00 87.38 782 LEU A C 1
ATOM 5857 O O . LEU A 1 782 ? 28.710 -26.595 13.946 1.00 87.38 782 LEU A O 1
ATOM 5861 N N . PHE A 1 783 ? 30.341 -25.085 14.320 1.00 84.25 783 PHE A N 1
ATOM 5862 C CA . PHE A 1 783 ? 31.035 -25.844 15.370 1.00 84.25 783 PHE A CA 1
ATOM 5863 C C . PHE A 1 783 ? 30.428 -25.667 16.767 1.00 84.25 783 PHE A C 1
ATOM 5865 O O . PHE A 1 783 ? 30.391 -26.618 17.546 1.00 84.25 783 PHE A O 1
ATOM 5872 N N . LEU A 1 784 ? 29.973 -24.458 17.107 1.00 80.94 784 LEU A N 1
ATOM 5873 C CA . LEU A 1 784 ? 29.499 -24.125 18.455 1.00 80.94 784 LEU A CA 1
ATOM 5874 C C . LEU A 1 784 ? 28.005 -24.410 18.653 1.00 80.94 784 LEU A C 1
ATOM 5876 O O . LEU A 1 784 ? 27.558 -24.580 19.791 1.00 80.94 784 LEU A O 1
ATOM 5880 N N . ASN A 1 785 ? 27.215 -24.458 17.577 1.00 80.06 785 ASN A N 1
ATOM 5881 C CA . ASN A 1 785 ? 25.781 -24.688 17.671 1.00 80.06 785 ASN A CA 1
ATOM 5882 C C . ASN A 1 785 ? 25.485 -26.125 18.118 1.00 80.06 785 ASN A C 1
ATOM 5884 O O . ASN A 1 785 ? 25.811 -27.100 17.443 1.00 80.06 785 ASN A O 1
ATOM 5888 N N . ARG A 1 786 ? 24.799 -26.254 19.255 1.00 78.25 786 ARG A N 1
ATOM 5889 C CA . ARG A 1 786 ? 24.422 -27.553 19.830 1.00 78.25 786 ARG A CA 1
ATOM 5890 C C . ARG A 1 786 ? 23.132 -28.129 19.236 1.00 78.25 786 ARG A C 1
ATOM 5892 O O . ARG A 1 786 ? 22.847 -29.308 19.445 1.00 78.25 786 ARG A O 1
ATOM 5899 N N . ASP A 1 787 ? 22.362 -27.341 18.482 1.00 81.19 787 ASP A N 1
ATOM 5900 C CA . ASP A 1 787 ? 21.128 -27.801 17.838 1.00 81.19 787 ASP A CA 1
ATOM 5901 C C . ASP A 1 787 ? 21.420 -28.598 16.555 1.00 81.19 787 ASP A C 1
ATOM 5903 O O . ASP A 1 787 ? 21.499 -28.052 15.449 1.00 81.19 787 ASP A O 1
ATOM 5907 N N . ARG A 1 788 ? 21.519 -29.927 16.697 1.00 81.81 788 ARG A N 1
ATOM 5908 C CA . ARG A 1 788 ? 21.740 -30.850 15.570 1.00 81.81 788 ARG A CA 1
ATOM 5909 C C . ARG A 1 788 ? 20.631 -30.830 14.526 1.00 81.81 788 ARG A C 1
ATOM 5911 O O . ARG A 1 788 ? 20.870 -31.213 13.384 1.00 81.81 788 ARG A O 1
ATOM 5918 N N . THR A 1 789 ? 19.437 -30.355 14.869 1.00 81.94 789 THR A N 1
ATOM 5919 C CA . THR A 1 789 ? 18.315 -30.316 13.925 1.00 81.94 789 THR A CA 1
ATOM 5920 C C . THR A 1 789 ? 18.428 -29.179 12.905 1.00 81.94 789 THR A C 1
ATOM 5922 O O . THR A 1 789 ? 17.712 -29.186 11.905 1.00 81.94 789 THR A O 1
ATOM 5925 N N . LEU A 1 790 ? 19.356 -28.233 13.105 1.00 85.94 790 LEU A N 1
ATOM 5926 C CA . LEU A 1 790 ? 19.710 -27.219 12.108 1.00 85.94 790 LEU A CA 1
ATOM 5927 C C . LEU A 1 790 ? 20.774 -27.691 11.107 1.00 85.94 790 LEU A C 1
ATOM 5929 O O . LEU A 1 790 ? 20.859 -27.121 10.020 1.00 85.94 790 LEU A O 1
ATOM 5933 N N . LEU A 1 791 ? 21.560 -28.729 11.424 1.00 87.31 791 LEU A N 1
ATOM 5934 C CA . LEU A 1 791 ? 22.640 -29.229 10.556 1.00 87.31 791 LEU A CA 1
ATOM 5935 C C . LEU A 1 791 ? 22.194 -29.535 9.112 1.00 87.31 791 LEU A C 1
ATOM 5937 O O . LEU A 1 791 ? 22.923 -29.164 8.191 1.00 87.31 791 LEU A O 1
ATOM 5941 N N . PRO A 1 792 ? 21.002 -30.114 8.855 1.00 89.44 792 PRO A N 1
ATOM 5942 C CA . PRO A 1 792 ? 20.538 -30.317 7.484 1.00 89.44 792 PRO A CA 1
ATOM 5943 C C . PRO A 1 792 ? 20.365 -29.008 6.701 1.00 89.44 792 PRO A C 1
ATOM 5945 O O . PRO A 1 792 ? 20.592 -28.994 5.498 1.00 89.44 792 PRO A O 1
ATOM 5948 N N . ALA A 1 793 ? 20.017 -27.892 7.347 1.00 90.44 793 ALA A N 1
ATOM 5949 C CA . ALA A 1 793 ? 19.921 -26.591 6.679 1.00 90.44 793 ALA A CA 1
ATOM 5950 C C . ALA A 1 793 ? 21.308 -25.972 6.419 1.00 90.44 793 ALA A C 1
ATOM 5952 O O . ALA A 1 793 ? 21.526 -25.389 5.360 1.00 90.44 793 ALA A O 1
ATOM 5953 N N . PHE A 1 794 ? 22.269 -26.172 7.332 1.00 92.06 794 PHE A N 1
ATOM 5954 C CA . PHE A 1 794 ? 23.679 -25.808 7.121 1.00 92.06 794 PHE A CA 1
ATOM 5955 C C . PHE A 1 794 ? 24.321 -26.562 5.948 1.00 92.06 794 PHE A C 1
ATOM 5957 O O . PHE A 1 794 ? 25.273 -26.066 5.348 1.00 92.06 794 PHE A O 1
ATOM 5964 N N . SER A 1 795 ? 23.781 -27.728 5.582 1.00 92.88 795 SER A N 1
ATOM 5965 C CA . SER A 1 795 ? 24.276 -28.510 4.448 1.00 92.88 795 SER A CA 1
ATOM 5966 C C . SER A 1 795 ? 24.180 -27.763 3.114 1.00 92.88 795 SER A C 1
ATOM 5968 O O . SER A 1 795 ? 25.021 -27.996 2.255 1.00 92.88 795 SER A O 1
ATOM 5970 N N . LEU A 1 796 ? 23.225 -26.836 2.946 1.00 94.25 796 LEU A N 1
ATOM 5971 C CA . LEU A 1 796 ? 23.054 -26.069 1.709 1.00 94.25 796 LEU A CA 1
ATOM 5972 C C . LEU A 1 796 ? 24.254 -25.143 1.414 1.00 94.25 796 LEU A C 1
ATOM 5974 O O . LEU A 1 796 ? 24.880 -25.326 0.370 1.00 94.25 796 LEU A O 1
ATOM 5978 N N . PRO A 1 797 ? 24.636 -24.190 2.292 1.00 93.50 797 PRO A N 1
ATOM 5979 C CA . PRO A 1 797 ? 25.834 -23.376 2.077 1.00 93.50 797 PRO A CA 1
ATOM 5980 C C . PRO A 1 797 ? 27.130 -24.198 2.093 1.00 93.50 797 PRO A C 1
ATOM 5982 O O . PRO A 1 797 ? 28.025 -23.910 1.305 1.00 93.50 797 PRO A O 1
ATOM 5985 N N . VAL A 1 798 ? 27.237 -25.250 2.919 1.00 93.31 798 VAL A N 1
ATOM 5986 C CA . VAL A 1 798 ? 28.418 -26.142 2.911 1.00 93.31 798 VAL A CA 1
ATOM 5987 C C . VAL A 1 798 ? 28.584 -26.812 1.550 1.00 93.31 798 VAL A C 1
ATOM 5989 O O . VAL A 1 798 ? 29.659 -26.753 0.956 1.00 93.31 798 VAL A O 1
ATOM 5992 N N . TYR A 1 799 ? 27.511 -27.405 1.031 1.00 93.81 799 TYR A N 1
ATOM 5993 C CA . TYR A 1 799 ? 27.500 -28.030 -0.284 1.00 93.81 799 TYR A CA 1
ATOM 5994 C C . TYR A 1 799 ? 27.825 -27.013 -1.382 1.00 93.81 799 TYR A C 1
ATOM 5996 O O . TYR A 1 799 ? 28.642 -27.289 -2.258 1.00 93.81 799 TYR A O 1
ATOM 6004 N N . PHE A 1 800 ? 27.237 -25.816 -1.306 1.00 91.12 800 PHE A N 1
ATOM 6005 C CA . PHE A 1 800 ? 27.493 -24.754 -2.271 1.00 91.12 800 PHE A CA 1
ATOM 6006 C C . PHE A 1 800 ? 28.977 -24.373 -2.319 1.00 91.12 800 PHE A C 1
ATOM 6008 O O . PHE A 1 800 ? 29.551 -24.292 -3.405 1.00 91.12 800 PHE A O 1
ATOM 6015 N N . VAL A 1 801 ? 29.614 -24.190 -1.158 1.00 91.38 801 VAL A N 1
ATOM 6016 C CA . VAL A 1 801 ? 31.052 -23.903 -1.056 1.00 91.38 801 VAL A CA 1
ATOM 6017 C C . VAL A 1 801 ? 31.875 -25.059 -1.608 1.00 91.38 801 VAL A C 1
ATOM 6019 O O . VAL A 1 801 ? 32.777 -24.822 -2.402 1.00 91.38 801 VAL A O 1
ATOM 6022 N N . MET A 1 802 ? 31.552 -26.302 -1.242 1.00 91.00 802 MET A N 1
ATOM 6023 C CA . MET A 1 802 ? 32.280 -27.483 -1.713 1.00 91.00 802 MET A CA 1
ATOM 6024 C C . MET A 1 802 ? 32.249 -27.625 -3.237 1.00 91.00 802 MET A C 1
ATOM 6026 O O . MET A 1 802 ? 33.290 -27.857 -3.846 1.00 91.00 802 MET A O 1
ATOM 6030 N N . VAL A 1 803 ? 31.075 -27.465 -3.855 1.00 88.38 803 VAL A N 1
ATOM 6031 C CA . VAL A 1 803 ? 30.922 -27.584 -5.313 1.00 88.38 803 VAL A CA 1
ATOM 6032 C C . VAL A 1 803 ? 31.707 -26.501 -6.044 1.00 88.38 803 VAL A C 1
ATOM 6034 O O . VAL A 1 803 ? 32.385 -26.806 -7.019 1.00 88.38 803 VAL A O 1
ATOM 6037 N N . HIS A 1 804 ? 31.670 -25.253 -5.571 1.00 86.75 804 HIS A N 1
ATOM 6038 C CA . HIS A 1 804 ? 32.406 -24.172 -6.229 1.00 86.75 804 HIS A CA 1
ATOM 6039 C C . HIS A 1 804 ? 33.910 -24.214 -5.928 1.00 86.75 804 HIS A C 1
ATOM 6041 O O . HIS A 1 804 ? 34.699 -23.831 -6.781 1.00 86.75 804 HIS A O 1
ATOM 6047 N N . ALA A 1 805 ? 34.328 -24.716 -4.762 1.00 89.94 805 ALA A N 1
ATOM 6048 C CA . ALA A 1 805 ? 35.741 -24.904 -4.429 1.00 89.94 805 ALA A CA 1
ATOM 6049 C C . ALA A 1 805 ? 36.393 -26.050 -5.223 1.00 89.94 805 ALA A C 1
ATOM 6051 O O . ALA A 1 805 ? 37.613 -26.059 -5.396 1.00 89.94 805 ALA A O 1
ATOM 6052 N N . ALA A 1 806 ? 35.601 -27.006 -5.727 1.00 87.94 806 ALA A N 1
ATOM 6053 C CA . ALA A 1 806 ? 36.097 -28.084 -6.583 1.00 87.94 806 ALA A CA 1
ATOM 6054 C C . ALA A 1 806 ? 36.665 -27.562 -7.919 1.00 87.94 806 ALA A C 1
ATOM 6056 O O . ALA A 1 806 ? 37.561 -28.167 -8.507 1.00 87.94 806 ALA A O 1
ATOM 6057 N N . PHE A 1 807 ? 36.224 -26.387 -8.360 1.00 88.38 807 PHE A N 1
ATOM 6058 C CA . PHE A 1 807 ? 36.696 -25.721 -9.575 1.00 88.38 807 PHE A CA 1
ATOM 6059 C C . PHE A 1 807 ? 37.400 -24.409 -9.225 1.00 88.38 807 PHE A C 1
ATOM 6061 O O . PHE A 1 807 ? 37.496 -24.061 -8.048 1.00 88.38 807 PHE A O 1
ATOM 6068 N N . SER A 1 808 ? 37.945 -23.700 -10.214 1.00 85.69 808 SER A N 1
ATOM 6069 C CA . SER A 1 808 ? 38.434 -22.333 -9.995 1.00 85.69 808 SER A CA 1
ATOM 6070 C C . SER A 1 808 ? 37.313 -21.434 -9.453 1.00 85.69 808 SER A C 1
ATOM 6072 O O . SER A 1 808 ? 36.135 -21.596 -9.786 1.00 85.69 808 SER A O 1
ATOM 6074 N N . VAL A 1 809 ? 37.670 -20.487 -8.585 1.00 84.19 809 VAL A N 1
ATOM 6075 C CA . VAL A 1 809 ? 36.693 -19.656 -7.877 1.00 84.19 809 VAL A CA 1
ATOM 6076 C C . VAL A 1 809 ? 36.538 -18.293 -8.533 1.00 84.19 809 VAL A C 1
ATOM 6078 O O . VAL A 1 809 ? 37.506 -17.653 -8.948 1.00 84.19 809 VAL A O 1
ATOM 6081 N N . GLU A 1 810 ? 35.296 -17.821 -8.569 1.00 77.88 810 GLU A N 1
ATOM 6082 C CA . GLU A 1 810 ? 34.954 -16.475 -9.004 1.00 77.88 810 GLU A CA 1
ATOM 6083 C C . GLU A 1 810 ? 34.129 -15.792 -7.915 1.00 77.88 810 GLU A C 1
ATOM 6085 O O . GLU A 1 810 ? 33.113 -16.329 -7.468 1.00 77.88 810 GLU A O 1
ATOM 6090 N N . ALA A 1 811 ? 34.554 -14.600 -7.484 1.00 76.75 811 ALA A N 1
ATOM 6091 C CA . ALA A 1 811 ? 33.940 -13.899 -6.355 1.00 76.75 811 ALA A CA 1
ATOM 6092 C C . ALA A 1 811 ? 32.427 -13.689 -6.543 1.00 76.75 811 ALA A C 1
ATOM 6094 O O . ALA A 1 811 ? 31.659 -13.834 -5.590 1.00 76.75 811 ALA A O 1
ATOM 6095 N N . ARG A 1 812 ? 31.982 -13.423 -7.783 1.00 75.19 812 ARG A N 1
ATOM 6096 C CA . ARG A 1 812 ? 30.565 -13.192 -8.107 1.00 75.19 812 ARG A CA 1
ATOM 6097 C C . ARG A 1 812 ? 29.652 -14.372 -7.756 1.00 75.19 812 ARG A C 1
ATOM 6099 O O . ARG A 1 812 ? 28.512 -14.155 -7.360 1.00 75.19 812 ARG A O 1
ATOM 6106 N N . TYR A 1 813 ? 30.144 -15.614 -7.827 1.00 79.00 813 TYR A N 1
ATOM 6107 C CA . TYR A 1 813 ? 29.341 -16.807 -7.519 1.00 79.00 813 TYR A CA 1
ATOM 6108 C C . TYR A 1 813 ? 29.037 -16.972 -6.032 1.00 79.00 813 TYR A C 1
ATOM 6110 O O . TYR A 1 813 ? 28.139 -17.732 -5.676 1.00 79.00 813 TYR A O 1
ATOM 6118 N N . PHE A 1 814 ? 29.737 -16.238 -5.166 1.00 85.19 814 PHE A N 1
ATOM 6119 C CA . PHE A 1 814 ? 29.537 -16.284 -3.722 1.00 85.19 814 PHE A CA 1
ATOM 6120 C C . PHE A 1 814 ? 28.666 -15.135 -3.194 1.00 85.19 814 PHE A C 1
ATOM 6122 O O . PHE A 1 814 ? 28.332 -15.144 -2.015 1.00 85.19 814 PHE A O 1
ATOM 6129 N N . TYR A 1 815 ? 28.201 -14.201 -4.035 1.00 83.56 815 TYR A N 1
ATOM 6130 C CA . TYR A 1 815 ? 27.207 -13.190 -3.626 1.00 83.56 815 TYR A CA 1
ATOM 6131 C C . TYR A 1 815 ? 25.917 -13.817 -3.066 1.00 83.56 815 TYR A C 1
ATOM 6133 O O . TYR A 1 815 ? 25.465 -13.386 -2.002 1.00 83.56 815 TYR A O 1
ATOM 6141 N N . PRO A 1 816 ? 25.358 -14.888 -3.675 1.00 88.56 816 PRO A N 1
ATOM 6142 C CA . PRO A 1 816 ? 24.186 -15.565 -3.131 1.00 88.56 816 PRO A CA 1
ATOM 6143 C C . PRO A 1 816 ? 24.374 -16.119 -1.705 1.00 88.56 816 PRO A C 1
ATOM 6145 O O . PRO A 1 816 ? 23.390 -16.336 -0.996 1.00 88.56 816 PRO A O 1
ATOM 6148 N N . MET A 1 817 ? 25.622 -16.333 -1.260 1.00 88.94 817 MET A N 1
ATOM 6149 C CA . MET A 1 817 ? 25.922 -16.843 0.083 1.00 88.94 817 MET A CA 1
ATOM 6150 C C . MET A 1 817 ? 25.510 -15.883 1.187 1.00 88.94 817 MET A C 1
ATOM 6152 O O . MET A 1 817 ? 25.053 -16.351 2.229 1.00 88.94 817 MET A O 1
ATOM 6156 N N . ALA A 1 818 ? 25.578 -14.570 0.956 1.00 88.00 818 ALA A N 1
ATOM 6157 C CA . ALA A 1 818 ? 25.103 -13.593 1.929 1.00 88.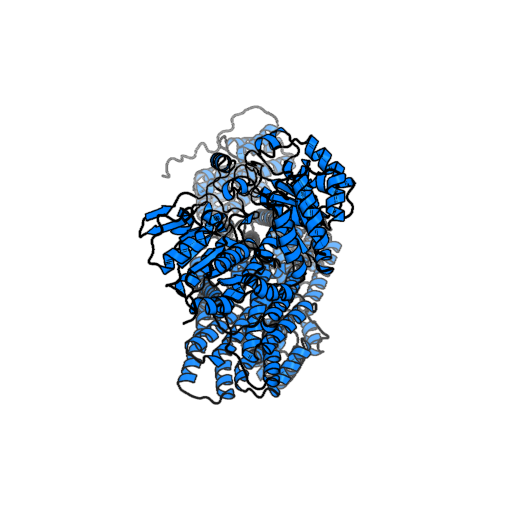00 818 ALA A CA 1
ATOM 6158 C C . ALA A 1 818 ? 23.627 -13.847 2.285 1.00 88.00 818 ALA A C 1
ATOM 6160 O O . ALA A 1 818 ? 23.284 -13.943 3.463 1.00 88.00 818 ALA A O 1
ATOM 6161 N N . TYR A 1 819 ? 22.772 -14.081 1.283 1.00 90.00 819 TYR A N 1
ATOM 6162 C CA . TYR A 1 819 ? 21.339 -14.296 1.494 1.00 90.00 819 TYR A CA 1
ATOM 6163 C C . TYR A 1 819 ? 21.027 -15.565 2.295 1.00 90.00 819 TYR A C 1
ATOM 6165 O O . TYR A 1 819 ? 20.113 -15.538 3.114 1.00 90.00 819 TYR A O 1
ATOM 6173 N N . ILE A 1 820 ? 21.773 -16.662 2.109 1.00 93.75 820 ILE A N 1
ATOM 6174 C CA . ILE A 1 820 ? 21.498 -17.931 2.811 1.00 93.75 820 ILE A CA 1
ATOM 6175 C C . ILE A 1 820 ? 22.283 -18.117 4.118 1.00 93.75 820 ILE A C 1
ATOM 6177 O O . ILE A 1 820 ? 21.788 -18.772 5.035 1.00 93.75 820 ILE A O 1
ATOM 6181 N N . MET A 1 821 ? 23.482 -17.541 4.252 1.00 94.69 821 MET A N 1
ATOM 6182 C CA . MET A 1 821 ? 24.298 -17.676 5.465 1.00 94.69 821 MET A CA 1
ATOM 6183 C C . MET A 1 821 ? 23.859 -16.702 6.557 1.00 94.69 821 MET A C 1
ATOM 6185 O O . MET A 1 821 ? 23.777 -17.114 7.710 1.00 94.69 821 MET A O 1
ATOM 6189 N N . LEU A 1 822 ? 23.515 -15.449 6.227 1.00 93.81 822 LEU A N 1
ATOM 6190 C CA . LEU A 1 822 ? 23.040 -14.464 7.209 1.00 93.81 822 LEU A CA 1
ATOM 6191 C C . LEU A 1 822 ? 21.877 -14.974 8.085 1.00 93.81 822 LEU A C 1
ATOM 6193 O O . LEU A 1 822 ? 22.000 -14.907 9.314 1.00 93.81 822 LEU A O 1
ATOM 6197 N N . PRO A 1 823 ? 20.777 -15.525 7.527 1.00 93.75 823 PRO A N 1
ATOM 6198 C CA . PRO A 1 823 ? 19.686 -16.052 8.342 1.00 93.75 823 PRO A CA 1
ATOM 6199 C C . PRO A 1 823 ? 20.078 -17.279 9.168 1.00 93.75 823 PRO A C 1
ATOM 6201 O O . PRO A 1 823 ? 19.553 -17.451 10.267 1.00 93.75 823 PRO A O 1
ATOM 6204 N N . LEU A 1 824 ? 21.010 -18.112 8.694 1.00 93.00 824 LEU A N 1
ATOM 6205 C CA . LEU A 1 824 ? 21.501 -19.270 9.448 1.00 93.00 824 LEU A CA 1
ATOM 6206 C C . LEU A 1 824 ? 22.402 -18.859 10.614 1.00 93.00 824 LEU A C 1
ATOM 6208 O O . LEU A 1 824 ? 22.201 -19.331 11.731 1.00 93.00 824 LEU A O 1
ATOM 6212 N N . VAL A 1 825 ? 23.356 -17.958 10.372 1.00 92.94 825 VAL A N 1
ATOM 6213 C CA . VAL A 1 825 ? 24.289 -17.444 11.383 1.00 92.94 825 VAL A CA 1
ATOM 6214 C C . VAL A 1 825 ? 23.524 -16.712 12.475 1.00 92.94 825 VAL A C 1
ATOM 6216 O O . VAL A 1 825 ? 23.611 -17.075 13.647 1.00 92.94 825 VAL A O 1
ATOM 6219 N N . LEU A 1 826 ? 22.723 -15.712 12.101 1.00 91.75 826 LEU A N 1
ATOM 6220 C CA . LEU A 1 826 ? 22.001 -14.895 13.077 1.00 91.75 826 LEU A CA 1
ATOM 6221 C C . LEU A 1 826 ? 20.841 -15.656 13.715 1.00 91.75 826 LEU A C 1
ATOM 6223 O O . LEU A 1 826 ? 20.553 -15.454 14.894 1.00 91.75 826 LEU A O 1
ATOM 6227 N N . GLY A 1 827 ? 20.230 -16.588 12.982 1.00 87.44 827 GLY A N 1
ATOM 6228 C CA . GLY A 1 827 ? 19.266 -17.532 13.529 1.00 87.44 827 GLY A CA 1
ATOM 6229 C C . GLY A 1 827 ? 19.872 -18.421 14.614 1.00 87.44 827 GLY A C 1
ATOM 6230 O O . GLY A 1 827 ? 19.360 -18.470 15.729 1.00 87.44 827 GLY A O 1
ATOM 6231 N N . ALA A 1 828 ? 20.984 -19.094 14.333 1.00 86.62 828 ALA A N 1
ATOM 6232 C CA . ALA A 1 828 ? 21.613 -19.987 15.299 1.00 86.62 828 ALA A CA 1
ATOM 6233 C C . ALA A 1 828 ? 22.179 -19.239 16.520 1.00 86.62 828 ALA A C 1
ATOM 6235 O O . ALA A 1 828 ? 21.984 -19.697 17.645 1.00 86.62 828 ALA A O 1
ATOM 6236 N N . LEU A 1 829 ? 22.794 -18.064 16.329 1.00 86.19 829 LEU A N 1
ATOM 6237 C CA . LEU A 1 829 ? 23.258 -17.216 17.436 1.00 86.19 829 LEU A CA 1
ATOM 6238 C C . LEU A 1 829 ? 22.093 -16.767 18.330 1.00 86.19 829 LEU A C 1
ATOM 6240 O O . LEU A 1 829 ? 22.163 -16.897 19.552 1.00 86.19 829 LEU A O 1
ATOM 6244 N N . ALA A 1 830 ? 20.991 -16.296 17.737 1.00 81.56 830 ALA A N 1
ATOM 6245 C CA . ALA A 1 830 ? 19.798 -15.919 18.492 1.00 81.56 830 ALA A CA 1
ATOM 6246 C C . ALA A 1 830 ? 19.164 -17.120 19.213 1.00 81.56 830 ALA A C 1
ATOM 6248 O O . ALA A 1 830 ? 18.708 -16.990 20.349 1.00 81.56 830 ALA A O 1
ATOM 6249 N N . GLY A 1 831 ? 19.161 -18.294 18.575 1.00 73.56 831 GLY A N 1
ATOM 6250 C CA . GLY A 1 831 ? 18.688 -19.543 19.167 1.00 73.56 831 GLY A CA 1
ATOM 6251 C C . GLY A 1 831 ? 19.498 -19.957 20.397 1.00 73.56 831 GLY A C 1
ATOM 6252 O O . GLY A 1 831 ? 18.907 -20.329 21.410 1.00 73.56 831 GLY A O 1
ATOM 6253 N N . ALA A 1 832 ? 20.826 -19.824 20.336 1.00 75.00 832 ALA A N 1
ATOM 6254 C CA . ALA A 1 832 ? 21.726 -20.109 21.451 1.00 75.00 832 ALA A CA 1
ATOM 6255 C C . ALA A 1 832 ? 21.540 -19.137 22.633 1.00 75.00 832 ALA A C 1
ATOM 6257 O O . ALA A 1 832 ? 21.606 -19.555 23.785 1.00 75.00 832 ALA A O 1
ATOM 6258 N N . LEU A 1 833 ? 21.259 -17.858 22.362 1.00 69.56 833 LEU A N 1
ATOM 6259 C CA . LEU A 1 833 ? 21.085 -16.824 23.392 1.00 69.56 833 LEU A CA 1
ATOM 6260 C C . LEU A 1 833 ? 19.762 -16.923 24.174 1.00 69.56 833 LEU A C 1
ATOM 6262 O O . LEU A 1 833 ? 19.665 -16.381 25.272 1.00 69.56 833 LEU A O 1
ATOM 6266 N N . LEU A 1 834 ? 18.727 -17.566 23.623 1.00 62.66 834 LEU A N 1
ATOM 6267 C CA . LEU A 1 834 ? 17.349 -17.437 24.127 1.00 62.66 834 LEU A CA 1
ATOM 6268 C C . LEU A 1 834 ? 16.758 -18.693 24.780 1.00 62.66 834 LEU A C 1
ATOM 6270 O O . LEU A 1 834 ? 15.568 -18.668 25.090 1.00 62.66 834 LEU A O 1
ATOM 6274 N N . ASN A 1 835 ? 17.535 -19.768 24.968 1.00 54.50 835 ASN A N 1
ATOM 6275 C CA . ASN A 1 835 ? 17.141 -21.006 25.667 1.00 54.50 835 ASN A CA 1
ATOM 6276 C C . ASN A 1 835 ? 15.635 -21.348 25.574 1.00 54.50 835 ASN A C 1
ATOM 6278 O O . ASN A 1 835 ? 14.902 -21.375 26.561 1.00 54.50 835 ASN A O 1
ATOM 6282 N N . GLY A 1 836 ? 15.171 -21.620 24.351 1.00 51.97 836 GLY A N 1
ATOM 6283 C CA . GLY A 1 836 ? 13.973 -22.428 24.127 1.00 51.97 836 GLY A CA 1
ATOM 6284 C C . GLY A 1 836 ? 12.623 -21.830 24.538 1.00 51.97 836 GLY A C 1
ATOM 6285 O O . GLY A 1 836 ? 11.892 -22.454 25.299 1.00 51.97 836 GLY A O 1
ATOM 6286 N N . ARG A 1 837 ? 12.185 -20.726 23.918 1.00 43.72 837 ARG A N 1
ATOM 6287 C CA . ARG A 1 837 ? 10.744 -20.521 23.644 1.00 43.72 837 ARG A CA 1
ATOM 6288 C C . ARG A 1 837 ? 10.527 -19.988 22.233 1.00 43.72 837 ARG A C 1
ATOM 6290 O O . ARG A 1 837 ? 10.664 -18.795 21.969 1.00 43.72 837 ARG A O 1
ATOM 6297 N N . GLN A 1 838 ? 10.182 -20.894 21.318 1.00 53.88 838 GLN A N 1
ATOM 6298 C CA . GLN A 1 838 ? 9.799 -20.550 19.952 1.00 53.88 838 GLN A CA 1
ATOM 6299 C C . GLN A 1 838 ? 8.280 -20.308 19.888 1.00 53.88 838 GLN A C 1
ATOM 6301 O O . GLN A 1 838 ? 7.519 -21.263 20.022 1.00 53.88 838 GLN A O 1
ATOM 6306 N N . PRO A 1 839 ? 7.799 -19.067 19.688 1.00 43.75 839 PRO A N 1
ATOM 6307 C CA . PRO A 1 839 ? 6.382 -18.840 19.414 1.00 43.75 839 PRO A CA 1
ATOM 6308 C C . PRO A 1 839 ? 5.978 -19.502 18.081 1.00 43.75 839 PRO A C 1
ATOM 6310 O O . PRO A 1 839 ? 6.831 -19.643 17.193 1.00 43.75 839 PRO A O 1
ATOM 6313 N N . PRO A 1 840 ? 4.694 -19.872 17.898 1.00 46.97 840 PRO A N 1
ATOM 6314 C CA . PRO A 1 840 ? 4.213 -20.440 16.643 1.00 46.97 840 PRO A CA 1
ATOM 6315 C C . PRO A 1 840 ? 4.528 -19.487 15.483 1.00 46.97 840 PRO A C 1
ATOM 6317 O O . PRO A 1 840 ? 4.331 -18.270 15.565 1.00 46.97 840 PRO A O 1
ATOM 6320 N N . ALA A 1 841 ? 5.103 -20.043 14.418 1.00 49.94 841 ALA A N 1
ATOM 6321 C CA . ALA A 1 841 ? 5.574 -19.288 13.267 1.00 49.94 841 ALA A CA 1
ATOM 6322 C C . ALA A 1 841 ? 4.408 -18.580 12.554 1.00 49.94 841 ALA A C 1
ATOM 6324 O O . ALA A 1 841 ? 3.423 -19.230 12.212 1.00 49.94 841 ALA A O 1
ATOM 6325 N N . PRO A 1 842 ? 4.524 -17.289 12.208 1.00 44.59 842 PRO A N 1
ATOM 6326 C CA . PRO A 1 842 ? 3.876 -16.743 11.043 1.00 44.59 842 PRO A CA 1
ATOM 6327 C C . PRO A 1 842 ? 4.880 -16.875 9.895 1.00 44.59 842 PRO A C 1
ATOM 6329 O O . PRO A 1 842 ? 5.458 -15.892 9.442 1.00 44.59 842 PRO A O 1
ATOM 6332 N N . ALA A 1 843 ? 5.092 -18.093 9.399 1.00 50.31 843 ALA A N 1
ATOM 6333 C CA . ALA A 1 843 ? 5.237 -18.199 7.955 1.00 50.31 843 ALA A CA 1
ATOM 6334 C C . ALA A 1 843 ? 3.817 -17.938 7.442 1.00 50.31 843 ALA A C 1
ATOM 6336 O O . ALA A 1 843 ? 2.981 -18.838 7.440 1.00 50.31 843 ALA A O 1
ATOM 6337 N N . GLY A 1 844 ? 3.487 -16.656 7.250 1.00 55.88 844 GLY A N 1
ATOM 6338 C CA . GLY A 1 844 ? 2.130 -16.204 6.955 1.00 55.88 844 GLY A CA 1
ATOM 6339 C C . GLY A 1 844 ? 1.577 -16.826 5.673 1.00 55.88 844 GLY A C 1
ATOM 6340 O O . GLY A 1 844 ? 2.251 -17.600 4.994 1.00 55.88 844 GLY A O 1
ATOM 6341 N N . ARG A 1 845 ? 0.373 -16.397 5.281 1.00 58.88 845 ARG A N 1
ATOM 6342 C CA . ARG A 1 845 ? -0.224 -16.710 3.967 1.00 58.88 845 ARG A CA 1
ATOM 6343 C C . ARG A 1 845 ? 0.740 -16.450 2.781 1.00 58.88 845 ARG A C 1
ATOM 6345 O O . ARG A 1 845 ? 0.511 -16.977 1.706 1.00 58.88 845 ARG A O 1
ATOM 6352 N N . ALA A 1 846 ? 1.833 -15.704 2.983 1.00 74.94 846 ALA A N 1
ATOM 6353 C CA . ALA A 1 846 ? 2.852 -15.384 1.988 1.00 74.94 846 ALA A CA 1
ATOM 6354 C C . ALA A 1 846 ? 3.791 -16.541 1.570 1.00 74.94 846 ALA A C 1
ATOM 6356 O O . ALA A 1 846 ? 4.089 -16.611 0.383 1.00 74.94 846 ALA A O 1
ATOM 6357 N N . LEU A 1 847 ? 4.247 -17.455 2.455 1.00 85.25 847 LEU A N 1
ATOM 6358 C CA . LEU A 1 847 ? 5.194 -18.522 2.031 1.00 85.25 847 LEU A CA 1
ATOM 6359 C C . LEU A 1 847 ? 4.597 -19.412 0.932 1.00 85.25 847 LEU A C 1
ATOM 6361 O O . LEU A 1 847 ? 5.259 -19.608 -0.087 1.00 85.25 847 LEU A O 1
ATOM 6365 N N . PRO A 1 848 ? 3.354 -19.921 1.091 1.00 85.38 848 PRO A N 1
ATOM 6366 C CA . PRO A 1 848 ? 2.723 -20.715 0.045 1.00 85.38 848 PRO A CA 1
ATOM 6367 C C . PRO A 1 848 ? 2.493 -19.901 -1.227 1.00 85.38 848 PRO A C 1
ATOM 6369 O O . PRO A 1 848 ? 2.684 -20.434 -2.307 1.00 85.38 848 PRO A O 1
ATOM 6372 N N . VAL A 1 849 ? 2.142 -18.614 -1.123 1.00 85.56 849 VAL A N 1
ATOM 6373 C CA . VAL A 1 849 ? 1.933 -17.741 -2.293 1.00 85.56 849 VAL A CA 1
ATOM 6374 C C . VAL A 1 849 ? 3.230 -17.539 -3.078 1.00 85.56 849 VAL A C 1
ATOM 6376 O O . VAL A 1 849 ? 3.234 -17.718 -4.291 1.00 85.56 849 VAL A O 1
ATOM 6379 N N . ILE A 1 850 ? 4.340 -17.231 -2.399 1.00 88.81 850 ILE A N 1
ATOM 6380 C CA . ILE A 1 850 ? 5.658 -17.059 -3.032 1.00 88.81 850 ILE A CA 1
ATOM 6381 C C . ILE A 1 850 ? 6.117 -18.375 -3.669 1.00 88.81 850 ILE A C 1
ATOM 6383 O O . ILE A 1 850 ? 6.574 -18.380 -4.810 1.00 88.81 850 ILE A O 1
ATOM 6387 N N . PHE A 1 851 ? 5.956 -19.498 -2.961 1.00 91.88 851 PHE A N 1
ATOM 6388 C CA . PHE A 1 851 ? 6.280 -20.817 -3.500 1.00 91.88 851 PHE A CA 1
ATOM 6389 C C . PHE A 1 851 ? 5.428 -21.167 -4.725 1.00 91.88 851 PHE A C 1
ATOM 6391 O O . PHE A 1 851 ? 5.975 -21.600 -5.732 1.00 91.88 851 PHE A O 1
ATOM 6398 N N . LEU A 1 852 ? 4.109 -20.957 -4.671 1.00 91.88 852 LEU A N 1
ATOM 6399 C CA . LEU A 1 852 ? 3.206 -21.242 -5.787 1.00 91.88 852 LEU A CA 1
ATOM 6400 C C . LEU A 1 852 ? 3.502 -20.353 -6.996 1.00 91.88 852 LEU A C 1
ATOM 6402 O O . LEU A 1 852 ? 3.456 -20.847 -8.116 1.00 91.88 852 LEU A O 1
ATOM 6406 N N . ALA A 1 853 ? 3.861 -19.084 -6.789 1.00 89.00 853 ALA A N 1
ATOM 6407 C CA . ALA A 1 853 ? 4.289 -18.198 -7.869 1.00 89.00 853 ALA A CA 1
ATOM 6408 C C . ALA A 1 853 ? 5.594 -18.689 -8.524 1.00 89.00 853 ALA A C 1
ATOM 6410 O O . ALA A 1 853 ? 5.672 -18.783 -9.749 1.00 89.00 853 ALA A O 1
ATOM 6411 N N . ALA A 1 854 ? 6.593 -19.070 -7.718 1.00 90.75 854 ALA A N 1
ATOM 6412 C CA . ALA A 1 854 ? 7.847 -19.639 -8.212 1.00 90.75 854 ALA A CA 1
ATOM 6413 C C . ALA A 1 854 ? 7.630 -20.975 -8.947 1.00 90.75 854 ALA A C 1
ATOM 6415 O O . ALA A 1 854 ? 8.228 -21.214 -9.996 1.00 90.75 854 ALA A O 1
ATOM 6416 N N . LEU A 1 855 ? 6.747 -21.831 -8.426 1.00 93.38 855 LEU A N 1
ATOM 6417 C CA . LEU A 1 855 ? 6.384 -23.102 -9.044 1.00 93.38 855 LEU A CA 1
ATOM 6418 C C . LEU A 1 855 ? 5.629 -22.888 -10.359 1.00 93.38 855 LEU A C 1
ATOM 6420 O O . LEU A 1 855 ? 5.947 -23.546 -11.342 1.00 93.38 855 LEU A O 1
ATOM 6424 N N . ALA A 1 856 ? 4.676 -21.957 -10.408 1.00 91.06 856 ALA A N 1
ATOM 6425 C CA . ALA A 1 856 ? 3.955 -21.620 -11.631 1.00 91.06 856 ALA A CA 1
ATOM 6426 C C . ALA A 1 856 ? 4.918 -21.134 -12.723 1.00 91.06 856 ALA A C 1
ATOM 6428 O O . ALA A 1 856 ? 4.860 -21.627 -13.847 1.00 91.06 856 ALA A O 1
ATOM 6429 N N . ALA A 1 857 ? 5.855 -20.245 -12.378 1.00 87.75 857 ALA A N 1
ATOM 6430 C CA . ALA A 1 857 ? 6.897 -19.800 -13.299 1.00 87.75 857 ALA A CA 1
ATOM 6431 C C . ALA A 1 857 ? 7.742 -20.974 -13.825 1.00 87.75 857 ALA A C 1
ATOM 6433 O O . ALA A 1 857 ? 7.920 -21.114 -15.034 1.00 87.75 857 ALA A O 1
ATOM 6434 N N . ALA A 1 858 ? 8.195 -21.864 -12.938 1.00 89.75 858 ALA A N 1
ATOM 6435 C CA . ALA A 1 858 ? 8.968 -23.044 -13.318 1.00 89.75 858 ALA A CA 1
ATOM 6436 C C . ALA A 1 858 ? 8.187 -24.014 -14.218 1.00 89.75 858 ALA A C 1
ATOM 6438 O O . ALA A 1 858 ? 8.745 -24.526 -15.187 1.00 89.75 858 ALA A O 1
ATOM 6439 N N . LEU A 1 859 ? 6.903 -24.249 -13.931 1.00 90.62 859 LEU A N 1
ATOM 6440 C CA . LEU A 1 859 ? 6.037 -25.115 -14.735 1.00 90.62 859 LEU A CA 1
ATOM 6441 C C . LEU A 1 859 ? 5.777 -24.527 -16.126 1.00 90.62 859 LEU A C 1
ATOM 6443 O O . LEU A 1 859 ? 5.809 -25.262 -17.110 1.00 90.62 859 LEU A O 1
ATOM 6447 N N . VAL A 1 860 ? 5.582 -23.209 -16.228 1.00 87.81 860 VAL A N 1
ATOM 6448 C CA . VAL A 1 860 ? 5.464 -22.516 -17.519 1.00 87.81 860 VAL A CA 1
ATOM 6449 C C . VAL A 1 860 ? 6.762 -22.649 -18.318 1.00 87.81 860 VAL A C 1
ATOM 6451 O O . VAL A 1 860 ? 6.720 -23.025 -19.490 1.00 87.81 860 VAL A O 1
ATOM 6454 N N . SER A 1 861 ? 7.922 -22.424 -17.695 1.00 85.62 861 SER A N 1
ATOM 6455 C CA . SER A 1 861 ? 9.221 -22.624 -18.351 1.00 85.62 861 SER A CA 1
ATOM 6456 C C . SER A 1 861 ? 9.426 -24.069 -18.810 1.00 85.62 861 SER A C 1
ATOM 6458 O O . SER A 1 861 ? 9.871 -24.296 -19.931 1.00 85.62 861 SER A O 1
ATOM 6460 N N . ALA A 1 862 ? 9.068 -25.044 -17.975 1.00 86.88 862 ALA A N 1
ATOM 6461 C CA . ALA A 1 862 ? 9.113 -26.466 -18.299 1.00 86.88 862 ALA A CA 1
ATOM 6462 C C . ALA A 1 862 ? 8.217 -26.822 -19.500 1.00 86.88 862 ALA A C 1
ATOM 6464 O O . ALA A 1 862 ? 8.659 -27.525 -20.410 1.00 86.88 862 ALA A O 1
ATOM 6465 N N . ALA A 1 863 ? 6.986 -26.308 -19.542 1.00 88.81 863 ALA A N 1
ATOM 6466 C CA . ALA A 1 863 ? 6.070 -26.522 -20.660 1.00 88.81 863 ALA A CA 1
ATOM 6467 C C . ALA A 1 863 ? 6.608 -25.911 -21.965 1.00 88.81 863 ALA A C 1
ATOM 6469 O O . ALA A 1 863 ? 6.578 -26.552 -23.017 1.00 88.81 863 ALA A O 1
ATOM 6470 N N . LEU A 1 864 ? 7.162 -24.697 -21.893 1.00 86.25 864 LEU A N 1
ATOM 6471 C CA . LEU A 1 864 ? 7.768 -24.024 -23.043 1.00 86.25 864 LEU A CA 1
ATOM 6472 C C . LEU A 1 864 ? 8.991 -24.775 -23.578 1.00 86.25 864 LEU A C 1
ATOM 6474 O O . LEU A 1 864 ? 9.152 -24.854 -24.798 1.00 86.25 864 LEU A O 1
ATOM 6478 N N . ALA A 1 865 ? 9.804 -25.354 -22.690 1.00 84.38 865 ALA A N 1
ATOM 6479 C CA . ALA A 1 865 ? 10.943 -26.197 -23.044 1.00 84.38 865 ALA A CA 1
ATOM 6480 C C . ALA A 1 865 ? 10.513 -27.481 -23.757 1.00 84.38 865 ALA A C 1
ATOM 6482 O O . ALA A 1 865 ? 11.050 -27.804 -24.814 1.00 84.38 865 ALA A O 1
ATOM 6483 N N . ALA A 1 866 ? 9.505 -28.176 -23.220 1.00 86.62 866 ALA A N 1
ATOM 6484 C CA . ALA A 1 866 ? 8.977 -29.401 -23.815 1.00 86.62 866 ALA A CA 1
ATOM 6485 C C . ALA A 1 866 ? 8.391 -29.158 -25.216 1.00 86.62 866 ALA A C 1
ATOM 6487 O O . ALA A 1 866 ? 8.583 -29.970 -26.118 1.00 86.62 866 ALA A O 1
ATOM 6488 N N . ALA A 1 867 ? 7.705 -28.027 -25.415 1.00 88.19 867 ALA A N 1
ATOM 6489 C CA . ALA A 1 867 ? 7.096 -27.669 -26.696 1.00 88.19 867 ALA A CA 1
ATOM 6490 C C . ALA A 1 867 ? 8.080 -27.043 -27.700 1.00 88.19 867 ALA A C 1
ATOM 6492 O O . ALA A 1 867 ? 7.753 -26.899 -28.880 1.00 88.19 867 ALA A O 1
ATOM 6493 N N . TYR A 1 868 ? 9.263 -26.610 -27.260 1.00 86.75 868 TYR A N 1
ATOM 6494 C CA . TYR A 1 868 ? 10.186 -25.861 -28.108 1.00 86.75 868 TYR A CA 1
ATOM 6495 C C . TYR A 1 868 ? 10.683 -26.642 -29.338 1.00 86.75 868 TYR A C 1
ATOM 6497 O O . TYR A 1 868 ? 10.622 -26.051 -30.412 1.00 86.75 868 TYR A O 1
ATOM 6505 N N . PRO A 1 869 ? 11.101 -27.927 -29.268 1.00 85.25 869 PRO A N 1
ATOM 6506 C CA . PRO A 1 869 ? 11.587 -28.652 -30.446 1.00 85.25 869 PRO A CA 1
ATOM 6507 C C . PRO A 1 869 ? 10.581 -28.668 -31.602 1.00 85.25 869 PRO A C 1
ATOM 6509 O O . PRO A 1 869 ? 10.943 -28.395 -32.743 1.00 85.25 869 PRO A O 1
ATOM 6512 N N . ALA A 1 870 ? 9.301 -28.904 -31.296 1.00 86.00 870 ALA A N 1
ATOM 6513 C CA . ALA A 1 870 ? 8.231 -28.901 -32.289 1.00 86.00 870 ALA A CA 1
ATOM 6514 C C . ALA A 1 870 ? 8.004 -27.505 -32.894 1.00 86.00 870 ALA A C 1
ATOM 6516 O O . ALA A 1 870 ? 7.845 -27.372 -34.106 1.00 86.00 870 ALA A O 1
ATOM 6517 N N . ARG A 1 871 ? 8.026 -26.453 -32.062 1.00 88.69 871 ARG A N 1
ATOM 6518 C CA . ARG A 1 871 ? 7.869 -25.064 -32.527 1.00 88.69 871 ARG A CA 1
ATOM 6519 C C . ARG A 1 871 ? 9.056 -24.604 -33.375 1.00 88.69 871 ARG A C 1
ATOM 6521 O O . ARG A 1 871 ? 8.847 -24.036 -34.441 1.00 88.69 871 ARG A O 1
ATOM 6528 N N . ALA A 1 872 ? 10.277 -24.914 -32.947 1.00 83.62 872 ALA A N 1
ATOM 6529 C CA . ALA A 1 872 ? 11.500 -24.574 -33.665 1.00 83.62 872 ALA A CA 1
ATOM 6530 C C . ALA A 1 872 ? 11.592 -25.296 -35.017 1.00 83.62 872 ALA A C 1
ATOM 6532 O O . ALA A 1 872 ? 11.975 -24.677 -36.005 1.00 83.62 872 ALA A O 1
ATOM 6533 N N . ALA A 1 873 ? 11.177 -26.566 -35.091 1.00 81.44 873 ALA A N 1
ATOM 6534 C CA . ALA A 1 873 ? 11.137 -27.325 -36.343 1.00 81.44 873 ALA A CA 1
ATOM 6535 C C . ALA A 1 873 ? 10.129 -26.767 -37.368 1.00 81.44 873 ALA A C 1
ATOM 6537 O O . ALA A 1 873 ? 10.306 -26.955 -38.570 1.00 81.44 873 ALA A O 1
ATOM 6538 N N . ALA A 1 874 ? 9.085 -26.059 -36.920 1.00 81.69 874 ALA A N 1
ATOM 6539 C CA . ALA A 1 874 ? 8.109 -25.427 -37.809 1.00 81.69 874 ALA A CA 1
ATOM 6540 C C . ALA A 1 874 ? 8.649 -24.158 -38.504 1.00 81.69 874 ALA A C 1
ATOM 6542 O O . ALA A 1 874 ? 8.080 -23.707 -39.505 1.00 81.69 874 ALA A O 1
ATOM 6543 N N . VAL A 1 875 ? 9.747 -23.577 -38.005 1.00 81.88 875 VAL A N 1
ATOM 6544 C CA . VAL A 1 875 ? 10.354 -22.361 -38.558 1.00 81.88 875 VAL A CA 1
ATOM 6545 C C . VAL A 1 875 ? 11.175 -22.703 -39.800 1.00 81.88 875 VAL A C 1
ATOM 6547 O O . VAL A 1 875 ? 12.308 -23.165 -39.713 1.00 81.88 875 VAL A O 1
ATOM 6550 N N . ARG A 1 876 ? 10.607 -22.427 -40.980 1.00 73.06 876 ARG A N 1
ATOM 6551 C CA . ARG A 1 876 ? 11.291 -22.623 -42.273 1.00 73.06 876 ARG A CA 1
ATOM 6552 C C . ARG A 1 876 ? 12.248 -21.488 -42.629 1.00 73.06 876 ARG A C 1
ATOM 6554 O O . ARG A 1 876 ? 13.331 -21.745 -43.143 1.00 73.06 876 ARG A O 1
ATOM 6561 N N . ASP A 1 877 ? 11.860 -20.242 -42.350 1.00 79.75 877 ASP A N 1
ATOM 6562 C CA . ASP A 1 877 ? 12.706 -19.071 -42.580 1.00 79.75 877 ASP A CA 1
ATOM 6563 C C . ASP A 1 877 ? 12.790 -18.155 -41.354 1.00 79.75 877 ASP A C 1
ATOM 6565 O O . ASP A 1 877 ? 11.903 -17.349 -41.077 1.00 79.75 877 ASP A O 1
ATOM 6569 N N . GLN A 1 878 ? 13.915 -18.240 -40.646 1.00 81.44 878 GLN A N 1
ATOM 6570 C CA . GLN A 1 878 ? 14.139 -17.495 -39.413 1.00 81.44 878 GLN A CA 1
ATOM 6571 C C . GLN A 1 878 ? 14.174 -15.968 -39.610 1.00 81.44 878 GLN A C 1
ATOM 6573 O O . GLN A 1 878 ? 13.748 -15.238 -38.720 1.00 81.44 878 GLN A O 1
ATOM 6578 N N . VAL A 1 879 ? 14.645 -15.460 -40.759 1.00 81.31 879 VAL A N 1
ATOM 6579 C CA . VAL A 1 879 ? 14.713 -14.004 -41.008 1.00 81.31 879 VAL A CA 1
ATOM 6580 C C . VAL A 1 879 ? 13.311 -13.413 -41.193 1.00 81.31 879 VAL A C 1
ATOM 6582 O O . VAL A 1 879 ? 13.006 -12.359 -40.624 1.00 81.31 879 VAL A O 1
ATOM 6585 N N . SER A 1 880 ? 12.441 -14.100 -41.941 1.00 80.62 880 SER A N 1
ATOM 6586 C CA . SER A 1 880 ? 11.034 -13.716 -42.072 1.00 80.62 880 SER A CA 1
ATOM 6587 C C . SER A 1 880 ? 10.290 -13.821 -40.740 1.00 80.62 880 SER A C 1
ATOM 6589 O O . SER A 1 880 ? 9.548 -12.906 -40.391 1.00 80.62 880 SER A O 1
ATOM 6591 N N . GLU A 1 881 ? 10.494 -14.894 -39.973 1.00 84.25 881 GLU A N 1
ATOM 6592 C CA . GLU A 1 881 ? 9.836 -15.067 -38.670 1.00 84.25 881 GLU A CA 1
ATOM 6593 C C . GLU A 1 881 ? 10.233 -13.973 -37.668 1.00 84.25 881 GLU A C 1
ATOM 6595 O O . GLU A 1 881 ? 9.372 -13.373 -37.027 1.00 84.25 881 GLU A O 1
ATOM 6600 N N . LEU A 1 882 ? 11.518 -13.609 -37.607 1.00 84.19 882 LEU A N 1
ATOM 6601 C CA . LEU A 1 882 ? 12.000 -12.509 -36.763 1.00 84.19 882 LEU A CA 1
ATOM 6602 C C . LEU A 1 882 ? 11.424 -11.140 -37.156 1.00 84.19 882 LEU A C 1
ATOM 6604 O O . LEU A 1 882 ? 11.373 -10.229 -36.332 1.00 84.19 882 LEU A O 1
ATOM 6608 N N . SER A 1 883 ? 10.965 -10.975 -38.399 1.00 81.75 883 SER A N 1
ATOM 6609 C CA . SER A 1 883 ? 10.340 -9.724 -38.849 1.00 81.75 883 SER A CA 1
ATOM 6610 C C . SER A 1 883 ? 8.956 -9.497 -38.222 1.00 81.75 883 SER A C 1
ATOM 6612 O O . SER A 1 883 ? 8.472 -8.370 -38.241 1.00 81.75 883 SER A O 1
ATOM 6614 N N . ARG A 1 884 ? 8.339 -10.532 -37.628 1.00 84.75 884 ARG A N 1
ATOM 6615 C CA . ARG A 1 884 ? 7.058 -10.431 -36.903 1.00 84.75 884 ARG A CA 1
ATOM 6616 C C . ARG A 1 884 ? 7.179 -9.759 -35.534 1.00 84.75 884 ARG A C 1
ATOM 6618 O O . ARG A 1 884 ? 6.159 -9.400 -34.956 1.00 84.75 884 ARG A O 1
ATOM 6625 N N . PHE A 1 885 ? 8.400 -9.575 -35.030 1.00 85.38 885 PHE A N 1
ATOM 6626 C CA . PHE A 1 885 ? 8.667 -9.044 -33.690 1.00 85.38 885 PHE A CA 1
ATOM 6627 C C . PHE A 1 885 ? 9.457 -7.725 -33.739 1.00 85.38 885 PHE A C 1
ATOM 6629 O O . PHE A 1 885 ? 10.552 -7.665 -33.178 1.00 85.38 885 PHE A O 1
ATOM 6636 N N . PRO A 1 886 ? 8.965 -6.674 -34.428 1.00 76.44 886 PRO A N 1
ATOM 6637 C CA . PRO A 1 886 ? 9.732 -5.447 -34.673 1.00 76.44 886 PRO A CA 1
ATOM 6638 C C . PRO A 1 886 ? 10.138 -4.706 -33.390 1.00 76.44 886 PRO A C 1
ATOM 6640 O O . PRO A 1 886 ? 11.174 -4.053 -33.382 1.00 76.44 886 PRO A O 1
ATOM 6643 N N . GLU A 1 887 ? 9.366 -4.864 -32.312 1.00 75.75 887 GLU A N 1
ATOM 6644 C CA . GLU A 1 887 ? 9.593 -4.212 -31.014 1.00 75.75 887 GLU A CA 1
ATOM 6645 C C . GLU A 1 887 ? 10.513 -5.013 -30.069 1.00 75.75 887 GLU A C 1
ATOM 6647 O O . GLU A 1 887 ? 11.015 -4.475 -29.081 1.00 75.75 887 GLU A O 1
ATOM 6652 N N . ASP A 1 888 ? 10.758 -6.305 -30.338 1.00 77.06 888 ASP A N 1
ATOM 6653 C CA . ASP A 1 888 ? 11.645 -7.120 -29.499 1.00 77.06 888 ASP A CA 1
ATOM 6654 C C . ASP A 1 888 ? 13.105 -6.878 -29.899 1.00 77.06 888 ASP A C 1
ATOM 6656 O O . ASP A 1 888 ? 13.607 -7.392 -30.906 1.00 77.06 888 ASP A O 1
ATOM 6660 N N . ARG A 1 889 ? 13.792 -6.083 -29.074 1.00 74.88 889 ARG A N 1
ATOM 6661 C CA . ARG A 1 889 ? 15.183 -5.664 -29.286 1.00 74.88 889 ARG A CA 1
ATOM 6662 C C . ARG A 1 889 ? 16.121 -6.852 -29.513 1.00 74.88 889 ARG A C 1
ATOM 6664 O O . ARG A 1 889 ? 16.911 -6.843 -30.454 1.00 74.88 889 ARG A O 1
ATOM 6671 N N . ALA A 1 890 ? 16.018 -7.895 -28.693 1.00 73.62 890 ALA A N 1
ATOM 6672 C CA . ALA A 1 890 ? 16.915 -9.042 -28.770 1.00 73.62 890 ALA A CA 1
ATOM 6673 C C . ALA A 1 890 ? 16.701 -9.867 -30.048 1.00 73.62 890 ALA A C 1
ATOM 6675 O O . ALA A 1 890 ? 17.659 -10.310 -30.693 1.00 73.62 890 ALA A O 1
ATOM 6676 N N . LEU A 1 891 ? 15.441 -10.046 -30.446 1.00 83.19 891 LEU A N 1
ATOM 6677 C CA . LEU A 1 891 ? 15.098 -10.721 -31.694 1.00 83.19 891 LEU A CA 1
ATOM 6678 C C . LEU A 1 891 ? 15.547 -9.897 -32.913 1.00 83.19 891 LEU A C 1
ATOM 6680 O O . LEU A 1 891 ? 16.113 -10.461 -33.856 1.00 83.19 891 LEU A O 1
ATOM 6684 N N . GLN A 1 892 ? 15.391 -8.569 -32.886 1.00 83.00 892 GLN A N 1
ATOM 6685 C CA . GLN A 1 892 ? 15.874 -7.700 -33.966 1.00 83.00 892 GLN A CA 1
ATOM 6686 C C . GLN A 1 892 ? 17.404 -7.699 -34.085 1.00 83.00 892 GLN A C 1
ATOM 6688 O O . GLN A 1 892 ? 17.922 -7.795 -35.200 1.00 83.00 892 GLN A O 1
ATOM 6693 N N . GLN A 1 893 ? 18.143 -7.713 -32.972 1.00 78.12 893 GLN A N 1
ATOM 6694 C CA . GLN A 1 893 ? 19.604 -7.837 -33.000 1.00 78.12 893 GLN A CA 1
ATOM 6695 C C . GLN A 1 893 ? 20.047 -9.130 -33.715 1.00 78.12 893 GLN A C 1
ATOM 6697 O O . GLN A 1 893 ? 20.927 -9.114 -34.584 1.00 78.12 893 GLN A O 1
ATOM 6702 N N . ARG A 1 894 ? 19.393 -10.265 -33.425 1.00 79.81 894 ARG A N 1
ATOM 6703 C CA . ARG A 1 894 ? 19.669 -11.543 -34.107 1.00 79.81 894 ARG A CA 1
ATOM 6704 C C . ARG A 1 894 ? 19.270 -11.529 -35.574 1.00 79.81 894 ARG A C 1
ATOM 6706 O O . ARG A 1 894 ? 19.980 -12.122 -36.386 1.00 79.81 894 ARG A O 1
ATOM 6713 N N . ARG A 1 895 ? 18.172 -10.861 -35.928 1.00 83.88 895 ARG A N 1
ATOM 6714 C CA . ARG A 1 895 ? 17.755 -10.684 -37.325 1.00 83.88 895 ARG A CA 1
ATOM 6715 C C . ARG A 1 895 ? 18.846 -9.986 -38.128 1.00 83.88 895 ARG A C 1
ATOM 6717 O O . ARG A 1 895 ? 19.186 -10.471 -39.204 1.00 83.88 895 ARG A O 1
ATOM 6724 N N . CYS A 1 896 ? 19.442 -8.924 -37.584 1.00 81.25 896 CYS A N 1
ATOM 6725 C CA . CYS A 1 896 ? 20.569 -8.257 -38.230 1.00 81.25 896 CYS A CA 1
ATOM 6726 C C . CYS A 1 896 ? 21.757 -9.226 -38.388 1.00 81.25 896 CYS A C 1
ATOM 6728 O O . CYS A 1 896 ? 22.265 -9.394 -39.494 1.00 81.25 896 CYS A O 1
ATOM 6730 N N . GLY A 1 897 ? 22.124 -9.979 -37.346 1.00 77.00 897 GLY A N 1
ATOM 6731 C CA . GLY A 1 897 ? 23.184 -10.995 -37.445 1.00 77.00 897 GLY A CA 1
ATOM 6732 C C . GLY A 1 897 ? 22.923 -12.097 -38.490 1.00 77.00 897 GLY A C 1
ATOM 6733 O O . GLY A 1 897 ? 23.841 -12.528 -39.184 1.00 77.00 897 GLY A O 1
ATOM 6734 N N . LEU A 1 898 ? 21.676 -12.548 -38.657 1.00 76.44 898 LEU A N 1
ATOM 6735 C CA . LEU A 1 898 ? 21.315 -13.533 -39.686 1.00 76.44 898 LEU A CA 1
ATOM 6736 C C . LEU A 1 898 ? 21.338 -12.944 -41.102 1.00 76.44 898 LEU A C 1
ATOM 6738 O O . LEU A 1 898 ? 21.740 -13.638 -42.034 1.00 76.44 898 LEU A O 1
ATOM 6742 N N . LEU A 1 899 ? 20.951 -11.675 -41.267 1.00 77.81 899 LEU A N 1
ATOM 6743 C CA . LEU A 1 899 ? 21.075 -10.952 -42.539 1.00 77.81 899 LEU A CA 1
ATOM 6744 C C . LEU A 1 899 ? 22.542 -10.808 -42.960 1.00 77.81 899 LEU A C 1
ATOM 6746 O O . LEU A 1 899 ? 22.851 -10.996 -44.137 1.00 77.81 899 LEU A O 1
ATOM 6750 N N . LEU A 1 900 ? 23.440 -10.571 -41.998 1.00 73.50 900 LEU A N 1
ATOM 6751 C CA . LEU A 1 900 ? 24.884 -10.565 -42.231 1.00 73.50 900 LEU A CA 1
ATOM 6752 C C . LEU A 1 900 ? 25.381 -11.938 -42.715 1.00 73.50 900 LEU A C 1
ATOM 6754 O O . LEU A 1 900 ? 26.065 -12.028 -43.733 1.00 73.50 900 LEU A O 1
ATOM 6758 N N . LYS A 1 901 ? 24.967 -13.024 -42.044 1.00 67.12 901 LYS A N 1
ATOM 6759 C CA . LYS A 1 901 ? 25.328 -14.406 -42.420 1.00 67.12 901 LYS A CA 1
ATOM 6760 C C . LYS A 1 901 ? 24.755 -14.851 -43.773 1.00 67.12 901 LYS A C 1
ATOM 6762 O O . LYS A 1 901 ? 25.339 -15.718 -44.418 1.00 67.12 901 LYS A O 1
ATOM 6767 N N . ARG A 1 902 ? 23.628 -14.272 -44.206 1.00 67.81 902 ARG A N 1
ATOM 6768 C CA . ARG A 1 902 ? 22.977 -14.531 -45.506 1.00 67.81 902 ARG A CA 1
ATOM 6769 C C . ARG A 1 902 ? 23.393 -13.562 -46.619 1.00 67.81 902 ARG A C 1
ATOM 6771 O O . ARG A 1 902 ? 22.725 -13.518 -47.646 1.00 67.81 902 ARG A O 1
ATOM 6778 N N . TRP A 1 903 ? 24.482 -12.812 -46.437 1.00 57.25 903 TRP A N 1
ATOM 6779 C CA . TRP A 1 903 ? 25.050 -11.898 -47.442 1.00 57.25 903 TRP A CA 1
ATOM 6780 C C . TRP A 1 903 ? 24.167 -10.712 -47.846 1.00 57.25 903 TRP A C 1
ATOM 6782 O O . TRP A 1 903 ? 24.475 -10.010 -48.806 1.00 57.25 903 TRP A O 1
ATOM 6792 N N . GLY A 1 904 ? 23.107 -10.413 -47.095 1.00 58.31 904 GLY A N 1
ATOM 6793 C CA . GLY A 1 904 ? 22.291 -9.227 -47.322 1.00 58.31 904 GLY A CA 1
ATOM 6794 C C . GLY A 1 904 ? 22.960 -7.987 -46.741 1.00 58.31 904 GLY A C 1
ATOM 6795 O O . GLY A 1 904 ? 22.405 -7.404 -45.823 1.00 58.31 904 GLY A O 1
ATOM 6796 N N . TYR A 1 905 ? 24.145 -7.585 -47.213 1.00 67.50 905 TYR A N 1
ATOM 6797 C CA . TYR A 1 905 ? 24.924 -6.499 -46.594 1.00 67.50 905 TYR A CA 1
ATOM 6798 C C . TYR A 1 905 ? 24.176 -5.149 -46.535 1.00 67.50 905 TYR A C 1
ATOM 6800 O O . TYR A 1 905 ? 24.100 -4.564 -45.450 1.00 67.50 905 TYR A O 1
ATOM 6808 N N . PRO A 1 906 ? 23.507 -4.683 -47.612 1.00 67.19 906 PRO A N 1
ATOM 6809 C CA . PRO A 1 906 ? 22.646 -3.499 -47.529 1.00 67.19 906 PRO A CA 1
ATOM 6810 C C . PRO A 1 906 ? 21.475 -3.686 -46.552 1.00 67.19 906 PRO A C 1
ATOM 6812 O O . PRO A 1 906 ? 21.114 -2.770 -45.815 1.00 67.19 906 PRO A O 1
ATOM 6815 N N . ALA A 1 907 ? 20.906 -4.895 -46.498 1.00 72.69 907 ALA A N 1
ATOM 6816 C CA . ALA A 1 907 ? 19.820 -5.231 -45.582 1.00 72.69 907 ALA A CA 1
ATOM 6817 C C . ALA A 1 907 ? 20.292 -5.315 -44.120 1.00 72.69 907 ALA A C 1
ATOM 6819 O O . ALA A 1 907 ? 19.539 -4.944 -43.224 1.00 72.69 907 ALA A O 1
ATOM 6820 N N . TYR A 1 908 ? 21.530 -5.749 -43.875 1.00 77.88 908 TYR A N 1
ATOM 6821 C CA . TYR A 1 908 ? 22.176 -5.772 -42.569 1.00 77.88 908 TYR A CA 1
ATOM 6822 C C . TYR A 1 908 ? 22.428 -4.357 -42.062 1.00 77.88 908 TYR A C 1
ATOM 6824 O O . TYR A 1 908 ? 21.989 -4.048 -40.960 1.00 77.88 908 TYR A O 1
ATOM 6832 N N . ILE A 1 909 ? 23.045 -3.483 -42.869 1.00 74.06 909 ILE A N 1
ATOM 6833 C CA . ILE A 1 909 ? 23.253 -2.075 -42.494 1.00 74.06 909 ILE A CA 1
ATOM 6834 C C . ILE A 1 909 ? 21.908 -1.403 -42.214 1.00 74.06 909 ILE A C 1
ATOM 6836 O O . ILE A 1 909 ? 21.730 -0.813 -41.157 1.00 74.06 909 ILE A O 1
ATOM 6840 N N . SER A 1 910 ? 20.923 -1.569 -43.101 1.00 79.12 910 SER A N 1
ATOM 6841 C CA . SER A 1 910 ? 19.578 -1.016 -42.898 1.00 79.12 910 SER A CA 1
ATOM 6842 C C . SER A 1 910 ? 18.861 -1.600 -41.669 1.00 79.12 910 SER A C 1
ATOM 6844 O O . SER A 1 910 ? 18.046 -0.922 -41.039 1.00 79.12 910 SER A O 1
ATOM 6846 N N . CYS A 1 911 ? 19.114 -2.866 -41.328 1.00 81.94 911 CYS A N 1
ATOM 6847 C CA . CYS A 1 911 ? 18.610 -3.488 -40.104 1.00 81.94 911 CYS A CA 1
ATOM 6848 C C . CYS A 1 911 ? 19.276 -2.872 -38.873 1.00 81.94 911 CYS A C 1
ATOM 6850 O O . CYS A 1 911 ? 18.577 -2.476 -37.947 1.00 81.94 911 CYS A O 1
ATOM 6852 N N . LEU A 1 912 ? 20.605 -2.743 -38.894 1.00 77.62 912 LEU A N 1
ATOM 6853 C CA . LEU A 1 912 ? 21.403 -2.221 -37.793 1.00 77.62 912 LEU A CA 1
ATOM 6854 C C . LEU A 1 912 ? 21.107 -0.739 -37.531 1.00 77.62 912 LEU A C 1
ATOM 6856 O O . LEU A 1 912 ? 20.961 -0.359 -36.379 1.00 77.62 912 LEU A O 1
ATOM 6860 N N . GLU A 1 913 ? 20.939 0.077 -38.577 1.00 76.50 913 GLU A N 1
ATOM 6861 C CA . GLU A 1 913 ? 20.553 1.492 -38.468 1.00 76.50 913 GLU A CA 1
ATOM 6862 C C . GLU A 1 913 ? 19.165 1.658 -37.843 1.00 76.50 913 GLU A C 1
ATOM 6864 O O . GLU A 1 913 ? 18.990 2.456 -36.925 1.00 76.50 913 GLU A O 1
ATOM 6869 N N . ARG A 1 914 ? 18.180 0.871 -38.296 1.00 78.94 914 ARG A N 1
ATOM 6870 C CA . ARG A 1 914 ? 16.838 0.876 -37.694 1.00 78.94 914 ARG A CA 1
ATOM 6871 C C . ARG A 1 914 ? 16.855 0.386 -36.254 1.00 78.94 914 ARG A C 1
ATOM 6873 O O . ARG A 1 914 ? 16.148 0.945 -35.425 1.00 78.94 914 ARG A O 1
ATOM 6880 N N . TYR A 1 915 ? 17.653 -0.639 -35.971 1.00 78.62 915 TYR A N 1
ATOM 6881 C CA . TYR A 1 915 ? 17.832 -1.159 -34.625 1.00 78.62 915 TYR A CA 1
ATOM 6882 C C . TYR A 1 915 ? 18.443 -0.092 -33.709 1.00 78.62 915 TYR A C 1
ATOM 6884 O O . TYR A 1 915 ? 17.821 0.238 -32.710 1.00 78.62 915 TYR A O 1
ATOM 6892 N N . ALA A 1 916 ? 19.572 0.518 -34.086 1.00 72.81 916 ALA A N 1
ATOM 6893 C CA . ALA A 1 916 ? 20.241 1.555 -33.298 1.00 72.81 916 ALA A CA 1
ATOM 6894 C C . ALA A 1 916 ? 19.324 2.760 -33.012 1.00 72.81 916 ALA A C 1
ATOM 6896 O O . ALA A 1 916 ? 19.199 3.173 -31.863 1.00 72.81 916 ALA A O 1
ATOM 6897 N N . LEU A 1 917 ? 18.600 3.248 -34.030 1.00 72.81 917 LEU A N 1
ATOM 6898 C CA . LEU A 1 917 ? 17.629 4.343 -33.884 1.00 72.81 917 LEU A CA 1
ATOM 6899 C C . LEU A 1 917 ? 16.474 4.012 -32.928 1.00 72.81 917 LEU A C 1
ATOM 6901 O O . LEU A 1 917 ? 15.940 4.906 -32.277 1.00 72.81 917 LEU A O 1
ATOM 6905 N N . ALA A 1 918 ? 16.053 2.748 -32.866 1.00 66.25 918 ALA A N 1
ATOM 6906 C CA . ALA A 1 918 ? 14.939 2.318 -32.026 1.00 66.25 918 ALA A CA 1
ATOM 6907 C C . ALA A 1 918 ? 15.356 2.006 -30.578 1.00 66.25 918 ALA A C 1
ATOM 6909 O O . ALA A 1 918 ? 14.505 1.983 -29.685 1.00 66.25 918 ALA A O 1
ATOM 6910 N N . THR A 1 919 ? 16.637 1.712 -30.331 1.00 62.41 919 THR A N 1
ATOM 6911 C CA . THR A 1 919 ? 17.087 1.145 -29.051 1.00 62.41 919 THR A CA 1
ATOM 6912 C C . THR A 1 919 ? 18.059 2.005 -28.258 1.00 62.41 919 THR A C 1
ATOM 6914 O O . THR A 1 919 ? 18.223 1.696 -27.074 1.00 62.41 919 THR A O 1
ATOM 6917 N N . ASP A 1 920 ? 18.629 3.065 -28.849 1.00 61.88 920 ASP A N 1
ATOM 6918 C CA . ASP A 1 920 ? 19.706 3.877 -28.247 1.00 61.88 920 ASP A CA 1
ATOM 6919 C C . ASP A 1 920 ? 20.917 2.998 -27.857 1.00 61.88 920 ASP A C 1
ATOM 6921 O O . ASP A 1 920 ? 21.559 3.157 -26.818 1.00 61.88 920 ASP A O 1
ATOM 6925 N N . ASP A 1 921 ? 21.172 1.960 -28.665 1.00 67.50 921 ASP A N 1
ATOM 6926 C CA . ASP A 1 921 ? 22.231 0.980 -28.432 1.00 67.50 921 ASP A CA 1
ATOM 6927 C C . ASP A 1 921 ? 23.577 1.527 -28.924 1.00 67.50 921 ASP A C 1
ATOM 6929 O O . ASP A 1 921 ? 23.908 1.466 -30.113 1.00 67.50 921 ASP A O 1
ATOM 6933 N N . ALA A 1 922 ? 24.368 2.033 -27.976 1.00 65.62 922 ALA A N 1
ATOM 6934 C CA . ALA A 1 922 ? 25.695 2.591 -28.219 1.00 65.62 922 ALA A CA 1
ATOM 6935 C C . ALA A 1 922 ? 26.657 1.615 -28.932 1.00 65.62 922 ALA A C 1
ATOM 6937 O O . ALA A 1 922 ? 27.534 2.062 -29.674 1.00 65.62 922 ALA A O 1
ATOM 6938 N N . ASP A 1 923 ? 26.506 0.294 -28.764 1.00 67.12 923 ASP A N 1
ATOM 6939 C CA . ASP A 1 923 ? 27.352 -0.699 -29.444 1.00 67.12 923 ASP A CA 1
ATOM 6940 C C . ASP A 1 923 ? 26.993 -0.786 -30.935 1.00 67.12 923 ASP A C 1
ATOM 6942 O O . ASP A 1 923 ? 27.876 -0.869 -31.804 1.00 67.12 923 ASP A O 1
ATOM 6946 N N . ALA A 1 924 ? 25.694 -0.728 -31.245 1.00 69.81 924 ALA A N 1
ATOM 6947 C CA . ALA A 1 924 ? 25.196 -0.682 -32.615 1.00 69.81 924 ALA A CA 1
ATOM 6948 C C . ALA A 1 924 ? 25.562 0.642 -33.299 1.00 69.81 924 ALA A C 1
ATOM 6950 O O . ALA A 1 924 ? 26.055 0.621 -34.428 1.00 69.81 924 ALA A O 1
ATOM 6951 N N . GLU A 1 925 ? 25.421 1.776 -32.609 1.00 71.44 925 GLU A N 1
ATOM 6952 C CA . GLU A 1 925 ? 25.847 3.085 -33.116 1.00 71.44 925 GLU A CA 1
ATOM 6953 C C . GLU A 1 925 ? 27.354 3.143 -33.390 1.00 71.44 925 GLU A C 1
ATOM 6955 O O . GLU A 1 925 ? 27.780 3.606 -34.453 1.00 71.44 925 GLU A O 1
ATOM 6960 N N . CYS A 1 926 ? 28.178 2.607 -32.483 1.00 73.31 926 CYS A N 1
ATOM 6961 C CA . CYS A 1 926 ? 29.626 2.555 -32.674 1.00 73.31 926 CYS A CA 1
ATOM 6962 C C . CYS A 1 926 ? 29.993 1.677 -33.882 1.00 73.31 926 CYS A C 1
ATOM 6964 O O . CYS A 1 926 ? 30.818 2.074 -34.709 1.00 73.31 926 CYS A O 1
ATOM 6966 N N . SER A 1 927 ? 29.320 0.534 -34.052 1.00 71.75 927 SER A N 1
ATOM 6967 C CA . SER A 1 927 ? 29.495 -0.346 -35.216 1.00 71.75 927 SER A CA 1
ATOM 6968 C C . SER A 1 927 ? 29.089 0.340 -36.529 1.00 71.75 927 SER A C 1
ATOM 6970 O O . SER A 1 927 ? 29.816 0.252 -37.518 1.00 71.75 927 SER A O 1
ATOM 6972 N N . ILE A 1 928 ? 27.983 1.095 -36.544 1.00 73.62 928 ILE A N 1
ATOM 6973 C CA . ILE A 1 928 ? 27.560 1.908 -37.699 1.00 73.62 928 ILE A CA 1
ATOM 6974 C C . ILE A 1 928 ? 28.598 2.996 -38.005 1.00 73.62 928 ILE A C 1
ATOM 6976 O O . ILE A 1 928 ? 28.952 3.198 -39.170 1.00 73.62 928 ILE A O 1
ATOM 6980 N N . SER A 1 929 ? 29.130 3.663 -36.972 1.00 70.94 929 SER A N 1
ATOM 6981 C CA . SER A 1 929 ? 30.163 4.698 -37.121 1.00 70.94 929 SER A CA 1
ATOM 6982 C C . SER A 1 929 ? 31.450 4.154 -37.749 1.00 70.94 929 SER A C 1
ATOM 6984 O O . SER A 1 929 ? 32.091 4.847 -38.535 1.00 70.94 929 SER A O 1
ATOM 6986 N N . ALA A 1 930 ? 31.804 2.896 -37.461 1.00 70.00 930 ALA A N 1
ATOM 6987 C CA . ALA A 1 930 ? 32.966 2.236 -38.048 1.00 70.00 930 ALA A CA 1
ATOM 6988 C C . ALA A 1 930 ? 32.744 1.836 -39.521 1.00 70.00 930 ALA A C 1
ATOM 6990 O O . ALA A 1 930 ? 33.707 1.754 -40.283 1.00 70.00 930 ALA A O 1
ATOM 6991 N N . LEU A 1 931 ? 31.494 1.608 -39.942 1.00 71.94 931 LEU A N 1
ATOM 6992 C CA . LEU A 1 931 ? 31.156 1.121 -41.286 1.00 71.94 931 LEU A CA 1
ATOM 6993 C C . LEU A 1 931 ? 30.819 2.241 -42.291 1.00 71.94 931 LEU A C 1
ATOM 6995 O O . LEU A 1 931 ? 31.073 2.082 -43.488 1.00 71.94 931 LEU A O 1
ATOM 6999 N N . ARG A 1 932 ? 30.281 3.390 -41.853 1.00 69.50 932 ARG A N 1
ATOM 7000 C CA . ARG A 1 932 ? 29.925 4.509 -42.752 1.00 69.50 932 ARG A CA 1
ATOM 7001 C C . ARG A 1 932 ? 31.140 5.343 -43.180 1.00 69.50 932 ARG A C 1
ATOM 7003 O O . ARG A 1 932 ? 31.935 5.800 -42.363 1.00 69.50 932 ARG A O 1
ATOM 7010 N N . LEU A 1 933 ? 31.245 5.624 -44.482 1.00 58.97 933 LEU A N 1
ATOM 7011 C CA . LEU A 1 933 ? 32.128 6.677 -45.007 1.00 58.97 933 LEU A CA 1
ATOM 7012 C C . LEU A 1 933 ? 31.630 8.044 -44.504 1.00 58.97 933 LEU A C 1
ATOM 7014 O O . LEU A 1 933 ? 30.497 8.417 -44.794 1.00 58.97 933 LEU A O 1
ATOM 7018 N N . GLY A 1 934 ? 32.462 8.779 -43.756 1.00 54.69 934 GLY A N 1
ATOM 7019 C CA . GLY A 1 934 ? 32.162 10.146 -43.299 1.00 54.69 934 GLY A CA 1
ATOM 7020 C C . GLY A 1 934 ? 31.550 10.287 -41.896 1.00 54.69 934 GLY A C 1
ATOM 7021 O O . GLY A 1 934 ? 31.220 11.403 -41.505 1.00 54.69 934 GLY A O 1
ATOM 7022 N N . ALA A 1 935 ? 31.409 9.204 -41.123 1.00 55.62 935 ALA A N 1
ATOM 7023 C CA . ALA A 1 935 ? 31.004 9.293 -39.716 1.00 55.62 935 ALA A CA 1
ATOM 7024 C C . ALA A 1 935 ? 32.129 9.894 -38.829 1.00 55.62 935 ALA A C 1
ATOM 7026 O O . ALA A 1 935 ? 33.311 9.737 -39.159 1.00 55.62 935 ALA A O 1
ATOM 7027 N N . PRO A 1 936 ? 31.807 10.575 -37.706 1.00 54.47 936 PRO A N 1
ATOM 7028 C CA . PRO A 1 936 ? 32.815 11.184 -36.841 1.00 54.47 936 PRO A CA 1
ATOM 7029 C C . PRO A 1 936 ? 33.760 10.128 -36.253 1.00 54.47 936 PRO A C 1
ATOM 7031 O O . PRO A 1 936 ? 33.332 9.205 -35.560 1.00 54.47 936 PRO A O 1
ATOM 7034 N N . ARG A 1 937 ? 35.069 10.303 -36.474 1.00 59.69 937 ARG A N 1
ATOM 7035 C CA . ARG A 1 937 ? 36.131 9.392 -35.996 1.00 59.69 937 ARG A CA 1
ATOM 7036 C C . ARG A 1 937 ? 36.268 9.346 -34.462 1.00 59.69 937 ARG A C 1
ATOM 7038 O O . ARG A 1 937 ? 36.979 8.494 -33.941 1.00 59.69 937 ARG A O 1
ATOM 7045 N N . SER A 1 938 ? 35.593 10.251 -33.749 1.00 54.78 938 SER A N 1
ATOM 7046 C CA . SER A 1 938 ? 35.683 10.480 -32.301 1.00 54.78 938 SER A CA 1
ATOM 7047 C C . SER A 1 938 ? 34.468 9.995 -31.501 1.00 54.78 938 SER A C 1
ATOM 7049 O O . SER A 1 938 ? 34.322 10.391 -30.345 1.00 54.78 938 SER A O 1
ATOM 7051 N N . ALA A 1 939 ? 33.579 9.172 -32.076 1.00 59.53 939 ALA A N 1
ATOM 7052 C CA . ALA A 1 939 ? 32.451 8.632 -31.315 1.00 59.53 939 ALA A CA 1
ATOM 7053 C C . ALA A 1 939 ? 32.962 7.887 -30.068 1.00 59.53 939 ALA A C 1
ATOM 7055 O O . ALA A 1 939 ? 33.870 7.047 -30.175 1.00 59.53 939 ALA A O 1
ATOM 7056 N N . ALA A 1 940 ? 32.409 8.250 -28.905 1.00 61.81 940 ALA A N 1
ATOM 7057 C CA . ALA A 1 940 ? 32.803 7.719 -27.607 1.00 61.81 940 ALA A CA 1
ATOM 7058 C C . ALA A 1 940 ? 32.701 6.189 -27.602 1.00 61.81 940 ALA A C 1
ATOM 7060 O O . ALA A 1 940 ? 31.783 5.620 -28.193 1.00 61.81 940 ALA A O 1
ATOM 7061 N N . LEU A 1 941 ? 33.659 5.521 -26.954 1.00 69.12 941 LEU A N 1
ATOM 7062 C CA . LEU A 1 941 ? 33.578 4.075 -26.786 1.00 69.12 941 LEU A CA 1
ATOM 7063 C C . LEU A 1 941 ? 32.382 3.741 -25.881 1.00 69.12 941 LEU A C 1
ATOM 7065 O O . LEU A 1 941 ? 32.175 4.438 -24.881 1.00 69.12 941 LEU A O 1
ATOM 7069 N N . PRO A 1 942 ? 31.608 2.692 -26.200 1.00 64.69 942 PRO A N 1
ATOM 7070 C CA . PRO A 1 942 ? 30.491 2.286 -25.362 1.00 64.69 942 PRO A CA 1
ATOM 7071 C C . PRO A 1 942 ? 30.970 1.926 -23.954 1.00 64.69 942 PRO A C 1
ATOM 7073 O O . PRO A 1 942 ? 32.051 1.373 -23.788 1.00 64.69 942 PRO A O 1
ATOM 7076 N N . GLN A 1 943 ? 30.168 2.187 -22.922 1.00 58.28 943 GLN A N 1
ATOM 7077 C CA . GLN A 1 943 ? 30.517 1.783 -21.550 1.00 58.28 943 GLN A CA 1
ATOM 7078 C C . GLN A 1 943 ? 30.137 0.326 -21.224 1.00 58.28 943 GLN A C 1
ATOM 7080 O O . GLN A 1 943 ? 30.265 -0.105 -20.079 1.00 58.28 943 GLN A O 1
ATOM 7085 N N . SER A 1 944 ? 29.654 -0.441 -22.207 1.00 59.94 944 SER A N 1
ATOM 7086 C CA . SER A 1 944 ? 29.322 -1.857 -22.030 1.00 59.94 944 SER A CA 1
ATOM 7087 C C . SER A 1 944 ? 30.598 -2.715 -21.927 1.00 59.94 944 SER A C 1
ATOM 7089 O O . SER A 1 944 ? 31.658 -2.345 -22.424 1.00 59.94 944 SER A O 1
ATOM 7091 N N . HIS A 1 945 ? 30.510 -3.885 -21.283 1.00 56.00 945 HIS A N 1
ATOM 7092 C CA . HIS A 1 945 ? 31.671 -4.754 -21.014 1.00 56.00 945 HIS A CA 1
ATOM 7093 C C . HIS A 1 945 ? 32.354 -5.306 -22.290 1.00 56.00 945 HIS A C 1
ATOM 7095 O O . HIS A 1 945 ? 33.533 -5.651 -22.265 1.00 56.00 945 HIS A O 1
ATOM 7101 N N . GLU A 1 946 ? 31.631 -5.418 -23.413 1.00 61.53 946 GLU A N 1
ATOM 7102 C CA . GLU A 1 946 ? 32.162 -5.932 -24.694 1.00 61.53 946 GLU A CA 1
ATOM 7103 C C . GLU A 1 946 ? 32.117 -4.913 -25.845 1.00 61.53 946 GLU A C 1
ATOM 7105 O O . GLU A 1 946 ? 32.785 -5.109 -26.866 1.00 61.53 946 GLU A O 1
ATOM 7110 N N . GLY A 1 947 ? 31.359 -3.826 -25.698 1.00 66.81 947 GLY A N 1
ATOM 7111 C CA . GLY A 1 947 ? 31.152 -2.799 -26.719 1.00 66.81 947 GLY A CA 1
ATOM 7112 C C . GLY A 1 947 ? 32.430 -2.165 -27.255 1.00 66.81 947 GLY A C 1
ATOM 7113 O O . GLY A 1 947 ? 32.620 -2.129 -28.478 1.00 66.81 947 GLY A O 1
ATOM 7114 N N . PRO A 1 948 ? 33.363 -1.738 -26.379 1.00 76.44 948 PRO A N 1
ATOM 7115 C CA . PRO A 1 948 ? 34.658 -1.218 -26.797 1.00 76.44 948 PRO A CA 1
ATOM 7116 C C . PRO A 1 948 ? 35.424 -2.183 -27.699 1.00 76.44 948 PRO A C 1
ATOM 7118 O O . PRO A 1 948 ? 35.962 -1.756 -28.715 1.00 76.44 948 PRO A O 1
ATOM 7121 N N . LEU A 1 949 ? 35.432 -3.486 -27.391 1.00 79.38 949 LEU A N 1
ATOM 7122 C CA . LEU A 1 949 ? 36.187 -4.481 -28.161 1.00 79.38 949 LEU A CA 1
ATOM 7123 C C . LEU A 1 949 ? 35.662 -4.633 -29.582 1.00 79.38 949 LEU A C 1
ATOM 7125 O O . LEU A 1 949 ? 36.439 -4.579 -30.534 1.00 79.38 949 LEU A O 1
ATOM 7129 N N . ARG A 1 950 ? 34.344 -4.794 -29.731 1.00 78.19 950 ARG A N 1
ATOM 7130 C CA . ARG A 1 950 ? 33.714 -4.960 -31.048 1.00 78.19 950 ARG A CA 1
ATOM 7131 C C . ARG A 1 950 ? 33.899 -3.713 -31.906 1.00 78.19 950 ARG A C 1
ATOM 7133 O O . ARG A 1 950 ? 34.227 -3.823 -33.086 1.00 78.19 950 ARG A O 1
ATOM 7140 N N . CYS A 1 951 ? 33.760 -2.533 -31.303 1.00 81.00 951 CYS A N 1
ATOM 7141 C CA . CYS A 1 951 ? 33.930 -1.284 -32.031 1.00 81.00 951 CYS A CA 1
ATOM 7142 C C . CYS A 1 951 ? 35.391 -1.033 -32.438 1.00 81.00 951 CYS A C 1
ATOM 7144 O O . CYS A 1 951 ? 35.658 -0.689 -33.590 1.00 81.00 951 CYS A O 1
ATOM 7146 N N . LEU A 1 952 ? 36.350 -1.257 -31.535 1.00 85.62 952 LEU A N 1
ATOM 7147 C CA . LEU A 1 952 ? 37.778 -1.100 -31.830 1.00 85.62 952 LEU A CA 1
ATOM 7148 C C . LEU A 1 952 ? 38.259 -2.108 -32.890 1.00 85.62 952 LEU A C 1
ATOM 7150 O O . LEU A 1 952 ? 39.037 -1.735 -33.771 1.00 85.62 952 LEU A O 1
ATOM 7154 N N . ALA A 1 953 ? 37.755 -3.349 -32.874 1.00 87.44 953 ALA A N 1
ATOM 7155 C CA . ALA A 1 953 ? 38.034 -4.356 -33.904 1.00 87.44 953 ALA A CA 1
ATOM 7156 C C . ALA A 1 953 ? 37.499 -3.940 -35.290 1.00 87.44 953 ALA A C 1
ATOM 7158 O O . ALA A 1 953 ? 38.206 -4.034 -36.293 1.00 87.44 953 ALA A O 1
ATOM 7159 N N . ALA A 1 954 ? 36.275 -3.404 -35.362 1.00 85.88 954 ALA A N 1
ATOM 7160 C CA . ALA A 1 954 ? 35.721 -2.887 -36.615 1.00 85.88 954 ALA A CA 1
ATOM 7161 C C . ALA A 1 954 ? 36.498 -1.657 -37.130 1.00 85.88 954 ALA A C 1
ATOM 7163 O O . ALA A 1 954 ? 36.825 -1.576 -38.315 1.00 85.88 954 ALA A O 1
ATOM 7164 N N . ARG A 1 955 ? 36.862 -0.715 -36.248 1.00 86.56 955 ARG A N 1
ATOM 7165 C CA . ARG A 1 955 ? 37.657 0.475 -36.611 1.00 86.56 955 ARG A CA 1
ATOM 7166 C C . ARG A 1 955 ? 39.047 0.119 -37.130 1.00 86.56 955 ARG A C 1
ATOM 7168 O O . ARG A 1 955 ? 39.517 0.752 -38.073 1.00 86.56 955 ARG A O 1
ATOM 7175 N N . SER A 1 956 ? 39.687 -0.899 -36.556 1.00 89.25 956 SER A N 1
ATOM 7176 C CA . SER A 1 956 ? 41.016 -1.334 -36.996 1.00 89.25 956 SER A CA 1
ATOM 7177 C C . SER A 1 956 ? 40.990 -1.924 -38.409 1.00 89.25 956 SER A C 1
ATOM 7179 O O . SER A 1 956 ? 41.798 -1.521 -39.244 1.00 89.25 956 SER A O 1
ATOM 7181 N N . LEU A 1 957 ? 40.010 -2.772 -38.739 1.00 88.88 957 LEU A N 1
ATOM 7182 C CA . LEU A 1 957 ? 39.834 -3.270 -40.113 1.00 88.88 957 LEU A CA 1
ATOM 7183 C C . LEU A 1 957 ? 39.460 -2.161 -41.103 1.00 88.88 957 LEU A C 1
ATOM 7185 O O . LEU A 1 957 ? 39.951 -2.141 -42.231 1.00 88.88 957 LEU A O 1
ATOM 7189 N N . ARG A 1 958 ? 38.644 -1.197 -40.671 1.00 87.38 958 ARG A N 1
ATOM 7190 C CA . ARG A 1 958 ? 38.294 -0.039 -41.493 1.00 87.38 958 ARG A CA 1
ATOM 7191 C C . ARG A 1 958 ? 39.504 0.831 -41.833 1.00 87.38 958 ARG A C 1
ATOM 7193 O O . ARG A 1 958 ? 39.626 1.271 -42.972 1.00 87.38 958 ARG A O 1
ATOM 7200 N N . GLY A 1 959 ? 40.396 1.060 -40.868 1.00 85.00 959 GLY A N 1
ATOM 7201 C CA . GLY A 1 959 ? 41.654 1.773 -41.097 1.00 85.00 959 GLY A CA 1
ATOM 7202 C C . GLY A 1 959 ? 42.509 1.097 -42.168 1.00 85.00 959 GLY A C 1
ATOM 7203 O O . GLY A 1 959 ? 43.003 1.772 -43.067 1.00 85.00 959 GLY A O 1
ATOM 7204 N N . LEU A 1 960 ? 42.602 -0.239 -42.139 1.00 88.75 960 LEU A N 1
ATOM 7205 C CA . LEU A 1 960 ? 43.308 -1.007 -43.171 1.00 88.75 960 LEU A CA 1
ATOM 7206 C C . LEU A 1 960 ? 42.656 -0.877 -44.554 1.00 88.75 960 LEU A C 1
ATOM 7208 O O . LEU A 1 960 ? 43.372 -0.734 -45.541 1.00 88.75 960 LEU A O 1
ATOM 7212 N N . GLU A 1 961 ? 41.319 -0.888 -44.642 1.00 86.62 961 GLU A N 1
ATOM 7213 C CA . GLU A 1 961 ? 40.599 -0.694 -45.914 1.00 86.62 961 GLU A CA 1
ATOM 7214 C C . GLU A 1 961 ? 40.892 0.675 -46.545 1.00 86.62 961 GLU A C 1
ATOM 7216 O O . GLU A 1 961 ? 40.987 0.790 -47.764 1.00 86.62 961 GLU A O 1
ATOM 7221 N N . LEU A 1 962 ? 41.032 1.711 -45.712 1.00 86.00 962 LEU A N 1
ATOM 7222 C CA . LEU A 1 962 ? 41.283 3.090 -46.139 1.00 86.00 962 LEU A CA 1
ATOM 7223 C C . LEU A 1 962 ? 42.776 3.407 -46.345 1.00 86.00 962 LEU A C 1
ATOM 7225 O O . LEU A 1 962 ? 43.105 4.523 -46.741 1.00 86.00 962 LEU A O 1
ATOM 7229 N N . GLY A 1 963 ? 43.678 2.455 -46.082 1.00 85.25 963 GLY A N 1
ATOM 7230 C CA . GLY A 1 963 ? 45.129 2.668 -46.155 1.00 85.25 963 GLY A CA 1
ATOM 7231 C C . GLY A 1 963 ? 45.716 3.475 -44.986 1.00 85.25 963 GLY A C 1
ATOM 7232 O O . GLY A 1 963 ? 46.851 3.938 -45.062 1.00 85.25 963 GLY A O 1
ATOM 7233 N N . GLU A 1 964 ? 44.976 3.640 -43.889 1.00 88.69 964 GLU A N 1
ATOM 7234 C CA . GLU A 1 964 ? 45.375 4.403 -42.702 1.00 88.69 964 GLU A CA 1
ATOM 7235 C C . GLU A 1 964 ? 46.021 3.488 -41.643 1.00 88.69 964 GLU A C 1
ATOM 7237 O O . GLU A 1 964 ? 45.444 3.217 -40.586 1.00 88.69 964 GLU A O 1
ATOM 7242 N N . ALA A 1 965 ? 47.234 2.997 -41.921 1.00 86.44 965 ALA A N 1
ATOM 7243 C CA . ALA A 1 965 ? 47.921 2.002 -41.084 1.00 86.44 965 ALA A CA 1
ATOM 7244 C C . ALA A 1 965 ? 48.050 2.409 -39.601 1.00 86.44 965 ALA A C 1
ATOM 7246 O O . ALA A 1 965 ? 47.711 1.624 -38.719 1.00 86.44 965 ALA A O 1
ATOM 7247 N N . ALA A 1 966 ? 48.443 3.655 -39.312 1.00 84.50 966 ALA A N 1
ATOM 7248 C CA . ALA A 1 966 ? 48.614 4.134 -37.935 1.00 84.50 966 ALA A CA 1
ATOM 7249 C C . ALA A 1 966 ? 47.298 4.139 -37.130 1.00 84.50 966 ALA A C 1
ATOM 7251 O O . ALA A 1 966 ? 47.279 3.796 -35.949 1.00 84.50 966 ALA A O 1
ATOM 7252 N N . PHE A 1 967 ? 46.175 4.484 -37.771 1.00 86.50 967 PHE A N 1
ATOM 7253 C CA . PHE A 1 967 ? 44.855 4.433 -37.138 1.00 86.50 967 PHE A CA 1
ATOM 7254 C C . PHE A 1 967 ? 44.418 2.986 -36.879 1.00 86.50 967 PHE A C 1
ATOM 7256 O O . PHE A 1 967 ? 43.843 2.684 -35.829 1.00 86.50 967 PHE A O 1
ATOM 7263 N N . ALA A 1 968 ? 44.707 2.085 -37.821 1.00 87.88 968 ALA A N 1
ATOM 7264 C CA . ALA A 1 968 ? 44.406 0.667 -37.688 1.00 87.88 968 ALA A CA 1
ATOM 7265 C C . ALA A 1 968 ? 45.182 0.011 -36.535 1.00 87.88 968 ALA A C 1
ATOM 7267 O O . ALA A 1 968 ? 44.587 -0.694 -35.717 1.00 87.88 968 ALA A O 1
ATOM 7268 N N . GLU A 1 969 ? 46.485 0.277 -36.447 1.00 90.06 969 GLU A N 1
ATOM 7269 C CA . GLU A 1 969 ? 47.378 -0.253 -35.412 1.00 90.06 969 GLU A CA 1
ATOM 7270 C C . GLU A 1 969 ? 47.004 0.250 -34.015 1.00 90.06 969 GLU A C 1
ATOM 7272 O O . GLU A 1 969 ? 46.936 -0.545 -33.078 1.00 90.06 969 GLU A O 1
ATOM 7277 N N . GLU A 1 970 ? 46.664 1.534 -33.877 1.00 87.88 970 GLU A N 1
ATOM 7278 C CA . GLU A 1 970 ? 46.274 2.111 -32.589 1.00 87.88 970 GLU A CA 1
ATOM 7279 C C . GLU A 1 970 ? 44.956 1.524 -32.060 1.00 87.88 970 GLU A C 1
ATOM 7281 O O . GLU A 1 970 ? 44.871 1.111 -30.903 1.00 87.88 970 GLU A O 1
ATOM 7286 N N . ASN A 1 971 ? 43.929 1.395 -32.908 1.00 87.12 971 ASN A N 1
ATOM 7287 C CA . ASN A 1 971 ? 42.668 0.767 -32.495 1.00 87.12 971 ASN A CA 1
ATOM 7288 C C . ASN A 1 971 ? 42.852 -0.727 -32.178 1.00 87.12 971 ASN A C 1
ATOM 7290 O O . ASN A 1 971 ? 42.240 -1.233 -31.237 1.00 87.12 971 ASN A O 1
ATOM 7294 N N . PHE A 1 972 ? 43.709 -1.434 -32.923 1.00 88.88 972 PHE A N 1
ATOM 7295 C CA . PHE A 1 972 ? 44.029 -2.837 -32.653 1.00 88.88 972 PHE A CA 1
ATOM 7296 C C . PHE A 1 972 ? 44.779 -3.005 -31.321 1.00 88.88 972 PHE A C 1
ATOM 7298 O O . PHE A 1 972 ? 44.468 -3.911 -30.542 1.00 88.88 972 PHE A O 1
ATOM 7305 N N . ARG A 1 973 ? 45.723 -2.104 -31.015 1.00 88.44 973 ARG A N 1
ATOM 7306 C CA . ARG A 1 973 ? 46.428 -2.043 -29.726 1.00 88.44 973 ARG A CA 1
ATOM 7307 C C . ARG A 1 973 ? 45.448 -1.813 -28.578 1.00 88.44 973 ARG A C 1
ATOM 7309 O O . ARG A 1 973 ? 45.434 -2.606 -27.639 1.00 88.44 973 ARG A O 1
ATOM 7316 N N . LEU A 1 974 ? 44.581 -0.804 -28.689 1.00 85.12 974 LEU A N 1
ATOM 7317 C CA . LEU A 1 974 ? 43.552 -0.505 -27.688 1.00 85.12 974 LEU A CA 1
ATOM 7318 C C . LEU A 1 974 ? 42.579 -1.676 -27.492 1.00 85.12 974 LEU A C 1
ATOM 7320 O O . LEU A 1 974 ? 42.232 -1.994 -26.356 1.00 85.12 974 LEU A O 1
ATOM 7324 N N . ALA A 1 975 ? 42.180 -2.371 -28.565 1.00 84.62 975 ALA A N 1
ATOM 7325 C CA . ALA A 1 975 ? 41.344 -3.569 -28.464 1.00 84.62 975 ALA A CA 1
ATOM 7326 C C . ALA A 1 975 ? 42.048 -4.683 -27.672 1.00 84.62 975 ALA A C 1
ATOM 7328 O O . ALA A 1 975 ? 41.449 -5.300 -26.793 1.00 84.62 975 ALA A O 1
ATOM 7329 N N . ARG A 1 976 ? 43.337 -4.928 -27.939 1.00 80.12 976 ARG A N 1
ATOM 7330 C CA . ARG A 1 976 ? 44.124 -5.940 -27.218 1.00 80.12 976 ARG A CA 1
ATOM 7331 C C . ARG A 1 976 ? 44.366 -5.573 -25.759 1.00 80.12 976 ARG A C 1
ATOM 7333 O O . ARG A 1 976 ? 44.273 -6.449 -24.899 1.00 80.12 976 ARG A O 1
ATOM 7340 N N . GLU A 1 977 ? 44.676 -4.315 -25.473 1.00 80.44 977 GLU A N 1
ATOM 7341 C CA . GLU A 1 977 ? 44.862 -3.820 -24.107 1.00 80.44 977 GLU A CA 1
ATOM 7342 C C . GLU A 1 977 ? 43.565 -3.916 -23.313 1.00 80.44 977 GLU A C 1
ATOM 7344 O O . GLU A 1 977 ? 43.569 -4.456 -22.209 1.00 80.44 977 GLU A O 1
ATOM 7349 N N . TYR A 1 978 ? 42.441 -3.504 -23.905 1.00 77.38 978 TYR A N 1
ATOM 7350 C CA . TYR A 1 978 ? 41.131 -3.631 -23.281 1.00 77.38 978 TYR A CA 1
ATOM 7351 C C . TYR A 1 978 ? 40.766 -5.099 -23.026 1.00 77.38 978 TYR A C 1
ATOM 7353 O O . TYR A 1 978 ? 40.351 -5.435 -21.916 1.00 77.38 978 TYR A O 1
ATOM 7361 N N . TYR A 1 979 ? 40.977 -5.985 -24.011 1.00 75.44 979 TYR A N 1
ATOM 7362 C CA . TYR A 1 979 ? 40.730 -7.427 -23.885 1.00 75.44 979 TYR A CA 1
ATOM 7363 C C . TYR A 1 979 ? 41.561 -8.017 -22.745 1.00 75.44 979 TYR A C 1
ATOM 7365 O O . TYR A 1 979 ? 41.038 -8.731 -21.895 1.00 75.44 979 TYR A O 1
ATOM 7373 N N . THR A 1 980 ? 42.843 -7.656 -22.683 1.00 69.56 980 THR A N 1
ATOM 7374 C CA . THR A 1 980 ? 43.760 -8.132 -21.645 1.00 69.56 980 THR A CA 1
ATOM 7375 C C . THR A 1 980 ? 43.378 -7.595 -20.265 1.00 69.56 980 THR A C 1
ATOM 7377 O O . THR A 1 980 ? 43.406 -8.357 -19.307 1.00 69.56 980 THR A O 1
ATOM 7380 N N . ALA A 1 981 ? 42.987 -6.323 -20.154 1.00 66.44 981 ALA A N 1
ATOM 7381 C CA . ALA A 1 981 ? 42.651 -5.679 -18.885 1.00 66.44 981 ALA A CA 1
ATOM 7382 C C . ALA A 1 981 ? 41.317 -6.158 -18.281 1.00 66.44 981 ALA A C 1
ATOM 7384 O O . ALA A 1 981 ? 41.212 -6.261 -17.062 1.00 66.44 981 ALA A O 1
ATOM 7385 N N . HIS A 1 982 ? 40.313 -6.471 -19.109 1.00 63.00 982 HIS A N 1
ATOM 7386 C CA . HIS A 1 982 ? 38.950 -6.771 -18.639 1.00 63.00 982 HIS A CA 1
ATOM 7387 C C . HIS A 1 982 ? 38.616 -8.271 -18.591 1.00 63.00 982 HIS A C 1
ATOM 7389 O O . HIS A 1 982 ? 37.681 -8.659 -17.897 1.00 63.00 982 HIS A O 1
ATOM 7395 N N . ARG A 1 983 ? 39.372 -9.141 -19.279 1.00 59.44 983 ARG A N 1
ATOM 7396 C CA . ARG A 1 983 ? 39.142 -10.605 -19.267 1.00 59.44 983 ARG A CA 1
ATOM 7397 C C . ARG A 1 983 ? 40.028 -11.370 -18.284 1.00 59.44 983 ARG A C 1
ATOM 7399 O O . ARG A 1 983 ? 39.783 -12.542 -18.021 1.00 59.44 983 ARG A O 1
ATOM 7406 N N . THR A 1 984 ? 41.023 -10.728 -17.673 1.00 48.88 984 THR A N 1
ATOM 7407 C CA . THR A 1 984 ? 41.709 -11.279 -16.495 1.00 48.88 984 THR A CA 1
ATOM 7408 C C . THR A 1 984 ? 41.042 -10.756 -15.226 1.00 48.88 984 THR A C 1
ATOM 7410 O O . THR A 1 984 ? 41.537 -9.820 -14.603 1.00 48.88 984 THR A O 1
ATOM 7413 N N . MET A 1 985 ? 39.901 -11.337 -14.841 1.00 46.94 985 MET A N 1
ATOM 7414 C CA . MET A 1 985 ? 39.167 -10.965 -13.620 1.00 46.94 985 MET A CA 1
ATOM 7415 C C . MET A 1 985 ? 39.855 -11.480 -12.344 1.00 46.94 985 MET A C 1
ATOM 7417 O O . MET A 1 985 ? 39.324 -12.296 -11.592 1.00 46.94 985 MET A O 1
ATOM 7421 N N . LEU A 1 986 ? 41.059 -10.984 -12.073 1.00 49.06 986 LEU A N 1
ATOM 7422 C CA . LEU A 1 986 ? 41.783 -11.258 -10.837 1.00 49.06 986 LEU A CA 1
ATOM 7423 C C . LEU A 1 986 ? 41.455 -10.160 -9.817 1.00 49.06 986 LEU A C 1
ATOM 7425 O O . LEU A 1 986 ? 42.118 -9.128 -9.754 1.00 49.06 986 LEU A O 1
ATOM 7429 N N . ARG A 1 987 ? 40.410 -10.365 -9.004 1.00 43.19 987 ARG A N 1
ATOM 7430 C CA . ARG A 1 987 ? 40.225 -9.581 -7.769 1.00 43.19 987 ARG A CA 1
ATOM 7431 C C . ARG A 1 987 ? 41.158 -10.161 -6.692 1.00 43.19 987 ARG A C 1
ATOM 7433 O O . ARG A 1 987 ? 40.820 -11.158 -6.057 1.00 43.19 987 ARG A O 1
ATOM 7440 N N . GLY A 1 988 ? 42.326 -9.538 -6.515 1.00 55.34 988 GLY A N 1
ATOM 7441 C CA . GLY A 1 988 ? 43.382 -9.935 -5.568 1.00 55.34 988 GLY A CA 1
ATOM 7442 C C . GLY A 1 988 ? 44.723 -10.238 -6.251 1.00 55.34 988 GLY A C 1
ATOM 7443 O O . GLY A 1 988 ? 44.771 -10.425 -7.463 1.00 55.34 988 GLY A O 1
ATOM 7444 N N . GLU A 1 989 ? 45.816 -10.276 -5.481 1.00 61.00 989 GLU A N 1
ATOM 7445 C CA . GLU A 1 989 ? 47.144 -10.697 -5.966 1.00 61.00 989 GLU A CA 1
ATOM 7446 C C . GLU A 1 989 ? 47.118 -12.201 -6.316 1.00 61.00 989 GLU A C 1
ATOM 7448 O O . GLU A 1 989 ? 46.933 -13.024 -5.417 1.00 61.00 989 GLU A O 1
ATOM 7453 N N . PRO A 1 990 ? 47.294 -12.595 -7.593 1.00 71.25 990 PRO A N 1
ATOM 7454 C CA . PRO A 1 990 ? 47.223 -13.999 -7.991 1.00 71.25 990 PRO A CA 1
ATOM 7455 C C . PRO A 1 990 ? 48.414 -14.801 -7.457 1.00 71.25 990 PRO A C 1
ATOM 7457 O O . PRO A 1 990 ? 49.533 -14.285 -7.374 1.00 71.25 990 PRO A O 1
ATOM 7460 N N . TYR A 1 991 ? 48.222 -16.094 -7.175 1.00 81.38 991 TYR A N 1
ATOM 7461 C CA . TYR A 1 991 ? 49.339 -16.959 -6.790 1.00 81.38 991 TYR A CA 1
ATOM 7462 C C . TYR A 1 991 ? 50.318 -17.130 -7.959 1.00 81.38 991 TYR A C 1
ATOM 7464 O O . TYR A 1 991 ? 49.950 -16.989 -9.124 1.00 81.38 991 TYR A O 1
ATOM 7472 N N . ALA A 1 992 ? 51.571 -17.496 -7.668 1.00 81.00 992 ALA A N 1
ATOM 7473 C CA . ALA A 1 992 ? 52.603 -17.687 -8.695 1.00 81.00 992 ALA A CA 1
ATOM 7474 C C . ALA A 1 992 ? 52.146 -18.612 -9.845 1.00 81.00 992 ALA A C 1
ATOM 7476 O O . ALA A 1 992 ? 52.342 -18.289 -11.013 1.00 81.00 992 ALA A O 1
ATOM 7477 N N . ARG A 1 993 ? 51.444 -19.704 -9.514 1.00 80.62 993 ARG A N 1
ATOM 7478 C CA . ARG A 1 993 ? 50.882 -20.652 -10.491 1.00 80.62 993 ARG A CA 1
ATOM 7479 C C . ARG A 1 993 ? 49.762 -20.037 -11.341 1.00 80.62 993 ARG A C 1
ATOM 7481 O O . ARG A 1 993 ? 49.684 -20.328 -12.528 1.00 80.62 993 ARG A O 1
ATOM 7488 N N . ASP A 1 994 ? 48.937 -19.153 -10.776 1.00 80.69 994 ASP A N 1
ATOM 7489 C CA . ASP A 1 994 ? 47.910 -18.416 -11.530 1.00 80.69 994 ASP A CA 1
ATOM 7490 C C . ASP A 1 994 ? 48.540 -17.364 -12.453 1.00 80.69 994 ASP A C 1
ATOM 7492 O O . ASP A 1 994 ? 48.084 -17.177 -13.580 1.00 80.69 994 ASP A O 1
ATOM 7496 N N . LYS A 1 995 ? 49.620 -16.702 -12.008 1.00 79.88 995 LYS A N 1
ATOM 7497 C CA . LYS A 1 995 ? 50.399 -15.767 -12.836 1.00 79.88 995 LYS A CA 1
ATOM 7498 C C . LYS A 1 995 ? 51.016 -16.488 -14.037 1.00 79.88 995 LYS A C 1
ATOM 7500 O O . LYS A 1 995 ? 50.920 -15.978 -15.153 1.00 79.88 995 LYS A O 1
ATOM 7505 N N . GLU A 1 996 ? 51.580 -17.677 -13.823 1.00 82.00 996 GLU A N 1
ATOM 7506 C CA . GLU A 1 996 ? 52.140 -18.533 -14.875 1.00 82.00 996 GLU A CA 1
ATOM 7507 C C . GLU A 1 996 ? 51.062 -19.010 -15.860 1.00 82.00 996 GLU A C 1
ATOM 7509 O O . GLU A 1 996 ? 51.194 -18.812 -17.070 1.00 82.00 996 GLU A O 1
ATOM 7514 N N . LEU A 1 997 ? 49.963 -19.585 -15.356 1.00 79.31 997 LEU A N 1
ATOM 7515 C CA . LEU A 1 997 ? 48.871 -20.076 -16.198 1.00 79.31 997 LEU A CA 1
ATOM 7516 C C . LEU A 1 997 ? 48.216 -18.932 -16.983 1.00 79.31 997 LEU A C 1
ATOM 7518 O O . LEU A 1 997 ? 47.970 -19.055 -18.180 1.00 79.31 997 LEU A O 1
ATOM 7522 N N . GLY A 1 998 ? 48.000 -17.790 -16.328 1.00 74.81 998 GLY A N 1
ATOM 7523 C CA . GLY A 1 998 ? 47.476 -16.580 -16.949 1.00 74.81 998 GLY A CA 1
ATOM 7524 C C . GLY A 1 998 ? 48.414 -16.008 -18.011 1.00 74.81 998 GLY A C 1
ATOM 7525 O O . GLY A 1 998 ? 47.943 -15.550 -19.045 1.00 74.81 998 GLY A O 1
ATOM 7526 N N . ALA A 1 999 ? 49.735 -16.058 -17.812 1.00 74.38 999 ALA A N 1
ATOM 7527 C CA . ALA A 1 999 ? 50.699 -15.648 -18.834 1.00 74.38 999 ALA A CA 1
ATOM 7528 C C . ALA A 1 999 ? 50.650 -16.571 -20.062 1.00 74.38 999 ALA A C 1
ATOM 7530 O O . ALA A 1 999 ? 50.643 -16.083 -21.190 1.00 74.38 999 ALA A O 1
ATOM 7531 N N . ARG A 1 1000 ? 50.530 -17.888 -19.849 1.00 75.75 1000 ARG A N 1
ATOM 7532 C CA . ARG A 1 1000 ? 50.376 -18.883 -20.924 1.00 75.75 1000 ARG A CA 1
ATOM 7533 C C . ARG A 1 1000 ? 49.059 -18.720 -21.688 1.00 75.75 1000 ARG A C 1
ATOM 7535 O O . ARG A 1 1000 ? 49.068 -18.797 -22.910 1.00 75.75 1000 ARG A O 1
ATOM 7542 N N . LEU A 1 1001 ? 47.956 -18.433 -20.993 1.00 71.94 1001 LEU A N 1
ATOM 7543 C CA . LEU A 1 1001 ? 46.662 -18.125 -21.617 1.00 71.94 1001 LEU A CA 1
ATOM 7544 C C . LEU A 1 1001 ? 46.705 -16.806 -22.399 1.00 71.94 1001 LEU A C 1
ATOM 7546 O O . LEU A 1 1001 ? 46.203 -16.747 -23.514 1.00 71.94 1001 LEU A O 1
ATOM 7550 N N . ARG A 1 1002 ? 47.352 -15.758 -21.868 1.00 69.06 1002 ARG A N 1
ATOM 7551 C CA . ARG A 1 1002 ? 47.522 -14.470 -22.573 1.00 69.06 1002 ARG A CA 1
ATOM 7552 C C . ARG A 1 1002 ? 48.416 -14.572 -23.809 1.00 69.06 1002 ARG A C 1
ATOM 7554 O O . ARG A 1 1002 ? 48.236 -13.801 -24.748 1.00 69.06 1002 ARG A O 1
ATOM 7561 N N . ALA A 1 1003 ? 49.365 -15.509 -23.822 1.00 67.50 1003 ALA A N 1
ATOM 7562 C CA . ALA A 1 1003 ? 50.179 -15.799 -25.000 1.00 67.50 1003 ALA A CA 1
ATOM 7563 C C . ALA A 1 1003 ? 49.358 -16.439 -26.138 1.00 67.50 1003 ALA A C 1
ATOM 7565 O O . ALA A 1 1003 ? 49.745 -16.347 -27.302 1.00 67.50 1003 ALA A O 1
ATOM 7566 N N . GLN A 1 1004 ? 48.206 -17.042 -25.827 1.00 68.75 1004 GLN A N 1
ATOM 7567 C CA . GLN A 1 1004 ? 47.282 -17.583 -26.818 1.00 68.75 1004 GLN A CA 1
ATOM 7568 C C . GLN A 1 1004 ? 46.328 -16.482 -27.303 1.00 68.75 1004 GLN A C 1
ATOM 7570 O O . GLN A 1 1004 ? 45.368 -16.103 -26.637 1.00 68.75 1004 GLN A O 1
ATOM 7575 N N . THR A 1 1005 ? 46.568 -15.966 -28.508 1.00 69.25 1005 THR A N 1
ATOM 7576 C CA . THR A 1 1005 ? 45.726 -14.918 -29.116 1.00 69.25 1005 THR A CA 1
ATOM 7577 C C . THR A 1 1005 ? 44.519 -15.478 -29.873 1.00 69.25 1005 THR A C 1
ATOM 7579 O O . THR A 1 1005 ? 43.655 -14.719 -30.305 1.00 69.25 1005 THR A O 1
ATOM 7582 N N . GLN A 1 1006 ? 44.423 -16.800 -30.022 1.00 72.06 1006 GLN A N 1
ATOM 7583 C CA . GLN A 1 1006 ? 43.451 -17.453 -30.898 1.00 72.06 1006 GLN A CA 1
ATOM 7584 C C . GLN A 1 1006 ? 41.996 -17.137 -30.533 1.00 72.06 1006 GLN A C 1
ATOM 7586 O O . GLN A 1 1006 ? 41.196 -16.855 -31.423 1.00 72.06 1006 GLN A O 1
ATOM 7591 N N . ARG A 1 1007 ? 41.663 -17.084 -29.238 1.00 70.31 1007 ARG A N 1
ATOM 7592 C CA . ARG A 1 1007 ? 40.315 -16.734 -28.769 1.00 70.31 1007 ARG A CA 1
ATOM 7593 C C . ARG A 1 1007 ? 39.969 -15.259 -28.996 1.00 70.31 1007 ARG A C 1
ATOM 7595 O O . ARG A 1 1007 ? 38.870 -14.971 -29.441 1.00 70.31 1007 ARG A O 1
ATOM 7602 N N . PHE A 1 1008 ? 40.919 -14.333 -28.822 1.00 77.81 1008 PHE A N 1
ATOM 7603 C CA . PHE A 1 1008 ? 40.725 -12.920 -29.197 1.00 77.81 1008 PHE A CA 1
ATOM 7604 C C . PHE A 1 1008 ? 40.409 -12.779 -30.693 1.00 77.81 1008 PHE A C 1
ATOM 7606 O O . PHE A 1 1008 ? 39.482 -12.069 -31.085 1.00 77.81 1008 PHE A O 1
ATOM 7613 N N . TRP A 1 1009 ? 41.158 -13.498 -31.533 1.00 81.56 1009 TRP A N 1
ATOM 7614 C CA . TRP A 1 1009 ? 40.908 -13.499 -32.967 1.00 81.56 1009 TRP A CA 1
ATOM 7615 C C . TRP A 1 1009 ? 39.556 -14.128 -33.311 1.00 81.56 1009 TRP A C 1
ATOM 7617 O O . TRP A 1 1009 ? 38.821 -13.559 -34.109 1.00 81.56 1009 TRP A O 1
ATOM 7627 N N . THR A 1 1010 ? 39.200 -15.249 -32.686 1.00 74.75 1010 THR A N 1
ATOM 7628 C CA . THR A 1 1010 ? 37.950 -15.977 -32.960 1.00 74.75 1010 THR A CA 1
ATOM 7629 C C . THR A 1 1010 ? 36.713 -15.219 -32.477 1.00 74.75 1010 THR A C 1
ATOM 7631 O O . THR A 1 1010 ? 35.733 -15.141 -33.210 1.00 74.75 1010 THR A O 1
ATOM 7634 N N . ASP A 1 1011 ? 36.766 -14.616 -31.289 1.00 72.56 1011 ASP A N 1
ATOM 7635 C CA . ASP A 1 1011 ? 35.594 -14.022 -30.635 1.00 72.56 1011 ASP A CA 1
ATOM 7636 C C . ASP A 1 1011 ? 35.361 -12.554 -31.043 1.00 72.56 1011 ASP A C 1
ATOM 7638 O O . ASP A 1 1011 ? 34.239 -12.063 -30.927 1.00 72.56 1011 ASP A O 1
ATOM 7642 N N . TYR A 1 1012 ? 36.390 -11.843 -31.536 1.00 80.88 1012 TYR A N 1
ATOM 7643 C CA . TYR A 1 1012 ? 36.291 -10.403 -31.843 1.00 80.88 1012 TYR A CA 1
ATOM 7644 C C . TYR A 1 1012 ? 36.767 -10.029 -33.245 1.00 80.88 1012 TYR A C 1
ATOM 7646 O O . TYR A 1 1012 ? 36.061 -9.308 -33.950 1.00 80.88 1012 TYR A O 1
ATOM 7654 N N . MET A 1 1013 ? 37.931 -10.519 -33.686 1.00 85.19 1013 MET A N 1
ATOM 7655 C CA . MET A 1 1013 ? 38.453 -10.142 -35.007 1.00 85.19 1013 MET A CA 1
ATOM 7656 C C . MET A 1 1013 ? 37.695 -10.829 -36.142 1.00 85.19 1013 MET A C 1
ATOM 7658 O O . MET A 1 1013 ? 37.324 -10.166 -37.103 1.00 85.19 1013 MET A O 1
ATOM 7662 N N . VAL A 1 1014 ? 37.429 -12.134 -36.045 1.00 83.12 1014 VAL A N 1
ATOM 7663 C CA . VAL A 1 1014 ? 36.681 -12.891 -37.061 1.00 83.12 1014 VAL A CA 1
ATOM 7664 C C . VAL A 1 1014 ? 35.276 -12.304 -37.259 1.00 83.12 1014 VAL A C 1
ATOM 7666 O O . VAL A 1 1014 ? 34.963 -11.970 -38.402 1.00 83.12 1014 VAL A O 1
ATOM 7669 N N . PRO A 1 1015 ? 34.467 -12.054 -36.206 1.00 79.69 1015 PRO A N 1
ATOM 7670 C CA . PRO A 1 1015 ? 33.195 -11.346 -36.352 1.00 79.69 1015 PRO A CA 1
ATOM 7671 C C . PRO A 1 1015 ? 33.337 -9.952 -36.969 1.00 79.69 1015 PRO A C 1
ATOM 7673 O O . PRO A 1 1015 ? 32.474 -9.536 -37.738 1.00 79.69 1015 PRO A O 1
ATOM 7676 N N . ALA A 1 1016 ? 34.432 -9.233 -36.691 1.00 82.88 1016 ALA A N 1
ATOM 7677 C CA . ALA A 1 1016 ? 34.696 -7.961 -37.354 1.00 82.88 1016 ALA A CA 1
ATOM 7678 C C . ALA A 1 1016 ? 34.941 -8.156 -38.861 1.00 82.88 1016 ALA A C 1
ATOM 7680 O O . ALA A 1 1016 ? 34.325 -7.454 -39.652 1.00 82.88 1016 ALA A O 1
ATOM 7681 N N . PHE A 1 1017 ? 35.737 -9.144 -39.293 1.00 82.62 1017 PHE A N 1
ATOM 7682 C CA . PHE A 1 1017 ? 35.911 -9.461 -40.723 1.00 82.62 1017 PHE A CA 1
ATOM 7683 C C . PHE A 1 1017 ? 34.598 -9.852 -41.408 1.00 82.62 1017 PHE A C 1
ATOM 7685 O O . PHE A 1 1017 ? 34.419 -9.578 -42.598 1.00 82.62 1017 PHE A O 1
ATOM 7692 N N . GLU A 1 1018 ? 33.671 -10.481 -40.681 1.00 77.94 1018 GLU A N 1
ATOM 7693 C CA . GLU A 1 1018 ? 32.361 -10.850 -41.218 1.00 77.94 1018 GLU A CA 1
ATOM 7694 C C . GLU A 1 1018 ? 31.524 -9.638 -41.636 1.00 77.94 1018 GLU A C 1
ATOM 7696 O O . GLU A 1 1018 ? 30.703 -9.779 -42.545 1.00 77.94 1018 GLU A O 1
ATOM 7701 N N . LEU A 1 1019 ? 31.791 -8.453 -41.069 1.00 76.62 1019 LEU A N 1
ATOM 7702 C CA . LEU A 1 1019 ? 31.161 -7.194 -41.471 1.00 76.62 1019 LEU A CA 1
ATOM 7703 C C . LEU A 1 1019 ? 31.502 -6.780 -42.910 1.00 76.62 1019 LEU A C 1
ATOM 7705 O O . LEU A 1 1019 ? 30.787 -5.962 -43.468 1.00 76.62 1019 LEU A O 1
ATOM 7709 N N . TRP A 1 1020 ? 32.540 -7.336 -43.541 1.00 77.75 1020 TRP A N 1
ATOM 7710 C CA . TRP A 1 1020 ? 32.880 -7.035 -44.936 1.00 77.75 1020 TRP A CA 1
ATOM 7711 C C . TRP A 1 1020 ? 32.392 -8.123 -45.905 1.00 77.75 1020 TRP A C 1
ATOM 7713 O O . TRP A 1 1020 ? 32.337 -9.303 -45.539 1.00 77.75 1020 TRP A O 1
ATOM 7723 N N . PRO A 1 1021 ? 32.071 -7.767 -47.167 1.00 71.06 1021 PRO A N 1
ATOM 7724 C CA . PRO A 1 1021 ? 31.734 -8.739 -48.206 1.00 71.06 1021 PRO A CA 1
ATOM 7725 C C . PRO A 1 1021 ? 32.924 -9.669 -48.512 1.00 71.06 1021 PRO A C 1
ATOM 7727 O O . PRO A 1 1021 ? 34.080 -9.266 -48.348 1.00 71.06 1021 PRO A O 1
ATOM 7730 N N . PRO A 1 1022 ? 32.673 -10.907 -48.978 1.00 70.62 1022 PRO A N 1
ATOM 7731 C CA . PRO A 1 1022 ? 33.701 -11.947 -49.073 1.00 70.62 1022 PRO A CA 1
ATOM 7732 C C . PRO A 1 1022 ? 34.845 -11.570 -50.015 1.00 70.62 1022 PRO A C 1
ATOM 7734 O O . PRO A 1 1022 ? 36.002 -11.846 -49.710 1.00 70.62 1022 PRO A O 1
ATOM 7737 N N . GLU A 1 1023 ? 34.527 -10.856 -51.094 1.00 70.06 1023 GLU A N 1
ATOM 7738 C CA . GLU A 1 1023 ? 35.473 -10.313 -52.076 1.00 70.06 1023 GLU A CA 1
ATOM 7739 C C . GLU A 1 1023 ? 36.531 -9.399 -51.437 1.00 70.06 1023 GLU A C 1
ATOM 7741 O O . GLU A 1 1023 ? 37.678 -9.364 -51.874 1.00 70.06 1023 GLU A O 1
ATOM 7746 N N . ARG A 1 1024 ? 36.172 -8.684 -50.361 1.00 76.38 1024 ARG A N 1
ATOM 7747 C CA . ARG A 1 1024 ? 37.068 -7.754 -49.655 1.00 76.38 1024 ARG A CA 1
ATOM 7748 C C . ARG A 1 1024 ? 37.790 -8.389 -48.471 1.00 76.38 1024 ARG A C 1
ATOM 7750 O O . ARG A 1 1024 ? 38.832 -7.884 -48.057 1.00 76.38 1024 ARG A O 1
ATOM 7757 N N . ARG A 1 1025 ? 37.283 -9.506 -47.934 1.00 82.88 1025 ARG A N 1
ATOM 7758 C CA . ARG A 1 1025 ? 37.861 -10.171 -46.751 1.00 82.88 1025 ARG A CA 1
ATOM 7759 C C . ARG A 1 1025 ? 39.282 -10.660 -46.990 1.00 82.88 1025 ARG A C 1
ATOM 7761 O O . ARG A 1 1025 ? 40.107 -10.530 -46.096 1.00 82.88 1025 ARG A O 1
ATOM 7768 N N . GLN A 1 1026 ? 39.584 -11.195 -48.174 1.00 78.75 1026 GLN A N 1
ATOM 7769 C CA . GLN A 1 1026 ? 40.936 -11.675 -48.482 1.00 78.75 1026 GLN A CA 1
ATOM 7770 C C . GLN A 1 1026 ? 41.949 -10.529 -48.578 1.00 78.75 1026 GLN A C 1
ATOM 7772 O O . GLN A 1 1026 ? 43.043 -10.641 -48.029 1.00 78.75 1026 GLN A O 1
ATOM 7777 N N . ALA A 1 1027 ? 41.572 -9.409 -49.202 1.00 82.00 1027 ALA A N 1
ATOM 7778 C CA . ALA A 1 1027 ? 42.416 -8.217 -49.268 1.00 82.00 1027 ALA A CA 1
ATOM 7779 C C . ALA A 1 1027 ? 42.666 -7.624 -47.870 1.00 82.00 1027 ALA A C 1
ATOM 7781 O O . ALA A 1 1027 ? 43.804 -7.306 -47.524 1.00 82.00 1027 ALA A O 1
ATOM 7782 N N . LEU A 1 1028 ? 41.624 -7.556 -47.036 1.00 86.25 1028 LEU A N 1
ATOM 7783 C CA . LEU A 1 1028 ? 41.736 -7.123 -45.643 1.00 86.25 1028 LEU A CA 1
ATOM 7784 C C . LEU A 1 1028 ? 42.559 -8.084 -44.784 1.00 86.25 1028 LEU A C 1
ATOM 7786 O O . LEU A 1 1028 ? 43.344 -7.628 -43.961 1.00 86.25 1028 LEU A O 1
ATOM 7790 N N . LEU A 1 1029 ? 42.422 -9.397 -44.977 1.00 86.50 1029 LEU A N 1
ATOM 7791 C CA . LEU A 1 1029 ? 43.228 -10.399 -44.281 1.00 86.50 1029 LEU A CA 1
ATOM 7792 C C . LEU A 1 1029 ? 44.709 -10.277 -44.661 1.00 86.50 1029 LEU A C 1
ATOM 7794 O O . LEU A 1 1029 ? 45.573 -10.340 -43.790 1.00 86.50 1029 LEU A O 1
ATOM 7798 N N . ALA A 1 1030 ? 45.003 -10.054 -45.944 1.00 83.88 1030 ALA A N 1
ATOM 7799 C CA . ALA A 1 1030 ? 46.362 -9.824 -46.421 1.00 83.88 1030 ALA A CA 1
ATOM 7800 C C . ALA A 1 1030 ? 46.956 -8.522 -45.856 1.00 83.88 1030 ALA A C 1
ATOM 7802 O O . ALA A 1 1030 ? 48.121 -8.504 -45.464 1.00 83.88 1030 ALA A O 1
ATOM 7803 N N . ALA A 1 1031 ? 46.166 -7.445 -45.772 1.00 87.06 1031 ALA A N 1
ATOM 7804 C CA . ALA A 1 1031 ? 46.576 -6.202 -45.118 1.00 87.06 1031 ALA A CA 1
ATOM 7805 C C . ALA A 1 1031 ? 46.798 -6.402 -43.608 1.00 87.06 1031 ALA A C 1
ATOM 7807 O O . ALA A 1 1031 ? 47.825 -5.990 -43.073 1.00 87.06 1031 ALA A O 1
ATOM 7808 N N . ALA A 1 1032 ? 45.893 -7.112 -42.933 1.00 87.56 1032 ALA A N 1
ATOM 7809 C CA . ALA A 1 1032 ? 46.018 -7.453 -41.521 1.00 87.56 1032 ALA A CA 1
ATOM 7810 C C . ALA A 1 1032 ? 47.276 -8.285 -41.246 1.00 87.56 1032 ALA A C 1
ATOM 7812 O O . ALA A 1 1032 ? 47.954 -8.025 -40.266 1.00 87.56 1032 ALA A O 1
ATOM 7813 N N . GLY A 1 1033 ? 47.651 -9.219 -42.125 1.00 85.19 1033 GLY A N 1
ATOM 7814 C CA . GLY A 1 1033 ? 48.888 -9.995 -41.990 1.00 85.19 1033 GLY A CA 1
ATOM 7815 C C . GLY A 1 1033 ? 50.181 -9.180 -42.110 1.00 85.19 1033 GLY A C 1
ATOM 7816 O O . GLY A 1 1033 ? 51.226 -9.648 -41.667 1.00 85.19 1033 GLY A O 1
ATOM 7817 N N . LYS A 1 1034 ? 50.128 -7.968 -42.682 1.00 85.94 1034 LYS A N 1
ATOM 7818 C CA . LYS A 1 1034 ? 51.278 -7.048 -42.754 1.00 85.94 1034 LYS A CA 1
ATOM 7819 C C . LYS A 1 1034 ? 51.430 -6.187 -41.500 1.00 85.94 1034 LYS A C 1
ATOM 7821 O O . LYS A 1 1034 ? 52.552 -5.848 -41.146 1.00 85.94 1034 LYS A O 1
ATOM 7826 N N . HIS A 1 1035 ? 50.317 -5.834 -40.857 1.00 87.44 1035 HIS A N 1
ATOM 7827 C CA . HIS A 1 1035 ? 50.286 -4.880 -39.742 1.00 87.44 1035 HIS A CA 1
ATOM 7828 C C . HIS A 1 1035 ? 50.025 -5.536 -38.377 1.00 87.44 1035 HIS A C 1
ATOM 7830 O O . HIS A 1 1035 ? 50.385 -4.982 -37.342 1.00 87.44 1035 HIS A O 1
ATOM 7836 N N . PHE A 1 1036 ? 49.420 -6.725 -38.345 1.00 87.94 1036 PHE A N 1
ATOM 7837 C CA . PHE A 1 1036 ? 49.037 -7.448 -37.131 1.00 87.94 1036 PHE A CA 1
ATOM 7838 C C . PHE A 1 1036 ? 49.687 -8.840 -37.082 1.00 87.94 1036 PHE A C 1
ATOM 7840 O O . PHE A 1 1036 ? 49.858 -9.510 -38.099 1.00 87.94 1036 PHE A O 1
ATOM 7847 N N . SER A 1 1037 ? 49.992 -9.331 -35.875 1.00 81.56 1037 SER A N 1
ATOM 7848 C CA . SER A 1 1037 ? 50.476 -10.705 -35.672 1.00 81.56 1037 SER A CA 1
ATOM 7849 C C . SER A 1 1037 ? 49.316 -11.708 -35.695 1.00 81.56 1037 SER A C 1
ATOM 7851 O O . SER A 1 1037 ? 48.581 -11.843 -34.709 1.00 81.56 1037 SER A O 1
ATOM 7853 N N . LEU A 1 1038 ? 49.151 -12.407 -36.821 1.00 80.06 1038 LEU A N 1
ATOM 7854 C CA . LEU A 1 1038 ? 48.137 -13.451 -36.995 1.00 80.06 1038 LEU A CA 1
ATOM 7855 C C . LEU A 1 1038 ? 48.467 -14.714 -36.169 1.00 80.06 1038 LEU A C 1
ATOM 7857 O O . LEU A 1 1038 ? 49.643 -15.062 -36.036 1.00 80.06 1038 LEU A O 1
ATOM 7861 N N . PRO A 1 1039 ? 47.460 -15.439 -35.639 1.00 76.12 1039 PRO A N 1
ATOM 7862 C CA . PRO A 1 1039 ? 47.670 -16.746 -35.023 1.00 76.12 1039 PRO A CA 1
ATOM 7863 C C . PRO A 1 1039 ? 48.244 -17.767 -36.026 1.00 76.12 1039 PRO A C 1
ATOM 7865 O O . PRO A 1 1039 ? 47.918 -17.705 -37.216 1.00 76.12 1039 PRO A O 1
ATOM 7868 N N . PRO A 1 1040 ? 49.053 -18.745 -35.577 1.00 69.25 1040 PRO A N 1
ATOM 7869 C CA . PRO A 1 1040 ? 49.558 -19.810 -36.444 1.00 69.25 1040 PRO A CA 1
ATOM 7870 C C . PRO A 1 1040 ? 48.413 -20.581 -37.114 1.00 69.25 1040 PRO A C 1
ATOM 7872 O O . PRO A 1 1040 ? 47.488 -21.026 -36.439 1.00 69.25 1040 PRO A O 1
ATOM 7875 N N . GLY A 1 1041 ? 48.464 -20.736 -38.441 1.00 67.94 1041 GLY A N 1
ATOM 7876 C CA . GLY A 1 1041 ? 47.423 -21.444 -39.199 1.00 67.94 1041 GLY A CA 1
ATOM 7877 C C . GLY A 1 1041 ? 46.070 -20.722 -39.260 1.00 67.94 1041 GLY A C 1
ATOM 7878 O O . GLY A 1 1041 ? 45.064 -21.357 -39.569 1.00 67.94 1041 GLY A O 1
ATOM 7879 N N . PHE A 1 1042 ? 46.020 -19.417 -38.962 1.00 74.31 1042 PHE A N 1
ATOM 7880 C CA . PHE A 1 1042 ? 44.784 -18.640 -39.016 1.00 74.31 1042 PHE A CA 1
ATOM 7881 C C . PHE A 1 1042 ? 44.226 -18.573 -40.440 1.00 74.31 1042 PHE A C 1
ATOM 7883 O O . PHE A 1 1042 ? 44.836 -18.008 -41.348 1.00 74.31 1042 PHE A O 1
ATOM 7890 N N . VAL A 1 1043 ? 43.026 -19.119 -40.611 1.00 70.94 1043 VAL A N 1
ATOM 7891 C CA . VAL A 1 1043 ? 42.254 -19.044 -41.848 1.00 70.94 1043 VAL A CA 1
ATOM 7892 C C . VAL A 1 1043 ? 40.884 -18.490 -41.497 1.00 70.94 1043 VAL A C 1
ATOM 7894 O O . VAL A 1 1043 ? 40.235 -18.970 -40.566 1.00 70.94 1043 VAL A O 1
ATOM 7897 N N . LEU A 1 1044 ? 40.431 -17.482 -42.244 1.00 72.25 1044 LEU A N 1
ATOM 7898 C CA . LEU A 1 1044 ? 39.064 -16.998 -42.097 1.00 72.25 1044 LEU A CA 1
ATOM 7899 C C . LEU A 1 1044 ? 38.083 -18.126 -42.454 1.00 72.25 1044 LEU A C 1
ATOM 7901 O O . LEU A 1 1044 ? 38.218 -18.717 -43.532 1.00 72.25 1044 LEU A O 1
ATOM 7905 N N . PRO A 1 1045 ? 37.098 -18.434 -41.592 1.00 60.84 1045 PRO A N 1
ATOM 7906 C CA . PRO A 1 1045 ? 36.126 -19.473 -41.886 1.00 60.84 1045 PRO A CA 1
ATOM 7907 C C . PRO A 1 1045 ? 35.395 -19.160 -43.195 1.00 60.84 1045 PRO A C 1
ATOM 7909 O O . PRO A 1 1045 ? 34.804 -18.093 -43.370 1.00 60.84 1045 PRO A O 1
ATOM 7912 N N . GLN A 1 1046 ? 35.454 -20.108 -44.131 1.00 53.91 1046 GLN A N 1
ATOM 7913 C CA . GLN A 1 1046 ? 34.693 -20.055 -45.374 1.00 53.91 1046 GLN A CA 1
ATOM 7914 C C . GLN A 1 1046 ? 33.220 -20.363 -45.041 1.00 53.91 1046 GLN A C 1
ATOM 7916 O O . GLN A 1 1046 ? 32.939 -21.437 -44.502 1.00 53.91 1046 GLN A O 1
ATOM 7921 N N . PRO A 1 1047 ? 32.270 -19.456 -45.310 1.00 48.72 1047 PRO A N 1
ATOM 7922 C CA . PRO A 1 1047 ? 30.862 -19.656 -44.966 1.00 48.72 1047 PRO A CA 1
ATOM 7923 C C . PRO A 1 1047 ? 30.288 -20.944 -45.574 1.00 48.72 1047 PRO A C 1
ATOM 7925 O O . PRO A 1 1047 ? 30.485 -21.221 -46.755 1.00 48.72 1047 PRO A O 1
ATOM 7928 N N . GLN A 1 1048 ? 29.520 -21.716 -44.794 1.00 37.44 1048 GLN A N 1
ATOM 7929 C CA . GLN A 1 1048 ? 28.896 -22.979 -45.236 1.00 37.44 1048 GLN A CA 1
ATOM 7930 C C . GLN A 1 1048 ? 28.029 -22.824 -46.500 1.00 37.44 1048 GLN A C 1
ATOM 7932 O O . GLN A 1 1048 ? 28.021 -23.714 -47.349 1.00 37.44 1048 GLN A O 1
ATOM 7937 N N . ALA A 1 1049 ? 27.372 -21.673 -46.682 1.00 38.50 1049 ALA A N 1
ATOM 7938 C CA . ALA A 1 1049 ? 26.610 -21.360 -47.893 1.00 38.50 1049 ALA A CA 1
ATOM 7939 C C . ALA A 1 1049 ? 27.487 -21.267 -49.158 1.00 38.50 1049 ALA A C 1
ATOM 7941 O O . ALA A 1 1049 ? 26.990 -21.481 -50.257 1.00 38.50 1049 ALA A O 1
ATOM 7942 N N . TYR A 1 1050 ? 28.789 -20.994 -49.019 1.00 31.75 1050 TYR A N 1
ATOM 7943 C CA . TYR A 1 1050 ? 29.741 -20.930 -50.131 1.00 31.75 1050 TYR A CA 1
ATOM 7944 C C . TYR A 1 1050 ? 30.138 -22.328 -50.637 1.00 31.75 1050 TYR A C 1
ATOM 7946 O O . TYR A 1 1050 ? 30.329 -22.498 -51.835 1.00 31.75 1050 TYR A O 1
ATOM 7954 N N . ARG A 1 1051 ? 30.163 -23.360 -49.772 1.00 28.20 1051 ARG A N 1
ATOM 7955 C CA . ARG A 1 1051 ? 30.347 -24.763 -50.212 1.00 28.20 1051 ARG A CA 1
ATOM 7956 C C . ARG A 1 1051 ? 29.150 -25.281 -51.011 1.00 28.20 1051 ARG A C 1
ATOM 7958 O O . ARG A 1 1051 ? 29.345 -25.967 -52.004 1.00 28.20 1051 ARG A O 1
ATOM 7965 N N . VAL A 1 1052 ? 27.930 -24.926 -50.599 1.00 32.84 1052 VAL A N 1
ATOM 7966 C CA . VAL A 1 1052 ? 26.699 -25.284 -51.331 1.00 32.84 1052 VAL A CA 1
ATOM 7967 C C . VAL A 1 1052 ? 26.595 -24.485 -52.637 1.00 32.84 1052 VAL A C 1
ATOM 7969 O O . VAL A 1 1052 ? 26.313 -25.058 -53.685 1.00 32.84 1052 VAL A O 1
ATOM 7972 N N . ARG A 1 1053 ? 26.924 -23.181 -52.612 1.00 34.62 1053 ARG A N 1
ATOM 7973 C CA . ARG A 1 1053 ? 26.975 -22.338 -53.818 1.00 34.62 1053 ARG A CA 1
ATOM 7974 C C . ARG A 1 1053 ? 28.063 -22.756 -54.808 1.00 34.62 1053 ARG A C 1
ATOM 7976 O O . ARG A 1 1053 ? 27.818 -22.610 -55.988 1.00 34.62 1053 ARG A O 1
ATOM 7983 N N . GLN A 1 1054 ? 29.217 -23.291 -54.399 1.00 32.28 1054 GLN A N 1
ATOM 7984 C CA . GLN A 1 1054 ? 30.213 -23.794 -55.364 1.00 32.28 1054 GLN A CA 1
ATOM 7985 C C . GLN A 1 1054 ? 29.732 -25.042 -56.121 1.00 32.28 1054 GLN A C 1
ATOM 7987 O O . GLN A 1 1054 ? 30.021 -25.164 -57.307 1.00 32.28 1054 GLN A O 1
ATOM 7992 N N . GLY A 1 1055 ? 28.959 -25.921 -55.472 1.00 35.62 1055 GLY A N 1
ATOM 7993 C CA . GLY A 1 1055 ? 28.316 -27.059 -56.142 1.00 35.62 1055 GLY A CA 1
ATOM 7994 C C . GLY A 1 1055 ? 27.215 -26.629 -57.118 1.00 35.62 1055 GLY A C 1
ATOM 7995 O O . GLY A 1 1055 ? 27.169 -27.114 -58.244 1.00 35.62 1055 GLY A O 1
ATOM 7996 N N . ASN A 1 1056 ? 26.383 -25.658 -56.726 1.00 38.12 1056 ASN A N 1
ATOM 7997 C CA . ASN A 1 1056 ? 25.289 -25.153 -57.568 1.00 38.12 1056 ASN A CA 1
ATOM 7998 C C . ASN A 1 1056 ? 25.752 -24.164 -58.656 1.00 38.12 1056 ASN A C 1
ATOM 8000 O O . ASN A 1 1056 ? 25.150 -24.108 -59.722 1.00 38.12 1056 ASN A O 1
ATOM 8004 N N . ALA A 1 1057 ? 26.829 -23.407 -58.428 1.00 39.00 1057 ALA A N 1
ATOM 8005 C CA . ALA A 1 1057 ? 27.401 -22.488 -59.413 1.00 39.00 1057 ALA A CA 1
ATOM 8006 C C . ALA A 1 1057 ? 28.099 -23.224 -60.561 1.00 39.00 1057 ALA A C 1
ATOM 8008 O O . ALA A 1 1057 ? 28.133 -22.692 -61.662 1.00 39.00 1057 ALA A O 1
ATOM 8009 N N . ALA A 1 1058 ? 28.623 -24.434 -60.332 1.00 42.09 1058 ALA A N 1
ATOM 8010 C CA . ALA A 1 1058 ? 29.130 -25.286 -61.407 1.00 42.09 1058 ALA A CA 1
ATOM 8011 C C . ALA A 1 1058 ? 27.985 -25.742 -62.333 1.00 42.09 1058 ALA A C 1
ATOM 8013 O O . ALA A 1 1058 ? 28.061 -25.529 -63.535 1.00 42.09 1058 ALA A O 1
ATOM 8014 N N . ALA A 1 1059 ? 26.872 -26.223 -61.766 1.00 42.09 1059 ALA A N 1
ATOM 8015 C CA . ALA A 1 1059 ? 25.695 -26.639 -62.536 1.00 42.09 1059 ALA A CA 1
ATOM 8016 C C . ALA A 1 1059 ? 24.995 -25.474 -63.267 1.00 42.09 1059 ALA A C 1
ATOM 8018 O O . ALA A 1 1059 ? 24.565 -25.622 -64.407 1.00 42.09 1059 ALA A O 1
ATOM 8019 N N . ALA A 1 1060 ? 24.902 -24.297 -62.636 1.00 45.41 1060 ALA A N 1
ATOM 8020 C CA . ALA A 1 1060 ? 24.355 -23.096 -63.271 1.00 45.41 1060 ALA A CA 1
ATOM 8021 C C . ALA A 1 1060 ? 25.279 -22.541 -64.369 1.00 45.41 1060 ALA A C 1
ATOM 8023 O O . ALA A 1 1060 ? 24.790 -21.964 -65.336 1.00 45.41 1060 ALA A O 1
ATOM 8024 N N . LYS A 1 1061 ? 26.599 -22.725 -64.228 1.00 46.16 1061 LYS A N 1
ATOM 8025 C CA . LYS A 1 1061 ? 27.579 -22.351 -65.247 1.00 46.16 1061 LYS A CA 1
ATOM 8026 C C . LYS A 1 1061 ? 27.489 -23.267 -66.471 1.00 46.16 1061 LYS A C 1
ATOM 8028 O O . LYS A 1 1061 ? 27.419 -22.743 -67.576 1.00 46.16 1061 LYS A O 1
ATOM 8033 N N . ASP A 1 1062 ? 27.380 -24.579 -66.278 1.00 51.81 1062 ASP A N 1
ATOM 8034 C CA . ASP A 1 1062 ? 27.249 -25.549 -67.378 1.00 51.81 1062 ASP A CA 1
ATOM 8035 C C . ASP A 1 1062 ? 25.967 -25.310 -68.202 1.00 51.81 1062 ASP A C 1
ATOM 8037 O O . ASP A 1 1062 ? 26.026 -25.196 -69.425 1.00 51.81 1062 ASP A O 1
ATOM 8041 N N . LEU A 1 1063 ? 24.825 -25.094 -67.533 1.00 49.97 1063 LEU A N 1
ATOM 8042 C CA . LEU A 1 1063 ? 23.553 -24.738 -68.188 1.00 49.97 1063 LEU A CA 1
ATOM 8043 C C . LEU A 1 1063 ? 23.600 -23.362 -68.879 1.00 49.97 1063 LEU A C 1
ATOM 8045 O O . LEU A 1 1063 ? 22.864 -23.106 -69.834 1.00 49.97 1063 LEU A O 1
ATOM 8049 N N . SER A 1 1064 ? 24.456 -22.454 -68.399 1.00 50.22 1064 SER A N 1
ATOM 8050 C CA . SER A 1 1064 ? 24.635 -21.133 -69.003 1.00 50.22 1064 SER A CA 1
ATOM 8051 C C . SER A 1 1064 ? 25.581 -21.126 -70.203 1.00 50.22 1064 SER A C 1
ATOM 8053 O O . SER A 1 1064 ? 25.351 -20.360 -71.138 1.00 50.22 1064 SER A O 1
ATOM 8055 N N . ASP A 1 1065 ? 26.600 -21.985 -70.209 1.00 53.66 1065 ASP A N 1
ATOM 8056 C CA . ASP A 1 1065 ? 27.519 -22.138 -71.336 1.00 53.66 1065 ASP A CA 1
ATOM 8057 C C . ASP A 1 1065 ? 26.788 -22.800 -72.527 1.00 53.66 1065 ASP A C 1
ATOM 8059 O O . ASP A 1 1065 ? 26.952 -22.356 -73.665 1.00 53.66 1065 ASP A O 1
ATOM 8063 N N . GLU A 1 1066 ? 25.873 -23.749 -72.274 1.00 54.66 1066 GLU A N 1
ATOM 8064 C CA . GLU A 1 1066 ? 24.961 -24.314 -73.290 1.00 54.66 1066 GLU A CA 1
ATOM 8065 C C . GLU A 1 1066 ? 24.016 -23.262 -73.896 1.00 54.66 1066 GLU A C 1
ATOM 8067 O O . GLU A 1 1066 ? 23.874 -23.175 -75.118 1.00 54.66 1066 GLU A O 1
ATOM 8072 N N . ALA A 1 1067 ? 23.410 -22.403 -73.067 1.00 52.09 1067 ALA A N 1
ATOM 8073 C CA . ALA A 1 1067 ? 22.529 -21.338 -73.551 1.00 52.09 1067 ALA A CA 1
ATOM 8074 C C . ALA A 1 1067 ? 23.279 -20.291 -74.401 1.00 52.09 1067 ALA A C 1
ATOM 8076 O O . ALA A 1 1067 ? 22.716 -19.733 -75.344 1.00 52.09 1067 ALA A O 1
ATOM 8077 N N . VAL A 1 1068 ? 24.555 -20.027 -74.102 1.00 51.06 1068 VAL A N 1
ATOM 8078 C CA . VAL A 1 1068 ? 25.403 -19.113 -74.885 1.00 51.06 1068 VAL A CA 1
ATOM 8079 C C . VAL A 1 1068 ? 25.781 -19.714 -76.243 1.00 51.06 1068 VAL A C 1
ATOM 8081 O O . VAL A 1 1068 ? 25.818 -18.982 -77.235 1.00 51.06 1068 VAL A O 1
ATOM 8084 N N . GLU A 1 1069 ? 26.029 -21.020 -76.325 1.00 55.44 1069 GLU A N 1
ATOM 8085 C CA . GLU A 1 1069 ? 26.276 -21.704 -77.603 1.00 55.44 1069 GLU A CA 1
ATOM 8086 C C . GLU A 1 1069 ? 25.014 -21.758 -78.487 1.00 55.44 1069 GLU A C 1
ATOM 8088 O O . GLU A 1 1069 ? 25.095 -21.502 -79.688 1.00 55.44 1069 GLU A O 1
ATOM 8093 N N . GLU A 1 1070 ? 23.829 -21.947 -77.899 1.00 56.56 1070 GLU A N 1
ATOM 8094 C CA . GLU A 1 1070 ? 22.531 -21.852 -78.592 1.00 56.56 1070 GLU A CA 1
ATOM 8095 C C . GLU A 1 1070 ? 22.279 -20.447 -79.184 1.00 56.56 1070 GLU A C 1
ATOM 8097 O O . GLU A 1 1070 ? 21.808 -20.314 -80.320 1.00 56.56 1070 GLU A O 1
ATOM 8102 N N . ILE A 1 1071 ? 22.661 -19.382 -78.460 1.00 51.44 1071 ILE A N 1
ATOM 8103 C CA . ILE A 1 1071 ? 22.596 -17.992 -78.953 1.00 51.44 1071 ILE A CA 1
ATOM 8104 C C . ILE A 1 1071 ? 23.550 -17.790 -80.136 1.00 51.44 1071 ILE A C 1
ATOM 8106 O O . ILE A 1 1071 ? 23.154 -17.201 -81.145 1.00 51.44 1071 ILE A O 1
ATOM 8110 N N . LYS A 1 1072 ? 24.785 -18.305 -80.054 1.00 50.31 1072 LYS A N 1
ATOM 8111 C CA . LYS A 1 1072 ? 25.756 -18.234 -81.162 1.00 50.31 1072 LYS A CA 1
ATOM 8112 C C . LYS A 1 1072 ? 25.291 -19.010 -82.396 1.00 50.31 1072 LYS A C 1
ATOM 8114 O O . LYS A 1 1072 ? 25.594 -18.600 -83.513 1.00 50.31 1072 LYS A O 1
ATOM 8119 N N . ALA A 1 1073 ? 24.538 -20.093 -82.204 1.00 55.66 1073 ALA A N 1
ATOM 8120 C CA . ALA A 1 1073 ? 23.943 -20.891 -83.273 1.00 55.66 1073 ALA A CA 1
ATOM 8121 C C . ALA A 1 1073 ? 22.662 -20.271 -83.876 1.00 55.66 1073 ALA A C 1
ATOM 8123 O O . ALA A 1 1073 ? 22.119 -20.801 -84.844 1.00 55.66 1073 ALA A O 1
ATOM 8124 N N . GLY A 1 1074 ? 22.170 -19.150 -83.332 1.00 45.62 1074 GLY A N 1
ATOM 8125 C CA . GLY A 1 1074 ? 20.959 -18.470 -83.802 1.00 45.62 1074 GLY A CA 1
ATOM 8126 C C . GLY A 1 1074 ? 19.643 -19.099 -83.323 1.00 45.62 1074 GLY A C 1
ATOM 8127 O O . GLY A 1 1074 ? 18.573 -18.659 -83.750 1.00 45.62 1074 GLY A O 1
ATOM 8128 N N . ASN A 1 1075 ? 19.687 -20.086 -82.420 1.00 51.62 1075 ASN A N 1
ATOM 8129 C CA . ASN A 1 1075 ? 18.508 -20.772 -81.889 1.00 51.62 1075 ASN A CA 1
ATOM 8130 C C . ASN A 1 1075 ? 17.961 -20.064 -80.635 1.00 51.62 1075 ASN A C 1
ATOM 8132 O O . ASN A 1 1075 ? 18.193 -20.452 -79.489 1.00 51.62 1075 ASN A O 1
ATOM 8136 N N . LYS A 1 1076 ? 17.192 -18.994 -80.862 1.00 50.28 1076 LYS A N 1
ATOM 8137 C CA . LYS A 1 1076 ? 16.656 -18.132 -79.792 1.00 50.28 1076 LYS A CA 1
ATOM 8138 C C . LYS A 1 1076 ? 15.681 -18.852 -78.842 1.00 50.28 1076 LYS A C 1
ATOM 8140 O O . LYS A 1 1076 ? 15.587 -18.469 -77.678 1.00 50.28 1076 LYS A O 1
ATOM 8145 N N . SER A 1 1077 ? 14.981 -19.891 -79.304 1.00 49.91 1077 SER A N 1
ATOM 8146 C CA . SER A 1 1077 ? 14.060 -20.688 -78.477 1.00 49.91 1077 SER A CA 1
ATOM 8147 C C . SER A 1 1077 ? 14.774 -21.663 -77.539 1.00 49.91 1077 SER A C 1
ATOM 8149 O O . SER A 1 1077 ? 14.360 -21.797 -76.389 1.00 49.91 1077 SER A O 1
ATOM 8151 N N . GLY A 1 1078 ? 15.857 -22.307 -77.991 1.00 50.28 1078 GLY A N 1
ATOM 8152 C CA . GLY A 1 1078 ? 16.639 -23.224 -77.151 1.00 50.28 1078 GLY A CA 1
ATOM 8153 C C . GLY A 1 1078 ? 17.380 -22.489 -76.032 1.00 50.28 1078 GLY A C 1
ATOM 8154 O O . GLY A 1 1078 ? 17.324 -22.897 -74.872 1.00 50.28 1078 GLY A O 1
ATOM 8155 N N . ALA A 1 1079 ? 17.936 -21.315 -76.345 1.00 53.59 1079 ALA A N 1
ATOM 8156 C CA . ALA A 1 1079 ? 18.545 -20.424 -75.359 1.00 53.59 1079 ALA A CA 1
ATOM 8157 C C . ALA A 1 1079 ? 17.563 -19.970 -74.260 1.00 53.59 1079 ALA A C 1
ATOM 8159 O O . ALA A 1 1079 ? 17.920 -19.927 -73.082 1.00 53.59 1079 ALA A O 1
ATOM 8160 N N . ALA A 1 1080 ? 16.313 -19.658 -74.622 1.00 52.38 1080 ALA A N 1
ATOM 8161 C CA . ALA A 1 1080 ? 15.284 -19.265 -73.660 1.00 52.38 1080 ALA A CA 1
ATOM 8162 C C . ALA A 1 1080 ? 14.889 -20.422 -72.722 1.00 52.38 1080 ALA A C 1
ATOM 8164 O O . ALA A 1 1080 ? 14.765 -20.208 -71.515 1.00 52.38 1080 ALA A O 1
ATOM 8165 N N . GLY A 1 1081 ? 14.767 -21.646 -73.251 1.00 51.84 1081 GLY A N 1
ATOM 8166 C CA . GLY A 1 1081 ? 14.466 -22.845 -72.461 1.00 51.84 1081 GLY A CA 1
ATOM 8167 C C . GLY A 1 1081 ? 15.570 -23.214 -71.461 1.00 51.84 1081 GLY A C 1
ATOM 8168 O O . GLY A 1 1081 ? 15.270 -23.556 -70.317 1.00 51.84 1081 GLY A O 1
ATOM 8169 N N . GLY A 1 1082 ? 16.846 -23.074 -71.842 1.00 54.88 1082 GLY A N 1
ATOM 8170 C CA . GLY A 1 1082 ? 17.984 -23.300 -70.936 1.00 54.88 1082 GLY A CA 1
ATOM 8171 C C . GLY A 1 1082 ? 18.044 -22.291 -69.781 1.00 54.88 1082 GLY A C 1
ATOM 8172 O O . GLY A 1 1082 ? 18.266 -22.658 -68.626 1.00 54.88 1082 GLY A O 1
ATOM 8173 N N . ILE A 1 1083 ? 17.753 -21.018 -70.071 1.00 54.59 1083 ILE A N 1
ATOM 8174 C CA . ILE A 1 1083 ? 17.685 -19.943 -69.068 1.00 54.59 1083 ILE A CA 1
ATOM 8175 C C . ILE A 1 1083 ? 16.506 -20.152 -68.100 1.00 54.59 1083 ILE A C 1
ATOM 8177 O O . ILE A 1 1083 ? 16.638 -19.917 -66.897 1.00 54.59 1083 ILE A O 1
ATOM 8181 N N . GLU A 1 1084 ? 15.359 -20.621 -68.596 1.00 53.31 1084 GLU A N 1
ATOM 8182 C CA . GLU A 1 1084 ? 14.183 -20.934 -67.776 1.00 53.31 1084 GLU A CA 1
ATOM 8183 C C . GLU A 1 1084 ? 14.412 -22.153 -66.866 1.00 53.31 1084 GLU A C 1
ATOM 8185 O O . GLU A 1 1084 ? 14.099 -22.099 -65.673 1.00 53.31 1084 GLU A O 1
ATOM 8190 N N . ALA A 1 1085 ? 15.045 -23.214 -67.378 1.00 53.56 1085 ALA A N 1
ATOM 8191 C CA . ALA A 1 1085 ? 15.428 -24.383 -66.586 1.00 53.56 1085 ALA A CA 1
ATOM 8192 C C . ALA A 1 1085 ? 16.425 -24.027 -65.463 1.00 53.56 1085 ALA A C 1
ATOM 8194 O O . ALA A 1 1085 ? 16.264 -24.484 -64.328 1.00 53.56 1085 ALA A O 1
ATOM 8195 N N . ALA A 1 1086 ? 17.397 -23.148 -65.737 1.00 53.47 1086 ALA A N 1
ATOM 8196 C CA . ALA A 1 1086 ? 18.346 -22.649 -64.737 1.00 53.47 1086 ALA A CA 1
ATOM 8197 C C . ALA A 1 1086 ? 17.666 -21.810 -63.632 1.00 53.47 1086 ALA A C 1
ATOM 8199 O O . ALA A 1 1086 ? 18.013 -21.923 -62.454 1.00 53.47 1086 ALA A O 1
ATOM 8200 N N . LEU A 1 1087 ? 16.656 -21.006 -63.987 1.00 49.84 1087 LEU A N 1
ATOM 8201 C CA . LEU A 1 1087 ? 15.859 -20.213 -63.040 1.00 49.84 1087 LEU A CA 1
ATOM 8202 C C . LEU A 1 1087 ? 14.919 -21.067 -62.172 1.00 49.84 1087 LEU A C 1
ATOM 8204 O O . LEU A 1 1087 ? 14.678 -20.724 -61.012 1.00 49.84 1087 LEU A O 1
ATOM 8208 N N . LEU A 1 1088 ? 14.391 -22.170 -62.714 1.00 49.16 1088 LEU A N 1
ATOM 8209 C CA . LEU A 1 1088 ? 13.549 -23.123 -61.981 1.00 49.16 1088 LEU A CA 1
ATOM 8210 C C . LEU A 1 1088 ? 14.360 -24.014 -61.027 1.00 49.16 1088 LEU A C 1
ATOM 8212 O O . LEU A 1 1088 ? 13.848 -24.381 -59.968 1.00 49.16 1088 LEU A O 1
ATOM 8216 N N . ALA A 1 1089 ? 15.613 -24.331 -61.373 1.00 48.44 1089 ALA A N 1
ATOM 8217 C CA . ALA A 1 1089 ? 16.504 -25.156 -60.556 1.00 48.44 1089 ALA A CA 1
ATOM 8218 C C . ALA A 1 1089 ? 17.028 -24.432 -59.297 1.00 48.44 1089 ALA A C 1
ATOM 8220 O O . ALA A 1 1089 ? 17.121 -25.049 -58.235 1.00 48.44 1089 ALA A O 1
ATOM 8221 N N . ASP A 1 1090 ? 17.329 -23.130 -59.376 1.00 46.84 1090 ASP A N 1
ATOM 8222 C CA . ASP A 1 1090 ? 17.701 -22.310 -58.213 1.00 46.84 1090 ASP A CA 1
ATOM 8223 C C . ASP A 1 1090 ? 17.180 -20.861 -58.369 1.00 46.84 1090 ASP A C 1
ATOM 8225 O O . ASP A 1 1090 ? 17.739 -20.073 -59.136 1.00 46.84 1090 ASP A O 1
ATOM 8229 N N . PRO A 1 1091 ? 16.143 -20.452 -57.610 1.00 43.31 1091 PRO A N 1
ATOM 8230 C CA . PRO A 1 1091 ? 15.581 -19.099 -57.663 1.00 43.31 1091 PRO A CA 1
ATOM 8231 C C . PRO A 1 1091 ? 16.542 -17.979 -57.221 1.00 43.31 1091 PRO A C 1
ATOM 8233 O O . PRO A 1 1091 ? 16.237 -16.803 -57.421 1.00 43.31 1091 PRO A O 1
ATOM 8236 N N . SER A 1 1092 ? 17.687 -18.308 -56.606 1.00 43.66 1092 SER A N 1
ATOM 8237 C CA . SER A 1 1092 ? 18.742 -17.343 -56.258 1.00 43.66 1092 SER A CA 1
ATOM 8238 C C . SER A 1 1092 ? 19.713 -17.048 -57.417 1.00 43.66 1092 SER A C 1
ATOM 8240 O O . SER A 1 1092 ? 20.555 -16.156 -57.306 1.00 43.66 1092 SER A O 1
ATOM 8242 N N . SER A 1 1093 ? 19.525 -17.704 -58.569 1.00 47.88 1093 SER A N 1
ATOM 8243 C CA . SER A 1 1093 ? 20.323 -17.556 -59.802 1.00 47.88 1093 SER A CA 1
ATOM 8244 C C . SER A 1 1093 ? 20.067 -16.266 -60.589 1.00 47.88 1093 SER A C 1
ATOM 8246 O O . SER A 1 1093 ? 20.690 -16.040 -61.626 1.00 47.88 1093 SER A O 1
ATOM 8248 N N . ALA A 1 1094 ? 19.201 -15.372 -60.099 1.00 46.00 1094 ALA A N 1
ATOM 8249 C CA . ALA A 1 1094 ? 19.032 -14.035 -60.673 1.00 46.00 1094 ALA A CA 1
ATOM 8250 C C . ALA A 1 1094 ? 20.352 -13.228 -60.658 1.00 46.00 1094 ALA A C 1
ATOM 8252 O O . ALA A 1 1094 ? 20.617 -12.457 -61.579 1.00 46.00 1094 ALA A O 1
ATOM 8253 N N . GLU A 1 1095 ? 21.222 -13.460 -59.661 1.00 45.03 1095 GLU A N 1
ATOM 8254 C CA . GLU A 1 1095 ? 22.591 -12.917 -59.617 1.00 45.03 1095 GLU A CA 1
ATOM 8255 C C . GLU A 1 1095 ? 23.502 -13.509 -60.707 1.00 45.03 1095 GLU A C 1
ATOM 8257 O O . GLU A 1 1095 ? 24.354 -12.798 -61.235 1.00 45.03 1095 GLU A O 1
ATOM 8262 N N . ALA A 1 1096 ? 23.322 -14.778 -61.092 1.00 43.72 1096 ALA A N 1
ATOM 8263 C CA . ALA A 1 1096 ? 24.122 -15.428 -62.136 1.00 43.72 1096 ALA A CA 1
ATOM 8264 C C . ALA A 1 1096 ? 23.777 -14.900 -63.542 1.00 43.72 1096 ALA A C 1
ATOM 8266 O O . ALA A 1 1096 ? 24.677 -14.601 -64.324 1.00 43.72 1096 ALA A O 1
ATOM 8267 N N . LEU A 1 1097 ? 22.490 -14.665 -63.824 1.00 48.88 1097 LEU A N 1
ATOM 8268 C CA . LEU A 1 1097 ? 22.024 -13.982 -65.043 1.00 48.88 1097 LEU A CA 1
ATOM 8269 C C . LEU A 1 1097 ? 22.529 -12.533 -65.127 1.00 48.88 1097 LEU A C 1
ATOM 8271 O O . LEU A 1 1097 ? 22.974 -12.075 -66.179 1.00 48.88 1097 LEU A O 1
ATOM 8275 N N . MET A 1 1098 ? 22.536 -11.827 -63.995 1.00 48.78 1098 MET A N 1
ATOM 8276 C CA . MET A 1 1098 ? 23.130 -10.493 -63.882 1.00 48.78 1098 MET A CA 1
ATOM 8277 C C . MET A 1 1098 ? 24.649 -10.512 -64.085 1.00 48.78 1098 MET A C 1
ATOM 8279 O O . MET A 1 1098 ? 25.192 -9.623 -64.740 1.00 48.78 1098 MET A O 1
ATOM 8283 N N . THR A 1 1099 ? 25.326 -11.550 -63.591 1.00 42.62 1099 THR A N 1
ATOM 8284 C CA . THR A 1 1099 ? 26.762 -11.780 -63.794 1.00 42.62 1099 THR A CA 1
ATOM 8285 C C . THR A 1 1099 ? 27.072 -12.086 -65.264 1.00 42.62 1099 THR A C 1
ATOM 8287 O O . THR A 1 1099 ? 28.084 -11.616 -65.765 1.00 42.62 1099 THR A O 1
ATOM 8290 N N . LEU A 1 1100 ? 26.182 -12.761 -65.999 1.00 46.47 1100 LEU A N 1
ATOM 8291 C CA . LEU A 1 1100 ? 26.276 -12.963 -67.455 1.00 46.47 1100 LEU A CA 1
ATOM 8292 C C . LEU A 1 1100 ? 26.114 -11.663 -68.255 1.00 46.47 1100 LEU A C 1
ATOM 8294 O O . LEU A 1 1100 ? 26.969 -11.362 -69.091 1.00 46.47 1100 LEU A O 1
ATOM 8298 N N . CYS A 1 1101 ? 25.091 -10.848 -67.957 1.00 49.50 1101 CYS A N 1
ATOM 8299 C CA . CYS A 1 1101 ? 24.955 -9.504 -68.543 1.00 49.50 1101 CYS A CA 1
ATOM 8300 C C . CYS A 1 1101 ? 26.199 -8.642 -68.232 1.00 49.50 1101 CYS A C 1
ATOM 8302 O O . CYS A 1 1101 ? 26.654 -7.869 -69.075 1.00 49.50 1101 CYS A O 1
ATOM 8304 N N . PHE A 1 1102 ? 26.800 -8.806 -67.048 1.00 41.59 1102 PHE A N 1
ATOM 8305 C CA . PHE A 1 1102 ? 27.998 -8.079 -66.629 1.00 41.59 1102 PHE A CA 1
ATOM 8306 C C . PHE A 1 1102 ? 29.284 -8.573 -67.326 1.00 41.59 1102 PHE A C 1
ATOM 8308 O O . PHE A 1 1102 ? 30.049 -7.753 -67.841 1.00 41.59 1102 PHE A O 1
ATOM 8315 N N . LEU A 1 1103 ? 29.501 -9.890 -67.415 1.00 40.59 1103 LEU A N 1
ATOM 8316 C CA . LEU A 1 1103 ? 30.682 -10.523 -68.021 1.00 40.59 1103 LEU A CA 1
ATOM 8317 C C . LEU A 1 1103 ? 30.730 -10.360 -69.546 1.00 40.59 1103 LEU A C 1
ATOM 8319 O O . LEU A 1 1103 ? 31.796 -10.108 -70.102 1.00 40.59 1103 LEU A O 1
ATOM 8323 N N . GLN A 1 1104 ? 29.592 -10.423 -70.244 1.00 48.03 1104 GLN A N 1
ATOM 8324 C CA . GLN A 1 1104 ? 29.576 -10.153 -71.689 1.00 48.03 1104 GLN A CA 1
ATOM 8325 C C . GLN A 1 1104 ? 29.718 -8.659 -72.013 1.00 48.03 1104 GLN A C 1
ATOM 8327 O O . GLN A 1 1104 ? 30.325 -8.292 -73.021 1.00 48.03 1104 GLN A O 1
ATOM 8332 N N . SER A 1 1105 ? 29.263 -7.772 -71.118 1.00 44.72 1105 SER A N 1
ATOM 8333 C CA . SER A 1 1105 ? 29.449 -6.321 -71.273 1.00 44.72 1105 SER A CA 1
ATOM 8334 C C . SER A 1 1105 ? 30.904 -5.855 -71.134 1.00 44.72 1105 SER A C 1
ATOM 8336 O O . SER A 1 1105 ? 31.230 -4.745 -71.564 1.00 44.72 1105 SER A O 1
ATOM 8338 N N . SER A 1 1106 ? 31.772 -6.693 -70.558 1.00 39.47 1106 SER A N 1
ATOM 8339 C CA . SER A 1 1106 ? 33.206 -6.430 -70.394 1.00 39.47 1106 SER A CA 1
ATOM 8340 C C . SER A 1 1106 ? 34.050 -6.907 -71.589 1.00 39.47 1106 SER A C 1
ATOM 8342 O O . SER A 1 1106 ? 35.205 -6.507 -71.704 1.00 39.47 1106 SER A O 1
ATOM 8344 N N . GLY A 1 1107 ? 33.476 -7.689 -72.517 1.00 43.44 1107 GLY A N 1
ATOM 8345 C CA . GLY A 1 1107 ? 34.162 -8.258 -73.689 1.00 43.44 1107 GLY A CA 1
ATOM 8346 C C . GLY A 1 1107 ? 34.064 -7.456 -74.998 1.00 43.44 1107 GLY A C 1
ATOM 8347 O O . GLY A 1 1107 ? 34.489 -7.946 -76.041 1.00 43.44 1107 GLY A O 1
ATOM 8348 N N . GLY A 1 1108 ? 33.492 -6.246 -74.988 1.00 41.19 1108 GLY A N 1
ATOM 8349 C CA . GLY A 1 1108 ? 33.480 -5.356 -76.162 1.00 41.19 1108 GLY A CA 1
ATOM 8350 C C . GLY A 1 1108 ? 32.456 -5.678 -77.265 1.00 41.19 1108 GLY A C 1
ATOM 8351 O O . GLY A 1 1108 ? 32.589 -5.153 -78.368 1.00 41.19 1108 GLY A O 1
ATOM 8352 N N . ARG A 1 1109 ? 31.423 -6.495 -77.000 1.00 48.31 1109 ARG A N 1
ATOM 8353 C CA . ARG A 1 1109 ? 30.351 -6.830 -77.968 1.00 48.31 1109 ARG A CA 1
ATOM 8354 C C . ARG A 1 1109 ? 28.970 -6.327 -77.506 1.00 48.31 1109 ARG A C 1
ATOM 8356 O O . ARG A 1 1109 ? 28.231 -7.051 -76.844 1.00 48.31 1109 ARG A O 1
ATOM 8363 N N . PRO A 1 1110 ? 28.603 -5.071 -77.817 1.00 48.34 1110 PRO A N 1
ATOM 8364 C CA . PRO A 1 1110 ? 27.437 -4.410 -77.222 1.00 48.34 1110 PRO A CA 1
ATOM 8365 C C . PRO A 1 1110 ? 26.070 -4.880 -77.748 1.00 48.34 1110 PRO A C 1
ATOM 8367 O O . PRO A 1 1110 ? 25.083 -4.727 -77.034 1.00 48.34 1110 PRO A O 1
ATOM 8370 N N . LEU A 1 1111 ? 25.987 -5.448 -78.959 1.00 47.41 1111 LEU A N 1
ATOM 8371 C CA . LEU A 1 1111 ? 24.712 -5.898 -79.543 1.00 47.41 1111 LEU A CA 1
ATOM 8372 C C . LEU A 1 1111 ? 24.244 -7.248 -78.966 1.00 47.41 1111 LEU A C 1
ATOM 8374 O O . LEU A 1 1111 ? 23.080 -7.393 -78.608 1.00 47.41 1111 LEU A O 1
ATOM 8378 N N . GLU A 1 1112 ? 25.169 -8.197 -78.806 1.00 49.78 1112 GLU A N 1
ATOM 8379 C CA . GLU A 1 1112 ? 24.908 -9.539 -78.255 1.00 49.78 1112 GLU A CA 1
ATOM 8380 C C . GLU A 1 1112 ? 24.499 -9.459 -76.771 1.00 49.78 1112 GLU A C 1
ATOM 8382 O O . GLU A 1 1112 ? 23.548 -10.108 -76.336 1.00 49.78 1112 GLU A O 1
ATOM 8387 N N . ALA A 1 1113 ? 25.134 -8.559 -76.008 1.00 50.62 1113 ALA A N 1
ATOM 8388 C CA . ALA A 1 1113 ? 24.765 -8.279 -74.620 1.00 50.62 1113 ALA A CA 1
ATOM 8389 C C . ALA A 1 1113 ? 23.358 -7.658 -74.488 1.00 50.62 1113 ALA A C 1
ATOM 8391 O O . ALA A 1 1113 ? 22.653 -7.920 -73.513 1.00 50.62 1113 ALA A O 1
ATOM 8392 N N . ALA A 1 1114 ? 22.929 -6.848 -75.463 1.00 49.56 1114 ALA A N 1
ATOM 8393 C CA . ALA A 1 1114 ? 21.594 -6.253 -75.472 1.00 49.56 1114 ALA A CA 1
ATOM 8394 C C . ALA A 1 1114 ? 20.498 -7.289 -75.788 1.00 49.56 1114 ALA A C 1
ATOM 8396 O O . ALA A 1 1114 ? 19.442 -7.261 -75.154 1.00 49.56 1114 ALA A O 1
ATOM 8397 N N . GLU A 1 1115 ? 20.754 -8.234 -76.700 1.00 51.56 1115 GLU A N 1
ATOM 8398 C CA . GLU A 1 1115 ? 19.836 -9.351 -76.976 1.00 51.56 1115 GLU A CA 1
ATOM 8399 C C . GLU A 1 1115 ? 19.728 -10.321 -75.787 1.00 51.56 1115 GLU A C 1
ATOM 8401 O O . GLU A 1 1115 ? 18.617 -10.711 -75.421 1.00 51.56 1115 GLU A O 1
ATOM 8406 N N . ALA A 1 1116 ? 20.843 -10.646 -75.123 1.00 52.56 1116 ALA A N 1
ATOM 8407 C CA . ALA A 1 1116 ? 20.855 -11.519 -73.946 1.00 52.56 1116 ALA A CA 1
ATOM 8408 C C . ALA A 1 1116 ? 20.081 -10.917 -72.759 1.00 52.56 1116 ALA A C 1
ATOM 8410 O O . ALA A 1 1116 ? 19.259 -11.595 -72.137 1.00 52.56 1116 ALA A O 1
ATOM 8411 N N . CYS A 1 1117 ? 20.275 -9.624 -72.474 1.00 52.84 1117 CYS A N 1
ATOM 8412 C CA . CYS A 1 1117 ? 19.502 -8.964 -71.426 1.00 52.84 1117 CYS A CA 1
ATOM 8413 C C . CYS A 1 1117 ? 18.023 -8.785 -71.844 1.00 52.84 1117 CYS A C 1
ATOM 8415 O O . CYS A 1 1117 ? 17.144 -8.890 -70.994 1.00 52.84 1117 CYS A O 1
ATOM 8417 N N . GLY A 1 1118 ? 17.713 -8.605 -73.136 1.00 53.31 1118 GLY A N 1
ATOM 8418 C CA . GLY A 1 1118 ? 16.335 -8.580 -73.652 1.00 53.31 1118 GLY A CA 1
ATOM 8419 C C . GLY A 1 1118 ? 15.580 -9.906 -73.469 1.00 53.31 1118 GLY A C 1
ATOM 8420 O O . GLY A 1 1118 ? 14.424 -9.904 -73.041 1.00 53.31 1118 GLY A O 1
ATOM 8421 N N . LEU A 1 1119 ? 16.243 -11.041 -73.705 1.00 52.28 1119 LEU A N 1
ATOM 8422 C CA . LEU A 1 1119 ? 15.695 -12.384 -73.460 1.00 52.28 1119 LEU A CA 1
ATOM 8423 C C . LEU A 1 1119 ? 15.512 -12.669 -71.960 1.00 52.28 1119 LEU A C 1
ATOM 8425 O O . LEU A 1 1119 ? 14.472 -13.196 -71.562 1.00 52.28 1119 LEU A O 1
ATOM 8429 N N . ALA A 1 1120 ? 16.454 -12.235 -71.114 1.00 53.97 1120 ALA A N 1
ATOM 8430 C CA . ALA A 1 1120 ? 16.318 -12.293 -69.655 1.00 53.97 1120 ALA A CA 1
ATOM 8431 C C . ALA A 1 1120 ? 15.149 -11.434 -69.133 1.00 53.97 1120 ALA A C 1
ATOM 8433 O O . ALA A 1 1120 ? 14.494 -11.787 -68.157 1.00 53.97 1120 ALA A O 1
ATOM 8434 N N . PHE A 1 1121 ? 14.846 -10.315 -69.796 1.00 53.91 1121 PHE A N 1
ATOM 8435 C CA . PHE A 1 1121 ? 13.663 -9.503 -69.505 1.00 53.91 1121 PHE A CA 1
ATOM 8436 C C . PHE A 1 1121 ? 12.353 -10.178 -69.952 1.00 53.91 1121 PHE A C 1
ATOM 8438 O O . PHE A 1 1121 ? 11.321 -9.968 -69.314 1.00 53.91 1121 PHE A O 1
ATOM 8445 N N . CYS A 1 1122 ? 12.371 -11.004 -71.003 1.00 51.06 1122 CYS A N 1
ATOM 8446 C CA . CYS A 1 1122 ? 11.196 -11.754 -71.465 1.00 51.06 1122 CYS A CA 1
ATOM 8447 C C . CYS A 1 1122 ? 10.834 -12.913 -70.524 1.00 51.06 1122 CYS A C 1
ATOM 8449 O O . CYS A 1 1122 ? 9.656 -13.116 -70.239 1.00 51.06 1122 CYS A O 1
ATOM 8451 N N . SER A 1 1123 ? 11.814 -13.619 -69.953 1.00 51.16 1123 SER A N 1
ATOM 8452 C CA . SER A 1 1123 ? 11.569 -14.703 -68.980 1.00 51.16 1123 SER A CA 1
ATOM 8453 C C . SER A 1 1123 ? 11.010 -14.208 -67.634 1.00 51.16 1123 SER A C 1
ATOM 8455 O O . SER A 1 1123 ? 10.332 -14.942 -66.914 1.00 51.16 1123 SER A O 1
ATOM 8457 N N . VAL A 1 1124 ? 11.162 -12.918 -67.315 1.00 52.72 1124 VAL A N 1
ATOM 8458 C CA . VAL A 1 1124 ? 10.455 -12.278 -66.188 1.00 52.72 1124 VAL A CA 1
ATOM 8459 C C . VAL A 1 1124 ? 8.931 -12.273 -66.399 1.00 52.72 1124 VAL A C 1
ATOM 8461 O O . VAL A 1 1124 ? 8.176 -12.271 -65.423 1.00 52.72 1124 VAL A O 1
ATOM 8464 N N . TYR A 1 1125 ? 8.445 -12.316 -67.646 1.00 49.62 1125 TYR A N 1
ATOM 8465 C CA . TYR A 1 1125 ? 7.010 -12.376 -67.939 1.00 49.62 1125 TYR A CA 1
ATOM 8466 C C . TYR A 1 1125 ? 6.400 -13.770 -67.720 1.00 49.62 1125 TYR A C 1
ATOM 8468 O O . TYR A 1 1125 ? 5.215 -13.834 -67.377 1.00 49.62 1125 TYR A O 1
ATOM 8476 N N . THR A 1 1126 ? 7.184 -14.851 -67.803 1.00 45.50 1126 THR A N 1
ATOM 8477 C CA . THR A 1 1126 ? 6.735 -16.234 -67.531 1.00 45.50 1126 THR A CA 1
ATOM 8478 C C . THR A 1 1126 ? 6.942 -16.665 -66.072 1.00 45.50 1126 THR A C 1
ATOM 8480 O O . THR A 1 1126 ? 6.317 -17.619 -65.615 1.00 45.50 1126 THR A O 1
ATOM 8483 N N . ALA A 1 1127 ? 7.726 -15.916 -65.284 1.00 50.59 1127 ALA A N 1
ATOM 8484 C CA . ALA A 1 1127 ? 7.980 -16.220 -63.874 1.00 50.59 1127 ALA A CA 1
ATOM 8485 C C . ALA A 1 1127 ? 6.698 -16.241 -62.992 1.00 50.59 1127 ALA A C 1
ATOM 8487 O O . ALA A 1 1127 ? 5.790 -15.421 -63.181 1.00 50.59 1127 ALA A O 1
ATOM 8488 N N . PRO A 1 1128 ? 6.619 -17.099 -61.950 1.00 47.91 1128 PRO A N 1
ATOM 8489 C CA . PRO A 1 1128 ? 5.480 -17.135 -61.031 1.00 47.91 1128 PRO A CA 1
ATOM 8490 C C . PRO A 1 1128 ? 5.205 -15.770 -60.380 1.00 47.91 1128 PRO A C 1
ATOM 8492 O O . PRO A 1 1128 ? 6.131 -15.083 -59.936 1.00 47.91 1128 PRO A O 1
ATOM 8495 N N . ALA A 1 1129 ? 3.925 -15.395 -60.247 1.00 47.59 1129 ALA A N 1
ATOM 8496 C CA . ALA A 1 1129 ? 3.484 -14.056 -59.822 1.00 47.59 1129 ALA A CA 1
ATOM 8497 C C . ALA A 1 1129 ? 4.137 -13.537 -58.523 1.00 47.59 1129 ALA A C 1
ATOM 8499 O O . ALA A 1 1129 ? 4.354 -12.337 -58.375 1.00 47.59 1129 ALA A O 1
ATOM 8500 N N . ARG A 1 1130 ? 4.512 -14.437 -57.604 1.00 40.81 1130 ARG A N 1
ATOM 8501 C CA . ARG A 1 1130 ? 5.163 -14.101 -56.326 1.00 40.81 1130 ARG A CA 1
ATOM 8502 C C . ARG A 1 1130 ? 6.606 -13.584 -56.453 1.00 40.81 1130 ARG A C 1
ATOM 8504 O O . ARG A 1 1130 ? 7.085 -12.935 -55.531 1.00 40.81 1130 ARG A O 1
ATOM 8511 N N . HIS A 1 1131 ? 7.303 -13.875 -57.555 1.00 46.50 1131 HIS A N 1
ATOM 8512 C CA . HIS A 1 1131 ? 8.717 -13.511 -57.753 1.00 46.50 1131 HIS A CA 1
ATOM 8513 C C . HIS A 1 1131 ? 8.924 -12.372 -58.758 1.00 46.50 1131 HIS A C 1
ATOM 8515 O O . HIS A 1 1131 ? 9.971 -11.723 -58.732 1.00 46.50 1131 HIS A O 1
ATOM 8521 N N . LYS A 1 1132 ? 7.911 -12.080 -59.587 1.00 52.88 1132 LYS A N 1
ATOM 8522 C CA . LYS A 1 1132 ? 7.931 -10.989 -60.572 1.00 52.88 1132 LYS A CA 1
ATOM 8523 C C . LYS A 1 1132 ? 8.410 -9.646 -59.989 1.00 52.88 1132 LYS A C 1
ATOM 8525 O O . LYS A 1 1132 ? 9.367 -9.102 -60.539 1.00 52.88 1132 LYS A O 1
ATOM 8530 N N . PRO A 1 1133 ? 7.891 -9.147 -58.845 1.00 51.09 1133 PRO A N 1
ATOM 8531 C CA . PRO A 1 1133 ? 8.241 -7.807 -58.362 1.00 51.09 1133 PRO A CA 1
ATOM 8532 C C . PRO A 1 1133 ? 9.728 -7.629 -58.014 1.00 51.09 1133 PRO A C 1
ATOM 8534 O O . PRO A 1 1133 ? 10.296 -6.568 -58.263 1.00 51.09 1133 PRO A O 1
ATOM 8537 N N . ALA A 1 1134 ? 10.366 -8.665 -57.459 1.00 49.66 1134 ALA A N 1
ATOM 8538 C CA . ALA A 1 1134 ? 11.776 -8.625 -57.069 1.00 49.66 1134 ALA A CA 1
ATOM 8539 C C . ALA A 1 1134 ? 12.705 -8.675 -58.291 1.00 49.66 1134 ALA A C 1
ATOM 8541 O O . ALA A 1 1134 ? 13.641 -7.882 -58.390 1.00 49.66 1134 ALA A O 1
ATOM 8542 N N . LEU A 1 1135 ? 12.399 -9.554 -59.251 1.00 51.62 1135 LEU A N 1
ATOM 8543 C CA . LEU A 1 1135 ? 13.145 -9.668 -60.506 1.00 51.62 1135 LEU A CA 1
ATOM 8544 C C . LEU A 1 1135 ? 13.041 -8.381 -61.340 1.00 51.62 1135 LEU A C 1
ATOM 8546 O O . LEU A 1 1135 ? 14.026 -7.924 -61.911 1.00 51.62 1135 LEU A O 1
ATOM 8550 N N . GLN A 1 1136 ? 11.873 -7.736 -61.337 1.00 56.84 1136 GLN A N 1
ATOM 8551 C CA . GLN A 1 1136 ? 11.627 -6.479 -62.052 1.00 56.84 1136 GLN A CA 1
ATOM 8552 C C . GLN A 1 1136 ? 12.349 -5.277 -61.422 1.00 56.84 1136 GLN A C 1
ATOM 8554 O O . GLN A 1 1136 ? 12.811 -4.394 -62.146 1.00 56.84 1136 GLN A O 1
ATOM 8559 N N . ALA A 1 1137 ? 12.471 -5.233 -60.091 1.00 54.28 1137 ALA A N 1
ATOM 8560 C CA . ALA A 1 1137 ? 13.224 -4.190 -59.393 1.00 54.28 1137 ALA A CA 1
ATOM 8561 C C . ALA A 1 1137 ? 14.732 -4.285 -59.682 1.00 54.28 1137 ALA A C 1
ATOM 8563 O O . ALA A 1 1137 ? 15.358 -3.279 -60.021 1.00 54.28 1137 ALA A O 1
ATOM 8564 N N . LEU A 1 1138 ? 15.284 -5.501 -59.633 1.00 52.88 1138 LEU A N 1
ATOM 8565 C CA . LEU A 1 1138 ? 16.684 -5.782 -59.966 1.00 52.88 1138 LEU A CA 1
ATOM 8566 C C . LEU A 1 1138 ? 17.014 -5.403 -61.416 1.00 52.88 1138 LEU A C 1
ATOM 8568 O O . LEU A 1 1138 ? 18.034 -4.768 -61.677 1.00 52.88 1138 LEU A O 1
ATOM 8572 N N . ALA A 1 1139 ? 16.119 -5.718 -62.353 1.00 55.12 1139 ALA A N 1
ATOM 8573 C CA . ALA A 1 1139 ? 16.317 -5.416 -63.765 1.00 55.12 1139 ALA A CA 1
ATOM 8574 C C . ALA A 1 1139 ? 16.316 -3.897 -64.059 1.00 55.12 1139 ALA A C 1
ATOM 8576 O O . ALA A 1 1139 ? 17.082 -3.414 -64.896 1.00 55.12 1139 ALA A O 1
ATOM 8577 N N . ALA A 1 1140 ? 15.513 -3.112 -63.330 1.00 58.06 1140 ALA A N 1
ATOM 8578 C CA . ALA A 1 1140 ? 15.518 -1.652 -63.442 1.00 58.06 1140 ALA A CA 1
ATOM 8579 C C . ALA A 1 1140 ? 16.802 -1.014 -62.872 1.00 58.06 1140 ALA A C 1
ATOM 8581 O O . ALA A 1 1140 ? 17.324 -0.060 -63.454 1.00 58.06 1140 ALA A O 1
ATOM 8582 N N . GLU A 1 1141 ? 17.334 -1.533 -61.760 1.00 56.66 1141 GLU A N 1
ATOM 8583 C CA . GLU A 1 1141 ? 18.613 -1.070 -61.199 1.00 56.66 1141 GLU A CA 1
ATOM 8584 C C . GLU A 1 1141 ? 19.803 -1.407 -62.104 1.00 56.66 1141 GLU A C 1
ATOM 8586 O O . GLU A 1 1141 ? 20.674 -0.557 -62.308 1.00 56.66 1141 GLU A O 1
ATOM 8591 N N . ALA A 1 1142 ? 19.797 -2.592 -62.718 1.00 53.97 1142 ALA A N 1
ATOM 8592 C CA . ALA A 1 1142 ? 20.791 -3.013 -63.702 1.00 53.97 1142 ALA A CA 1
ATOM 8593 C C . ALA A 1 1142 ? 20.877 -2.043 -64.892 1.00 53.97 1142 ALA A C 1
ATOM 8595 O O . ALA A 1 1142 ? 21.960 -1.585 -65.269 1.00 53.97 1142 ALA A O 1
ATOM 8596 N N . ALA A 1 1143 ? 19.718 -1.679 -65.452 1.00 58.84 1143 ALA A N 1
ATOM 8597 C CA . ALA A 1 1143 ? 19.629 -0.746 -66.571 1.00 58.84 1143 ALA A CA 1
ATOM 8598 C C . ALA A 1 1143 ? 20.158 0.652 -66.197 1.00 58.84 1143 ALA A C 1
ATOM 8600 O O . ALA A 1 1143 ? 20.895 1.272 -66.966 1.00 58.84 1143 ALA A O 1
ATOM 8601 N N . LEU A 1 1144 ? 19.848 1.137 -64.990 1.00 60.50 1144 LEU A N 1
ATOM 8602 C CA . LEU A 1 1144 ? 20.342 2.428 -64.500 1.00 60.50 1144 LEU A CA 1
ATOM 8603 C C . LEU A 1 1144 ? 21.861 2.427 -64.274 1.00 60.50 1144 LEU A C 1
ATOM 8605 O O . LEU A 1 1144 ? 22.531 3.397 -64.635 1.00 60.50 1144 LEU A O 1
ATOM 8609 N N . GLN A 1 1145 ? 22.425 1.342 -63.732 1.00 55.50 1145 GLN A N 1
ATOM 8610 C CA . GLN A 1 1145 ? 23.875 1.208 -63.575 1.00 55.50 1145 GLN A CA 1
ATOM 8611 C C . GLN A 1 1145 ? 24.599 1.179 -64.923 1.00 55.50 1145 GLN A C 1
ATOM 8613 O O . GLN A 1 1145 ? 25.600 1.880 -65.089 1.00 55.50 1145 GLN A O 1
ATOM 8618 N N . ARG A 1 1146 ? 24.088 0.435 -65.914 1.00 59.44 1146 ARG A N 1
ATOM 8619 C CA . ARG A 1 1146 ? 24.712 0.394 -67.244 1.00 59.44 1146 ARG A CA 1
ATOM 8620 C C . ARG A 1 1146 ? 24.621 1.737 -67.962 1.00 59.44 1146 ARG A C 1
ATOM 8622 O O . ARG A 1 1146 ? 25.598 2.162 -68.576 1.00 59.44 1146 ARG A O 1
ATOM 8629 N N . TYR A 1 1147 ? 23.494 2.439 -67.840 1.00 63.16 1147 TYR A N 1
ATOM 8630 C CA . TYR A 1 1147 ? 23.363 3.811 -68.332 1.00 63.16 1147 TYR A CA 1
ATOM 8631 C C . TYR A 1 1147 ? 24.427 4.736 -67.719 1.00 63.16 1147 TYR A C 1
ATOM 8633 O O . TYR A 1 1147 ? 25.111 5.452 -68.454 1.00 63.16 1147 TYR A O 1
ATOM 8641 N N . ALA A 1 1148 ? 24.625 4.678 -66.398 1.00 58.78 1148 ALA A N 1
ATOM 8642 C CA . ALA A 1 1148 ? 25.642 5.472 -65.711 1.00 58.78 1148 ALA A CA 1
ATOM 8643 C C . ALA A 1 1148 ? 27.069 5.142 -66.190 1.00 58.78 1148 ALA A C 1
ATOM 8645 O O . ALA A 1 1148 ? 27.869 6.053 -66.389 1.00 58.78 1148 ALA A O 1
ATOM 8646 N N . GLN A 1 1149 ? 27.373 3.865 -66.442 1.00 55.88 1149 GLN A N 1
ATOM 8647 C CA . GLN A 1 1149 ? 28.672 3.426 -66.963 1.00 55.88 1149 GLN A CA 1
ATOM 8648 C C . GLN A 1 1149 ? 28.928 3.889 -68.400 1.00 55.88 1149 GLN A C 1
ATOM 8650 O O . GLN A 1 1149 ? 29.979 4.462 -68.671 1.00 55.88 1149 GLN A O 1
ATOM 8655 N N . LEU A 1 1150 ? 27.973 3.692 -69.317 1.00 58.19 1150 LEU A N 1
ATOM 8656 C CA . LEU A 1 1150 ? 28.102 4.147 -70.709 1.00 58.19 1150 LEU A CA 1
ATOM 8657 C C . LEU A 1 1150 ? 28.256 5.675 -70.777 1.00 58.19 1150 LEU A C 1
ATOM 8659 O O . LEU A 1 1150 ? 29.005 6.200 -71.598 1.00 58.19 1150 LEU A O 1
ATOM 8663 N N . ARG A 1 1151 ? 27.590 6.398 -69.869 1.00 60.59 1151 ARG A N 1
ATOM 8664 C CA . ARG A 1 1151 ? 27.750 7.847 -69.720 1.00 60.59 1151 ARG A CA 1
ATOM 8665 C C . ARG A 1 1151 ? 29.130 8.224 -69.170 1.00 60.59 1151 ARG A C 1
ATOM 8667 O O . ARG A 1 1151 ? 29.726 9.171 -69.674 1.00 60.59 1151 ARG A O 1
ATOM 8674 N N . ALA A 1 1152 ? 29.646 7.488 -68.184 1.00 56.38 1152 ALA A N 1
ATOM 8675 C CA . ALA A 1 1152 ? 30.988 7.690 -67.632 1.00 56.38 1152 ALA A CA 1
ATOM 8676 C C . ALA A 1 1152 ? 32.103 7.369 -68.646 1.00 56.38 1152 ALA A C 1
ATOM 8678 O O . ALA A 1 1152 ? 33.149 8.008 -68.617 1.00 56.38 1152 ALA A O 1
ATOM 8679 N N . ALA A 1 1153 ? 31.859 6.440 -69.574 1.00 58.56 1153 ALA A N 1
ATOM 8680 C CA . ALA A 1 1153 ? 32.766 6.086 -70.667 1.00 58.56 1153 ALA A CA 1
ATOM 8681 C C . ALA A 1 1153 ? 32.724 7.064 -71.865 1.00 58.56 1153 ALA A C 1
ATOM 8683 O O . ALA A 1 1153 ? 33.424 6.857 -72.851 1.00 58.56 1153 ALA A O 1
ATOM 8684 N N . GLY A 1 1154 ? 31.907 8.125 -71.811 1.00 59.03 1154 GLY A N 1
ATOM 8685 C CA . GLY A 1 1154 ? 31.785 9.116 -72.890 1.00 59.03 1154 GLY A CA 1
ATOM 8686 C C . GLY A 1 1154 ? 30.880 8.697 -74.059 1.00 59.03 1154 GLY A C 1
ATOM 8687 O O . GLY A 1 1154 ? 30.705 9.462 -75.008 1.00 59.03 1154 GLY A O 1
ATOM 8688 N N . GLU A 1 1155 ? 30.228 7.533 -73.988 1.00 63.97 1155 GLU A N 1
ATOM 8689 C CA . GLU A 1 1155 ? 29.346 6.997 -75.032 1.00 63.97 1155 GLU A CA 1
ATOM 8690 C C . GLU A 1 1155 ? 27.916 7.558 -74.935 1.00 63.97 1155 GLU A C 1
ATOM 8692 O O . GLU A 1 1155 ? 26.924 6.862 -74.685 1.00 63.97 1155 GLU A O 1
ATOM 8697 N N . VAL A 1 1156 ? 27.784 8.872 -75.122 1.00 66.50 1156 VAL A N 1
ATOM 8698 C CA . VAL A 1 1156 ? 26.529 9.605 -74.874 1.00 66.50 1156 VAL A CA 1
ATOM 8699 C C . VAL A 1 1156 ? 25.384 9.193 -75.817 1.00 66.50 1156 VAL A C 1
ATOM 8701 O O . VAL A 1 1156 ? 24.222 9.187 -75.412 1.00 66.50 1156 VAL A O 1
ATOM 8704 N N . ARG A 1 1157 ? 25.672 8.818 -77.072 1.00 61.19 1157 ARG A N 1
ATOM 8705 C CA . ARG A 1 1157 ? 24.637 8.323 -78.006 1.00 61.19 1157 ARG A CA 1
ATOM 8706 C C . ARG A 1 1157 ? 24.164 6.911 -77.647 1.00 61.19 1157 ARG A C 1
ATOM 8708 O O . ARG A 1 1157 ? 22.957 6.683 -77.607 1.00 61.19 1157 ARG A O 1
ATOM 8715 N N . THR A 1 1158 ? 25.091 6.003 -77.340 1.00 63.44 1158 THR A N 1
ATOM 8716 C CA . THR A 1 1158 ? 24.806 4.602 -76.994 1.00 63.44 1158 THR A CA 1
ATOM 8717 C C . THR A 1 1158 ? 24.031 4.500 -75.679 1.00 63.44 1158 THR A C 1
ATOM 8719 O O . THR A 1 1158 ? 22.998 3.838 -75.614 1.00 63.44 1158 THR A O 1
ATOM 8722 N N . SER A 1 1159 ? 24.469 5.234 -74.649 1.00 62.94 1159 SER A N 1
ATOM 8723 C CA . SER A 1 1159 ? 23.786 5.321 -73.347 1.00 62.94 1159 SER A CA 1
ATOM 8724 C C . SER A 1 1159 ? 22.337 5.801 -73.465 1.00 62.94 1159 SER A C 1
ATOM 8726 O O . SER A 1 1159 ? 21.450 5.235 -72.826 1.00 62.94 1159 SER A O 1
ATOM 8728 N N . ARG A 1 1160 ? 22.070 6.814 -74.300 1.00 65.44 1160 ARG A N 1
ATOM 8729 C CA . ARG A 1 1160 ? 20.710 7.336 -74.514 1.00 65.44 1160 ARG A CA 1
ATOM 8730 C C . ARG A 1 1160 ? 19.810 6.364 -75.273 1.00 65.44 1160 ARG A C 1
ATOM 8732 O O . ARG A 1 1160 ? 18.645 6.237 -74.907 1.00 65.44 1160 ARG A O 1
ATOM 8739 N N . ALA A 1 1161 ? 20.330 5.687 -76.299 1.00 62.78 1161 ALA A N 1
ATOM 8740 C CA . ALA A 1 1161 ? 19.580 4.660 -77.023 1.00 62.78 1161 ALA A CA 1
ATOM 8741 C C . ALA A 1 1161 ? 19.210 3.494 -76.091 1.00 62.78 1161 ALA A C 1
ATOM 8743 O O . ALA A 1 1161 ? 18.038 3.148 -75.976 1.00 62.78 1161 ALA A O 1
ATOM 8744 N N . PHE A 1 1162 ? 20.183 2.999 -75.319 1.00 64.75 1162 PHE A N 1
ATOM 8745 C CA . PHE A 1 1162 ? 19.981 1.940 -74.330 1.00 64.75 1162 PHE A CA 1
ATOM 8746 C C . PHE A 1 1162 ? 18.914 2.300 -73.286 1.00 64.75 1162 PHE A C 1
ATOM 8748 O O . PHE A 1 1162 ? 18.022 1.500 -72.998 1.00 64.75 1162 PHE A O 1
ATOM 8755 N N . LEU A 1 1163 ? 18.969 3.521 -72.739 1.00 65.94 1163 LEU A N 1
ATOM 8756 C CA . LEU A 1 1163 ? 18.006 3.982 -71.738 1.00 65.94 1163 LEU A CA 1
ATOM 8757 C C . LEU A 1 1163 ? 16.588 4.107 -72.319 1.00 65.94 1163 LEU A C 1
ATOM 8759 O O . LEU A 1 1163 ? 15.617 3.765 -71.645 1.00 65.94 1163 LEU A O 1
ATOM 8763 N N . ARG A 1 1164 ? 16.462 4.569 -73.571 1.00 65.50 1164 ARG A N 1
ATOM 8764 C CA . ARG A 1 1164 ? 15.178 4.682 -74.278 1.00 65.50 1164 ARG A CA 1
ATOM 8765 C C . ARG A 1 1164 ? 14.547 3.313 -74.500 1.00 65.50 1164 ARG A C 1
ATOM 8767 O O . ARG A 1 1164 ? 13.376 3.132 -74.176 1.00 65.50 1164 ARG A O 1
ATOM 8774 N N . ASP A 1 1165 ? 15.320 2.372 -75.022 1.00 60.47 1165 ASP A N 1
ATOM 8775 C CA . ASP A 1 1165 ? 14.820 1.049 -75.387 1.00 60.47 1165 ASP A CA 1
ATOM 8776 C C . ASP A 1 1165 ? 14.469 0.243 -74.114 1.00 60.47 1165 ASP A C 1
ATOM 8778 O O . ASP A 1 1165 ? 13.406 -0.375 -74.041 1.00 60.47 1165 ASP A O 1
ATOM 8782 N N . SER A 1 1166 ? 15.260 0.392 -73.040 1.00 61.28 1166 SER A N 1
ATOM 8783 C CA . SER A 1 1166 ? 14.963 -0.173 -71.709 1.00 61.28 1166 SER A CA 1
ATOM 8784 C C . SER A 1 1166 ? 13.695 0.415 -71.072 1.00 61.28 1166 SER A C 1
ATOM 8786 O O . SER A 1 1166 ? 12.938 -0.293 -70.410 1.00 61.28 1166 SER A O 1
ATOM 8788 N N . ALA A 1 1167 ? 13.438 1.715 -71.258 1.00 62.84 1167 ALA A N 1
ATOM 8789 C CA . ALA A 1 1167 ? 12.231 2.364 -70.747 1.00 62.84 1167 ALA A CA 1
ATOM 8790 C C . ALA A 1 1167 ? 10.973 1.987 -71.550 1.00 62.84 1167 ALA A C 1
ATOM 8792 O O . ALA A 1 1167 ? 9.884 1.944 -70.975 1.00 62.84 1167 ALA A O 1
ATOM 8793 N N . ALA A 1 1168 ? 11.112 1.717 -72.853 1.00 57.75 1168 ALA A N 1
ATOM 8794 C CA . ALA A 1 1168 ? 10.016 1.313 -73.735 1.00 57.75 1168 ALA A CA 1
ATOM 8795 C C . ALA A 1 1168 ? 9.554 -0.135 -73.489 1.00 57.75 1168 ALA A C 1
ATOM 8797 O O . ALA A 1 1168 ? 8.378 -0.439 -73.673 1.00 57.75 1168 ALA A O 1
ATOM 8798 N N . ALA A 1 1169 ? 10.452 -1.007 -73.020 1.00 55.22 1169 ALA A N 1
ATOM 8799 C CA . ALA A 1 1169 ? 10.150 -2.398 -72.680 1.00 55.22 1169 ALA A CA 1
ATOM 8800 C C . ALA A 1 1169 ? 9.318 -2.571 -71.384 1.00 55.22 1169 ALA A C 1
ATOM 8802 O O . ALA A 1 1169 ? 8.846 -3.672 -71.091 1.00 55.22 1169 ALA A O 1
ATOM 8803 N N . LEU A 1 1170 ? 9.129 -1.504 -70.592 1.00 53.84 1170 LEU A N 1
ATOM 8804 C CA . LEU A 1 1170 ? 8.448 -1.548 -69.293 1.00 53.84 1170 LEU A CA 1
ATOM 8805 C C . LEU A 1 1170 ? 7.007 -0.990 -69.356 1.00 53.84 1170 LEU A C 1
ATOM 8807 O O . LEU A 1 1170 ? 6.794 0.093 -69.909 1.00 53.84 1170 LEU A O 1
ATOM 8811 N N . PRO A 1 1171 ? 6.010 -1.639 -68.713 1.00 48.97 1171 PRO A N 1
ATOM 8812 C CA . PRO A 1 1171 ? 4.622 -1.172 -68.730 1.00 48.97 1171 PRO A CA 1
ATOM 8813 C C . PRO A 1 1171 ? 4.428 0.248 -68.142 1.00 48.97 1171 PRO A C 1
ATOM 8815 O O . PRO A 1 1171 ? 5.145 0.654 -67.216 1.00 48.97 1171 PRO A O 1
ATOM 8818 N N . PRO A 1 1172 ? 3.445 1.040 -68.621 1.00 48.34 1172 PRO A N 1
ATOM 8819 C CA . PRO A 1 1172 ? 3.043 2.301 -67.987 1.00 48.34 1172 PRO A CA 1
ATOM 8820 C C . PRO A 1 1172 ? 2.574 2.091 -66.532 1.00 48.34 1172 PRO A C 1
ATOM 8822 O O . PRO A 1 1172 ? 1.740 1.229 -66.281 1.00 48.34 1172 PRO A O 1
ATOM 8825 N N . GLY A 1 1173 ? 3.093 2.876 -65.573 1.00 51.19 1173 GLY A N 1
ATOM 8826 C CA . GLY A 1 1173 ? 2.622 2.887 -64.170 1.00 51.19 1173 GLY A CA 1
ATOM 8827 C C . GLY A 1 1173 ? 3.470 2.127 -63.133 1.00 51.19 1173 GLY A C 1
ATOM 8828 O O . GLY A 1 1173 ? 3.063 2.017 -61.982 1.00 51.19 1173 GLY A O 1
ATOM 8829 N N . TRP A 1 1174 ? 4.651 1.621 -63.500 1.00 58.19 1174 TRP A N 1
ATOM 8830 C CA . TRP A 1 1174 ? 5.481 0.784 -62.618 1.00 58.19 1174 TRP A CA 1
ATOM 8831 C C . TRP A 1 1174 ? 6.569 1.551 -61.831 1.00 58.19 1174 TRP A C 1
ATOM 8833 O O . TRP A 1 1174 ? 7.152 2.488 -62.388 1.00 58.19 1174 TRP A O 1
ATOM 8843 N N . PRO A 1 1175 ? 6.952 1.126 -60.603 1.00 49.34 1175 PRO A N 1
ATOM 8844 C CA . PRO A 1 1175 ? 7.861 1.882 -59.723 1.00 49.34 1175 PRO A CA 1
ATOM 8845 C C . PRO A 1 1175 ? 9.245 2.187 -60.327 1.00 49.34 1175 PRO A C 1
ATOM 8847 O O . PRO A 1 1175 ? 9.705 3.326 -60.282 1.00 49.34 1175 PRO A O 1
ATOM 8850 N N . GLY A 1 1176 ? 9.896 1.204 -60.966 1.00 53.69 1176 GLY A N 1
ATOM 8851 C CA . GLY A 1 1176 ? 11.196 1.399 -61.636 1.00 53.69 1176 GLY A CA 1
ATOM 8852 C C . GLY A 1 1176 ? 11.102 2.170 -62.959 1.00 53.69 1176 GLY A C 1
ATOM 8853 O O . GLY A 1 1176 ? 12.040 2.856 -63.367 1.00 53.69 1176 GLY A O 1
ATOM 8854 N N . SER A 1 1177 ? 9.932 2.129 -63.602 1.00 57.38 1177 SER A N 1
ATOM 8855 C CA . SER A 1 1177 ? 9.689 2.784 -64.890 1.00 57.38 1177 SER A CA 1
ATOM 8856 C C . SER A 1 1177 ? 9.588 4.309 -64.773 1.00 57.38 1177 SER A C 1
ATOM 8858 O O . SER A 1 1177 ? 9.909 5.017 -65.724 1.00 57.38 1177 SER A O 1
ATOM 8860 N N . ALA A 1 1178 ? 9.177 4.825 -63.609 1.00 62.19 1178 ALA A N 1
ATOM 8861 C CA . ALA A 1 1178 ? 9.159 6.259 -63.327 1.00 62.19 1178 ALA A CA 1
ATOM 8862 C C . ALA A 1 1178 ? 10.584 6.821 -63.212 1.00 62.19 1178 ALA A C 1
ATOM 8864 O O . ALA A 1 1178 ? 10.874 7.886 -63.752 1.00 62.19 1178 ALA A O 1
ATOM 8865 N N . ARG A 1 1179 ? 11.494 6.066 -62.580 1.00 63.12 1179 ARG A N 1
ATOM 8866 C CA . ARG A 1 1179 ? 12.902 6.449 -62.411 1.00 63.12 1179 ARG A CA 1
ATOM 8867 C C . ARG A 1 1179 ? 13.670 6.416 -63.736 1.00 63.12 1179 ARG A C 1
ATOM 8869 O O . ARG A 1 1179 ? 14.339 7.387 -64.067 1.00 63.12 1179 ARG A O 1
ATOM 8876 N N . LEU A 1 1180 ? 13.499 5.360 -64.537 1.00 63.75 1180 LEU A N 1
ATOM 8877 C CA . LEU A 1 1180 ? 14.086 5.264 -65.884 1.00 63.75 1180 LEU A CA 1
ATOM 8878 C C . LEU A 1 1180 ? 13.556 6.355 -66.833 1.00 63.75 1180 LEU A C 1
ATOM 8880 O O . LEU A 1 1180 ? 14.334 6.979 -67.551 1.00 63.75 1180 LEU A O 1
ATOM 8884 N N . ARG A 1 1181 ? 12.245 6.646 -66.806 1.00 65.50 1181 ARG A N 1
ATOM 8885 C CA . ARG A 1 1181 ? 11.647 7.737 -67.602 1.00 65.50 1181 ARG A CA 1
ATOM 8886 C C . ARG A 1 1181 ? 12.062 9.128 -67.123 1.00 65.50 1181 ARG A C 1
ATOM 8888 O O . ARG A 1 1181 ? 12.195 10.025 -67.950 1.00 65.50 1181 ARG A O 1
ATOM 8895 N N . SER A 1 1182 ? 12.290 9.310 -65.824 1.00 67.38 1182 SER A N 1
ATOM 8896 C CA . SER A 1 1182 ? 12.824 10.553 -65.258 1.00 67.38 1182 SER A CA 1
ATOM 8897 C C . SER A 1 1182 ? 14.246 10.831 -65.756 1.00 67.38 1182 SER A C 1
ATOM 8899 O O . SER A 1 1182 ? 14.513 11.940 -66.216 1.00 67.38 1182 SER A O 1
ATOM 8901 N N . GLU A 1 1183 ? 15.118 9.819 -65.763 1.00 67.00 1183 GLU A N 1
ATOM 8902 C CA . GLU A 1 1183 ? 16.470 9.923 -66.333 1.00 67.00 1183 GLU A CA 1
ATOM 8903 C C . GLU A 1 1183 ? 16.443 10.172 -67.851 1.00 67.00 1183 GLU A C 1
ATOM 8905 O O . GLU A 1 1183 ? 17.218 10.978 -68.368 1.00 67.00 1183 GLU A O 1
ATOM 8910 N N . LEU A 1 1184 ? 15.497 9.554 -68.571 1.00 65.50 1184 LEU A N 1
ATOM 8911 C CA . LEU A 1 1184 ? 15.285 9.800 -70.002 1.00 65.50 1184 LEU A CA 1
ATOM 8912 C C . LEU A 1 1184 ? 14.820 11.244 -70.273 1.00 65.50 1184 LEU A C 1
ATOM 8914 O O . LEU A 1 1184 ? 15.273 11.877 -71.225 1.00 65.50 1184 LEU A O 1
ATOM 8918 N N . GLY A 1 1185 ? 13.938 11.779 -69.422 1.00 58.44 1185 GLY A N 1
ATOM 8919 C CA . GLY A 1 1185 ? 13.448 13.157 -69.491 1.00 58.44 1185 GLY A CA 1
ATOM 8920 C C . GLY A 1 1185 ? 14.536 14.198 -69.212 1.00 58.44 1185 GLY A C 1
ATOM 8921 O O . GLY A 1 1185 ? 14.581 15.228 -69.884 1.00 58.44 1185 GLY A O 1
ATOM 8922 N N . ALA A 1 1186 ? 15.459 13.903 -68.291 1.00 57.50 1186 ALA A N 1
ATOM 8923 C CA . ALA A 1 1186 ? 16.615 14.748 -67.989 1.00 57.50 1186 ALA A CA 1
ATOM 8924 C C . ALA A 1 1186 ? 17.671 14.774 -69.117 1.00 57.50 1186 ALA A C 1
ATOM 8926 O O . ALA A 1 1186 ? 18.491 15.690 -69.176 1.00 57.50 1186 ALA A O 1
ATOM 8927 N N . ALA A 1 1187 ? 17.654 13.802 -70.037 1.00 53.44 1187 ALA A N 1
ATOM 8928 C CA . ALA A 1 1187 ? 18.638 13.674 -71.114 1.00 53.44 1187 ALA A CA 1
ATOM 8929 C C . ALA A 1 1187 ? 18.342 14.513 -72.384 1.00 53.44 1187 ALA A C 1
ATOM 8931 O O . ALA A 1 1187 ? 19.185 14.546 -73.282 1.00 53.44 1187 ALA A O 1
ATOM 8932 N N . GLY A 1 1188 ? 17.213 15.232 -72.459 1.00 43.47 1188 GLY A N 1
ATOM 8933 C CA . GLY A 1 1188 ? 16.843 16.115 -73.582 1.00 43.47 1188 GLY A CA 1
ATOM 8934 C C . GLY A 1 1188 ? 16.301 15.382 -74.826 1.00 43.47 1188 GLY A C 1
ATOM 8935 O O . GLY A 1 1188 ? 16.807 14.334 -75.223 1.00 43.47 1188 GLY A O 1
ATOM 8936 N N . ARG A 1 1189 ? 15.251 15.937 -75.457 1.00 42.97 1189 ARG A N 1
ATOM 8937 C CA . ARG A 1 1189 ? 14.553 15.338 -76.618 1.00 42.97 1189 ARG A CA 1
ATOM 8938 C C . ARG A 1 1189 ? 15.438 15.279 -77.876 1.00 42.97 1189 ARG A C 1
ATOM 8940 O O . ARG A 1 1189 ? 15.972 16.295 -78.306 1.00 42.97 1189 ARG A O 1
ATOM 8947 N N . ALA A 1 1190 ? 15.476 14.110 -78.516 1.00 30.84 1190 ALA A N 1
ATOM 8948 C CA . ALA A 1 1190 ? 15.882 13.892 -79.910 1.00 30.84 1190 ALA A CA 1
ATOM 8949 C C . ALA A 1 1190 ? 14.809 13.015 -80.608 1.00 30.84 1190 ALA A C 1
ATOM 8951 O O . ALA A 1 1190 ? 14.058 12.334 -79.902 1.00 30.84 1190 ALA A O 1
ATOM 8952 N N . PRO A 1 1191 ? 14.658 13.073 -81.947 1.00 35.47 1191 PRO A N 1
ATOM 8953 C CA . PRO A 1 1191 ? 13.409 12.740 -82.635 1.00 35.47 1191 PRO A CA 1
ATOM 8954 C C . PRO A 1 1191 ? 13.108 11.236 -82.690 1.00 35.47 1191 PRO A C 1
ATOM 8956 O O . PRO A 1 1191 ? 14.003 10.391 -82.644 1.00 35.47 1191 PRO A O 1
ATOM 8959 N N . ALA A 1 1192 ? 11.814 10.926 -82.789 1.00 36.47 1192 ALA A N 1
ATOM 8960 C CA . ALA A 1 1192 ? 11.276 9.577 -82.886 1.00 36.47 1192 ALA A CA 1
ATOM 8961 C C . ALA A 1 1192 ? 11.662 8.913 -84.219 1.00 36.47 1192 ALA A C 1
ATOM 8963 O O . ALA A 1 1192 ? 11.347 9.428 -85.289 1.00 36.47 1192 ALA A O 1
ATOM 8964 N N . GLY A 1 1193 ? 12.304 7.750 -84.133 1.00 34.22 1193 GLY A N 1
ATOM 8965 C CA . GLY A 1 1193 ? 12.417 6.771 -85.213 1.00 34.22 1193 GLY A CA 1
ATOM 8966 C C . GLY A 1 1193 ? 11.991 5.398 -84.675 1.00 34.22 1193 GLY A C 1
ATOM 8967 O O . GLY A 1 1193 ? 12.189 5.152 -83.480 1.00 34.22 1193 GLY A O 1
ATOM 8968 N N . PRO A 1 1194 ? 11.379 4.525 -85.493 1.00 37.12 1194 PRO A N 1
ATOM 8969 C CA . PRO A 1 1194 ? 10.817 3.269 -85.019 1.00 37.12 1194 PRO A CA 1
ATOM 8970 C C . PRO A 1 1194 ? 11.944 2.253 -84.797 1.00 37.12 1194 PRO A C 1
ATOM 8972 O O . PRO A 1 1194 ? 12.630 1.867 -85.738 1.00 37.12 1194 PRO A O 1
ATOM 8975 N N . ALA A 1 1195 ? 12.135 1.817 -83.554 1.00 37.81 1195 ALA A N 1
ATOM 8976 C CA . ALA A 1 1195 ? 12.881 0.603 -83.242 1.00 37.81 1195 ALA A CA 1
ATOM 8977 C C . ALA A 1 1195 ? 11.857 -0.472 -82.853 1.00 37.81 1195 ALA A C 1
ATOM 8979 O O . ALA A 1 1195 ? 10.996 -0.228 -82.007 1.00 37.81 1195 ALA A O 1
ATOM 8980 N N . GLY A 1 1196 ? 11.896 -1.611 -83.549 1.00 40.25 1196 GLY A N 1
ATOM 8981 C CA . GLY A 1 1196 ? 10.956 -2.716 -83.377 1.00 40.25 1196 GLY A CA 1
ATOM 8982 C C . GLY A 1 1196 ? 10.986 -3.308 -81.968 1.00 40.25 1196 GLY A C 1
ATOM 8983 O O . GLY A 1 1196 ? 12.012 -3.294 -81.293 1.00 40.25 1196 GLY A O 1
ATOM 8984 N N . ASN A 1 1197 ? 9.839 -3.832 -81.535 1.00 40.75 1197 ASN A N 1
ATOM 8985 C CA . ASN A 1 1197 ? 9.697 -4.557 -80.277 1.00 40.75 1197 ASN A CA 1
ATOM 8986 C C . ASN A 1 1197 ? 10.559 -5.840 -80.321 1.00 40.75 1197 ASN A C 1
ATOM 8988 O O . ASN A 1 1197 ? 10.268 -6.702 -81.152 1.00 40.75 1197 ASN A O 1
ATOM 8992 N N . PRO A 1 1198 ? 11.569 -6.010 -79.446 1.00 42.12 1198 PRO A N 1
ATOM 8993 C CA . PRO A 1 1198 ? 12.400 -7.217 -79.418 1.00 42.12 1198 PRO A CA 1
ATOM 8994 C C . PRO A 1 1198 ? 11.615 -8.490 -79.049 1.00 42.12 1198 PRO A C 1
ATOM 8996 O O . PRO A 1 1198 ? 12.117 -9.590 -79.250 1.00 42.12 1198 PRO A O 1
ATOM 8999 N N . CYS A 1 1199 ? 10.375 -8.358 -78.562 1.00 40.16 1199 CYS A N 1
ATOM 9000 C CA . CYS A 1 1199 ? 9.483 -9.473 -78.238 1.00 40.16 1199 CYS A CA 1
ATOM 9001 C C . CYS A 1 1199 ? 8.552 -9.884 -79.398 1.00 40.16 1199 CYS A C 1
ATOM 9003 O O . CYS A 1 1199 ? 7.750 -10.806 -79.239 1.00 40.16 1199 CYS A O 1
ATOM 9005 N N . ALA A 1 1200 ? 8.591 -9.196 -80.546 1.00 40.06 1200 ALA A N 1
ATOM 9006 C CA . ALA A 1 1200 ? 7.730 -9.503 -81.689 1.00 40.06 1200 ALA A CA 1
ATOM 9007 C C . ALA A 1 1200 ? 8.235 -10.760 -82.422 1.00 40.06 1200 ALA A C 1
ATOM 9009 O O . ALA A 1 1200 ? 9.051 -10.678 -83.335 1.00 40.06 1200 ALA A O 1
ATOM 9010 N N . GLY A 1 1201 ? 7.763 -11.928 -81.985 1.00 42.53 1201 GLY A N 1
ATOM 9011 C CA . GLY A 1 1201 ? 8.113 -13.232 -82.563 1.00 42.53 1201 GLY A CA 1
ATOM 9012 C C . GLY A 1 1201 ? 7.980 -14.415 -81.601 1.00 42.53 1201 GLY A C 1
ATOM 9013 O O . GLY A 1 1201 ? 8.111 -15.555 -82.029 1.00 42.53 1201 GLY A O 1
ATOM 9014 N N . LEU A 1 1202 ? 7.712 -14.164 -80.317 1.00 42.56 1202 LEU A N 1
ATOM 9015 C CA . LEU A 1 1202 ? 7.509 -15.209 -79.315 1.00 42.56 1202 LEU A CA 1
ATOM 9016 C C . LEU A 1 1202 ? 6.001 -15.483 -79.178 1.00 42.56 1202 LEU A C 1
ATOM 9018 O O . LEU A 1 1202 ? 5.268 -14.691 -78.585 1.00 42.56 1202 LEU A O 1
ATOM 9022 N N . ASP A 1 1203 ? 5.526 -16.567 -79.794 1.00 34.53 1203 ASP A N 1
ATOM 9023 C CA . ASP A 1 1203 ? 4.131 -17.015 -79.707 1.00 34.53 1203 ASP A CA 1
ATOM 9024 C C . ASP A 1 1203 ? 3.877 -17.658 -78.330 1.00 34.53 1203 ASP A C 1
ATOM 9026 O O . ASP A 1 1203 ? 4.248 -18.802 -78.072 1.00 34.53 1203 ASP A O 1
ATOM 9030 N N . TYR A 1 1204 ? 3.288 -16.891 -77.409 1.00 39.41 1204 TYR A N 1
ATOM 9031 C CA . TYR A 1 1204 ? 3.021 -17.294 -76.020 1.00 39.41 1204 TYR A CA 1
ATOM 9032 C C . TYR A 1 1204 ? 1.607 -17.869 -75.822 1.00 39.41 1204 TYR A C 1
ATOM 9034 O O . TYR A 1 1204 ? 0.949 -17.597 -74.818 1.00 39.41 1204 TYR A O 1
ATOM 9042 N N . SER A 1 1205 ? 1.109 -18.655 -76.776 1.00 29.14 1205 SER A N 1
ATOM 9043 C CA . SER A 1 1205 ? -0.242 -19.233 -76.719 1.00 29.14 1205 SER A CA 1
ATOM 9044 C C . SER A 1 1205 ? -0.334 -20.639 -76.095 1.00 29.14 1205 SER A C 1
ATOM 9046 O O . SER A 1 1205 ? -1.414 -21.223 -76.089 1.00 29.14 1205 SER A O 1
ATOM 9048 N N . SER A 1 1206 ? 0.735 -21.187 -75.500 1.00 33.09 1206 SER A N 1
ATOM 9049 C CA . SER A 1 1206 ? 0.711 -22.547 -74.922 1.00 33.09 1206 SER A CA 1
ATOM 9050 C C . SER A 1 1206 ? 1.395 -22.685 -73.553 1.00 33.09 1206 SER A C 1
ATOM 9052 O O . SER A 1 1206 ? 2.391 -23.381 -73.406 1.00 33.09 1206 SER A O 1
ATOM 9054 N N . ALA A 1 1207 ? 0.830 -22.061 -72.515 1.00 29.80 1207 ALA A N 1
ATOM 9055 C CA . ALA A 1 1207 ? 1.041 -22.491 -71.126 1.00 29.80 1207 ALA A CA 1
ATOM 9056 C C . ALA A 1 1207 ? -0.123 -22.006 -70.240 1.00 29.80 1207 ALA A C 1
ATOM 9058 O O . ALA A 1 1207 ? -0.066 -20.922 -69.656 1.00 29.80 1207 ALA A O 1
ATOM 9059 N N . GLN A 1 1208 ? -1.203 -22.796 -70.217 1.00 28.91 1208 GLN A N 1
ATOM 9060 C CA . GLN A 1 1208 ? -2.246 -22.762 -69.184 1.00 28.91 1208 GLN A CA 1
ATOM 9061 C C . GLN A 1 1208 ? -1.830 -23.638 -68.006 1.00 28.91 1208 GLN A C 1
ATOM 9063 O O . GLN A 1 1208 ? -1.283 -24.732 -68.277 1.00 28.91 1208 GLN A O 1
#

Radius of gyration: 43.22 Å; chains: 1; bounding box: 98×92×122 Å

pLDDT: mean 78.02, std 17.09, range [28.2, 98.25]

Foldseek 3Di:
DPAAAEEEEEADPDLDLDLEDDLLSLLLQQLLVVVVHHYDYDYLSDDAVVVVLVVLLVQHQAYEYEDDWAQRLVRLQVSLVVSCVSRVNHAYEYEYLACLQCVVQPQVFGSHQKYQHARCSVLVNVVSVCSVVPHDPQPRARMWGDDPPDIDGHHHDQDDQPQPGDQSCDDVNVVVCVVSVVVDQHEYEDEQKAAECFQFLQDSRCVRNNDIHGDDLVVLLVNLVVLLVSLGQEYEHEHPAHRNLDPVSLLSNLVRQLSSPHAYEYEHELLSAALVSLVSCVNSRHQEYEYEDQALQQVVCVVRRVVDHNVSNVNSLVRCVNDDRHAYEYEHEALQQPDQARLGRLVVQLVSCVSDPRHQYAHFYRQQDRPGNSNVSQVVLPDDDDPHSVVRNNGGSLDPQRPSYPHRRLSNLLRVLSCLQRVLPDPVQPDPVSSVVSPVSNVVSNVCSPPVDCPPPVVSVVVVVVSVVSVVVSVVSVVVVVDPDDDPDPLVVLLVVLLVLLLVLLLVLLPDPAQVPVLLVLLLLLVCLVLLADDPCVLFDLNLSNVVSVVCVVVVHDSSNVSNVLSSLLSVLQLLLLCLQANSQLSSQSSNLSSCVSNVPDRDHVLLSVLLSLLSLLLSLLSVCLPPVDLVSLLLSLLSLLLSCSSPNLCVCVLVVLLVLQCVLVVDDDPSSVSSSVSSSCSNCVLQVLSLVLCCLSPVHRDSHRQPPCLQQLQCLLVLFQARADFPSCVVLVHDVPRTSVVVSVVSCVVPVPSNVVSLVVNLVVLCVLPVPLVVLLVCLQVVQPPSSCSSSNVSVVSQSVSQSSTHHDSSSCSSVSSSSSSNSSSRVSNVVPPDDRDDDPPDVPSVVVSVVSSVSSVVSSVSSNCSSVSNVVCPDLLVSLVVCLPSLSSLVVNLVVCLLVVVLVVSLVSLVSSCVNPVDLLSVLLNQLVDDPRDPPRDQDPHLCSLLQSLLSNLLSCLVVVNLVRNLVSVVVNLVSCLVRSRPDPDDTDPSNVVVNVVRNVDCPCVCVVHNLVSLSSDDPVCSVVSVVSCVVRHDDDVPDDRDDRPVVVVCVVLVVVLVVLQVVLVVCVVVVNLPSSLVSVLVSCVVDVVCLVVLLVVLVVVVVVPDPPSSLLSLLSVLVVLVVDDPVCSVVSVVVSLVSLVVVLVVCVVVVVLVVSLVSLVLSLVSDDPPDPSSVVSVVVNVVSDDDDDDDDDDSPVPDDPPDDD

Sequence (1208 aa):
MRPPFVLLVNPDDSPYPYESPPLGLFALGSALEANGQAVEYFDERFDSLERFGALLRKAPLAVGFSVLGGRQLASALELSAAAKELSPRSAIVWGGVFPSRLPRQVLAGSAADFVVCGEGEEVLGELCRALASGGDYAGIKGLAWRSGAEVHVNPRGAPPPLEALPFPYSGRAAAYLDLYRRLGPLALGWEASRGCPSSCGFCYSPAFHGPARIKSAAKIKEEAAALARLGPARIDAVDDLLAGGSRERISAVCSALKGAGAAWSANLRIDLAEPGLLAELEEAGCRELYFGLESDSDAELERLGKGFRSGEAAAGLAALGSSGRLRKIFSVIAGLPGEKNTASARRLACALAAAHPGAEVQVQSFVPLPETPLYAGAVAAGLVPPSGLKEWARLDHFNSPLPWLADPLEASKAYLSSFFAFRWRTRYLSGMVERAGAWPLKTLGLWRMKSGFFGLYAEGLLLRAAFAAAEARSRLRFLAWERPGGKLNLKNLLPLVLAAGACAGALLRAWGPSSSASLFGKAAQGSFLLAGLPYEGITYEMPLFGLLLSAVFSLGLSPLAVTALLQPALCWLTYAAGRLAGGWLGGTGALAALALYENSGAEYDLEQAFYGFFLLLALTLLLDERRRSSAASAVMSGLSVGISMLARVPLFLFPLFYPLVRALALKEYSRSTLLRAALFLAAAYALLLPWGFLNLSAKGEFSIVNKDSASDNVITGALGSVYSLEGDSRALAGLAPGEDAIRFFFRTVLERPADYAAGLARRLWQIFLFQPLLFGAFLAVLFLNRDRTLLPAFSLPVYFVMVHAAFSVEARYFYPMAYIMLPLVLGALAGALLNGRQPPAPAGRALPVIFLAALAAALVSAALAAAYPARAAAVRDQVSELSRFPEDRALQQRRCGLLLKRWGYPAYISCLERYALATDDADAECSISALRLGAPRSAALPQSHEGPLRCLAARSLRGLELGEAAFAEENFRLAREYYTAHRTMLRGEPYARDKELGARLRAQTQRFWTDYMVPAFELWPPERRQALLAAAGKHFSLPPGFVLPQPQAYRVRQGNAAAAKDLSDEAVEEIKAGNKSGAAGGIEAALLADPSSAEALMTLCFLQSSGGRPLEAAEACGLAFCSVYTAPARHKPALQALAAEAALQRYAQLRAAGEVRTSRAFLRDSAAALPPGWPGSARLRSELGAAGRAPAGPAGNPCAGLDYSSAQ

Secondary structure (DSSP, 8-state):
-PPPEEEEEE----SS---S--HHHHHHHHHHHHTT-EEEEEETTTS-HHHHHHHHTT--SEEEEE--STHHHHHHHHHHHHHHHH-TTSEEEEESHHHHH-HHHHHHHSS-SEEE-S--HHHHHHHHHHHHHT---TT-TTEEEEETTEEEEPPP-PPPPGGGSPPTTSHHHHHHHHHHHHHSS-EEEE-SEES-S---TT-SHHHHH-S-EE--HHHHHHHHHHHHHH--SEEEE--SSGGGG-HHHHHHHHHHHHTT-SEEEEE--GGG--HHHHHHHHHTTEEEEEEE---S-HHHHHHTT-SS-HHHHHHHHHHGGG-SSPEEEEEEEES-TT-SSSHHHHHHHHHHHHHSTT-EEEEEEP---TTSHHHHHHHHTT----SSHHHHTT-STTS---TTSSSTTHHHHHHHHHHHHH-TTSTT--SHHHHHHHHHHHHHHHHHHHH---SS-HHHHHHHHHHHHHHHHHHHHHHHHTSTT----HHHHHHHHHHHHHHHHHHHHHTSGGGHHHHHHHHHHHHHHHHT---GGGGTS-HHHHHHHHHHHHTT--HHHHHHHHHHHHHHHHHHHHHHHHHHHHHHHHHHHHHHHHHSS----HHHHHHHHHHHHHHHHHHHHHHH--HHHHHHHHHHHHHHHHH-GGGTTHHHHHHHHHHHHH----HHHHHHHHHHHHHHHHTTHHHHHHHHHHHSS--SS-SSTTHHHHHHHHTT-SB---S-HHHHTTPPTT--HHHHHHHHHHH-HHHHHHHHHHHHHHHHHHSHHHHHHHHHHHHH---GGGHHHHHHHHHHHHHHHTS-B-GGGGHHHHHHHHHHHHHHHHHHHT-S--PPP---THHHHHHHHHHHHHHHHHHHHHHHHHHHHT-S-HHHHHTT-TT-HHHHHHHHHHHHHTT-HHHHHHHHHHHHHHHT-HHHHHHHHHHSTT--TTPPPPSSSSHHHHHHHHHHHHHHHTT-HHHHHHHHHHHHHHHHHHH----S---HHHHHHHHHHHH--HHHIIIIIHHHHHTS-HHHHHHHHHHHHHHS-PPTT--PPPPHHHHHHHHHHHHHHHHHHHHHHHHHTT-HHHHHHHHHHHHHH-TTTHHHHHHHHHHHHTTT-HHHHHHHHHHHHHHHHHS-TTTHHHHHHHHHHHHHHHHHHHHHTT-HHHHHHHHHHHHHTSPTT-HHHHHHHHHHHHT----------TTTT-------